Protein 1ZW8 (pdb70)

Secondary structure (DSSP, 8-state):
------TT-----SSHHHHHHHHHHHS-------SS--EE---SS---EESSHHHHHHHHHHH-

Foldseek 3Di:
DAQAPAPPDPDGADDLVRNLVCCLVPVDPPPDDDQPDWAFDPHPPDGGTGNHSVRVSVCSSVVD

Nearest PDB structures (foldseek):
  1zw8-assembly1_A  TM=9.720E-01  e=3.841E-12  Saccharomyces cerevisiae
  7cq2-assembly2_B  TM=3.086E-01  e=8.866E-01  Saccharomyces cerevisiae YJM789
  3aei-assembly2_B  TM=3.724E-01  e=7.170E+00  Thermococcus sp. JCM 11816
  1zw8-assembly1_A  TM=9.699E-01  e=3.686E-11  Saccharomyces cerevisiae
  7cq2-assembly2_B  TM=2.846E-01  e=1.016E+00  Saccharomyces cerevisiae YJM789

Solvent-accessible surface area: 4790 Å² total; per-residue (Å²): 146,23,165,13,119,43,172,167,19,134,104,88,11,94,55,74,131,52,4,53,164,26,3,35,141,97,38,27,107,38,118,154,162,70,133,181,105,70,31,44,15,73,19,123,111,27,137,49,112,10,107,54,19,60,37,6,20,98,16,11,47,70,120,39

CATH classification: 6.10.140.370

Structure (mmCIF, N/CA/C/O backbone):
data_1ZW8
#
_entry.id   1ZW8
#
loop_
_entity.id
_entity.type
_entity.pdbx_description
1 polymer 'Zinc-responsive transcriptional regulator ZAP1'
2 non-polymer 'ZINC ION'
#
loop_
_atom_site.group_PDB
_atom_site.id
_atom_site.type_symbol
_atom_site.label_atom_id
_atom_site.label_alt_id
_atom_site.label_comp_id
_atom_site.label_asym_id
_atom_site.label_entity_id
_atom_site.label_seq_id
_atom_site.pdbx_PDB_ins_code
_atom_site.Cartn_x
_atom_site.Cartn_y
_atom_site.Cartn_z
_atom_site.occupancy
_atom_site.B_iso_or_equiv
_atom_site.auth_seq_id
_atom_site.auth_comp_id
_atom_site.auth_asym_id
_atom_site.auth_atom_id
_atom_site.pdbx_PDB_model_num
ATOM 1 N N . ASP A 1 1 ? -10.773 -12.063 -3.458 1.00 0.00 2 ASP A N 1
ATOM 2 C CA . ASP A 1 1 ? -11.542 -11.037 -2.703 1.00 0.00 2 ASP A CA 1
ATOM 3 C C . ASP A 1 1 ? -10.664 -10.339 -1.670 1.00 0.00 2 ASP A C 1
ATOM 4 O O . ASP A 1 1 ? -10.515 -10.813 -0.544 1.00 0.00 2 ASP A O 1
ATOM 15 N N . LEU A 1 2 ? -10.084 -9.207 -2.059 1.00 0.00 3 LEU A N 1
ATOM 16 C CA . LEU A 1 2 ? -9.224 -8.453 -1.157 1.00 0.00 3 LEU A CA 1
ATOM 17 C C . LEU A 1 2 ? -9.975 -7.282 -0.533 1.00 0.00 3 LEU A C 1
ATOM 18 O O . LEU A 1 2 ? -10.682 -6.540 -1.212 1.00 0.00 3 LEU A O 1
ATOM 34 N N . LYS A 1 3 ? -9.821 -7.151 0.774 1.00 0.00 4 LYS A N 1
ATOM 35 C CA . LYS A 1 3 ? -10.482 -6.098 1.545 1.00 0.00 4 LYS A CA 1
ATOM 36 C C . LYS A 1 3 ? -9.494 -5.056 2.064 1.00 0.00 4 LYS A C 1
ATOM 37 O O . LYS A 1 3 ? -8.673 -5.356 2.930 1.00 0.00 4 LYS A O 1
ATOM 56 N N . CYS A 1 4 ? -9.580 -3.827 1.557 1.00 0.00 5 CYS A N 1
ATOM 57 C CA . CYS A 1 4 ? -8.689 -2.765 2.017 1.00 0.00 5 CYS A CA 1
ATOM 58 C C . CYS A 1 4 ? -8.873 -2.561 3.518 1.00 0.00 5 CYS A C 1
ATOM 59 O O . CYS A 1 4 ? -9.991 -2.356 3.991 1.00 0.00 5 CYS A O 1
ATOM 66 N N . LYS A 1 5 ? -7.779 -2.641 4.269 1.00 0.00 6 LYS A N 1
ATOM 67 C CA . LYS A 1 5 ? -7.841 -2.488 5.719 1.00 0.00 6 LYS A CA 1
ATOM 68 C C . LYS A 1 5 ? -7.546 -1.057 6.153 1.00 0.00 6 LYS A C 1
ATOM 69 O O . LYS A 1 5 ? -7.138 -0.820 7.290 1.00 0.00 6 LYS A O 1
ATOM 88 N N . TRP A 1 6 ? -7.761 -0.103 5.255 1.00 0.00 7 TRP A N 1
ATOM 89 C CA . TRP A 1 6 ? -7.522 1.298 5.574 1.00 0.00 7 TRP A CA 1
ATOM 90 C C . TRP A 1 6 ? -8.726 1.888 6.302 1.00 0.00 7 TRP A C 1
ATOM 91 O O . TRP A 1 6 ? -9.868 1.711 5.878 1.00 0.00 7 TRP A O 1
ATOM 112 N N . LYS A 1 7 ? -8.464 2.576 7.407 1.00 0.00 8 LYS A N 1
ATOM 113 C CA . LYS A 1 7 ? -9.526 3.179 8.205 1.00 0.00 8 LYS A CA 1
ATOM 114 C C . LYS A 1 7 ? -10.250 4.279 7.435 1.00 0.00 8 LYS A C 1
ATOM 115 O O . LYS A 1 7 ? -11.472 4.408 7.521 1.00 0.00 8 LYS A O 1
ATOM 134 N N . GLU A 1 8 ? -9.492 5.077 6.694 1.00 0.00 9 GLU A N 1
ATOM 135 C CA . GLU A 1 8 ? -10.066 6.175 5.923 1.00 0.00 9 GLU A CA 1
ATOM 136 C C . GLU A 1 8 ? -10.527 5.721 4.538 1.00 0.00 9 GLU A C 1
ATOM 137 O O . GLU A 1 8 ? -10.952 6.542 3.724 1.00 0.00 9 GLU A O 1
ATOM 149 N N . CYS A 1 9 ? -10.441 4.421 4.262 1.00 0.00 10 CYS A N 1
ATOM 150 C CA . CYS A 1 9 ? -10.853 3.900 2.962 1.00 0.00 10 CYS A CA 1
ATOM 151 C C . CYS A 1 9 ? -12.141 3.081 3.064 1.00 0.00 10 CYS A C 1
ATOM 152 O O . CYS A 1 9 ? -12.202 2.098 3.803 1.00 0.00 10 CYS A O 1
ATOM 159 N N . PRO A 1 10 ? -13.192 3.474 2.319 1.00 0.00 11 PRO A N 1
ATOM 160 C CA . PRO A 1 10 ? -14.475 2.791 2.315 1.00 0.00 11 PRO A CA 1
ATOM 161 C C . PRO A 1 10 ? -14.663 1.906 1.083 1.00 0.00 11 PRO A C 1
ATOM 162 O O . PRO A 1 10 ? -15.790 1.559 0.727 1.00 0.00 11 PRO A O 1
ATOM 173 N N . GLU A 1 11 ? -13.561 1.561 0.420 1.00 0.00 12 GLU A N 1
ATOM 174 C CA . GLU A 1 11 ? -13.623 0.739 -0.786 1.00 0.00 12 GLU A CA 1
ATOM 175 C C . GLU A 1 11 ? -13.013 -0.643 -0.563 1.00 0.00 12 GLU A C 1
ATOM 176 O O . GLU A 1 11 ? -12.019 -0.792 0.147 1.00 0.00 12 GLU A O 1
ATOM 188 N N . SER A 1 12 ? -13.619 -1.649 -1.188 1.00 0.00 13 SER A N 1
ATOM 189 C CA . SER A 1 12 ? -13.147 -3.025 -1.079 1.00 0.00 13 SER A CA 1
ATOM 190 C C . SER A 1 12 ? -12.638 -3.527 -2.427 1.00 0.00 13 SER A C 1
ATOM 191 O O . SER A 1 12 ? -12.925 -2.936 -3.468 1.00 0.00 13 SER A O 1
ATOM 199 N N . ALA A 1 13 ? -11.880 -4.619 -2.403 1.00 0.00 14 ALA A N 1
ATOM 200 C CA . ALA A 1 13 ? -11.330 -5.196 -3.626 1.00 0.00 14 ALA A CA 1
ATOM 201 C C . ALA A 1 13 ? -11.991 -6.534 -3.950 1.00 0.00 14 ALA A C 1
ATOM 202 O O . ALA A 1 13 ? -12.522 -7.205 -3.065 1.00 0.00 14 ALA A O 1
ATOM 209 N N . SER A 1 14 ? -11.960 -6.911 -5.225 1.00 0.00 15 SER A N 1
ATOM 210 C CA . SER A 1 14 ? -12.563 -8.164 -5.669 1.00 0.00 15 SER A CA 1
ATOM 211 C C . SER A 1 14 ? -11.548 -9.306 -5.663 1.00 0.00 15 SER A C 1
ATOM 212 O O . SER A 1 14 ? -11.919 -10.474 -5.551 1.00 0.00 15 SER A O 1
ATOM 220 N N . SER A 1 15 ? -10.269 -8.966 -5.791 1.00 0.00 16 SER A N 1
ATOM 221 C CA . SER A 1 15 ? -9.211 -9.972 -5.802 1.00 0.00 16 SER A CA 1
ATOM 222 C C . SER A 1 15 ? -7.981 -9.482 -5.045 1.00 0.00 16 SER A C 1
ATOM 223 O O . SER A 1 15 ? -7.776 -8.277 -4.891 1.00 0.00 16 SER A O 1
ATOM 231 N N . LEU A 1 16 ? -7.155 -10.422 -4.583 1.00 0.00 17 LEU A N 1
ATOM 232 C CA . LEU A 1 16 ? -5.935 -10.081 -3.851 1.00 0.00 17 LEU A CA 1
ATOM 233 C C . LEU A 1 16 ? -5.131 -9.046 -4.628 1.00 0.00 17 LEU A C 1
ATOM 234 O O . LEU A 1 16 ? -4.516 -8.150 -4.050 1.00 0.00 17 LEU A O 1
ATOM 250 N N . PHE A 1 17 ? -5.162 -9.178 -5.945 1.00 0.00 18 PHE A N 1
ATOM 251 C CA . PHE A 1 17 ? -4.461 -8.264 -6.832 1.00 0.00 18 PHE A CA 1
ATOM 252 C C . PHE A 1 17 ? -5.131 -6.894 -6.834 1.00 0.00 18 PHE A C 1
ATOM 253 O O . PHE A 1 17 ? -4.468 -5.869 -6.996 1.00 0.00 18 PHE A O 1
ATOM 270 N N . ASP A 1 18 ? -6.454 -6.886 -6.688 1.00 0.00 19 ASP A N 1
ATOM 271 C CA . ASP A 1 18 ? -7.217 -5.643 -6.712 1.00 0.00 19 ASP A CA 1
ATOM 272 C C . ASP A 1 18 ? -6.760 -4.664 -5.630 1.00 0.00 19 ASP A C 1
ATOM 273 O O . ASP A 1 18 ? -6.590 -3.478 -5.913 1.00 0.00 19 ASP A O 1
ATOM 282 N N . LEU A 1 19 ? -6.549 -5.136 -4.399 1.00 0.00 20 LEU A N 1
ATOM 283 C CA . LEU A 1 19 ? -6.104 -4.239 -3.340 1.00 0.00 20 LEU A CA 1
ATOM 284 C C . LEU A 1 19 ? -4.679 -3.764 -3.594 1.00 0.00 20 LEU A C 1
ATOM 285 O O . LEU A 1 19 ? -4.356 -2.604 -3.358 1.00 0.00 20 LEU A O 1
ATOM 301 N N . GLN A 1 20 ? -3.827 -4.662 -4.078 1.00 0.00 21 GLN A N 1
ATOM 302 C CA . GLN A 1 20 ? -2.439 -4.309 -4.359 1.00 0.00 21 GLN A CA 1
ATOM 303 C C . GLN A 1 20 ? -2.370 -3.150 -5.347 1.00 0.00 21 GLN A C 1
ATOM 304 O O . GLN A 1 20 ? -1.655 -2.174 -5.124 1.00 0.00 21 GLN A O 1
ATOM 318 N N . ARG A 1 21 ? -3.126 -3.260 -6.433 1.00 0.00 22 ARG A N 1
ATOM 319 C CA . ARG A 1 21 ? -3.159 -2.216 -7.449 1.00 0.00 22 ARG A CA 1
ATOM 320 C C . ARG A 1 21 ? -3.915 -0.994 -6.937 1.00 0.00 22 ARG A C 1
ATOM 321 O O . ARG A 1 21 ? -3.570 0.143 -7.256 1.00 0.00 22 ARG A O 1
ATOM 342 N N . HIS A 1 22 ? -4.951 -1.242 -6.143 1.00 0.00 23 HIS A N 1
ATOM 343 C CA . HIS A 1 22 ? -5.764 -0.168 -5.585 1.00 0.00 23 HIS A CA 1
ATOM 344 C C . HIS A 1 22 ? -4.975 0.631 -4.550 1.00 0.00 23 HIS A C 1
ATOM 345 O O . HIS A 1 22 ? -4.969 1.858 -4.577 1.00 0.00 23 HIS A O 1
ATOM 359 N N . LEU A 1 23 ? -4.314 -0.070 -3.640 1.00 0.00 24 LEU A N 1
ATOM 360 C CA . LEU A 1 23 ? -3.532 0.581 -2.596 1.00 0.00 24 LEU A CA 1
ATOM 361 C C . LEU A 1 23 ? -2.294 1.262 -3.165 1.00 0.00 24 LEU A C 1
ATOM 362 O O . LEU A 1 23 ? -1.946 2.373 -2.768 1.00 0.00 24 LEU A O 1
ATOM 378 N N . LEU A 1 24 ? -1.624 0.585 -4.081 1.00 0.00 25 LEU A N 1
ATOM 379 C CA . LEU A 1 24 ? -0.414 1.119 -4.686 1.00 0.00 25 LEU A CA 1
ATOM 380 C C . LEU A 1 24 ? -0.706 2.355 -5.536 1.00 0.00 25 LEU A C 1
ATOM 381 O O . LEU A 1 24 ? -0.004 3.358 -5.445 1.00 0.00 25 LEU A O 1
ATOM 397 N N . LYS A 1 25 ? -1.732 2.274 -6.370 1.00 0.00 26 LYS A N 1
ATOM 398 C CA . LYS A 1 25 ? -2.093 3.388 -7.241 1.00 0.00 26 LYS A CA 1
ATOM 399 C C . LYS A 1 25 ? -2.896 4.471 -6.524 1.00 0.00 26 LYS A C 1
ATOM 400 O O . LYS A 1 25 ? -2.705 5.663 -6.763 1.00 0.00 26 LYS A O 1
ATOM 419 N N . ASP A 1 26 ? -3.835 4.040 -5.694 1.00 0.00 27 ASP A N 1
ATOM 420 C CA . ASP A 1 26 ? -4.727 4.966 -4.992 1.00 0.00 27 ASP A CA 1
ATOM 421 C C . ASP A 1 26 ? -4.144 5.550 -3.705 1.00 0.00 27 ASP A C 1
ATOM 422 O O . ASP A 1 26 ? -4.290 6.745 -3.446 1.00 0.00 27 ASP A O 1
ATOM 431 N N . HIS A 1 27 ? -3.533 4.713 -2.876 1.00 0.00 28 HIS A N 1
ATOM 432 C CA . HIS A 1 27 ? -2.998 5.185 -1.599 1.00 0.00 28 HIS A CA 1
ATOM 433 C C . HIS A 1 27 ? -1.550 5.658 -1.701 1.00 0.00 28 HIS A C 1
ATOM 434 O O . HIS A 1 27 ? -0.974 6.103 -0.709 1.00 0.00 28 HIS A O 1
ATOM 448 N N . VAL A 1 28 ? -0.963 5.575 -2.891 1.00 0.00 29 VAL A N 1
ATOM 449 C CA . VAL A 1 28 ? 0.416 6.014 -3.080 1.00 0.00 29 VAL A CA 1
ATOM 450 C C . VAL A 1 28 ? 0.728 6.266 -4.546 1.00 0.00 29 VAL A C 1
ATOM 451 O O . VAL A 1 28 ? 1.238 5.394 -5.247 1.00 0.00 29 VAL A O 1
ATOM 464 N N . SER A 1 29 ? 0.425 7.471 -4.999 1.00 0.00 30 SER A N 1
ATOM 465 C CA . SER A 1 29 ? 0.673 7.858 -6.379 1.00 0.00 30 SER A CA 1
ATOM 466 C C . SER A 1 29 ? 2.145 7.683 -6.743 1.00 0.00 30 SER A C 1
ATOM 467 O O . SER A 1 29 ? 2.477 7.327 -7.874 1.00 0.00 30 SER A O 1
ATOM 475 N N . GLN A 1 30 ? 3.023 7.936 -5.777 1.00 0.00 31 GLN A N 1
ATOM 476 C CA . GLN A 1 30 ? 4.461 7.809 -5.994 1.00 0.00 31 GLN A CA 1
ATOM 477 C C . GLN A 1 30 ? 4.955 8.861 -6.983 1.00 0.00 31 GLN A C 1
ATOM 478 O O . GLN A 1 30 ? 4.655 8.796 -8.175 1.00 0.00 31 GLN A O 1
ATOM 492 N N . ASP A 1 31 ? 5.713 9.831 -6.480 1.00 0.00 32 ASP A N 1
ATOM 493 C CA . ASP A 1 31 ? 6.248 10.898 -7.319 1.00 0.00 32 ASP A CA 1
ATOM 494 C C . ASP A 1 31 ? 7.393 10.388 -8.187 1.00 0.00 32 ASP A C 1
ATOM 495 O O . ASP A 1 31 ? 7.598 10.864 -9.303 1.00 0.00 32 ASP A O 1
ATOM 504 N N . PHE A 1 32 ? 8.137 9.416 -7.668 1.00 0.00 33 PHE A N 1
ATOM 505 C CA . PHE A 1 32 ? 9.262 8.840 -8.396 1.00 0.00 33 PHE A CA 1
ATOM 506 C C . PHE A 1 32 ? 10.351 9.881 -8.645 1.00 0.00 33 PHE A C 1
ATOM 507 O O . PHE A 1 32 ? 11.192 9.711 -9.527 1.00 0.00 33 PHE A O 1
ATOM 524 N N . LYS A 1 33 ? 10.332 10.959 -7.867 1.00 0.00 34 LYS A N 1
ATOM 525 C CA . LYS A 1 33 ? 11.320 12.021 -8.013 1.00 0.00 34 LYS A CA 1
ATOM 526 C C . LYS A 1 33 ? 12.106 12.224 -6.720 1.00 0.00 34 LYS A C 1
ATOM 527 O O . LYS A 1 33 ? 12.641 13.305 -6.472 1.00 0.00 34 LYS A O 1
ATOM 546 N N . HIS A 1 34 ? 12.174 11.180 -5.900 1.00 0.00 35 HIS A N 1
ATOM 547 C CA . HIS A 1 34 ? 12.898 11.248 -4.637 1.00 0.00 35 HIS A CA 1
ATOM 548 C C . HIS A 1 34 ? 14.313 10.692 -4.791 1.00 0.00 35 HIS A C 1
ATOM 549 O O . HIS A 1 34 ? 14.498 9.583 -5.294 1.00 0.00 35 HIS A O 1
ATOM 564 N N . PRO A 1 35 ? 15.337 11.453 -4.361 1.00 0.00 36 PRO A N 1
ATOM 565 C CA . PRO A 1 35 ? 16.734 11.020 -4.459 1.00 0.00 36 PRO A CA 1
ATOM 566 C C . PRO A 1 35 ? 17.060 9.898 -3.480 1.00 0.00 36 PRO A C 1
ATOM 567 O O . PRO A 1 35 ? 17.681 8.900 -3.847 1.00 0.00 36 PRO A O 1
ATOM 578 N N . MET A 1 36 ? 16.637 10.067 -2.232 1.00 0.00 37 MET A N 1
ATOM 579 C CA . MET A 1 36 ? 16.882 9.069 -1.198 1.00 0.00 37 MET A CA 1
ATOM 580 C C . MET A 1 36 ? 15.839 9.168 -0.090 1.00 0.00 37 MET A C 1
ATOM 581 O O . MET A 1 36 ? 16.140 9.595 1.025 1.00 0.00 37 MET A O 1
ATOM 595 N N . GLU A 1 37 ? 14.611 8.772 -0.405 1.00 0.00 38 GLU A N 1
ATOM 596 C CA . GLU A 1 37 ? 13.522 8.816 0.562 1.00 0.00 38 GLU A CA 1
ATOM 597 C C . GLU A 1 37 ? 12.701 7.529 0.515 1.00 0.00 38 GLU A C 1
ATOM 598 O O . GLU A 1 37 ? 11.715 7.439 -0.216 1.00 0.00 38 GLU A O 1
ATOM 610 N N . PRO A 1 38 ? 13.100 6.511 1.298 1.00 0.00 39 PRO A N 1
ATOM 611 C CA . PRO A 1 38 ? 12.396 5.226 1.339 1.00 0.00 39 PRO A CA 1
ATOM 612 C C . PRO A 1 38 ? 10.921 5.391 1.687 1.00 0.00 39 PRO A C 1
ATOM 613 O O . PRO A 1 38 ? 10.538 6.339 2.372 1.00 0.00 39 PRO A O 1
ATOM 624 N N . LEU A 1 39 ? 10.098 4.465 1.208 1.00 0.00 40 LEU A N 1
ATOM 625 C CA . LEU A 1 39 ? 8.665 4.514 1.467 1.00 0.00 40 LEU A CA 1
ATOM 626 C C . LEU A 1 39 ? 8.304 3.712 2.717 1.00 0.00 40 LEU A C 1
ATOM 627 O O . LEU A 1 39 ? 8.966 2.729 3.052 1.00 0.00 40 LEU A O 1
ATOM 643 N N . ALA A 1 40 ? 7.259 4.153 3.410 1.00 0.00 41 ALA A N 1
ATOM 644 C CA . ALA A 1 40 ? 6.807 3.501 4.635 1.00 0.00 41 ALA A CA 1
ATOM 645 C C . ALA A 1 40 ? 5.320 3.162 4.576 1.00 0.00 41 ALA A C 1
ATOM 646 O O . ALA A 1 40 ? 4.552 3.830 3.884 1.00 0.00 41 ALA A O 1
ATOM 653 N N . CYS A 1 41 ? 4.915 2.126 5.311 1.00 0.00 42 CYS A N 1
ATOM 654 C CA . CYS A 1 41 ? 3.514 1.717 5.337 1.00 0.00 42 CYS A CA 1
ATOM 655 C C . CYS A 1 41 ? 2.665 2.869 5.854 1.00 0.00 42 CYS A C 1
ATOM 656 O O . CYS A 1 41 ? 3.092 3.625 6.727 1.00 0.00 42 CYS A O 1
ATOM 663 N N . ASN A 1 42 ? 1.483 3.024 5.281 1.00 0.00 43 ASN A N 1
ATOM 664 C CA . ASN A 1 42 ? 0.598 4.116 5.654 1.00 0.00 43 ASN A CA 1
ATOM 665 C C . ASN A 1 42 ? -0.600 3.637 6.464 1.00 0.00 43 ASN A C 1
ATOM 666 O O . ASN A 1 42 ? -1.697 4.184 6.348 1.00 0.00 43 ASN A O 1
ATOM 677 N N . TRP A 1 43 ? -0.384 2.626 7.299 1.00 0.00 44 TRP A N 1
ATOM 678 C CA . TRP A 1 43 ? -1.451 2.100 8.139 1.00 0.00 44 TRP A CA 1
ATOM 679 C C . TRP A 1 43 ? -1.418 2.757 9.517 1.00 0.00 44 TRP A C 1
ATOM 680 O O . TRP A 1 43 ? -0.357 3.138 10.011 1.00 0.00 44 TRP A O 1
ATOM 701 N N . GLU A 1 44 ? -2.591 2.905 10.118 1.00 0.00 45 GLU A N 1
ATOM 702 C CA . GLU A 1 44 ? -2.715 3.539 11.427 1.00 0.00 45 GLU A CA 1
ATOM 703 C C . GLU A 1 44 ? -1.879 2.841 12.500 1.00 0.00 45 GLU A C 1
ATOM 704 O O . GLU A 1 44 ? -1.197 3.500 13.285 1.00 0.00 45 GLU A O 1
ATOM 716 N N . ASP A 1 45 ? -1.956 1.516 12.556 1.00 0.00 46 ASP A N 1
ATOM 717 C CA . ASP A 1 45 ? -1.223 0.758 13.569 1.00 0.00 46 ASP A CA 1
ATOM 718 C C . ASP A 1 45 ? 0.055 0.122 13.022 1.00 0.00 46 ASP A C 1
ATOM 719 O O . ASP A 1 45 ? 0.949 -0.234 13.789 1.00 0.00 46 ASP A O 1
ATOM 728 N N . CYS A 1 46 ? 0.140 -0.039 11.706 1.00 0.00 47 CYS A N 1
ATOM 729 C CA . CYS A 1 46 ? 1.317 -0.655 11.101 1.00 0.00 47 CYS A CA 1
ATOM 730 C C . CYS A 1 46 ? 2.489 0.315 11.015 1.00 0.00 47 CYS A C 1
ATOM 731 O O . CYS A 1 46 ? 2.325 1.483 10.662 1.00 0.00 47 CYS A O 1
ATOM 738 N N . ASP A 1 47 ? 3.679 -0.194 11.321 1.00 0.00 48 ASP A N 1
ATOM 739 C CA . ASP A 1 47 ? 4.900 0.601 11.264 1.00 0.00 48 ASP A CA 1
ATOM 740 C C . ASP A 1 47 ? 5.859 0.017 10.227 1.00 0.00 48 ASP A C 1
ATOM 741 O O . ASP A 1 47 ? 7.068 0.238 10.285 1.00 0.00 48 ASP A O 1
ATOM 750 N N . PHE A 1 48 ? 5.299 -0.733 9.281 1.00 0.00 49 PHE A N 1
ATOM 751 C CA . PHE A 1 48 ? 6.076 -1.362 8.221 1.00 0.00 49 PHE A CA 1
ATOM 752 C C . PHE A 1 48 ? 6.736 -0.315 7.331 1.00 0.00 49 PHE A C 1
ATOM 753 O O . PHE A 1 48 ? 6.154 0.730 7.046 1.00 0.00 49 PHE A O 1
ATOM 770 N N . LEU A 1 49 ? 7.956 -0.607 6.900 1.00 0.00 50 LEU A N 1
ATOM 771 C CA . LEU A 1 49 ? 8.705 0.304 6.042 1.00 0.00 50 LEU A CA 1
ATOM 772 C C . LEU A 1 49 ? 9.449 -0.462 4.953 1.00 0.00 50 LEU A C 1
ATOM 773 O O . LEU A 1 49 ? 9.953 -1.561 5.186 1.00 0.00 50 LEU A O 1
ATOM 789 N N . GLY A 1 50 ? 9.513 0.126 3.763 1.00 0.00 51 GLY A N 1
ATOM 790 C CA . GLY A 1 50 ? 10.198 -0.513 2.655 1.00 0.00 51 GLY A CA 1
ATOM 791 C C . GLY A 1 50 ? 11.057 0.457 1.866 1.00 0.00 51 GLY A C 1
ATOM 792 O O . GLY A 1 50 ? 10.970 1.670 2.056 1.00 0.00 51 GLY A O 1
ATOM 796 N N . ASP A 1 51 ? 11.891 -0.078 0.980 1.00 0.00 52 ASP A N 1
ATOM 797 C CA . ASP A 1 51 ? 12.770 0.749 0.162 1.00 0.00 52 ASP A CA 1
ATOM 798 C C . ASP A 1 51 ? 12.025 1.308 -1.047 1.00 0.00 52 ASP A C 1
ATOM 799 O O . ASP A 1 51 ? 12.316 2.409 -1.513 1.00 0.00 52 ASP A O 1
ATOM 808 N N . ASP A 1 52 ? 11.062 0.541 -1.548 1.00 0.00 53 ASP A N 1
ATOM 809 C CA . ASP A 1 52 ? 10.275 0.959 -2.703 1.00 0.00 53 ASP A CA 1
ATOM 810 C C . ASP A 1 52 ? 8.805 0.597 -2.516 1.00 0.00 53 ASP A C 1
ATOM 811 O O . ASP A 1 52 ? 8.456 -0.180 -1.627 1.00 0.00 53 ASP A O 1
ATOM 820 N N . THR A 1 53 ? 7.948 1.163 -3.359 1.00 0.00 54 THR A N 1
ATOM 821 C CA . THR A 1 53 ? 6.516 0.896 -3.283 1.00 0.00 54 THR A CA 1
ATOM 822 C C . THR A 1 53 ? 6.228 -0.588 -3.482 1.00 0.00 54 THR A C 1
ATOM 823 O O . THR A 1 53 ? 5.298 -1.134 -2.890 1.00 0.00 54 THR A O 1
ATOM 834 N N . ALA A 1 54 ? 7.033 -1.235 -4.319 1.00 0.00 55 ALA A N 1
ATOM 835 C CA . ALA A 1 54 ? 6.862 -2.656 -4.592 1.00 0.00 55 ALA A CA 1
ATOM 836 C C . ALA A 1 54 ? 7.099 -3.484 -3.336 1.00 0.00 55 ALA A C 1
ATOM 837 O O . ALA A 1 54 ? 6.421 -4.483 -3.098 1.00 0.00 55 ALA A O 1
ATOM 844 N N . SER A 1 55 ? 8.057 -3.061 -2.526 1.00 0.00 56 SER A N 1
ATOM 845 C CA . SER A 1 55 ? 8.361 -3.765 -1.289 1.00 0.00 56 SER A CA 1
ATOM 846 C C . SER A 1 55 ? 7.163 -3.705 -0.352 1.00 0.00 56 SER A C 1
ATOM 847 O O . SER A 1 55 ? 6.900 -4.646 0.397 1.00 0.00 56 SER A O 1
ATOM 855 N N . ILE A 1 56 ? 6.432 -2.594 -0.408 1.00 0.00 57 ILE A N 1
ATOM 856 C CA . ILE A 1 56 ? 5.256 -2.418 0.427 1.00 0.00 57 ILE A CA 1
ATOM 857 C C . ILE A 1 56 ? 4.114 -3.292 -0.058 1.00 0.00 57 ILE A C 1
ATOM 858 O O . ILE A 1 56 ? 3.475 -3.980 0.732 1.00 0.00 57 ILE A O 1
ATOM 874 N N . VAL A 1 57 ? 3.859 -3.259 -1.363 1.00 0.00 58 VAL A N 1
ATOM 875 C CA . VAL A 1 57 ? 2.779 -4.043 -1.942 1.00 0.00 58 VAL A CA 1
ATOM 876 C C . VAL A 1 57 ? 2.935 -5.515 -1.587 1.00 0.00 58 VAL A C 1
ATOM 877 O O . VAL A 1 57 ? 1.951 -6.218 -1.358 1.00 0.00 58 VAL A O 1
ATOM 890 N N . ASN A 1 58 ? 4.180 -5.965 -1.508 1.00 0.00 59 ASN A N 1
ATOM 891 C CA . ASN A 1 58 ? 4.460 -7.341 -1.141 1.00 0.00 59 ASN A CA 1
ATOM 892 C C . ASN A 1 58 ? 4.094 -7.549 0.323 1.00 0.00 59 ASN A C 1
ATOM 893 O O . ASN A 1 58 ? 3.518 -8.566 0.697 1.00 0.00 59 ASN A O 1
ATOM 904 N N . HIS A 1 59 ? 4.429 -6.562 1.145 1.00 0.00 60 HIS A N 1
ATOM 905 C CA . HIS A 1 59 ? 4.126 -6.616 2.568 1.00 0.00 60 HIS A CA 1
ATOM 906 C C . HIS A 1 59 ? 2.624 -6.470 2.812 1.00 0.00 60 HIS A C 1
ATOM 907 O O . HIS A 1 59 ? 2.049 -7.180 3.634 1.00 0.00 60 HIS A O 1
ATOM 921 N N . ILE A 1 60 ? 2.003 -5.527 2.109 1.00 0.00 61 ILE A N 1
ATOM 922 C CA . ILE A 1 60 ? 0.576 -5.271 2.268 1.00 0.00 61 ILE A CA 1
ATOM 923 C C . ILE A 1 60 ? -0.262 -6.506 1.992 1.00 0.00 61 ILE A C 1
ATOM 924 O O . ILE A 1 60 ? -1.197 -6.804 2.725 1.00 0.00 61 ILE A O 1
ATOM 940 N N . ASN A 1 61 ? 0.058 -7.217 0.929 1.00 0.00 62 ASN A N 1
ATOM 941 C CA . ASN A 1 61 ? -0.701 -8.409 0.582 1.00 0.00 62 ASN A CA 1
ATOM 942 C C . ASN A 1 61 ? -0.529 -9.501 1.644 1.00 0.00 62 ASN A C 1
ATOM 943 O O . ASN A 1 61 ? -1.466 -10.243 1.940 1.00 0.00 62 ASN A O 1
ATOM 954 N N . ALA A 1 62 ? 0.680 -9.607 2.195 1.00 0.00 63 ALA A N 1
ATOM 955 C CA . ALA A 1 62 ? 0.979 -10.621 3.201 1.00 0.00 63 ALA A CA 1
ATOM 956 C C . ALA A 1 62 ? 0.501 -10.216 4.588 1.00 0.00 63 ALA A C 1
ATOM 957 O O . ALA A 1 62 ? -0.061 -11.024 5.327 1.00 0.00 63 ALA A O 1
ATOM 964 N N . GLN A 1 63 ? 0.758 -8.965 4.942 1.00 0.00 64 GLN A N 1
ATOM 965 C CA . GLN A 1 63 ? 0.390 -8.445 6.250 1.00 0.00 64 GLN A CA 1
ATOM 966 C C . GLN A 1 63 ? -0.969 -7.754 6.234 1.00 0.00 64 GLN A C 1
ATOM 967 O O . GLN A 1 63 ? -1.585 -7.565 7.283 1.00 0.00 64 GLN A O 1
ATOM 981 N N . HIS A 1 64 ? -1.438 -7.375 5.051 1.00 0.00 65 HIS A N 1
ATOM 982 C CA . HIS A 1 64 ? -2.734 -6.704 4.939 1.00 0.00 65 HIS A CA 1
ATOM 983 C C . HIS A 1 64 ? -3.593 -7.359 3.860 1.00 0.00 65 HIS A C 1
ATOM 984 O O . HIS A 1 64 ? -4.170 -8.432 4.136 1.00 0.00 65 HIS A O 1
ATOM 1001 N N . ASP A 1 1 ? -12.951 -11.950 -2.743 1.00 0.00 2 ASP A N 2
ATOM 1002 C CA . ASP A 1 1 ? -13.206 -10.514 -2.456 1.00 0.00 2 ASP A CA 2
ATOM 1003 C C . ASP A 1 1 ? -12.194 -9.963 -1.457 1.00 0.00 2 ASP A C 2
ATOM 1004 O O . ASP A 1 1 ? -12.204 -10.332 -0.282 1.00 0.00 2 ASP A O 2
ATOM 1015 N N . LEU A 1 2 ? -11.322 -9.076 -1.928 1.00 0.00 3 LEU A N 2
ATOM 1016 C CA . LEU A 1 2 ? -10.310 -8.476 -1.069 1.00 0.00 3 LEU A CA 2
ATOM 1017 C C . LEU A 1 2 ? -10.867 -7.256 -0.345 1.00 0.00 3 LEU A C 2
ATOM 1018 O O . LEU A 1 2 ? -11.588 -6.447 -0.921 1.00 0.00 3 LEU A O 2
ATOM 1034 N N . LYS A 1 3 ? -10.541 -7.158 0.932 1.00 0.00 4 LYS A N 2
ATOM 1035 C CA . LYS A 1 3 ? -11.015 -6.062 1.777 1.00 0.00 4 LYS A CA 2
ATOM 1036 C C . LYS A 1 3 ? -9.892 -5.111 2.187 1.00 0.00 4 LYS A C 2
ATOM 1037 O O . LYS A 1 3 ? -9.016 -5.484 2.967 1.00 0.00 4 LYS A O 2
ATOM 1056 N N . CYS A 1 4 ? -9.930 -3.876 1.692 1.00 0.00 5 CYS A N 2
ATOM 1057 C CA . CYS A 1 4 ? -8.915 -2.893 2.061 1.00 0.00 5 CYS A CA 2
ATOM 1058 C C . CYS A 1 4 ? -8.937 -2.678 3.572 1.00 0.00 5 CYS A C 2
ATOM 1059 O O . CYS A 1 4 ? -9.987 -2.396 4.151 1.00 0.00 5 CYS A O 2
ATOM 1066 N N . LYS A 1 5 ? -7.783 -2.839 4.212 1.00 0.00 6 LYS A N 2
ATOM 1067 C CA . LYS A 1 5 ? -7.689 -2.690 5.662 1.00 0.00 6 LYS A CA 2
ATOM 1068 C C . LYS A 1 5 ? -7.541 -1.230 6.091 1.00 0.00 6 LYS A C 2
ATOM 1069 O O . LYS A 1 5 ? -7.266 -0.951 7.258 1.00 0.00 6 LYS A O 2
ATOM 1088 N N . TRP A 1 6 ? -7.731 -0.299 5.161 1.00 0.00 7 TRP A N 2
ATOM 1089 C CA . TRP A 1 6 ? -7.622 1.117 5.487 1.00 0.00 7 TRP A CA 2
ATOM 1090 C C . TRP A 1 6 ? -8.915 1.615 6.126 1.00 0.00 7 TRP A C 2
ATOM 1091 O O . TRP A 1 6 ? -10.009 1.350 5.627 1.00 0.00 7 TRP A O 2
ATOM 1112 N N . LYS A 1 7 ? -8.783 2.323 7.243 1.00 0.00 8 LYS A N 2
ATOM 1113 C CA . LYS A 1 7 ? -9.941 2.842 7.965 1.00 0.00 8 LYS A CA 2
ATOM 1114 C C . LYS A 1 7 ? -10.616 3.979 7.204 1.00 0.00 8 LYS A C 2
ATOM 1115 O O . LYS A 1 7 ? -11.843 4.075 7.177 1.00 0.00 8 LYS A O 2
ATOM 1134 N N . GLU A 1 8 ? -9.813 4.846 6.598 1.00 0.00 9 GLU A N 2
ATOM 1135 C CA . GLU A 1 8 ? -10.342 5.981 5.850 1.00 0.00 9 GLU A CA 2
ATOM 1136 C C . GLU A 1 8 ? -10.650 5.614 4.398 1.00 0.00 9 GLU A C 2
ATOM 1137 O O . GLU A 1 8 ? -10.886 6.493 3.570 1.00 0.00 9 GLU A O 2
ATOM 1149 N N . CYS A 1 9 ? -10.646 4.319 4.086 1.00 0.00 10 CYS A N 2
ATOM 1150 C CA . CYS A 1 9 ? -10.925 3.872 2.726 1.00 0.00 10 CYS A CA 2
ATOM 1151 C C . CYS A 1 9 ? -12.285 3.176 2.633 1.00 0.00 10 CYS A C 2
ATOM 1152 O O . CYS A 1 9 ? -12.536 2.196 3.333 1.00 0.00 10 CYS A O 2
ATOM 1159 N N . PRO A 1 10 ? -13.187 3.677 1.765 1.00 0.00 11 PRO A N 2
ATOM 1160 C CA . PRO A 1 10 ? -14.516 3.116 1.579 1.00 0.00 11 PRO A CA 2
ATOM 1161 C C . PRO A 1 10 ? -14.612 2.218 0.345 1.00 0.00 11 PRO A C 2
ATOM 1162 O O . PRO A 1 10 ? -15.705 1.956 -0.155 1.00 0.00 11 PRO A O 2
ATOM 1173 N N . GLU A 1 11 ? -13.465 1.762 -0.151 1.00 0.00 12 GLU A N 2
ATOM 1174 C CA . GLU A 1 11 ? -13.432 0.910 -1.337 1.00 0.00 12 GLU A CA 2
ATOM 1175 C C . GLU A 1 11 ? -12.935 -0.493 -1.006 1.00 0.00 12 GLU A C 2
ATOM 1176 O O . GLU A 1 11 ? -12.044 -0.670 -0.175 1.00 0.00 12 GLU A O 2
ATOM 1188 N N . SER A 1 12 ? -13.518 -1.488 -1.669 1.00 0.00 13 SER A N 2
ATOM 1189 C CA . SER A 1 12 ? -13.141 -2.879 -1.458 1.00 0.00 13 SER A CA 2
ATOM 1190 C C . SER A 1 12 ? -12.522 -3.473 -2.721 1.00 0.00 13 SER A C 2
ATOM 1191 O O . SER A 1 12 ? -12.668 -2.927 -3.815 1.00 0.00 13 SER A O 2
ATOM 1199 N N . ALA A 1 13 ? -11.831 -4.594 -2.556 1.00 0.00 14 ALA A N 2
ATOM 1200 C CA . ALA A 1 13 ? -11.182 -5.278 -3.668 1.00 0.00 14 ALA A CA 2
ATOM 1201 C C . ALA A 1 13 ? -11.847 -6.626 -3.941 1.00 0.00 14 ALA A C 2
ATOM 1202 O O . ALA A 1 13 ? -12.507 -7.188 -3.069 1.00 0.00 14 ALA A O 2
ATOM 1209 N N . SER A 1 14 ? -11.688 -7.131 -5.162 1.00 0.00 15 SER A N 2
ATOM 1210 C CA . SER A 1 14 ? -12.290 -8.405 -5.546 1.00 0.00 15 SER A CA 2
ATOM 1211 C C . SER A 1 14 ? -11.348 -9.584 -5.292 1.00 0.00 15 SER A C 2
ATOM 1212 O O . SER A 1 14 ? -11.795 -10.682 -4.961 1.00 0.00 15 SER A O 2
ATOM 1220 N N . SER A 1 15 ? -10.047 -9.362 -5.460 1.00 0.00 16 SER A N 2
ATOM 1221 C CA . SER A 1 15 ? -9.061 -10.423 -5.257 1.00 0.00 16 SER A CA 2
ATOM 1222 C C . SER A 1 15 ? -7.799 -9.893 -4.579 1.00 0.00 16 SER A C 2
ATOM 1223 O O . SER A 1 15 ? -7.620 -8.684 -4.435 1.00 0.00 16 SER A O 2
ATOM 1231 N N . LEU A 1 16 ? -6.923 -10.813 -4.170 1.00 0.00 17 LEU A N 2
ATOM 1232 C CA . LEU A 1 16 ? -5.669 -10.450 -3.510 1.00 0.00 17 LEU A CA 2
ATOM 1233 C C . LEU A 1 16 ? -4.924 -9.393 -4.315 1.00 0.00 17 LEU A C 2
ATOM 1234 O O . LEU A 1 16 ? -4.357 -8.454 -3.756 1.00 0.00 17 LEU A O 2
ATOM 1250 N N . PHE A 1 17 ? -4.938 -9.553 -5.630 1.00 0.00 18 PHE A N 2
ATOM 1251 C CA . PHE A 1 17 ? -4.275 -8.616 -6.520 1.00 0.00 18 PHE A CA 2
ATOM 1252 C C . PHE A 1 17 ? -5.011 -7.279 -6.552 1.00 0.00 18 PHE A C 2
ATOM 1253 O O . PHE A 1 17 ? -4.390 -6.224 -6.677 1.00 0.00 18 PHE A O 2
ATOM 1270 N N . ASP A 1 18 ? -6.339 -7.329 -6.459 1.00 0.00 19 ASP A N 2
ATOM 1271 C CA . ASP A 1 18 ? -7.143 -6.114 -6.502 1.00 0.00 19 ASP A CA 2
ATOM 1272 C C . ASP A 1 18 ? -6.833 -5.184 -5.331 1.00 0.00 19 ASP A C 2
ATOM 1273 O O . ASP A 1 18 ? -6.666 -3.981 -5.530 1.00 0.00 19 ASP A O 2
ATOM 1282 N N . LEU A 1 19 ? -6.738 -5.723 -4.111 1.00 0.00 20 LEU A N 2
ATOM 1283 C CA . LEU A 1 19 ? -6.431 -4.885 -2.961 1.00 0.00 20 LEU A CA 2
ATOM 1284 C C . LEU A 1 19 ? -5.045 -4.265 -3.108 1.00 0.00 20 LEU A C 2
ATOM 1285 O O . LEU A 1 19 ? -4.841 -3.095 -2.786 1.00 0.00 20 LEU A O 2
ATOM 1301 N N . GLN A 1 20 ? -4.091 -5.059 -3.589 1.00 0.00 21 GLN A N 2
ATOM 1302 C CA . GLN A 1 20 ? -2.727 -4.579 -3.765 1.00 0.00 21 GLN A CA 2
ATOM 1303 C C . GLN A 1 20 ? -2.653 -3.500 -4.836 1.00 0.00 21 GLN A C 2
ATOM 1304 O O . GLN A 1 20 ? -2.092 -2.431 -4.606 1.00 0.00 21 GLN A O 2
ATOM 1318 N N . ARG A 1 21 ? -3.230 -3.779 -6.003 1.00 0.00 22 ARG A N 2
ATOM 1319 C CA . ARG A 1 21 ? -3.221 -2.822 -7.104 1.00 0.00 22 ARG A CA 2
ATOM 1320 C C . ARG A 1 21 ? -3.915 -1.533 -6.695 1.00 0.00 22 ARG A C 2
ATOM 1321 O O . ARG A 1 21 ? -3.401 -0.438 -6.918 1.00 0.00 22 ARG A O 2
ATOM 1342 N N . HIS A 1 22 ? -5.076 -1.675 -6.076 1.00 0.00 23 HIS A N 2
ATOM 1343 C CA . HIS A 1 22 ? -5.837 -0.529 -5.611 1.00 0.00 23 HIS A CA 2
ATOM 1344 C C . HIS A 1 22 ? -5.033 0.236 -4.564 1.00 0.00 23 HIS A C 2
ATOM 1345 O O . HIS A 1 22 ? -5.114 1.458 -4.471 1.00 0.00 23 HIS A O 2
ATOM 1359 N N . LEU A 1 23 ? -4.261 -0.500 -3.776 1.00 0.00 24 LEU A N 2
ATOM 1360 C CA . LEU A 1 23 ? -3.444 0.094 -2.728 1.00 0.00 24 LEU A CA 2
ATOM 1361 C C . LEU A 1 23 ? -2.290 0.907 -3.301 1.00 0.00 24 LEU A C 2
ATOM 1362 O O . LEU A 1 23 ? -2.048 2.039 -2.882 1.00 0.00 24 LEU A O 2
ATOM 1378 N N . LEU A 1 24 ? -1.563 0.316 -4.240 1.00 0.00 25 LEU A N 2
ATOM 1379 C CA . LEU A 1 24 ? -0.415 0.990 -4.838 1.00 0.00 25 LEU A CA 2
ATOM 1380 C C . LEU A 1 24 ? -0.825 2.216 -5.654 1.00 0.00 25 LEU A C 2
ATOM 1381 O O . LEU A 1 24 ? -0.193 3.265 -5.561 1.00 0.00 25 LEU A O 2
ATOM 1397 N N . LYS A 1 25 ? -1.864 2.081 -6.467 1.00 0.00 26 LYS A N 2
ATOM 1398 C CA . LYS A 1 25 ? -2.320 3.190 -7.305 1.00 0.00 26 LYS A CA 2
ATOM 1399 C C . LYS A 1 25 ? -3.151 4.224 -6.545 1.00 0.00 26 LYS A C 2
ATOM 1400 O O . LYS A 1 25 ? -3.026 5.426 -6.779 1.00 0.00 26 LYS A O 2
ATOM 1419 N N . ASP A 1 26 ? -4.037 3.747 -5.681 1.00 0.00 27 ASP A N 2
ATOM 1420 C CA . ASP A 1 26 ? -4.939 4.626 -4.939 1.00 0.00 27 ASP A CA 2
ATOM 1421 C C . ASP A 1 26 ? -4.325 5.233 -3.678 1.00 0.00 27 ASP A C 2
ATOM 1422 O O . ASP A 1 26 ? -4.540 6.411 -3.388 1.00 0.00 27 ASP A O 2
ATOM 1431 N N . HIS A 1 27 ? -3.611 4.429 -2.900 1.00 0.00 28 HIS A N 2
ATOM 1432 C CA . HIS A 1 27 ? -3.041 4.916 -1.643 1.00 0.00 28 HIS A CA 2
ATOM 1433 C C . HIS A 1 27 ? -1.598 5.403 -1.780 1.00 0.00 28 HIS A C 2
ATOM 1434 O O . HIS A 1 27 ? -0.995 5.825 -0.793 1.00 0.00 28 HIS A O 2
ATOM 1448 N N . VAL A 1 28 ? -1.047 5.366 -2.989 1.00 0.00 29 VAL A N 2
ATOM 1449 C CA . VAL A 1 28 ? 0.322 5.830 -3.207 1.00 0.00 29 VAL A CA 2
ATOM 1450 C C . VAL A 1 28 ? 0.588 6.115 -4.673 1.00 0.00 29 VAL A C 2
ATOM 1451 O O . VAL A 1 28 ? 1.116 5.276 -5.402 1.00 0.00 29 VAL A O 2
ATOM 1464 N N . SER A 1 29 ? 0.221 7.310 -5.091 1.00 0.00 30 SER A N 2
ATOM 1465 C CA . SER A 1 29 ? 0.409 7.735 -6.464 1.00 0.00 30 SER A CA 2
ATOM 1466 C C . SER A 1 29 ? 1.879 8.020 -6.760 1.00 0.00 30 SER A C 2
ATOM 1467 O O . SER A 1 29 ? 2.332 7.880 -7.896 1.00 0.00 30 SER A O 2
ATOM 1475 N N . GLN A 1 30 ? 2.619 8.424 -5.731 1.00 0.00 31 GLN A N 2
ATOM 1476 C CA . GLN A 1 30 ? 4.038 8.732 -5.882 1.00 0.00 31 GLN A CA 2
ATOM 1477 C C . GLN A 1 30 ? 4.238 9.907 -6.834 1.00 0.00 31 GLN A C 2
ATOM 1478 O O . GLN A 1 30 ? 3.967 9.802 -8.030 1.00 0.00 31 GLN A O 2
ATOM 1492 N N . ASP A 1 31 ? 4.711 11.026 -6.295 1.00 0.00 32 ASP A N 2
ATOM 1493 C CA . ASP A 1 31 ? 4.943 12.221 -7.099 1.00 0.00 32 ASP A CA 2
ATOM 1494 C C . ASP A 1 31 ? 6.249 12.112 -7.876 1.00 0.00 32 ASP A C 2
ATOM 1495 O O . ASP A 1 31 ? 6.337 12.541 -9.026 1.00 0.00 32 ASP A O 2
ATOM 1504 N N . PHE A 1 32 ? 7.262 11.541 -7.236 1.00 0.00 33 PHE A N 2
ATOM 1505 C CA . PHE A 1 32 ? 8.568 11.380 -7.862 1.00 0.00 33 PHE A CA 2
ATOM 1506 C C . PHE A 1 32 ? 9.353 10.256 -7.188 1.00 0.00 33 PHE A C 2
ATOM 1507 O O . PHE A 1 32 ? 8.778 9.406 -6.508 1.00 0.00 33 PHE A O 2
ATOM 1524 N N . LYS A 1 33 ? 10.668 10.259 -7.379 1.00 0.00 34 LYS A N 2
ATOM 1525 C CA . LYS A 1 33 ? 11.531 9.242 -6.788 1.00 0.00 34 LYS A CA 2
ATOM 1526 C C . LYS A 1 33 ? 12.506 9.869 -5.798 1.00 0.00 34 LYS A C 2
ATOM 1527 O O . LYS A 1 33 ? 13.239 10.798 -6.137 1.00 0.00 34 LYS A O 2
ATOM 1546 N N . HIS A 1 34 ? 12.508 9.357 -4.572 1.00 0.00 35 HIS A N 2
ATOM 1547 C CA . HIS A 1 34 ? 13.391 9.870 -3.531 1.00 0.00 35 HIS A CA 2
ATOM 1548 C C . HIS A 1 34 ? 14.794 9.275 -3.659 1.00 0.00 35 HIS A C 2
ATOM 1549 O O . HIS A 1 34 ? 14.955 8.055 -3.692 1.00 0.00 35 HIS A O 2
ATOM 1564 N N . PRO A 1 35 ? 15.833 10.128 -3.735 1.00 0.00 36 PRO A N 2
ATOM 1565 C CA . PRO A 1 35 ? 17.222 9.670 -3.861 1.00 0.00 36 PRO A CA 2
ATOM 1566 C C . PRO A 1 35 ? 17.647 8.771 -2.705 1.00 0.00 36 PRO A C 2
ATOM 1567 O O . PRO A 1 35 ? 18.207 7.695 -2.916 1.00 0.00 36 PRO A O 2
ATOM 1578 N N . MET A 1 36 ? 17.382 9.219 -1.481 1.00 0.00 37 MET A N 2
ATOM 1579 C CA . MET A 1 36 ? 17.745 8.452 -0.294 1.00 0.00 37 MET A CA 2
ATOM 1580 C C . MET A 1 36 ? 16.653 8.529 0.770 1.00 0.00 37 MET A C 2
ATOM 1581 O O . MET A 1 36 ? 16.931 8.423 1.964 1.00 0.00 37 MET A O 2
ATOM 1595 N N . GLU A 1 37 ? 15.411 8.711 0.332 1.00 0.00 38 GLU A N 2
ATOM 1596 C CA . GLU A 1 37 ? 14.282 8.796 1.253 1.00 0.00 38 GLU A CA 2
ATOM 1597 C C . GLU A 1 37 ? 13.314 7.639 1.025 1.00 0.00 38 GLU A C 2
ATOM 1598 O O . GLU A 1 37 ? 12.334 7.774 0.292 1.00 0.00 38 GLU A O 2
ATOM 1610 N N . PRO A 1 38 ? 13.581 6.478 1.648 1.00 0.00 39 PRO A N 2
ATOM 1611 C CA . PRO A 1 38 ? 12.734 5.290 1.506 1.00 0.00 39 PRO A CA 2
ATOM 1612 C C . PRO A 1 38 ? 11.282 5.556 1.869 1.00 0.00 39 PRO A C 2
ATOM 1613 O O . PRO A 1 38 ? 10.976 6.465 2.641 1.00 0.00 39 PRO A O 2
ATOM 1624 N N . LEU A 1 39 ? 10.393 4.752 1.303 1.00 0.00 40 LEU A N 2
ATOM 1625 C CA . LEU A 1 39 ? 8.966 4.889 1.559 1.00 0.00 40 LEU A CA 2
ATOM 1626 C C . LEU A 1 39 ? 8.529 3.982 2.706 1.00 0.00 40 LEU A C 2
ATOM 1627 O O . LEU A 1 39 ? 9.050 2.880 2.878 1.00 0.00 40 LEU A O 2
ATOM 1643 N N . ALA A 1 40 ? 7.583 4.470 3.501 1.00 0.00 41 ALA A N 2
ATOM 1644 C CA . ALA A 1 40 ? 7.081 3.733 4.655 1.00 0.00 41 ALA A CA 2
ATOM 1645 C C . ALA A 1 40 ? 5.592 3.427 4.531 1.00 0.00 41 ALA A C 2
ATOM 1646 O O . ALA A 1 40 ? 4.850 4.154 3.870 1.00 0.00 41 ALA A O 2
ATOM 1653 N N . CYS A 1 41 ? 5.160 2.346 5.180 1.00 0.00 42 CYS A N 2
ATOM 1654 C CA . CYS A 1 41 ? 3.759 1.944 5.152 1.00 0.00 42 CYS A CA 2
ATOM 1655 C C . CYS A 1 41 ? 2.902 3.067 5.721 1.00 0.00 42 CYS A C 2
ATOM 1656 O O . CYS A 1 41 ? 3.317 3.772 6.641 1.00 0.00 42 CYS A O 2
ATOM 1663 N N . ASN A 1 42 ? 1.731 3.262 5.135 1.00 0.00 43 ASN A N 2
ATOM 1664 C CA . ASN A 1 42 ? 0.846 4.340 5.549 1.00 0.00 43 ASN A CA 2
ATOM 1665 C C . ASN A 1 42 ? -0.367 3.838 6.323 1.00 0.00 43 ASN A C 2
ATOM 1666 O O . ASN A 1 42 ? -1.470 4.364 6.170 1.00 0.00 43 ASN A O 2
ATOM 1677 N N . TRP A 1 43 ? -0.159 2.838 7.171 1.00 0.00 44 TRP A N 2
ATOM 1678 C CA . TRP A 1 43 ? -1.244 2.300 7.982 1.00 0.00 44 TRP A CA 2
ATOM 1679 C C . TRP A 1 43 ? -1.260 2.968 9.353 1.00 0.00 44 TRP A C 2
ATOM 1680 O O . TRP A 1 43 ? -0.219 3.366 9.875 1.00 0.00 44 TRP A O 2
ATOM 1701 N N . GLU A 1 44 ? -2.452 3.103 9.921 1.00 0.00 45 GLU A N 2
ATOM 1702 C CA . GLU A 1 44 ? -2.620 3.742 11.222 1.00 0.00 45 GLU A CA 2
ATOM 1703 C C . GLU A 1 44 ? -1.681 3.165 12.282 1.00 0.00 45 GLU A C 2
ATOM 1704 O O . GLU A 1 44 ? -0.981 3.910 12.968 1.00 0.00 45 GLU A O 2
ATOM 1716 N N . ASP A 1 45 ? -1.688 1.845 12.435 1.00 0.00 46 ASP A N 2
ATOM 1717 C CA . ASP A 1 45 ? -0.853 1.194 13.443 1.00 0.00 46 ASP A CA 2
ATOM 1718 C C . ASP A 1 45 ? 0.412 0.572 12.850 1.00 0.00 46 ASP A C 2
ATOM 1719 O O . ASP A 1 45 ? 1.409 0.406 13.552 1.00 0.00 46 ASP A O 2
ATOM 1728 N N . CYS A 1 46 ? 0.370 0.209 11.573 1.00 0.00 47 CYS A N 2
ATOM 1729 C CA . CYS A 1 46 ? 1.525 -0.415 10.932 1.00 0.00 47 CYS A CA 2
ATOM 1730 C C . CYS A 1 46 ? 2.716 0.533 10.851 1.00 0.00 47 CYS A C 2
ATOM 1731 O O . CYS A 1 46 ? 2.574 1.708 10.513 1.00 0.00 47 CYS A O 2
ATOM 1738 N N . ASP A 1 47 ? 3.896 -0.006 11.144 1.00 0.00 48 ASP A N 2
ATOM 1739 C CA . ASP A 1 47 ? 5.134 0.761 11.088 1.00 0.00 48 ASP A CA 2
ATOM 1740 C C . ASP A 1 47 ? 6.065 0.175 10.029 1.00 0.00 48 ASP A C 2
ATOM 1741 O O . ASP A 1 47 ? 7.285 0.325 10.101 1.00 0.00 48 ASP A O 2
ATOM 1750 N N . PHE A 1 48 ? 5.469 -0.498 9.048 1.00 0.00 49 PHE A N 2
ATOM 1751 C CA . PHE A 1 48 ? 6.217 -1.120 7.963 1.00 0.00 49 PHE A CA 2
ATOM 1752 C C . PHE A 1 48 ? 6.943 -0.077 7.124 1.00 0.00 49 PHE A C 2
ATOM 1753 O O . PHE A 1 48 ? 6.431 1.015 6.890 1.00 0.00 49 PHE A O 2
ATOM 1770 N N . LEU A 1 49 ? 8.143 -0.427 6.680 1.00 0.00 50 LEU A N 2
ATOM 1771 C CA . LEU A 1 49 ? 8.953 0.471 5.867 1.00 0.00 50 LEU A CA 2
ATOM 1772 C C . LEU A 1 49 ? 9.550 -0.269 4.673 1.00 0.00 50 LEU A C 2
ATOM 1773 O O . LEU A 1 49 ? 9.931 -1.435 4.780 1.00 0.00 50 LEU A O 2
ATOM 1789 N N . GLY A 1 50 ? 9.627 0.416 3.537 1.00 0.00 51 GLY A N 2
ATOM 1790 C CA . GLY A 1 50 ? 10.176 -0.191 2.339 1.00 0.00 51 GLY A CA 2
ATOM 1791 C C . GLY A 1 50 ? 11.100 0.744 1.583 1.00 0.00 51 GLY A C 2
ATOM 1792 O O . GLY A 1 50 ? 11.094 1.954 1.814 1.00 0.00 51 GLY A O 2
ATOM 1796 N N . ASP A 1 51 ? 11.899 0.184 0.681 1.00 0.00 52 ASP A N 2
ATOM 1797 C CA . ASP A 1 51 ? 12.836 0.976 -0.108 1.00 0.00 52 ASP A CA 2
ATOM 1798 C C . ASP A 1 51 ? 12.204 1.428 -1.422 1.00 0.00 52 ASP A C 2
ATOM 1799 O O . ASP A 1 51 ? 12.547 2.484 -1.954 1.00 0.00 52 ASP A O 2
ATOM 1808 N N . ASP A 1 52 ? 11.283 0.622 -1.944 1.00 0.00 53 ASP A N 2
ATOM 1809 C CA . ASP A 1 52 ? 10.609 0.943 -3.198 1.00 0.00 53 ASP A CA 2
ATOM 1810 C C . ASP A 1 52 ? 9.102 0.730 -3.084 1.00 0.00 53 ASP A C 2
ATOM 1811 O O . ASP A 1 52 ? 8.622 0.110 -2.135 1.00 0.00 53 ASP A O 2
ATOM 1820 N N . THR A 1 53 ? 8.361 1.249 -4.060 1.00 0.00 54 THR A N 2
ATOM 1821 C CA . THR A 1 53 ? 6.906 1.119 -4.072 1.00 0.00 54 THR A CA 2
ATOM 1822 C C . THR A 1 53 ? 6.486 -0.346 -4.035 1.00 0.00 54 THR A C 2
ATOM 1823 O O . THR A 1 53 ? 5.637 -0.739 -3.235 1.00 0.00 54 THR A O 2
ATOM 1834 N N . ALA A 1 54 ? 7.085 -1.148 -4.906 1.00 0.00 55 ALA A N 2
ATOM 1835 C CA . ALA A 1 54 ? 6.773 -2.569 -4.977 1.00 0.00 55 ALA A CA 2
ATOM 1836 C C . ALA A 1 54 ? 7.015 -3.258 -3.640 1.00 0.00 55 ALA A C 2
ATOM 1837 O O . ALA A 1 54 ? 6.282 -4.168 -3.256 1.00 0.00 55 ALA A O 2
ATOM 1844 N N . SER A 1 55 ? 8.048 -2.826 -2.932 1.00 0.00 56 SER A N 2
ATOM 1845 C CA . SER A 1 55 ? 8.373 -3.414 -1.640 1.00 0.00 56 SER A CA 2
ATOM 1846 C C . SER A 1 55 ? 7.188 -3.307 -0.685 1.00 0.00 56 SER A C 2
ATOM 1847 O O . SER A 1 55 ? 6.935 -4.217 0.104 1.00 0.00 56 SER A O 2
ATOM 1855 N N . ILE A 1 56 ? 6.454 -2.198 -0.767 1.00 0.00 57 ILE A N 2
ATOM 1856 C CA . ILE A 1 56 ? 5.294 -2.001 0.089 1.00 0.00 57 ILE A CA 2
ATOM 1857 C C . ILE A 1 56 ? 4.148 -2.898 -0.347 1.00 0.00 57 ILE A C 2
ATOM 1858 O O . ILE A 1 56 ? 3.533 -3.571 0.477 1.00 0.00 57 ILE A O 2
ATOM 1874 N N . VAL A 1 57 ? 3.868 -2.905 -1.647 1.00 0.00 58 VAL A N 2
ATOM 1875 C CA . VAL A 1 57 ? 2.783 -3.715 -2.184 1.00 0.00 58 VAL A CA 2
ATOM 1876 C C . VAL A 1 57 ? 2.966 -5.178 -1.802 1.00 0.00 58 VAL A C 2
ATOM 1877 O O . VAL A 1 57 ? 1.999 -5.875 -1.495 1.00 0.00 58 VAL A O 2
ATOM 1890 N N . ASN A 1 58 ? 4.214 -5.628 -1.793 1.00 0.00 59 ASN A N 2
ATOM 1891 C CA . ASN A 1 58 ? 4.517 -6.997 -1.414 1.00 0.00 59 ASN A CA 2
ATOM 1892 C C . ASN A 1 58 ? 4.162 -7.205 0.052 1.00 0.00 59 ASN A C 2
ATOM 1893 O O . ASN A 1 58 ? 3.584 -8.221 0.429 1.00 0.00 59 ASN A O 2
ATOM 1904 N N . HIS A 1 59 ? 4.508 -6.222 0.874 1.00 0.00 60 HIS A N 2
ATOM 1905 C CA . HIS A 1 59 ? 4.219 -6.279 2.298 1.00 0.00 60 HIS A CA 2
ATOM 1906 C C . HIS A 1 59 ? 2.718 -6.136 2.554 1.00 0.00 60 HIS A C 2
ATOM 1907 O O . HIS A 1 59 ? 2.153 -6.841 3.388 1.00 0.00 60 HIS A O 2
ATOM 1921 N N . ILE A 1 60 ? 2.083 -5.204 1.847 1.00 0.00 61 ILE A N 2
ATOM 1922 C CA . ILE A 1 60 ? 0.655 -4.959 2.018 1.00 0.00 61 ILE A CA 2
ATOM 1923 C C . ILE A 1 60 ? -0.175 -6.204 1.760 1.00 0.00 61 ILE A C 2
ATOM 1924 O O . ILE A 1 60 ? -1.102 -6.502 2.503 1.00 0.00 61 ILE A O 2
ATOM 1940 N N . ASN A 1 61 ? 0.143 -6.924 0.702 1.00 0.00 62 ASN A N 2
ATOM 1941 C CA . ASN A 1 61 ? -0.608 -8.127 0.373 1.00 0.00 62 ASN A CA 2
ATOM 1942 C C . ASN A 1 61 ? -0.420 -9.203 1.447 1.00 0.00 62 ASN A C 2
ATOM 1943 O O . ASN A 1 61 ? -1.350 -9.943 1.765 1.00 0.00 62 ASN A O 2
ATOM 1954 N N . ALA A 1 62 ? 0.796 -9.296 1.983 1.00 0.00 63 ALA A N 2
ATOM 1955 C CA . ALA A 1 62 ? 1.111 -10.297 2.998 1.00 0.00 63 ALA A CA 2
ATOM 1956 C C . ALA A 1 62 ? 0.651 -9.880 4.388 1.00 0.00 63 ALA A C 2
ATOM 1957 O O . ALA A 1 62 ? 0.097 -10.683 5.139 1.00 0.00 63 ALA A O 2
ATOM 1964 N N . GLN A 1 63 ? 0.909 -8.626 4.732 1.00 0.00 64 GLN A N 2
ATOM 1965 C CA . GLN A 1 63 ? 0.552 -8.101 6.042 1.00 0.00 64 GLN A CA 2
ATOM 1966 C C . GLN A 1 63 ? -0.807 -7.410 6.035 1.00 0.00 64 GLN A C 2
ATOM 1967 O O . GLN A 1 63 ? -1.388 -7.166 7.092 1.00 0.00 64 GLN A O 2
ATOM 1981 N N . HIS A 1 64 ? -1.316 -7.095 4.850 1.00 0.00 65 HIS A N 2
ATOM 1982 C CA . HIS A 1 64 ? -2.615 -6.431 4.746 1.00 0.00 65 HIS A CA 2
ATOM 1983 C C . HIS A 1 64 ? -3.476 -7.085 3.669 1.00 0.00 65 HIS A C 2
ATOM 1984 O O . HIS A 1 64 ? -4.445 -6.442 3.216 1.00 0.00 65 HIS A O 2
ATOM 2001 N N . ASP A 1 1 ? -12.557 -11.928 -2.950 1.00 0.00 2 ASP A N 3
ATOM 2002 C CA . ASP A 1 1 ? -12.890 -10.521 -2.606 1.00 0.00 2 ASP A CA 3
ATOM 2003 C C . ASP A 1 1 ? -11.951 -9.979 -1.535 1.00 0.00 2 ASP A C 3
ATOM 2004 O O . ASP A 1 1 ? -12.051 -10.349 -0.366 1.00 0.00 2 ASP A O 3
ATOM 2015 N N . LEU A 1 2 ? -11.039 -9.099 -1.939 1.00 0.00 3 LEU A N 3
ATOM 2016 C CA . LEU A 1 2 ? -10.090 -8.512 -1.003 1.00 0.00 3 LEU A CA 3
ATOM 2017 C C . LEU A 1 2 ? -10.688 -7.290 -0.318 1.00 0.00 3 LEU A C 3
ATOM 2018 O O . LEU A 1 2 ? -11.419 -6.513 -0.926 1.00 0.00 3 LEU A O 3
ATOM 2034 N N . LYS A 1 3 ? -10.383 -7.151 0.961 1.00 0.00 4 LYS A N 3
ATOM 2035 C CA . LYS A 1 3 ? -10.892 -6.045 1.768 1.00 0.00 4 LYS A CA 3
ATOM 2036 C C . LYS A 1 3 ? -9.791 -5.061 2.154 1.00 0.00 4 LYS A C 3
ATOM 2037 O O . LYS A 1 3 ? -8.909 -5.395 2.944 1.00 0.00 4 LYS A O 3
ATOM 2056 N N . CYS A 1 4 ? -9.852 -3.841 1.624 1.00 0.00 5 CYS A N 3
ATOM 2057 C CA . CYS A 1 4 ? -8.854 -2.830 1.964 1.00 0.00 5 CYS A CA 3
ATOM 2058 C C . CYS A 1 4 ? -8.878 -2.587 3.473 1.00 0.00 5 CYS A C 3
ATOM 2059 O O . CYS A 1 4 ? -9.931 -2.308 4.046 1.00 0.00 5 CYS A O 3
ATOM 2066 N N . LYS A 1 5 ? -7.723 -2.724 4.118 1.00 0.00 6 LYS A N 3
ATOM 2067 C CA . LYS A 1 5 ? -7.634 -2.548 5.565 1.00 0.00 6 LYS A CA 3
ATOM 2068 C C . LYS A 1 5 ? -7.589 -1.076 5.970 1.00 0.00 6 LYS A C 3
ATOM 2069 O O . LYS A 1 5 ? -7.505 -0.760 7.157 1.00 0.00 6 LYS A O 3
ATOM 2088 N N . TRP A 1 6 ? -7.652 -0.174 4.995 1.00 0.00 7 TRP A N 3
ATOM 2089 C CA . TRP A 1 6 ? -7.624 1.252 5.295 1.00 0.00 7 TRP A CA 3
ATOM 2090 C C . TRP A 1 6 ? -8.952 1.689 5.909 1.00 0.00 7 TRP A C 3
ATOM 2091 O O . TRP A 1 6 ? -10.022 1.354 5.401 1.00 0.00 7 TRP A O 3
ATOM 2112 N N . LYS A 1 7 ? -8.874 2.422 7.014 1.00 0.00 8 LYS A N 3
ATOM 2113 C CA . LYS A 1 7 ? -10.067 2.889 7.714 1.00 0.00 8 LYS A CA 3
ATOM 2114 C C . LYS A 1 7 ? -10.783 3.991 6.938 1.00 0.00 8 LYS A C 3
ATOM 2115 O O . LYS A 1 7 ? -12.012 4.045 6.914 1.00 0.00 8 LYS A O 3
ATOM 2134 N N . GLU A 1 8 ? -10.011 4.874 6.315 1.00 0.00 9 GLU A N 3
ATOM 2135 C CA . GLU A 1 8 ? -10.582 5.979 5.553 1.00 0.00 9 GLU A CA 3
ATOM 2136 C C . GLU A 1 8 ? -10.900 5.573 4.115 1.00 0.00 9 GLU A C 3
ATOM 2137 O O . GLU A 1 8 ? -11.213 6.423 3.281 1.00 0.00 9 GLU A O 3
ATOM 2149 N N . CYS A 1 9 ? -10.819 4.277 3.820 1.00 0.00 10 CYS A N 3
ATOM 2150 C CA . CYS A 1 9 ? -11.100 3.791 2.475 1.00 0.00 10 CYS A CA 3
ATOM 2151 C C . CYS A 1 9 ? -12.412 3.004 2.427 1.00 0.00 10 CYS A C 3
ATOM 2152 O O . CYS A 1 9 ? -12.579 2.020 3.148 1.00 0.00 10 CYS A O 3
ATOM 2159 N N . PRO A 1 10 ? -13.367 3.428 1.575 1.00 0.00 11 PRO A N 3
ATOM 2160 C CA . PRO A 1 10 ? -14.659 2.775 1.431 1.00 0.00 11 PRO A CA 3
ATOM 2161 C C . PRO A 1 10 ? -14.722 1.848 0.217 1.00 0.00 11 PRO A C 3
ATOM 2162 O O . PRO A 1 10 ? -15.804 1.429 -0.196 1.00 0.00 11 PRO A O 3
ATOM 2173 N N . GLU A 1 11 ? -13.564 1.543 -0.363 1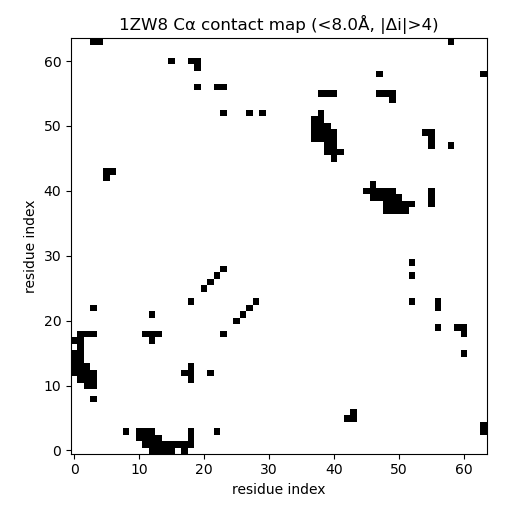.00 0.00 12 GLU A N 3
ATOM 2174 C CA . GLU A 1 11 ? -13.503 0.682 -1.541 1.00 0.00 12 GLU A CA 3
ATOM 2175 C C . GLU A 1 11 ? -12.983 -0.710 -1.195 1.00 0.00 12 GLU A C 3
ATOM 2176 O O . GLU A 1 11 ? -12.098 -0.864 -0.354 1.00 0.00 12 GLU A O 3
ATOM 2188 N N . SER A 1 12 ? -13.541 -1.719 -1.857 1.00 0.00 13 SER A N 3
ATOM 2189 C CA . SER A 1 12 ? -13.140 -3.102 -1.632 1.00 0.00 13 SER A CA 3
ATOM 2190 C C . SER A 1 12 ? -12.505 -3.697 -2.888 1.00 0.00 13 SER A C 3
ATOM 2191 O O . SER A 1 12 ? -12.652 -3.161 -3.986 1.00 0.00 13 SER A O 3
ATOM 2199 N N . ALA A 1 13 ? -11.797 -4.807 -2.711 1.00 0.00 14 ALA A N 3
ATOM 2200 C CA . ALA A 1 13 ? -11.130 -5.486 -3.817 1.00 0.00 14 ALA A CA 3
ATOM 2201 C C . ALA A 1 13 ? -11.786 -6.836 -4.109 1.00 0.00 14 ALA A C 3
ATOM 2202 O O . ALA A 1 13 ? -12.442 -7.416 -3.245 1.00 0.00 14 ALA A O 3
ATOM 2209 N N . SER A 1 14 ? -11.613 -7.325 -5.335 1.00 0.00 15 SER A N 3
ATOM 2210 C CA . SER A 1 14 ? -12.198 -8.602 -5.741 1.00 0.00 15 SER A CA 3
ATOM 2211 C C . SER A 1 14 ? -11.256 -9.771 -5.448 1.00 0.00 15 SER A C 3
ATOM 2212 O O . SER A 1 14 ? -11.703 -10.871 -5.125 1.00 0.00 15 SER A O 3
ATOM 2220 N N . SER A 1 15 ? -9.955 -9.532 -5.571 1.00 0.00 16 SER A N 3
ATOM 2221 C CA . SER A 1 15 ? -8.959 -10.572 -5.322 1.00 0.00 16 SER A CA 3
ATOM 2222 C C . SER A 1 15 ? -7.736 -10.002 -4.609 1.00 0.00 16 SER A C 3
ATOM 2223 O O . SER A 1 15 ? -7.590 -8.787 -4.482 1.00 0.00 16 SER A O 3
ATOM 2231 N N . LEU A 1 16 ? -6.855 -10.889 -4.149 1.00 0.00 17 LEU A N 3
ATOM 2232 C CA . LEU A 1 16 ? -5.640 -10.473 -3.451 1.00 0.00 17 LEU A CA 3
ATOM 2233 C C . LEU A 1 16 ? -4.891 -9.416 -4.253 1.00 0.00 17 LEU A C 3
ATOM 2234 O O . LEU A 1 16 ? -4.298 -8.495 -3.690 1.00 0.00 17 LEU A O 3
ATOM 2250 N N . PHE A 1 17 ? -4.932 -9.554 -5.570 1.00 0.00 18 PHE A N 3
ATOM 2251 C CA . PHE A 1 17 ? -4.270 -8.614 -6.460 1.00 0.00 18 PHE A CA 3
ATOM 2252 C C . PHE A 1 17 ? -4.982 -7.266 -6.458 1.00 0.00 18 PHE A C 3
ATOM 2253 O O . PHE A 1 17 ? -4.344 -6.220 -6.580 1.00 0.00 18 PHE A O 3
ATOM 2270 N N . ASP A 1 18 ? -6.308 -7.292 -6.340 1.00 0.00 19 ASP A N 3
ATOM 2271 C CA . ASP A 1 18 ? -7.087 -6.060 -6.348 1.00 0.00 19 ASP A CA 3
ATOM 2272 C C . ASP A 1 18 ? -6.679 -5.133 -5.207 1.00 0.00 19 ASP A C 3
ATOM 2273 O O . ASP A 1 18 ? -6.481 -3.940 -5.426 1.00 0.00 19 ASP A O 3
ATOM 2282 N N . LEU A 1 19 ? -6.527 -5.670 -3.994 1.00 0.00 20 LEU A N 3
ATOM 2283 C CA . LEU A 1 19 ? -6.116 -4.842 -2.867 1.00 0.00 20 LEU A CA 3
ATOM 2284 C C . LEU A 1 19 ? -4.724 -4.277 -3.116 1.00 0.00 20 LEU A C 3
ATOM 2285 O O . LEU A 1 19 ? -4.479 -3.090 -2.916 1.00 0.00 20 LEU A O 3
ATOM 2301 N N . GLN A 1 20 ? -3.819 -5.141 -3.560 1.00 0.00 21 GLN A N 3
ATOM 2302 C CA . GLN A 1 20 ? -2.447 -4.741 -3.843 1.00 0.00 21 GLN A CA 3
ATOM 2303 C C . GLN A 1 20 ? -2.392 -3.716 -4.972 1.00 0.00 21 GLN A C 3
ATOM 2304 O O . GLN A 1 20 ? -1.656 -2.732 -4.896 1.00 0.00 21 GLN A O 3
ATOM 2318 N N . ARG A 1 21 ? -3.171 -3.956 -6.022 1.00 0.00 22 ARG A N 3
ATOM 2319 C CA . ARG A 1 21 ? -3.207 -3.057 -7.170 1.00 0.00 22 ARG A CA 3
ATOM 2320 C C . ARG A 1 21 ? -3.898 -1.743 -6.820 1.00 0.00 22 ARG A C 3
ATOM 2321 O O . ARG A 1 21 ? -3.407 -0.665 -7.156 1.00 0.00 22 ARG A O 3
ATOM 2342 N N . HIS A 1 22 ? -5.040 -1.839 -6.148 1.00 0.00 23 HIS A N 3
ATOM 2343 C CA . HIS A 1 22 ? -5.800 -0.656 -5.759 1.00 0.00 23 HIS A CA 3
ATOM 2344 C C . HIS A 1 22 ? -5.024 0.187 -4.749 1.00 0.00 23 HIS A C 3
ATOM 2345 O O . HIS A 1 22 ? -4.936 1.404 -4.887 1.00 0.00 23 HIS A O 3
ATOM 2359 N N . LEU A 1 23 ? -4.476 -0.463 -3.731 1.00 0.00 24 LEU A N 3
ATOM 2360 C CA . LEU A 1 23 ? -3.727 0.242 -2.698 1.00 0.00 24 LEU A CA 3
ATOM 2361 C C . LEU A 1 23 ? -2.474 0.902 -3.257 1.00 0.00 24 LEU A C 3
ATOM 2362 O O . LEU A 1 23 ? -2.140 2.029 -2.892 1.00 0.00 24 LEU A O 3
ATOM 2378 N N . LEU A 1 24 ? -1.775 0.194 -4.129 1.00 0.00 25 LEU A N 3
ATOM 2379 C CA . LEU A 1 24 ? -0.549 0.715 -4.717 1.00 0.00 25 LEU A CA 3
ATOM 2380 C C . LEU A 1 24 ? -0.824 1.916 -5.617 1.00 0.00 25 LEU A C 3
ATOM 2381 O O . LEU A 1 24 ? -0.133 2.928 -5.546 1.00 0.00 25 LEU A O 3
ATOM 2397 N N . LYS A 1 25 ? -1.826 1.792 -6.473 1.00 0.00 26 LYS A N 3
ATOM 2398 C CA . LYS A 1 25 ? -2.177 2.864 -7.397 1.00 0.00 26 LYS A CA 3
ATOM 2399 C C . LYS A 1 25 ? -2.989 3.967 -6.731 1.00 0.00 26 LYS A C 3
ATOM 2400 O O . LYS A 1 25 ? -2.818 5.149 -7.027 1.00 0.00 26 LYS A O 3
ATOM 2419 N N . ASP A 1 26 ? -3.917 3.560 -5.879 1.00 0.00 27 ASP A N 3
ATOM 2420 C CA . ASP A 1 26 ? -4.822 4.503 -5.216 1.00 0.00 27 ASP A CA 3
ATOM 2421 C C . ASP A 1 26 ? -4.245 5.164 -3.964 1.00 0.00 27 ASP A C 3
ATOM 2422 O O . ASP A 1 26 ? -4.415 6.367 -3.764 1.00 0.00 27 ASP A O 3
ATOM 2431 N N . HIS A 1 27 ? -3.616 4.383 -3.096 1.00 0.00 28 HIS A N 3
ATOM 2432 C CA . HIS A 1 27 ? -3.089 4.927 -1.842 1.00 0.00 28 HIS A CA 3
ATOM 2433 C C . HIS A 1 27 ? -1.640 5.404 -1.946 1.00 0.00 28 HIS A C 3
ATOM 2434 O O . HIS A 1 27 ? -1.048 5.800 -0.942 1.00 0.00 28 HIS A O 3
ATOM 2448 N N . VAL A 1 28 ? -1.066 5.387 -3.145 1.00 0.00 29 VAL A N 3
ATOM 2449 C CA . VAL A 1 28 ? 0.310 5.843 -3.317 1.00 0.00 29 VAL A CA 3
ATOM 2450 C C . VAL A 1 28 ? 0.430 6.806 -4.482 1.00 0.00 29 VAL A C 3
ATOM 2451 O O . VAL A 1 28 ? 0.571 6.405 -5.637 1.00 0.00 29 VAL A O 3
ATOM 2464 N N . SER A 1 29 ? 0.375 8.083 -4.152 1.00 0.00 30 SER A N 3
ATOM 2465 C CA . SER A 1 29 ? 0.475 9.145 -5.133 1.00 0.00 30 SER A CA 3
ATOM 2466 C C . SER A 1 29 ? 1.907 9.291 -5.645 1.00 0.00 30 SER A C 3
ATOM 2467 O O . SER A 1 29 ? 2.136 9.836 -6.724 1.00 0.00 30 SER A O 3
ATOM 2475 N N . GLN A 1 30 ? 2.867 8.804 -4.860 1.00 0.00 31 GLN A N 3
ATOM 2476 C CA . GLN A 1 30 ? 4.275 8.884 -5.232 1.00 0.00 31 GLN A CA 3
ATOM 2477 C C . GLN A 1 30 ? 4.721 10.340 -5.338 1.00 0.00 31 GLN A C 3
ATOM 2478 O O . GLN A 1 30 ? 4.410 11.027 -6.311 1.00 0.00 31 GLN A O 3
ATOM 2492 N N . ASP A 1 31 ? 5.447 10.805 -4.326 1.00 0.00 32 ASP A N 3
ATOM 2493 C CA . ASP A 1 31 ? 5.931 12.180 -4.298 1.00 0.00 32 ASP A CA 3
ATOM 2494 C C . ASP A 1 31 ? 6.960 12.427 -5.397 1.00 0.00 32 ASP A C 3
ATOM 2495 O O . ASP A 1 31 ? 6.980 13.495 -6.009 1.00 0.00 32 ASP A O 3
ATOM 2504 N N . PHE A 1 32 ? 7.815 11.433 -5.641 1.00 0.00 33 PHE A N 3
ATOM 2505 C CA . PHE A 1 32 ? 8.856 11.533 -6.668 1.00 0.00 33 PHE A CA 3
ATOM 2506 C C . PHE A 1 32 ? 10.067 12.323 -6.169 1.00 0.00 33 PHE A C 3
ATOM 2507 O O . PHE A 1 32 ? 11.210 11.957 -6.444 1.00 0.00 33 PHE A O 3
ATOM 2524 N N . LYS A 1 33 ? 9.814 13.409 -5.441 1.00 0.00 34 LYS A N 3
ATOM 2525 C CA . LYS A 1 33 ? 10.883 14.254 -4.910 1.00 0.00 34 LYS A CA 3
ATOM 2526 C C . LYS A 1 33 ? 11.994 13.423 -4.268 1.00 0.00 34 LYS A C 3
ATOM 2527 O O . LYS A 1 33 ? 13.149 13.846 -4.228 1.00 0.00 34 LYS A O 3
ATOM 2546 N N . HIS A 1 34 ? 11.641 12.246 -3.763 1.00 0.00 35 HIS A N 3
ATOM 2547 C CA . HIS A 1 34 ? 12.617 11.372 -3.123 1.00 0.00 35 HIS A CA 3
ATOM 2548 C C . HIS A 1 34 ? 13.592 10.796 -4.152 1.00 0.00 35 HIS A C 3
ATOM 2549 O O . HIS A 1 34 ? 13.178 10.115 -5.091 1.00 0.00 35 HIS A O 3
ATOM 2564 N N . PRO A 1 35 ? 14.904 11.061 -3.994 1.00 0.00 36 PRO A N 3
ATOM 2565 C CA . PRO A 1 35 ? 15.925 10.560 -4.921 1.00 0.00 36 PRO A CA 3
ATOM 2566 C C . PRO A 1 35 ? 16.043 9.041 -4.884 1.00 0.00 36 PRO A C 3
ATOM 2567 O O . PRO A 1 35 ? 16.040 8.381 -5.924 1.00 0.00 36 PRO A O 3
ATOM 2578 N N . MET A 1 36 ? 16.149 8.491 -3.679 1.00 0.00 37 MET A N 3
ATOM 2579 C CA . MET A 1 36 ? 16.269 7.049 -3.503 1.00 0.00 37 MET A CA 3
ATOM 2580 C C . MET A 1 36 ? 15.962 6.648 -2.063 1.00 0.00 37 MET A C 3
ATOM 2581 O O . MET A 1 36 ? 16.497 5.663 -1.555 1.00 0.00 37 MET A O 3
ATOM 2595 N N . GLU A 1 37 ? 15.096 7.417 -1.411 1.00 0.00 38 GLU A N 3
ATOM 2596 C CA . GLU A 1 37 ? 14.718 7.139 -0.031 1.00 0.00 38 GLU A CA 3
ATOM 2597 C C . GLU A 1 37 ? 13.713 5.990 0.035 1.00 0.00 38 GLU A C 3
ATOM 2598 O O . GLU A 1 37 ? 12.765 5.942 -0.749 1.00 0.00 38 GLU A O 3
ATOM 2610 N N . PRO A 1 38 ? 13.904 5.045 0.973 1.00 0.00 39 PRO A N 3
ATOM 2611 C CA . PRO A 1 38 ? 13.001 3.899 1.127 1.00 0.00 39 PRO A CA 3
ATOM 2612 C C . PRO A 1 38 ? 11.554 4.329 1.335 1.00 0.00 39 PRO A C 3
ATOM 2613 O O . PRO A 1 38 ? 11.286 5.369 1.936 1.00 0.00 39 PRO A O 3
ATOM 2624 N N . LEU A 1 39 ? 10.624 3.521 0.837 1.00 0.00 40 LEU A N 3
ATOM 2625 C CA . LEU A 1 39 ? 9.203 3.818 0.973 1.00 0.00 40 LEU A CA 3
ATOM 2626 C C . LEU A 1 39 ? 8.638 3.167 2.232 1.00 0.00 40 LEU A C 3
ATOM 2627 O O . LEU A 1 39 ? 8.847 1.980 2.476 1.00 0.00 40 LEU A O 3
ATOM 2643 N N . ALA A 1 40 ? 7.940 3.960 3.038 1.00 0.00 41 ALA A N 3
ATOM 2644 C CA . ALA A 1 40 ? 7.363 3.474 4.287 1.00 0.00 41 ALA A CA 3
ATOM 2645 C C . ALA A 1 40 ? 5.862 3.230 4.174 1.00 0.00 41 ALA A C 3
ATOM 2646 O O . ALA A 1 40 ? 5.170 3.884 3.394 1.00 0.00 41 ALA A O 3
ATOM 2653 N N . CYS A 1 41 ? 5.369 2.286 4.973 1.00 0.00 42 CYS A N 3
ATOM 2654 C CA . CYS A 1 41 ? 3.951 1.950 4.987 1.00 0.00 42 CYS A CA 3
ATOM 2655 C C . CYS A 1 41 ? 3.136 3.165 5.407 1.00 0.00 42 CYS A C 3
ATOM 2656 O O . CYS A 1 41 ? 3.572 3.957 6.242 1.00 0.00 42 CYS A O 3
ATOM 2663 N N . ASN A 1 42 ? 1.972 3.329 4.797 1.00 0.00 43 ASN A N 3
ATOM 2664 C CA . ASN A 1 42 ? 1.121 4.475 5.082 1.00 0.00 43 ASN A CA 3
ATOM 2665 C C . ASN A 1 42 ? -0.122 4.086 5.875 1.00 0.00 43 ASN A C 3
ATOM 2666 O O . ASN A 1 42 ? -1.201 4.639 5.663 1.00 0.00 43 ASN A O 3
ATOM 2677 N N . TRP A 1 43 ? 0.038 3.150 6.804 1.00 0.00 44 TRP A N 3
ATOM 2678 C CA . TRP A 1 43 ? -1.074 2.714 7.640 1.00 0.00 44 TRP A CA 3
ATOM 2679 C C . TRP A 1 43 ? -1.086 3.489 8.953 1.00 0.00 44 TRP A C 3
ATOM 2680 O O . TRP A 1 43 ? -0.038 3.897 9.456 1.00 0.00 44 TRP A O 3
ATOM 2701 N N . GLU A 1 44 ? -2.278 3.707 9.492 1.00 0.00 45 GLU A N 3
ATOM 2702 C CA . GLU A 1 44 ? -2.440 4.454 10.735 1.00 0.00 45 GLU A CA 3
ATOM 2703 C C . GLU A 1 44 ? -1.535 3.935 11.854 1.00 0.00 45 GLU A C 3
ATOM 2704 O O . GLU A 1 44 ? -0.803 4.707 12.472 1.00 0.00 45 GLU A O 3
ATOM 2716 N N . ASP A 1 45 ? -1.606 2.636 12.135 1.00 0.00 46 ASP A N 3
ATOM 2717 C CA . ASP A 1 45 ? -0.806 2.050 13.209 1.00 0.00 46 ASP A CA 3
ATOM 2718 C C . ASP A 1 45 ? 0.430 1.312 12.693 1.00 0.00 46 ASP A C 3
ATOM 2719 O O . ASP A 1 45 ? 1.416 1.172 13.416 1.00 0.00 46 ASP A O 3
ATOM 2728 N N . CYS A 1 46 ? 0.376 0.823 11.459 1.00 0.00 47 CYS A N 3
ATOM 2729 C CA . CYS A 1 46 ? 1.504 0.086 10.894 1.00 0.00 47 CYS A CA 3
ATOM 2730 C C . CYS A 1 46 ? 2.731 0.973 10.722 1.00 0.00 47 CYS A C 3
ATOM 2731 O O . CYS A 1 46 ? 2.633 2.113 10.267 1.00 0.00 47 CYS A O 3
ATOM 2738 N N . ASP A 1 47 ? 3.889 0.425 11.074 1.00 0.00 48 ASP A N 3
ATOM 2739 C CA . ASP A 1 47 ? 5.153 1.139 10.949 1.00 0.00 48 ASP A CA 3
ATOM 2740 C C . ASP A 1 47 ? 6.068 0.416 9.965 1.00 0.00 48 ASP A C 3
ATOM 2741 O O . ASP A 1 47 ? 7.293 0.489 10.065 1.00 0.00 48 ASP A O 3
ATOM 2750 N N . PHE A 1 48 ? 5.455 -0.287 9.016 1.00 0.00 49 PHE A N 3
ATOM 2751 C CA . PHE A 1 48 ? 6.191 -1.036 8.006 1.00 0.00 49 PHE A CA 3
ATOM 2752 C C . PHE A 1 48 ? 7.012 -0.109 7.117 1.00 0.00 49 PHE A C 3
ATOM 2753 O O . PHE A 1 48 ? 6.583 0.993 6.784 1.00 0.00 49 PHE A O 3
ATOM 2770 N N . LEU A 1 49 ? 8.196 -0.572 6.743 1.00 0.00 50 LEU A N 3
ATOM 2771 C CA . LEU A 1 49 ? 9.091 0.202 5.891 1.00 0.00 50 LEU A CA 3
ATOM 2772 C C . LEU A 1 49 ? 9.704 -0.679 4.807 1.00 0.00 50 LEU A C 3
ATOM 2773 O O . LEU A 1 49 ? 10.101 -1.815 5.066 1.00 0.00 50 LEU A O 3
ATOM 2789 N N . GLY A 1 50 ? 9.775 -0.146 3.591 1.00 0.00 51 GLY A N 3
ATOM 2790 C CA . GLY A 1 50 ? 10.339 -0.894 2.483 1.00 0.00 51 GLY A CA 3
ATOM 2791 C C . GLY A 1 50 ? 11.335 -0.080 1.681 1.00 0.00 51 GLY A C 3
ATOM 2792 O O . GLY A 1 50 ? 11.446 1.132 1.864 1.00 0.00 51 GLY A O 3
ATOM 2796 N N . ASP A 1 51 ? 12.063 -0.748 0.792 1.00 0.00 52 ASP A N 3
ATOM 2797 C CA . ASP A 1 51 ? 13.057 -0.080 -0.040 1.00 0.00 52 ASP A CA 3
ATOM 2798 C C . ASP A 1 51 ? 12.396 0.660 -1.199 1.00 0.00 52 ASP A C 3
ATOM 2799 O O . ASP A 1 51 ? 12.902 1.680 -1.665 1.00 0.00 52 ASP A O 3
ATOM 2808 N N . ASP A 1 52 ? 11.263 0.139 -1.662 1.00 0.00 53 ASP A N 3
ATOM 2809 C CA . ASP A 1 52 ? 10.538 0.753 -2.768 1.00 0.00 53 ASP A CA 3
ATOM 2810 C C . ASP A 1 52 ? 9.045 0.450 -2.680 1.00 0.00 53 ASP A C 3
ATOM 2811 O O . ASP A 1 52 ? 8.579 -0.150 -1.711 1.00 0.00 53 ASP A O 3
ATOM 2820 N N . THR A 1 53 ? 8.301 0.869 -3.698 1.00 0.00 54 THR A N 3
ATOM 2821 C CA . THR A 1 53 ? 6.861 0.644 -3.738 1.00 0.00 54 THR A CA 3
ATOM 2822 C C . THR A 1 53 ? 6.544 -0.843 -3.850 1.00 0.00 54 THR A C 3
ATOM 2823 O O . THR A 1 53 ? 5.615 -1.340 -3.212 1.00 0.00 54 THR A O 3
ATOM 2834 N N . ALA A 1 54 ? 7.319 -1.551 -4.666 1.00 0.00 55 ALA A N 3
ATOM 2835 C CA . ALA A 1 54 ? 7.116 -2.981 -4.859 1.00 0.00 55 ALA A CA 3
ATOM 2836 C C . ALA A 1 54 ? 7.261 -3.735 -3.542 1.00 0.00 55 ALA A C 3
ATOM 2837 O O . ALA A 1 54 ? 6.546 -4.702 -3.282 1.00 0.00 55 ALA A O 3
ATOM 2844 N N . SER A 1 55 ? 8.187 -3.283 -2.710 1.00 0.00 56 SER A N 3
ATOM 2845 C CA . SER A 1 55 ? 8.417 -3.907 -1.416 1.00 0.00 56 SER A CA 3
ATOM 2846 C C . SER A 1 55 ? 7.192 -3.745 -0.524 1.00 0.00 56 SER A C 3
ATOM 2847 O O . SER A 1 55 ? 6.890 -4.611 0.297 1.00 0.00 56 SER A O 3
ATOM 2855 N N . ILE A 1 56 ? 6.489 -2.627 -0.690 1.00 0.00 57 ILE A N 3
ATOM 2856 C CA . ILE A 1 56 ? 5.300 -2.355 0.101 1.00 0.00 57 ILE A CA 3
ATOM 2857 C C . ILE A 1 56 ? 4.151 -3.255 -0.317 1.00 0.00 57 ILE A C 3
ATOM 2858 O O . ILE A 1 56 ? 3.487 -3.854 0.525 1.00 0.00 57 ILE A O 3
ATOM 2874 N N . VAL A 1 57 ? 3.918 -3.347 -1.621 1.00 0.00 58 VAL A N 3
ATOM 2875 C CA . VAL A 1 57 ? 2.834 -4.169 -2.137 1.00 0.00 58 VAL A CA 3
ATOM 2876 C C . VAL A 1 57 ? 2.953 -5.602 -1.638 1.00 0.00 58 VAL A C 3
ATOM 2877 O O . VAL A 1 57 ? 1.949 -6.262 -1.371 1.00 0.00 58 VAL A O 3
ATOM 2890 N N . ASN A 1 58 ? 4.185 -6.068 -1.486 1.00 0.00 59 ASN A N 3
ATOM 2891 C CA . ASN A 1 58 ? 4.428 -7.410 -0.987 1.00 0.00 59 ASN A CA 3
ATOM 2892 C C . ASN A 1 58 ? 4.032 -7.486 0.483 1.00 0.00 59 ASN A C 3
ATOM 2893 O O . ASN A 1 58 ? 3.401 -8.443 0.923 1.00 0.00 59 ASN A O 3
ATOM 2904 N N . HIS A 1 59 ? 4.403 -6.460 1.237 1.00 0.00 60 HIS A N 3
ATOM 2905 C CA . HIS A 1 59 ? 4.078 -6.397 2.655 1.00 0.00 60 HIS A CA 3
ATOM 2906 C C . HIS A 1 59 ? 2.582 -6.164 2.861 1.00 0.00 60 HIS A C 3
ATOM 2907 O O . HIS A 1 59 ? 1.967 -6.763 3.740 1.00 0.00 60 HIS A O 3
ATOM 2921 N N . ILE A 1 60 ? 2.009 -5.274 2.057 1.00 0.00 61 ILE A N 3
ATOM 2922 C CA . ILE A 1 60 ? 0.593 -4.945 2.164 1.00 0.00 61 ILE A CA 3
ATOM 2923 C C . ILE A 1 60 ? -0.290 -6.159 1.940 1.00 0.00 61 ILE A C 3
ATOM 2924 O O . ILE A 1 60 ? -1.240 -6.388 2.678 1.00 0.00 61 ILE A O 3
ATOM 2940 N N . ASN A 1 61 ? 0.011 -6.930 0.913 1.00 0.00 62 ASN A N 3
ATOM 2941 C CA . ASN A 1 61 ? -0.787 -8.108 0.613 1.00 0.00 62 ASN A CA 3
ATOM 2942 C C . ASN A 1 61 ? -0.656 -9.158 1.720 1.00 0.00 62 ASN A C 3
ATOM 2943 O O . ASN A 1 61 ? -1.620 -9.852 2.047 1.00 0.00 62 ASN A O 3
ATOM 2954 N N . ALA A 1 62 ? 0.548 -9.284 2.277 1.00 0.00 63 ALA A N 3
ATOM 2955 C CA . ALA A 1 62 ? 0.809 -10.264 3.326 1.00 0.00 63 ALA A CA 3
ATOM 2956 C C . ALA A 1 62 ? 0.350 -9.783 4.695 1.00 0.00 63 ALA A C 3
ATOM 2957 O O . ALA A 1 62 ? -0.244 -10.537 5.466 1.00 0.00 63 ALA A O 3
ATOM 2964 N N . GLN A 1 63 ? 0.658 -8.531 4.997 1.00 0.00 64 GLN A N 3
ATOM 2965 C CA . GLN A 1 63 ? 0.312 -7.941 6.282 1.00 0.00 64 GLN A CA 3
ATOM 2966 C C . GLN A 1 63 ? -1.015 -7.192 6.238 1.00 0.00 64 GLN A C 3
ATOM 2967 O O . GLN A 1 63 ? -1.618 -6.931 7.279 1.00 0.00 64 GLN A O 3
ATOM 2981 N N . HIS A 1 64 ? -1.469 -6.841 5.041 1.00 0.00 65 HIS A N 3
ATOM 2982 C CA . HIS A 1 64 ? -2.732 -6.114 4.902 1.00 0.00 65 HIS A CA 3
ATOM 2983 C C . HIS A 1 64 ? -3.624 -6.764 3.850 1.00 0.00 65 HIS A C 3
ATOM 2984 O O . HIS A 1 64 ? -4.579 -6.101 3.393 1.00 0.00 65 HIS A O 3
ATOM 3001 N N . ASP A 1 1 ? -8.952 -12.593 -3.264 1.00 0.00 2 ASP A N 4
ATOM 3002 C CA . ASP A 1 1 ? -9.711 -11.354 -2.948 1.00 0.00 2 ASP A CA 4
ATOM 3003 C C . ASP A 1 1 ? -8.974 -10.503 -1.923 1.00 0.00 2 ASP A C 4
ATOM 3004 O O . ASP A 1 1 ? -8.644 -10.974 -0.835 1.00 0.00 2 ASP A O 4
ATOM 3015 N N . LEU A 1 2 ? -8.714 -9.246 -2.275 1.00 0.00 3 LEU A N 4
ATOM 3016 C CA . LEU A 1 2 ? -8.011 -8.339 -1.378 1.00 0.00 3 LEU A CA 4
ATOM 3017 C C . LEU A 1 2 ? -8.926 -7.220 -0.884 1.00 0.00 3 LEU A C 4
ATOM 3018 O O . LEU A 1 2 ? -9.585 -6.538 -1.662 1.00 0.00 3 LEU A O 4
ATOM 3034 N N . LYS A 1 3 ? -8.962 -7.070 0.429 1.00 0.00 4 LYS A N 4
ATOM 3035 C CA . LYS A 1 3 ? -9.793 -6.068 1.097 1.00 0.00 4 LYS A CA 4
ATOM 3036 C C . LYS A 1 3 ? -8.957 -4.952 1.724 1.00 0.00 4 LYS A C 4
ATOM 3037 O O . LYS A 1 3 ? -8.203 -5.200 2.665 1.00 0.00 4 LYS A O 4
ATOM 3056 N N . CYS A 1 4 ? -9.089 -3.723 1.221 1.00 0.00 5 CYS A N 4
ATOM 3057 C CA . CYS A 1 4 ? -8.330 -2.605 1.781 1.00 0.00 5 CYS A CA 4
ATOM 3058 C C . CYS A 1 4 ? -8.649 -2.470 3.268 1.00 0.00 5 CYS A C 4
ATOM 3059 O O . CYS A 1 4 ? -9.814 -2.385 3.656 1.00 0.00 5 CYS A O 4
ATOM 3066 N N . LYS A 1 5 ? -7.610 -2.484 4.097 1.00 0.00 6 LYS A N 4
ATOM 3067 C CA . LYS A 1 5 ? -7.788 -2.399 5.543 1.00 0.00 6 LYS A CA 4
ATOM 3068 C C . LYS A 1 5 ? -7.528 -0.993 6.073 1.00 0.00 6 LYS A C 4
ATOM 3069 O O . LYS A 1 5 ? -7.175 -0.820 7.240 1.00 0.00 6 LYS A O 4
ATOM 3088 N N . TRP A 1 6 ? -7.711 0.010 5.225 1.00 0.00 7 TRP A N 4
ATOM 3089 C CA . TRP A 1 6 ? -7.501 1.390 5.637 1.00 0.00 7 TRP A CA 4
ATOM 3090 C C . TRP A 1 6 ? -8.740 1.935 6.340 1.00 0.00 7 TRP A C 4
ATOM 3091 O O . TRP A 1 6 ? -9.859 1.785 5.851 1.00 0.00 7 TRP A O 4
ATOM 3112 N N . LYS A 1 7 ? -8.532 2.559 7.493 1.00 0.00 8 LYS A N 4
ATOM 3113 C CA . LYS A 1 7 ? -9.632 3.118 8.270 1.00 0.00 8 LYS A CA 4
ATOM 3114 C C . LYS A 1 7 ? -10.286 4.285 7.539 1.00 0.00 8 LYS A C 4
ATOM 3115 O O . LYS A 1 7 ? -11.502 4.465 7.599 1.00 0.00 8 LYS A O 4
ATOM 3134 N N . GLU A 1 8 ? -9.472 5.080 6.854 1.00 0.00 9 GLU A N 4
ATOM 3135 C CA . GLU A 1 8 ? -9.972 6.235 6.117 1.00 0.00 9 GLU A CA 4
ATOM 3136 C C . GLU A 1 8 ? -10.410 5.857 4.702 1.00 0.00 9 GLU A C 4
ATOM 3137 O O . GLU A 1 8 ? -10.800 6.723 3.919 1.00 0.00 9 GLU A O 4
ATOM 3149 N N . CYS A 1 9 ? -10.341 4.569 4.370 1.00 0.00 10 CYS A N 4
ATOM 3150 C CA . CYS A 1 9 ? -10.732 4.110 3.041 1.00 0.00 10 CYS A CA 4
ATOM 3151 C C . CYS A 1 9 ? -12.036 3.313 3.088 1.00 0.00 10 CYS A C 4
ATOM 3152 O O . CYS A 1 9 ? -12.132 2.309 3.794 1.00 0.00 10 CYS A O 4
ATOM 3159 N N . PRO A 1 10 ? -13.064 3.751 2.335 1.00 0.00 11 PRO A N 4
ATOM 3160 C CA . PRO A 1 10 ? -14.358 3.091 2.288 1.00 0.00 11 PRO A CA 4
ATOM 3161 C C . PRO A 1 10 ? -14.521 2.210 1.051 1.00 0.00 11 PRO A C 4
ATOM 3162 O O . PRO A 1 10 ? -15.618 2.103 0.501 1.00 0.00 11 PRO A O 4
ATOM 3173 N N . GLU A 1 11 ? -13.430 1.594 0.603 1.00 0.00 12 GLU A N 4
ATOM 3174 C CA . GLU A 1 11 ? -13.476 0.744 -0.581 1.00 0.00 12 GLU A CA 4
ATOM 3175 C C . GLU A 1 11 ? -12.659 -0.530 -0.392 1.00 0.00 12 GLU A C 4
ATOM 3176 O O . GLU A 1 11 ? -11.597 -0.516 0.231 1.00 0.00 12 GLU A O 4
ATOM 3188 N N . SER A 1 12 ? -13.164 -1.628 -0.945 1.00 0.00 13 SER A N 4
ATOM 3189 C CA . SER A 1 12 ? -12.490 -2.917 -0.855 1.00 0.00 13 SER A CA 4
ATOM 3190 C C . SER A 1 12 ? -12.187 -3.460 -2.248 1.00 0.00 13 SER A C 4
ATOM 3191 O O . SER A 1 12 ? -12.754 -2.999 -3.239 1.00 0.00 13 SER A O 4
ATOM 3199 N N . ALA A 1 13 ? -11.290 -4.438 -2.320 1.00 0.00 14 ALA A N 4
ATOM 3200 C CA . ALA A 1 13 ? -10.917 -5.034 -3.598 1.00 0.00 14 ALA A CA 4
ATOM 3201 C C . ALA A 1 13 ? -11.430 -6.468 -3.706 1.00 0.00 14 ALA A C 4
ATOM 3202 O O . ALA A 1 13 ? -11.672 -7.131 -2.697 1.00 0.00 14 ALA A O 4
ATOM 3209 N N . SER A 1 14 ? -11.614 -6.936 -4.936 1.00 0.00 15 SER A N 4
ATOM 3210 C CA . SER A 1 14 ? -12.117 -8.285 -5.175 1.00 0.00 15 SER A CA 4
ATOM 3211 C C . SER A 1 14 ? -10.989 -9.283 -5.443 1.00 0.00 15 SER A C 4
ATOM 3212 O O . SER A 1 14 ? -11.216 -10.493 -5.438 1.00 0.00 15 SER A O 4
ATOM 3220 N N . SER A 1 15 ? -9.780 -8.781 -5.689 1.00 0.00 16 SER A N 4
ATOM 3221 C CA . SER A 1 15 ? -8.638 -9.650 -5.964 1.00 0.00 16 SER A CA 4
ATOM 3222 C C . SER A 1 15 ? -7.361 -9.104 -5.336 1.00 0.00 16 SER A C 4
ATOM 3223 O O . SER A 1 15 ? -7.230 -7.898 -5.125 1.00 0.00 16 SER A O 4
ATOM 3231 N N . LEU A 1 16 ? -6.411 -9.996 -5.056 1.00 0.00 17 LEU A N 4
ATOM 3232 C CA . LEU A 1 16 ? -5.134 -9.598 -4.467 1.00 0.00 17 LEU A CA 4
ATOM 3233 C C . LEU A 1 16 ? -4.498 -8.477 -5.284 1.00 0.00 17 LEU A C 4
ATOM 3234 O O . LEU A 1 16 ? -3.855 -7.579 -4.744 1.00 0.00 17 LEU A O 4
ATOM 3250 N N . PHE A 1 17 ? -4.691 -8.540 -6.592 1.00 0.00 18 PHE A N 4
ATOM 3251 C CA . PHE A 1 17 ? -4.155 -7.538 -7.500 1.00 0.00 18 PHE A CA 4
ATOM 3252 C C . PHE A 1 17 ? -4.892 -6.208 -7.352 1.00 0.00 18 PHE A C 4
ATOM 3253 O O . PHE A 1 17 ? -4.302 -5.140 -7.517 1.00 0.00 18 PHE A O 4
ATOM 3270 N N . ASP A 1 18 ? -6.193 -6.281 -7.076 1.00 0.00 19 ASP A N 4
ATOM 3271 C CA . ASP A 1 18 ? -7.014 -5.080 -6.951 1.00 0.00 19 ASP A CA 4
ATOM 3272 C C . ASP A 1 18 ? -6.514 -4.144 -5.848 1.00 0.00 19 ASP A C 4
ATOM 3273 O O . ASP A 1 18 ? -6.415 -2.937 -6.072 1.00 0.00 19 ASP A O 4
ATOM 3282 N N . LEU A 1 19 ? -6.182 -4.674 -4.667 1.00 0.00 20 LEU A N 4
ATOM 3283 C CA . LEU A 1 19 ? -5.684 -3.817 -3.597 1.00 0.00 20 LEU A CA 4
ATOM 3284 C C . LEU A 1 19 ? -4.275 -3.342 -3.907 1.00 0.00 20 LEU A C 4
ATOM 3285 O O . LEU A 1 19 ? -3.925 -2.200 -3.634 1.00 0.00 20 LEU A O 4
ATOM 3301 N N . GLN A 1 20 ? -3.463 -4.224 -4.479 1.00 0.00 21 GLN A N 4
ATOM 3302 C CA . GLN A 1 20 ? -2.090 -3.873 -4.816 1.00 0.00 21 GLN A CA 4
ATOM 3303 C C . GLN A 1 20 ? -2.074 -2.648 -5.723 1.00 0.00 21 GLN A C 4
ATOM 3304 O O . GLN A 1 20 ? -1.343 -1.688 -5.478 1.00 0.00 21 GLN A O 4
ATOM 3318 N N . ARG A 1 21 ? -2.901 -2.684 -6.760 1.00 0.00 22 ARG A N 4
ATOM 3319 C CA . ARG A 1 21 ? -3.006 -1.574 -7.696 1.00 0.00 22 ARG A CA 4
ATOM 3320 C C . ARG A 1 21 ? -3.745 -0.398 -7.060 1.00 0.00 22 ARG A C 4
ATOM 3321 O O . ARG A 1 21 ? -3.426 0.763 -7.318 1.00 0.00 22 ARG A O 4
ATOM 3342 N N . HIS A 1 22 ? -4.742 -0.711 -6.235 1.00 0.00 23 HIS A N 4
ATOM 3343 C CA . HIS A 1 22 ? -5.541 0.312 -5.568 1.00 0.00 23 HIS A CA 4
ATOM 3344 C C . HIS A 1 22 ? -4.726 1.051 -4.507 1.00 0.00 23 HIS A C 4
ATOM 3345 O O . HIS A 1 22 ? -4.741 2.277 -4.446 1.00 0.00 23 HIS A O 4
ATOM 3359 N N . LEU A 1 23 ? -4.025 0.299 -3.671 1.00 0.00 24 LEU A N 4
ATOM 3360 C CA . LEU A 1 23 ? -3.216 0.885 -2.609 1.00 0.00 24 LEU A CA 4
ATOM 3361 C C . LEU A 1 23 ? -2.007 1.622 -3.167 1.00 0.00 24 LEU A C 4
ATOM 3362 O O . LEU A 1 23 ? -1.726 2.758 -2.786 1.00 0.00 24 LEU A O 4
ATOM 3378 N N . LEU A 1 24 ? -1.283 0.960 -4.052 1.00 0.00 25 LEU A N 4
ATOM 3379 C CA . LEU A 1 24 ? -0.087 1.539 -4.643 1.00 0.00 25 LEU A CA 4
ATOM 3380 C C . LEU A 1 24 ? -0.406 2.781 -5.473 1.00 0.00 25 LEU A C 4
ATOM 3381 O O . LEU A 1 24 ? 0.280 3.797 -5.369 1.00 0.00 25 LEU A O 4
ATOM 3397 N N . LYS A 1 25 ? -1.435 2.697 -6.304 1.00 0.00 26 LYS A N 4
ATOM 3398 C CA . LYS A 1 25 ? -1.813 3.823 -7.149 1.00 0.00 26 LYS A CA 4
ATOM 3399 C C . LYS A 1 25 ? -2.614 4.882 -6.391 1.00 0.00 26 LYS A C 4
ATOM 3400 O O . LYS A 1 25 ? -2.415 6.081 -6.587 1.00 0.00 26 LYS A O 4
ATOM 3419 N N . ASP A 1 26 ? -3.547 4.432 -5.558 1.00 0.00 27 ASP A N 4
ATOM 3420 C CA . ASP A 1 26 ? -4.411 5.350 -4.808 1.00 0.00 27 ASP A CA 4
ATOM 3421 C C . ASP A 1 26 ? -3.798 5.856 -3.501 1.00 0.00 27 ASP A C 4
ATOM 3422 O O . ASP A 1 26 ? -3.881 7.045 -3.196 1.00 0.00 27 ASP A O 4
ATOM 3431 N N . HIS A 1 27 ? -3.223 4.955 -2.709 1.00 0.00 28 HIS A N 4
ATOM 3432 C CA . HIS A 1 27 ? -2.654 5.342 -1.418 1.00 0.00 28 HIS A CA 4
ATOM 3433 C C . HIS A 1 27 ? -1.181 5.739 -1.515 1.00 0.00 28 HIS A C 4
ATOM 3434 O O . HIS A 1 27 ? -0.542 6.006 -0.497 1.00 0.00 28 HIS A O 4
ATOM 3448 N N . VAL A 1 28 ? -0.642 5.791 -2.728 1.00 0.00 29 VAL A N 4
ATOM 3449 C CA . VAL A 1 28 ? 0.753 6.175 -2.912 1.00 0.00 29 VAL A CA 4
ATOM 3450 C C . VAL A 1 28 ? 0.933 6.984 -4.191 1.00 0.00 29 VAL A C 4
ATOM 3451 O O . VAL A 1 28 ? 1.096 6.432 -5.279 1.00 0.00 29 VAL A O 4
ATOM 3464 N N . SER A 1 29 ? 0.901 8.301 -4.038 1.00 0.00 30 SER A N 4
ATOM 3465 C CA . SER A 1 29 ? 1.057 9.216 -5.158 1.00 0.00 30 SER A CA 4
ATOM 3466 C C . SER A 1 29 ? 2.504 9.255 -5.646 1.00 0.00 30 SER A C 4
ATOM 3467 O O . SER A 1 29 ? 2.773 9.674 -6.771 1.00 0.00 30 SER A O 4
ATOM 3475 N N . GLN A 1 30 ? 3.430 8.825 -4.791 1.00 0.00 31 GLN A N 4
ATOM 3476 C CA . GLN A 1 30 ? 4.850 8.816 -5.132 1.00 0.00 31 GLN A CA 4
ATOM 3477 C C . GLN A 1 30 ? 5.107 8.005 -6.401 1.00 0.00 31 GLN A C 4
ATOM 3478 O O . GLN A 1 30 ? 5.472 6.831 -6.336 1.00 0.00 31 GLN A 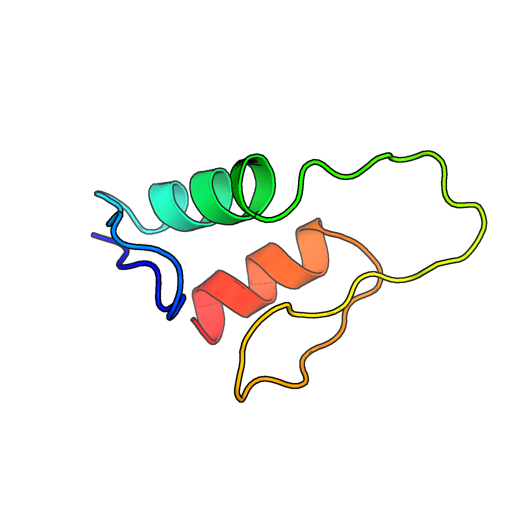O 4
ATOM 3492 N N . ASP A 1 31 ? 4.910 8.639 -7.551 1.00 0.00 32 ASP A N 4
ATOM 3493 C CA . ASP A 1 31 ? 5.116 7.982 -8.837 1.00 0.00 32 ASP A CA 4
ATOM 3494 C C . ASP A 1 31 ? 6.567 8.101 -9.296 1.00 0.00 32 ASP A C 4
ATOM 3495 O O . ASP A 1 31 ? 7.033 7.310 -10.116 1.00 0.00 32 ASP A O 4
ATOM 3504 N N . PHE A 1 32 ? 7.278 9.095 -8.769 1.00 0.00 33 PHE A N 4
ATOM 3505 C CA . PHE A 1 32 ? 8.674 9.311 -9.140 1.00 0.00 33 PHE A CA 4
ATOM 3506 C C . PHE A 1 32 ? 9.292 10.472 -8.361 1.00 0.00 33 PHE A C 4
ATOM 3507 O O . PHE A 1 32 ? 10.506 10.513 -8.159 1.00 0.00 33 PHE A O 4
ATOM 3524 N N . LYS A 1 33 ? 8.454 11.417 -7.934 1.00 0.00 34 LYS A N 4
ATOM 3525 C CA . LYS A 1 33 ? 8.916 12.585 -7.184 1.00 0.00 34 LYS A CA 4
ATOM 3526 C C . LYS A 1 33 ? 9.982 12.215 -6.153 1.00 0.00 34 LYS A C 4
ATOM 3527 O O . LYS A 1 33 ? 10.926 12.972 -5.927 1.00 0.00 34 LYS A O 4
ATOM 3546 N N . HIS A 1 34 ? 9.826 11.052 -5.527 1.00 0.00 35 HIS A N 4
ATOM 3547 C CA . HIS A 1 34 ? 10.781 10.598 -4.521 1.00 0.00 35 HIS A CA 4
ATOM 3548 C C . HIS A 1 34 ? 12.119 10.226 -5.163 1.00 0.00 35 HIS A C 4
ATOM 3549 O O . HIS A 1 34 ? 12.179 9.346 -6.022 1.00 0.00 35 HIS A O 4
ATOM 3564 N N . PRO A 1 35 ? 13.219 10.891 -4.758 1.00 0.00 36 PRO A N 4
ATOM 3565 C CA . PRO A 1 35 ? 14.552 10.616 -5.306 1.00 0.00 36 PRO A CA 4
ATOM 3566 C C . PRO A 1 35 ? 15.011 9.190 -5.019 1.00 0.00 36 PRO A C 4
ATOM 3567 O O . PRO A 1 35 ? 15.465 8.481 -5.917 1.00 0.00 36 PRO A O 4
ATOM 3578 N N . MET A 1 36 ? 14.891 8.779 -3.761 1.00 0.00 37 MET A N 4
ATOM 3579 C CA . MET A 1 36 ? 15.295 7.438 -3.353 1.00 0.00 37 MET A CA 4
ATOM 3580 C C . MET A 1 36 ? 14.956 7.191 -1.887 1.00 0.00 37 MET A C 4
ATOM 3581 O O . MET A 1 36 ? 15.710 6.539 -1.165 1.00 0.00 37 MET A O 4
ATOM 3595 N N . GLU A 1 37 ? 13.815 7.717 -1.452 1.00 0.00 38 GLU A N 4
ATOM 3596 C CA . GLU A 1 37 ? 13.376 7.553 -0.072 1.00 0.00 38 GLU A CA 4
ATOM 3597 C C . GLU A 1 37 ? 12.552 6.275 0.088 1.00 0.00 38 GLU A C 4
ATOM 3598 O O . GLU A 1 37 ? 11.577 6.065 -0.634 1.00 0.00 38 GLU A O 4
ATOM 3610 N N . PRO A 1 38 ? 12.930 5.399 1.039 1.00 0.00 39 PRO A N 4
ATOM 3611 C CA . PRO A 1 38 ? 12.212 4.143 1.279 1.00 0.00 39 PRO A CA 4
ATOM 3612 C C . PRO A 1 38 ? 10.732 4.372 1.566 1.00 0.00 39 PRO A C 4
ATOM 3613 O O . PRO A 1 38 ? 10.353 5.389 2.147 1.00 0.00 39 PRO A O 4
ATOM 3624 N N . LEU A 1 39 ? 9.899 3.422 1.153 1.00 0.00 40 LEU A N 4
ATOM 3625 C CA . LEU A 1 39 ? 8.461 3.524 1.367 1.00 0.00 40 LEU A CA 4
ATOM 3626 C C . LEU A 1 39 ? 8.049 2.833 2.661 1.00 0.00 40 LEU A C 4
ATOM 3627 O O . LEU A 1 39 ? 8.348 1.659 2.873 1.00 0.00 40 LEU A O 4
ATOM 3643 N N . ALA A 1 40 ? 7.358 3.571 3.518 1.00 0.00 41 ALA A N 4
ATOM 3644 C CA . ALA A 1 40 ? 6.895 3.041 4.794 1.00 0.00 41 ALA A CA 4
ATOM 3645 C C . ALA A 1 40 ? 5.399 2.763 4.754 1.00 0.00 41 ALA A C 4
ATOM 3646 O O . ALA A 1 40 ? 4.661 3.416 4.017 1.00 0.00 41 ALA A O 4
ATOM 3653 N N . CYS A 1 41 ? 4.948 1.795 5.549 1.00 0.00 42 CYS A N 4
ATOM 3654 C CA . CYS A 1 41 ? 3.531 1.459 5.584 1.00 0.00 42 CYS A CA 4
ATOM 3655 C C . CYS A 1 41 ? 2.735 2.673 6.032 1.00 0.00 42 CYS A C 4
ATOM 3656 O O . CYS A 1 41 ? 3.190 3.453 6.869 1.00 0.00 42 CYS A O 4
ATOM 3663 N N . ASN A 1 42 ? 1.568 2.852 5.440 1.00 0.00 43 ASN A N 4
ATOM 3664 C CA . ASN A 1 42 ? 0.732 4.000 5.742 1.00 0.00 43 ASN A CA 4
ATOM 3665 C C . ASN A 1 42 ? -0.498 3.614 6.555 1.00 0.00 43 ASN A C 4
ATOM 3666 O O . ASN A 1 42 ? -1.571 4.195 6.389 1.00 0.00 43 ASN A O 4
ATOM 3677 N N . TRP A 1 43 ? -0.335 2.642 7.446 1.00 0.00 44 TRP A N 4
ATOM 3678 C CA . TRP A 1 43 ? -1.433 2.197 8.294 1.00 0.00 44 TRP A CA 4
ATOM 3679 C C . TRP A 1 43 ? -1.404 2.916 9.639 1.00 0.00 44 TRP A C 4
ATOM 3680 O O . TRP A 1 43 ? -0.341 3.280 10.141 1.00 0.00 44 TRP A O 4
ATOM 3701 N N . GLU A 1 44 ? -2.584 3.127 10.206 1.00 0.00 45 GLU A N 4
ATOM 3702 C CA . GLU A 1 44 ? -2.718 3.817 11.484 1.00 0.00 45 GLU A CA 4
ATOM 3703 C C . GLU A 1 44 ? -1.858 3.187 12.580 1.00 0.00 45 GLU A C 4
ATOM 3704 O O . GLU A 1 44 ? -1.134 3.889 13.286 1.00 0.00 45 GLU A O 4
ATOM 3716 N N . ASP A 1 45 ? -1.959 1.870 12.743 1.00 0.00 46 ASP A N 4
ATOM 3717 C CA . ASP A 1 45 ? -1.204 1.176 13.785 1.00 0.00 46 ASP A CA 4
ATOM 3718 C C . ASP A 1 45 ? 0.037 0.468 13.243 1.00 0.00 46 ASP A C 4
ATOM 3719 O O . ASP A 1 45 ? 0.999 0.249 13.980 1.00 0.00 46 ASP A O 4
ATOM 3728 N N . CYS A 1 46 ? 0.017 0.095 11.968 1.00 0.00 47 CYS A N 4
ATOM 3729 C CA . CYS A 1 46 ? 1.153 -0.604 11.373 1.00 0.00 47 CYS A CA 4
ATOM 3730 C C . CYS A 1 46 ? 2.382 0.292 11.283 1.00 0.00 47 CYS A C 4
ATOM 3731 O O . CYS A 1 46 ? 2.302 1.439 10.844 1.00 0.00 47 CYS A O 4
ATOM 3738 N N . ASP A 1 47 ? 3.524 -0.255 11.687 1.00 0.00 48 ASP A N 4
ATOM 3739 C CA . ASP A 1 47 ? 4.787 0.471 11.641 1.00 0.00 48 ASP A CA 4
ATOM 3740 C C . ASP A 1 47 ? 5.731 -0.174 10.627 1.00 0.00 48 ASP A C 4
ATOM 3741 O O . ASP A 1 47 ? 6.946 0.015 10.683 1.00 0.00 48 ASP A O 4
ATOM 3750 N N . PHE A 1 48 ? 5.154 -0.939 9.703 1.00 0.00 49 PHE A N 4
ATOM 3751 C CA . PHE A 1 48 ? 5.923 -1.623 8.671 1.00 0.00 49 PHE A CA 4
ATOM 3752 C C . PHE A 1 48 ? 6.619 -0.627 7.748 1.00 0.00 49 PHE A C 4
ATOM 3753 O O . PHE A 1 48 ? 6.073 0.426 7.423 1.00 0.00 49 PHE A O 4
ATOM 3770 N N . LEU A 1 49 ? 7.833 -0.973 7.334 1.00 0.00 50 LEU A N 4
ATOM 3771 C CA . LEU A 1 49 ? 8.617 -0.120 6.448 1.00 0.00 50 LEU A CA 4
ATOM 3772 C C . LEU A 1 49 ? 9.250 -0.933 5.322 1.00 0.00 50 LEU A C 4
ATOM 3773 O O . LEU A 1 49 ? 9.751 -2.035 5.545 1.00 0.00 50 LEU A O 4
ATOM 3789 N N . GLY A 1 50 ? 9.236 -0.375 4.116 1.00 0.00 51 GLY A N 4
ATOM 3790 C CA . GLY A 1 50 ? 9.824 -1.053 2.980 1.00 0.00 51 GLY A CA 4
ATOM 3791 C C . GLY A 1 50 ? 10.786 -0.168 2.205 1.00 0.00 51 GLY A C 4
ATOM 3792 O O . GLY A 1 50 ? 10.656 1.056 2.208 1.00 0.00 51 GLY A O 4
ATOM 3796 N N . ASP A 1 51 ? 11.759 -0.789 1.544 1.00 0.00 52 ASP A N 4
ATOM 3797 C CA . ASP A 1 51 ? 12.753 -0.049 0.769 1.00 0.00 52 ASP A CA 4
ATOM 3798 C C . ASP A 1 51 ? 12.154 0.514 -0.517 1.00 0.00 52 ASP A C 4
ATOM 3799 O O . ASP A 1 51 ? 12.563 1.575 -0.989 1.00 0.00 52 ASP A O 4
ATOM 3808 N N . ASP A 1 52 ? 11.187 -0.200 -1.082 1.00 0.00 53 ASP A N 4
ATOM 3809 C CA . ASP A 1 52 ? 10.538 0.233 -2.315 1.00 0.00 53 ASP A CA 4
ATOM 3810 C C . ASP A 1 52 ? 9.037 -0.018 -2.252 1.00 0.00 53 ASP A C 4
ATOM 3811 O O . ASP A 1 52 ? 8.577 -0.875 -1.500 1.00 0.00 53 ASP A O 4
ATOM 3820 N N . THR A 1 53 ? 8.278 0.730 -3.049 1.00 0.00 54 THR A N 4
ATOM 3821 C CA . THR A 1 53 ? 6.824 0.587 -3.078 1.00 0.00 54 THR A CA 4
ATOM 3822 C C . THR A 1 53 ? 6.427 -0.865 -3.319 1.00 0.00 54 THR A C 4
ATOM 3823 O O . THR A 1 53 ? 5.460 -1.361 -2.741 1.00 0.00 54 THR A O 4
ATOM 3834 N N . ALA A 1 54 ? 7.181 -1.540 -4.174 1.00 0.00 55 ALA A N 4
ATOM 3835 C CA . ALA A 1 54 ? 6.919 -2.936 -4.488 1.00 0.00 55 ALA A CA 4
ATOM 3836 C C . ALA A 1 54 ? 7.196 -3.840 -3.291 1.00 0.00 55 ALA A C 4
ATOM 3837 O O . ALA A 1 54 ? 6.504 -4.837 -3.080 1.00 0.00 55 ALA A O 4
ATOM 3844 N N . SER A 1 55 ? 8.214 -3.491 -2.514 1.00 0.00 56 SER A N 4
ATOM 3845 C CA . SER A 1 55 ? 8.580 -4.276 -1.343 1.00 0.00 56 SER A CA 4
ATOM 3846 C C . SER A 1 55 ? 7.548 -4.093 -0.245 1.00 0.00 56 SER A C 4
ATOM 3847 O O . SER A 1 55 ? 7.140 -5.053 0.409 1.00 0.00 56 SER A O 4
ATOM 3855 N N . ILE A 1 56 ? 7.121 -2.852 -0.053 1.00 0.00 57 ILE A N 4
ATOM 3856 C CA . ILE A 1 56 ? 6.125 -2.548 0.965 1.00 0.00 57 ILE A CA 4
ATOM 3857 C C . ILE A 1 56 ? 4.768 -3.134 0.573 1.00 0.00 57 ILE A C 4
ATOM 3858 O O . ILE A 1 56 ? 4.116 -3.792 1.383 1.00 0.00 57 ILE A O 4
ATOM 3874 N N . VAL A 1 57 ? 4.349 -2.904 -0.674 1.00 0.00 58 VAL A N 4
ATOM 3875 C CA . VAL A 1 57 ? 3.069 -3.423 -1.143 1.00 0.00 58 VAL A CA 4
ATOM 3876 C C . VAL A 1 57 ? 3.019 -4.926 -0.949 1.00 0.00 58 VAL A C 4
ATOM 3877 O O . VAL A 1 57 ? 1.974 -5.489 -0.621 1.00 0.00 58 VAL A O 4
ATOM 3890 N N . ASN A 1 58 ? 4.169 -5.571 -1.115 1.00 0.00 59 ASN A N 4
ATOM 3891 C CA . ASN A 1 58 ? 4.259 -7.005 -0.915 1.00 0.00 59 ASN A CA 4
ATOM 3892 C C . ASN A 1 58 ? 3.822 -7.326 0.506 1.00 0.00 59 ASN A C 4
ATOM 3893 O O . ASN A 1 58 ? 3.113 -8.300 0.748 1.00 0.00 59 ASN A O 4
ATOM 3904 N N . HIS A 1 59 ? 4.230 -6.475 1.442 1.00 0.00 60 HIS A N 4
ATOM 3905 C CA . HIS A 1 59 ? 3.853 -6.646 2.835 1.00 0.00 60 HIS A CA 4
ATOM 3906 C C . HIS A 1 59 ? 2.372 -6.335 3.005 1.00 0.00 60 HIS A C 4
ATOM 3907 O O . HIS A 1 59 ? 1.665 -6.995 3.763 1.00 0.00 60 HIS A O 4
ATOM 3921 N N . ILE A 1 60 ? 1.922 -5.304 2.299 1.00 0.00 61 ILE A N 4
ATOM 3922 C CA . ILE A 1 60 ? 0.537 -4.868 2.367 1.00 0.00 61 ILE A CA 4
ATOM 3923 C C . ILE A 1 60 ? -0.424 -5.964 1.933 1.00 0.00 61 ILE A C 4
ATOM 3924 O O . ILE A 1 60 ? -1.454 -6.183 2.563 1.00 0.00 61 ILE A O 4
ATOM 3940 N N . ASN A 1 61 ? -0.092 -6.648 0.854 1.00 0.00 62 ASN A N 4
ATOM 3941 C CA . ASN A 1 61 ? -0.946 -7.717 0.353 1.00 0.00 62 ASN A CA 4
ATOM 3942 C C . ASN A 1 61 ? -1.006 -8.889 1.342 1.00 0.00 62 ASN A C 4
ATOM 3943 O O . ASN A 1 61 ? -2.059 -9.495 1.536 1.00 0.00 62 ASN A O 4
ATOM 3954 N N . ALA A 1 62 ? 0.139 -9.214 1.945 1.00 0.00 63 ALA A N 4
ATOM 3955 C CA . ALA A 1 62 ? 0.228 -10.323 2.890 1.00 0.00 63 ALA A CA 4
ATOM 3956 C C . ALA A 1 62 ? -0.276 -9.944 4.276 1.00 0.00 63 ALA A C 4
ATOM 3957 O O . ALA A 1 62 ? -0.980 -10.715 4.927 1.00 0.00 63 ALA A O 4
ATOM 3964 N N . GLN A 1 63 ? 0.116 -8.762 4.730 1.00 0.00 64 GLN A N 4
ATOM 3965 C CA . GLN A 1 63 ? -0.265 -8.284 6.051 1.00 0.00 64 GLN A CA 4
ATOM 3966 C C . GLN A 1 63 ? -1.539 -7.448 6.012 1.00 0.00 64 GLN A C 4
ATOM 3967 O O . GLN A 1 63 ? -2.136 -7.171 7.052 1.00 0.00 64 GLN A O 4
ATOM 3981 N N . HIS A 1 64 ? -1.963 -7.055 4.816 1.00 0.00 65 HIS A N 4
ATOM 3982 C CA . HIS A 1 64 ? -3.181 -6.261 4.678 1.00 0.00 65 HIS A CA 4
ATOM 3983 C C . HIS A 1 64 ? -3.988 -6.717 3.467 1.00 0.00 65 HIS A C 4
ATOM 3984 O O . HIS A 1 64 ? -3.518 -7.625 2.751 1.00 0.00 65 HIS A O 4
ATOM 4001 N N . ASP A 1 1 ? -9.167 -12.370 -3.190 1.00 0.00 2 ASP A N 5
ATOM 4002 C CA . ASP A 1 1 ? -10.073 -11.548 -2.347 1.00 0.00 2 ASP A CA 5
ATOM 4003 C C . ASP A 1 1 ? -9.283 -10.623 -1.428 1.00 0.00 2 ASP A C 5
ATOM 4004 O O . ASP A 1 1 ? -8.957 -10.988 -0.298 1.00 0.00 2 ASP A O 5
ATOM 4015 N N . LEU A 1 2 ? -8.978 -9.424 -1.917 1.00 0.00 3 LEU A N 5
ATOM 4016 C CA . LEU A 1 2 ? -8.226 -8.453 -1.133 1.00 0.00 3 LEU A CA 5
ATOM 4017 C C . LEU A 1 2 ? -9.099 -7.257 -0.758 1.00 0.00 3 LEU A C 5
ATOM 4018 O O . LEU A 1 2 ? -9.659 -6.578 -1.615 1.00 0.00 3 LEU A O 5
ATOM 4034 N N . LYS A 1 3 ? -9.215 -7.034 0.541 1.00 0.00 4 LYS A N 5
ATOM 4035 C CA . LYS A 1 3 ? -10.025 -5.950 1.097 1.00 0.00 4 LYS A CA 5
ATOM 4036 C C . LYS A 1 3 ? -9.159 -4.852 1.712 1.00 0.00 4 LYS A C 5
ATOM 4037 O O . LYS A 1 3 ? -8.482 -5.085 2.713 1.00 0.00 4 LYS A O 5
ATOM 4056 N N . CYS A 1 4 ? -9.182 -3.652 1.128 1.00 0.00 5 CYS A N 5
ATOM 4057 C CA . CYS A 1 4 ? -8.390 -2.547 1.665 1.00 0.00 5 CYS A CA 5
ATOM 4058 C C . CYS A 1 4 ? -8.791 -2.295 3.117 1.00 0.00 5 CYS A C 5
ATOM 4059 O O . CYS A 1 4 ? -9.970 -2.116 3.422 1.00 0.00 5 CYS A O 5
ATOM 4066 N N . LYS A 1 5 ? -7.808 -2.319 4.013 1.00 0.00 6 LYS A N 5
ATOM 4067 C CA . LYS A 1 5 ? -8.071 -2.130 5.437 1.00 0.00 6 LYS A CA 5
ATOM 4068 C C . LYS A 1 5 ? -7.693 -0.734 5.917 1.00 0.00 6 LYS A C 5
ATOM 4069 O O . LYS A 1 5 ? -7.450 -0.529 7.106 1.00 0.00 6 LYS A O 5
ATOM 4088 N N . TRP A 1 6 ? -7.657 0.229 5.004 1.00 0.00 7 TRP A N 5
ATOM 4089 C CA . TRP A 1 6 ? -7.322 1.596 5.376 1.00 0.00 7 TRP A CA 5
ATOM 4090 C C . TRP A 1 6 ? -8.485 2.228 6.136 1.00 0.00 7 TRP A C 5
ATOM 4091 O O . TRP A 1 6 ? -9.637 2.138 5.711 1.00 0.00 7 TRP A O 5
ATOM 4112 N N . LYS A 1 7 ? -8.181 2.850 7.270 1.00 0.00 8 LYS A N 5
ATOM 4113 C CA . LYS A 1 7 ? -9.205 3.477 8.098 1.00 0.00 8 LYS A CA 5
ATOM 4114 C C . LYS A 1 7 ? -9.914 4.604 7.354 1.00 0.00 8 LYS A C 5
ATOM 4115 O O . LYS A 1 7 ? -11.133 4.750 7.447 1.00 0.00 8 LYS A O 5
ATOM 4134 N N . GLU A 1 8 ? -9.145 5.404 6.627 1.00 0.00 9 GLU A N 5
ATOM 4135 C CA . GLU A 1 8 ? -9.703 6.525 5.880 1.00 0.00 9 GLU A CA 5
ATOM 4136 C C . GLU A 1 8 ? -10.176 6.100 4.489 1.00 0.00 9 GLU A C 5
ATOM 4137 O O . GLU A 1 8 ? -10.556 6.943 3.677 1.00 0.00 9 GLU A O 5
ATOM 4149 N N . CYS A 1 9 ? -10.146 4.798 4.210 1.00 0.00 10 CYS A N 5
ATOM 4150 C CA . CYS A 1 9 ? -10.570 4.298 2.907 1.00 0.00 10 CYS A CA 5
ATOM 4151 C C . CYS A 1 9 ? -11.891 3.533 2.993 1.00 0.00 10 CYS A C 5
ATOM 4152 O O . CYS A 1 9 ? -12.002 2.556 3.735 1.00 0.00 10 CYS A O 5
ATOM 4159 N N . PRO A 1 10 ? -12.915 3.966 2.233 1.00 0.00 11 PRO A N 5
ATOM 4160 C CA . PRO A 1 10 ? -14.223 3.335 2.213 1.00 0.00 11 PRO A CA 5
ATOM 4161 C C . PRO A 1 10 ? -14.424 2.442 0.989 1.00 0.00 11 PRO A C 5
ATOM 4162 O O . PRO A 1 10 ? -15.517 2.398 0.423 1.00 0.00 11 PRO A O 5
ATOM 4173 N N . GLU A 1 11 ? -13.370 1.746 0.569 1.00 0.00 12 GLU A N 5
ATOM 4174 C CA . GLU A 1 11 ? -13.455 0.880 -0.603 1.00 0.00 12 GLU A CA 5
ATOM 4175 C C . GLU A 1 11 ? -12.672 -0.414 -0.406 1.00 0.00 12 GLU A C 5
ATOM 4176 O O . GLU A 1 11 ? -11.606 -0.422 0.207 1.00 0.00 12 GLU A O 5
ATOM 4188 N N . SER A 1 12 ? -13.213 -1.505 -0.940 1.00 0.00 13 SER A N 5
ATOM 4189 C CA . SER A 1 12 ? -12.572 -2.811 -0.836 1.00 0.00 13 SER A CA 5
ATOM 4190 C C . SER A 1 12 ? -12.270 -3.375 -2.223 1.00 0.00 13 SER A C 5
ATOM 4191 O O . SER A 1 12 ? -12.817 -2.911 -3.223 1.00 0.00 13 SER A O 5
ATOM 4199 N N . ALA A 1 13 ? -11.395 -4.374 -2.275 1.00 0.00 14 ALA A N 5
ATOM 4200 C CA . ALA A 1 13 ? -11.020 -4.997 -3.540 1.00 0.00 14 ALA A CA 5
ATOM 4201 C C . ALA A 1 13 ? -11.567 -6.421 -3.631 1.00 0.00 14 ALA A C 5
ATOM 4202 O O . ALA A 1 13 ? -11.856 -7.051 -2.614 1.00 0.00 14 ALA A O 5
ATOM 4209 N N . SER A 1 14 ? -11.727 -6.914 -4.856 1.00 0.00 15 SER A N 5
ATOM 4210 C CA . SER A 1 14 ? -12.262 -8.255 -5.079 1.00 0.00 15 SER A CA 5
ATOM 4211 C C . SER A 1 14 ? -11.158 -9.309 -5.169 1.00 0.00 15 SER A C 5
ATOM 4212 O O . SER A 1 14 ? -11.412 -10.496 -4.967 1.00 0.00 15 SER A O 5
ATOM 4220 N N . SER A 1 15 ? -9.939 -8.881 -5.484 1.00 0.00 16 SER A N 5
ATOM 4221 C CA . SER A 1 15 ? -8.818 -9.809 -5.604 1.00 0.00 16 SER A CA 5
ATOM 4222 C C . SER A 1 15 ? -7.530 -9.211 -5.041 1.00 0.00 16 SER A C 5
ATOM 4223 O O . SER A 1 15 ? -7.467 -8.020 -4.735 1.00 0.00 16 SER A O 5
ATOM 4231 N N . LEU A 1 16 ? -6.502 -10.051 -4.917 1.00 0.00 17 LEU A N 5
ATOM 4232 C CA . LEU A 1 16 ? -5.205 -9.617 -4.401 1.00 0.00 17 LEU A CA 5
ATOM 4233 C C . LEU A 1 16 ? -4.679 -8.427 -5.196 1.00 0.00 17 LEU A C 5
ATOM 4234 O O . LEU A 1 16 ? -4.142 -7.473 -4.636 1.00 0.00 17 LEU A O 5
ATOM 4250 N N . PHE A 1 17 ? -4.843 -8.498 -6.508 1.00 0.00 18 PHE A N 5
ATOM 4251 C CA . PHE A 1 17 ? -4.399 -7.440 -7.401 1.00 0.00 18 PHE A CA 5
ATOM 4252 C C . PHE A 1 17 ? -5.261 -6.190 -7.250 1.00 0.00 18 PHE A C 5
ATOM 4253 O O . PHE A 1 17 ? -4.770 -5.071 -7.400 1.00 0.00 18 PHE A O 5
ATOM 4270 N N . ASP A 1 18 ? -6.554 -6.379 -6.987 1.00 0.00 19 ASP A N 5
ATOM 4271 C CA . ASP A 1 18 ? -7.466 -5.247 -6.861 1.00 0.00 19 ASP A CA 5
ATOM 4272 C C . ASP A 1 18 ? -7.040 -4.297 -5.743 1.00 0.00 19 ASP A C 5
ATOM 4273 O O . ASP A 1 18 ? -6.984 -3.087 -5.957 1.00 0.00 19 ASP A O 5
ATOM 4282 N N . LEU A 1 19 ? -6.705 -4.827 -4.563 1.00 0.00 20 LEU A N 5
ATOM 4283 C CA . LEU A 1 19 ? -6.255 -3.970 -3.473 1.00 0.00 20 LEU A CA 5
ATOM 4284 C C . LEU A 1 19 ? -4.835 -3.495 -3.748 1.00 0.00 20 LEU A C 5
ATOM 4285 O O . LEU A 1 19 ? -4.502 -2.335 -3.526 1.00 0.00 20 LEU A O 5
ATOM 4301 N N . GLN A 1 20 ? -4.005 -4.408 -4.244 1.00 0.00 21 GLN A N 5
ATOM 4302 C CA . GLN A 1 20 ? -2.617 -4.095 -4.563 1.00 0.00 21 GLN A CA 5
ATOM 4303 C C . GLN A 1 20 ? -2.542 -2.955 -5.572 1.00 0.00 21 GLN A C 5
ATOM 4304 O O . GLN A 1 20 ? -1.779 -2.005 -5.397 1.00 0.00 21 GLN A O 5
ATOM 4318 N N . ARG A 1 21 ? -3.344 -3.057 -6.625 1.00 0.00 22 ARG A N 5
ATOM 4319 C CA . ARG A 1 21 ? -3.378 -2.037 -7.664 1.00 0.00 22 ARG A CA 5
ATOM 4320 C C . ARG A 1 21 ? -4.006 -0.752 -7.134 1.00 0.00 22 ARG A C 5
ATOM 4321 O O . ARG A 1 21 ? -3.564 0.350 -7.453 1.00 0.00 22 ARG A O 5
ATOM 4342 N N . HIS A 1 22 ? -5.048 -0.909 -6.333 1.00 0.00 23 HIS A N 5
ATOM 4343 C CA . HIS A 1 22 ? -5.758 0.225 -5.756 1.00 0.00 23 HIS A CA 5
ATOM 4344 C C . HIS A 1 22 ? -4.921 0.949 -4.699 1.00 0.00 23 HIS A C 5
ATOM 4345 O O . HIS A 1 22 ? -4.895 2.175 -4.654 1.00 0.00 23 HIS A O 5
ATOM 4359 N N . LEU A 1 23 ? -4.269 0.186 -3.831 1.00 0.00 24 LEU A N 5
ATOM 4360 C CA . LEU A 1 23 ? -3.474 0.763 -2.753 1.00 0.00 24 LEU A CA 5
ATOM 4361 C C . LEU A 1 23 ? -2.211 1.452 -3.249 1.00 0.00 24 LEU A C 5
ATOM 4362 O O . LEU A 1 23 ? -1.905 2.572 -2.841 1.00 0.00 24 LEU A O 5
ATOM 4378 N N . LEU A 1 24 ? -1.460 0.771 -4.093 1.00 0.00 25 LEU A N 5
ATOM 4379 C CA . LEU A 1 24 ? -0.209 1.318 -4.591 1.00 0.00 25 LEU A CA 5
ATOM 4380 C C . LEU A 1 24 ? -0.421 2.571 -5.449 1.00 0.00 25 LEU A C 5
ATOM 4381 O O . LEU A 1 24 ? 0.303 3.555 -5.299 1.00 0.00 25 LEU A O 5
ATOM 4397 N N . LYS A 1 25 ? -1.403 2.541 -6.343 1.00 0.00 26 LYS A N 5
ATOM 4398 C CA . LYS A 1 25 ? -1.675 3.694 -7.203 1.00 0.00 26 LYS A CA 5
ATOM 4399 C C . LYS A 1 25 ? -2.451 4.792 -6.480 1.00 0.00 26 LYS A C 5
ATOM 4400 O O . LYS A 1 25 ? -2.191 5.980 -6.671 1.00 0.00 26 LYS A O 5
ATOM 4419 N N . ASP A 1 26 ? -3.437 4.386 -5.690 1.00 0.00 27 ASP A N 5
ATOM 4420 C CA . ASP A 1 26 ? -4.295 5.334 -4.981 1.00 0.00 27 ASP A CA 5
ATOM 4421 C C . ASP A 1 26 ? -3.696 5.838 -3.669 1.00 0.00 27 ASP A C 5
ATOM 4422 O O . ASP A 1 26 ? -3.744 7.034 -3.383 1.00 0.00 27 ASP A O 5
ATOM 4431 N N . HIS A 1 27 ? -3.158 4.932 -2.861 1.00 0.00 28 HIS A N 5
ATOM 4432 C CA . HIS A 1 27 ? -2.589 5.321 -1.572 1.00 0.00 28 HIS A CA 5
ATOM 4433 C C . HIS A 1 27 ? -1.103 5.662 -1.678 1.00 0.00 28 HIS A C 5
ATOM 4434 O O . HIS A 1 27 ? -0.452 5.926 -0.668 1.00 0.00 28 HIS A O 5
ATOM 4448 N N . VAL A 1 28 ? -0.572 5.663 -2.896 1.00 0.00 29 VAL A N 5
ATOM 4449 C CA . VAL A 1 28 ? 0.837 5.982 -3.112 1.00 0.00 29 VAL A CA 5
ATOM 4450 C C . VAL A 1 28 ? 1.150 6.087 -4.593 1.00 0.00 29 VAL A C 5
ATOM 4451 O O . VAL A 1 28 ? 1.984 5.356 -5.129 1.00 0.00 29 VAL A O 5
ATOM 4464 N N . SER A 1 29 ? 0.469 7.007 -5.242 1.00 0.00 30 SER A N 5
ATOM 4465 C CA . SER A 1 29 ? 0.643 7.242 -6.661 1.00 0.00 30 SER A CA 5
ATOM 4466 C C . SER A 1 29 ? 2.073 7.669 -6.980 1.00 0.00 30 SER A C 5
ATOM 4467 O O . SER A 1 29 ? 2.576 7.413 -8.074 1.00 0.00 30 SER A O 5
ATOM 4475 N N . GLN A 1 30 ? 2.720 8.324 -6.016 1.00 0.00 31 GLN A N 5
ATOM 4476 C CA . GLN A 1 30 ? 4.096 8.796 -6.183 1.00 0.00 31 GLN A CA 5
ATOM 4477 C C . GLN A 1 30 ? 4.304 9.435 -7.555 1.00 0.00 31 GLN A C 5
ATOM 4478 O O . GLN A 1 30 ? 4.628 8.752 -8.526 1.00 0.00 31 GLN A O 5
ATOM 4492 N N . ASP A 1 31 ? 4.115 10.748 -7.625 1.00 0.00 32 ASP A N 5
ATOM 4493 C CA . ASP A 1 31 ? 4.280 11.478 -8.877 1.00 0.00 32 ASP A CA 5
ATOM 4494 C C . ASP A 1 31 ? 5.736 11.464 -9.330 1.00 0.00 32 ASP A C 5
ATOM 4495 O O . ASP A 1 31 ? 6.024 11.359 -10.523 1.00 0.00 32 ASP A O 5
ATOM 4504 N N . PHE A 1 32 ? 6.651 11.575 -8.373 1.00 0.00 33 PHE A N 5
ATOM 4505 C CA . PHE A 1 32 ? 8.079 11.579 -8.677 1.00 0.00 33 PHE A CA 5
ATOM 4506 C C . PHE A 1 32 ? 8.808 10.437 -7.967 1.00 0.00 33 PHE A C 5
ATOM 4507 O O . PHE A 1 32 ? 9.959 10.139 -8.284 1.00 0.00 33 PHE A O 5
ATOM 4524 N N . LYS A 1 33 ? 8.136 9.802 -7.004 1.00 0.00 34 LYS A N 5
ATOM 4525 C CA . LYS A 1 33 ? 8.722 8.695 -6.248 1.00 0.00 34 LYS A CA 5
ATOM 4526 C C . LYS A 1 33 ? 10.165 8.996 -5.845 1.00 0.00 34 LYS A C 5
ATOM 4527 O O . LYS A 1 33 ? 11.102 8.703 -6.588 1.00 0.00 34 LYS A O 5
ATOM 4546 N N . HIS A 1 34 ? 10.335 9.583 -4.665 1.00 0.00 35 HIS A N 5
ATOM 4547 C CA . HIS A 1 34 ? 11.662 9.924 -4.165 1.00 0.00 35 HIS A CA 5
ATOM 4548 C C . HIS A 1 34 ? 12.446 8.664 -3.800 1.00 0.00 35 HIS A C 5
ATOM 4549 O O . HIS A 1 34 ? 12.014 7.881 -2.954 1.00 0.00 35 HIS A O 5
ATOM 4564 N N . PRO A 1 35 ? 13.615 8.448 -4.432 1.00 0.00 36 PRO A N 5
ATOM 4565 C CA . PRO A 1 35 ? 14.449 7.274 -4.162 1.00 0.00 36 PRO A CA 5
ATOM 4566 C C . PRO A 1 35 ? 15.182 7.379 -2.829 1.00 0.00 36 PRO A C 5
ATOM 4567 O O . PRO A 1 35 ? 15.390 6.379 -2.142 1.00 0.00 36 PRO A O 5
ATOM 4578 N N . MET A 1 36 ? 15.573 8.598 -2.469 1.00 0.00 37 MET A N 5
ATOM 4579 C CA . MET A 1 36 ? 16.285 8.835 -1.219 1.00 0.00 37 MET A CA 5
ATOM 4580 C C . MET A 1 36 ? 15.444 8.401 -0.023 1.00 0.00 37 MET A C 5
ATOM 4581 O O . MET A 1 36 ? 15.793 7.454 0.682 1.00 0.00 37 MET A O 5
ATOM 4595 N N . GLU A 1 37 ? 14.335 9.099 0.199 1.00 0.00 38 GLU A N 5
ATOM 4596 C CA . GLU A 1 37 ? 13.444 8.787 1.310 1.00 0.00 38 GLU A CA 5
ATOM 4597 C C . GLU A 1 37 ? 12.777 7.425 1.109 1.00 0.00 38 GLU A C 5
ATOM 4598 O O . GLU A 1 37 ? 11.954 7.258 0.209 1.00 0.00 38 GLU A O 5
ATOM 4610 N N . PRO A 1 38 ? 13.123 6.429 1.946 1.00 0.00 39 PRO A N 5
ATOM 4611 C CA . PRO A 1 38 ? 12.549 5.082 1.849 1.00 0.00 39 PRO A CA 5
ATOM 4612 C C . PRO A 1 38 ? 11.026 5.095 1.922 1.00 0.00 39 PRO A C 5
ATOM 4613 O O . PRO A 1 38 ? 10.429 6.008 2.492 1.00 0.00 39 PRO A O 5
ATOM 4624 N N . LEU A 1 39 ? 10.404 4.074 1.343 1.00 0.00 40 LEU A N 5
ATOM 4625 C CA . LEU A 1 39 ? 8.951 3.966 1.343 1.00 0.00 40 LEU A CA 5
ATOM 4626 C C . LEU A 1 39 ? 8.473 3.162 2.551 1.00 0.00 40 LEU A C 5
ATOM 4627 O O . LEU A 1 39 ? 8.838 2.000 2.724 1.00 0.00 40 LEU A O 5
ATOM 4643 N N . ALA A 1 40 ? 7.671 3.804 3.393 1.00 0.00 41 ALA A N 5
ATOM 4644 C CA . ALA A 1 40 ? 7.153 3.178 4.605 1.00 0.00 41 ALA A CA 5
ATOM 4645 C C . ALA A 1 40 ? 5.645 2.956 4.534 1.00 0.00 41 ALA A C 5
ATOM 4646 O O . ALA A 1 40 ? 4.932 3.684 3.844 1.00 0.00 41 ALA A O 5
ATOM 4653 N N . CYS A 1 41 ? 5.165 1.946 5.261 1.00 0.00 42 CYS A N 5
ATOM 4654 C CA . CYS A 1 41 ? 3.740 1.632 5.287 1.00 0.00 42 CYS A CA 5
ATOM 4655 C C . CYS A 1 41 ? 2.962 2.831 5.810 1.00 0.00 42 CYS A C 5
ATOM 4656 O O . CYS A 1 41 ? 3.433 3.554 6.688 1.00 0.00 42 CYS A O 5
ATOM 4663 N N . ASN A 1 42 ? 1.791 3.062 5.236 1.00 0.00 43 ASN A N 5
ATOM 4664 C CA . ASN A 1 42 ? 0.972 4.204 5.614 1.00 0.00 43 ASN A CA 5
ATOM 4665 C C . ASN A 1 42 ? -0.290 3.787 6.360 1.00 0.00 43 ASN A C 5
ATOM 4666 O O . ASN A 1 42 ? -1.354 4.379 6.175 1.00 0.00 43 ASN A O 5
ATOM 4677 N N . TRP A 1 43 ? -0.167 2.780 7.218 1.00 0.00 44 TRP A N 5
ATOM 4678 C CA . TRP A 1 43 ? -1.302 2.312 8.002 1.00 0.00 44 TRP A CA 5
ATOM 4679 C C . TRP A 1 43 ? -1.316 2.990 9.370 1.00 0.00 44 TRP A C 5
ATOM 4680 O O . TRP A 1 43 ? -0.267 3.332 9.915 1.00 0.00 44 TRP A O 5
ATOM 4701 N N . GLU A 1 44 ? -2.512 3.202 9.906 1.00 0.00 45 GLU A N 5
ATOM 4702 C CA . GLU A 1 44 ? -2.672 3.864 11.197 1.00 0.00 45 GLU A CA 5
ATOM 4703 C C . GLU A 1 44 ? -1.920 3.150 12.320 1.00 0.00 45 GLU A C 5
ATOM 4704 O O . GLU A 1 44 ? -1.252 3.793 13.129 1.00 0.00 45 GLU A O 5
ATOM 4716 N N . ASP A 1 45 ? -2.047 1.828 12.387 1.00 0.00 46 ASP A N 5
ATOM 4717 C CA . ASP A 1 45 ? -1.391 1.058 13.443 1.00 0.00 46 ASP A CA 5
ATOM 4718 C C . ASP A 1 45 ? -0.116 0.371 12.957 1.00 0.00 46 ASP A C 5
ATOM 4719 O O . ASP A 1 45 ? 0.780 0.088 13.752 1.00 0.00 46 ASP A O 5
ATOM 4728 N N . CYS A 1 46 ? -0.039 0.089 11.662 1.00 0.00 47 CYS A N 5
ATOM 4729 C CA . CYS A 1 46 ? 1.131 -0.583 11.105 1.00 0.00 47 CYS A CA 5
ATOM 4730 C C . CYS A 1 46 ? 2.344 0.340 11.049 1.00 0.00 47 CYS A C 5
ATOM 4731 O O . CYS A 1 46 ? 2.232 1.517 10.708 1.00 0.00 47 CYS A O 5
ATOM 4738 N N . ASP A 1 47 ? 3.507 -0.220 11.370 1.00 0.00 48 ASP A N 5
ATOM 4739 C CA . ASP A 1 47 ? 4.758 0.527 11.345 1.00 0.00 48 ASP A CA 5
ATOM 4740 C C . ASP A 1 47 ? 5.721 -0.091 10.333 1.00 0.00 48 ASP A C 5
ATOM 4741 O O . ASP A 1 47 ? 6.939 0.044 10.452 1.00 0.00 48 ASP A O 5
ATOM 4750 N N . PHE A 1 48 ? 5.156 -0.772 9.340 1.00 0.00 49 PHE A N 5
ATOM 4751 C CA . PHE A 1 48 ? 5.941 -1.423 8.298 1.00 0.00 49 PHE A CA 5
ATOM 4752 C C . PHE A 1 48 ? 6.713 -0.401 7.473 1.00 0.00 49 PHE A C 5
ATOM 4753 O O . PHE A 1 48 ? 6.220 0.690 7.194 1.00 0.00 49 PHE A O 5
ATOM 4770 N N . LEU A 1 49 ? 7.930 -0.768 7.093 1.00 0.00 50 LEU A N 5
ATOM 4771 C CA . LEU A 1 49 ? 8.783 0.109 6.301 1.00 0.00 50 LEU A CA 5
ATOM 4772 C C . LEU A 1 49 ? 9.513 -0.675 5.214 1.00 0.00 50 LEU A C 5
ATOM 4773 O O . LEU A 1 49 ? 9.971 -1.795 5.443 1.00 0.00 50 LEU A O 5
ATOM 4789 N N . GLY A 1 50 ? 9.617 -0.078 4.031 1.00 0.00 51 GLY A N 5
ATOM 4790 C CA . GLY A 1 50 ? 10.291 -0.731 2.924 1.00 0.00 51 GLY A CA 5
ATOM 4791 C C . GLY A 1 50 ? 11.235 0.200 2.189 1.00 0.00 51 GLY A C 5
ATOM 4792 O O . GLY A 1 50 ? 11.224 1.410 2.414 1.00 0.00 51 GLY A O 5
ATOM 4796 N N . ASP A 1 51 ? 12.055 -0.364 1.308 1.00 0.00 52 ASP A N 5
ATOM 4797 C CA . ASP A 1 51 ? 13.011 0.425 0.540 1.00 0.00 52 ASP A CA 5
ATOM 4798 C C . ASP A 1 51 ? 12.403 0.894 -0.778 1.00 0.00 52 ASP A C 5
ATOM 4799 O O . ASP A 1 51 ? 12.736 1.968 -1.279 1.00 0.00 52 ASP A O 5
ATOM 4808 N N . ASP A 1 52 ? 11.510 0.082 -1.337 1.00 0.00 53 ASP A N 5
ATOM 4809 C CA . ASP A 1 52 ? 10.859 0.418 -2.599 1.00 0.00 53 ASP A CA 5
ATOM 4810 C C . ASP A 1 52 ? 9.347 0.252 -2.496 1.00 0.00 53 ASP A C 5
ATOM 4811 O O . ASP A 1 52 ? 8.842 -0.360 -1.555 1.00 0.00 53 ASP A O 5
ATOM 4820 N N . THR A 1 53 ? 8.629 0.803 -3.470 1.00 0.00 54 THR A N 5
ATOM 4821 C CA . THR A 1 53 ? 7.173 0.716 -3.489 1.00 0.00 54 THR A CA 5
ATOM 4822 C C . THR A 1 53 ? 6.719 -0.737 -3.567 1.00 0.00 54 THR A C 5
ATOM 4823 O O . THR A 1 53 ? 5.804 -1.152 -2.854 1.00 0.00 54 THR A O 5
ATOM 4834 N N . ALA A 1 54 ? 7.365 -1.506 -4.436 1.00 0.00 55 ALA A N 5
ATOM 4835 C CA . ALA A 1 54 ? 7.030 -2.915 -4.606 1.00 0.00 55 ALA A CA 5
ATOM 4836 C C . ALA A 1 54 ? 7.175 -3.673 -3.292 1.00 0.00 55 ALA A C 5
ATOM 4837 O O . ALA A 1 54 ? 6.395 -4.576 -2.993 1.00 0.00 55 ALA A O 5
ATOM 4844 N N . SER A 1 55 ? 8.177 -3.300 -2.508 1.00 0.00 56 SER A N 5
ATOM 4845 C CA . SER A 1 55 ? 8.416 -3.947 -1.226 1.00 0.00 56 SER A CA 5
ATOM 4846 C C . SER A 1 55 ? 7.204 -3.797 -0.312 1.00 0.00 56 SER A C 5
ATOM 4847 O O . SER A 1 55 ? 6.897 -4.693 0.475 1.00 0.00 56 SER A O 5
ATOM 4855 N N . ILE A 1 56 ? 6.511 -2.665 -0.424 1.00 0.00 57 ILE A N 5
ATOM 4856 C CA . ILE A 1 56 ? 5.332 -2.421 0.394 1.00 0.00 57 ILE A CA 5
ATOM 4857 C C . ILE A 1 56 ? 4.169 -3.282 -0.069 1.00 0.00 57 ILE A C 5
ATOM 4858 O O . ILE A 1 56 ? 3.506 -3.927 0.740 1.00 0.00 57 ILE A O 5
ATOM 4874 N N . VAL A 1 57 ? 3.927 -3.291 -1.377 1.00 0.00 58 VAL A N 5
ATOM 4875 C CA . VAL A 1 57 ? 2.835 -4.068 -1.941 1.00 0.00 58 VAL A CA 5
ATOM 4876 C C . VAL A 1 57 ? 2.955 -5.534 -1.545 1.00 0.00 58 VAL A C 5
ATOM 4877 O O . VAL A 1 57 ? 1.952 -6.209 -1.310 1.00 0.00 58 VAL A O 5
ATOM 4890 N N . ASN A 1 58 ? 4.188 -6.012 -1.445 1.00 0.00 59 ASN A N 5
ATOM 4891 C CA . ASN A 1 58 ? 4.433 -7.387 -1.044 1.00 0.00 59 ASN A CA 5
ATOM 4892 C C . ASN A 1 58 ? 4.031 -7.563 0.414 1.00 0.00 59 ASN A C 5
ATOM 4893 O O . ASN A 1 58 ? 3.422 -8.561 0.790 1.00 0.00 59 ASN A O 5
ATOM 4904 N N . HIS A 1 59 ? 4.369 -6.573 1.230 1.00 0.00 60 HIS A N 5
ATOM 4905 C CA . HIS A 1 59 ? 4.033 -6.601 2.645 1.00 0.00 60 HIS A CA 5
ATOM 4906 C C . HIS A 1 59 ? 2.529 -6.421 2.850 1.00 0.00 60 HIS A C 5
ATOM 4907 O O . HIS A 1 59 ? 1.917 -7.110 3.663 1.00 0.00 60 HIS A O 5
ATOM 4921 N N . ILE A 1 60 ? 1.946 -5.472 2.122 1.00 0.00 61 ILE A N 5
ATOM 4922 C CA . ILE A 1 60 ? 0.522 -5.184 2.243 1.00 0.00 61 ILE A CA 5
ATOM 4923 C C . ILE A 1 60 ? -0.334 -6.407 1.961 1.00 0.00 61 ILE A C 5
ATOM 4924 O O . ILE A 1 60 ? -1.292 -6.678 2.676 1.00 0.00 61 ILE A O 5
ATOM 4940 N N . ASN A 1 61 ? -0.003 -7.139 0.916 1.00 0.00 62 ASN A N 5
ATOM 4941 C CA . ASN A 1 61 ? -0.777 -8.321 0.569 1.00 0.00 62 ASN A CA 5
ATOM 4942 C C . ASN A 1 61 ? -0.652 -9.397 1.654 1.00 0.00 62 ASN A C 5
ATOM 4943 O O . ASN A 1 61 ? -1.613 -10.109 1.946 1.00 0.00 62 ASN A O 5
ATOM 4954 N N . ALA A 1 62 ? 0.544 -9.524 2.230 1.00 0.00 63 ALA A N 5
ATOM 4955 C CA . ALA A 1 62 ? 0.795 -10.530 3.258 1.00 0.00 63 ALA A CA 5
ATOM 4956 C C . ALA A 1 62 ? 0.296 -10.101 4.633 1.00 0.00 63 ALA A C 5
ATOM 4957 O O . ALA A 1 62 ? -0.319 -10.887 5.353 1.00 0.00 63 ALA A O 5
ATOM 4964 N N . GLN A 1 63 ? 0.582 -8.857 5.003 1.00 0.00 64 GLN A N 5
ATOM 4965 C CA . GLN A 1 63 ? 0.178 -8.339 6.304 1.00 0.00 64 GLN A CA 5
ATOM 4966 C C . GLN A 1 63 ? -1.152 -7.596 6.239 1.00 0.00 64 GLN A C 5
ATOM 4967 O O . GLN A 1 63 ? -1.785 -7.361 7.268 1.00 0.00 64 GLN A O 5
ATOM 4981 N N . HIS A 1 64 ? -1.580 -7.230 5.036 1.00 0.00 65 HIS A N 5
ATOM 4982 C CA . HIS A 1 64 ? -2.849 -6.518 4.877 1.00 0.00 65 HIS A CA 5
ATOM 4983 C C . HIS A 1 64 ? -3.712 -7.184 3.811 1.00 0.00 65 HIS A C 5
ATOM 4984 O O . HIS A 1 64 ? -3.309 -8.253 3.307 1.00 0.00 65 HIS A O 5
ATOM 5001 N N . ASP A 1 1 ? -10.513 -12.333 -3.074 1.00 0.00 2 ASP A N 6
ATOM 5002 C CA . ASP A 1 1 ? -11.321 -11.404 -2.239 1.00 0.00 2 ASP A CA 6
ATOM 5003 C C . ASP A 1 1 ? -10.434 -10.594 -1.299 1.00 0.00 2 ASP A C 6
ATOM 5004 O O . ASP A 1 1 ? -10.299 -10.925 -0.121 1.00 0.00 2 ASP A O 6
ATOM 5015 N N . LEU A 1 2 ? -9.831 -9.531 -1.825 1.00 0.00 3 LEU A N 6
ATOM 5016 C CA . LEU A 1 2 ? -8.961 -8.681 -1.022 1.00 0.00 3 LEU A CA 6
ATOM 5017 C C . LEU A 1 2 ? -9.737 -7.513 -0.425 1.00 0.00 3 LEU A C 6
ATOM 5018 O O . LEU A 1 2 ? -10.482 -6.820 -1.115 1.00 0.00 3 LEU A O 6
ATOM 5034 N N . LYS A 1 3 ? -9.562 -7.330 0.872 1.00 0.00 4 LYS A N 6
ATOM 5035 C CA . LYS A 1 3 ? -10.240 -6.274 1.623 1.00 0.00 4 LYS A CA 6
ATOM 5036 C C . LYS A 1 3 ? -9.275 -5.185 2.090 1.00 0.00 4 LYS A C 6
ATOM 5037 O O . LYS A 1 3 ? -8.425 -5.435 2.944 1.00 0.00 4 LYS A O 6
ATOM 5056 N N . CYS A 1 4 ? -9.415 -3.972 1.555 1.00 0.00 5 CYS A N 6
ATOM 5057 C CA . CYS A 1 4 ? -8.549 -2.870 1.969 1.00 0.00 5 CYS A CA 6
ATOM 5058 C C . CYS A 1 4 ? -8.701 -2.643 3.472 1.00 0.00 5 CYS A C 6
ATOM 5059 O O . CYS A 1 4 ? -9.813 -2.470 3.969 1.00 0.00 5 CYS A O 6
ATOM 5066 N N . LYS A 1 5 ? -7.585 -2.669 4.195 1.00 0.00 6 LYS A N 6
ATOM 5067 C CA . LYS A 1 5 ? -7.616 -2.492 5.644 1.00 0.00 6 LYS A CA 6
ATOM 5068 C C . LYS A 1 5 ? -7.379 -1.041 6.048 1.00 0.00 6 LYS A C 6
ATOM 5069 O O . LYS A 1 5 ? -6.977 -0.764 7.178 1.00 0.00 6 LYS A O 6
ATOM 5088 N N . TRP A 1 6 ? -7.639 -0.114 5.134 1.00 0.00 7 TRP A N 6
ATOM 5089 C CA . TRP A 1 6 ? -7.459 1.301 5.426 1.00 0.00 7 TRP A CA 6
ATOM 5090 C C . TRP A 1 6 ? -8.684 1.853 6.149 1.00 0.00 7 TRP A C 6
ATOM 5091 O O . TRP A 1 6 ? -9.819 1.621 5.733 1.00 0.00 7 TRP A O 6
ATOM 5112 N N . LYS A 1 7 ? -8.447 2.574 7.239 1.00 0.00 8 LYS A N 6
ATOM 5113 C CA . LYS A 1 7 ? -9.531 3.147 8.030 1.00 0.00 8 LYS A CA 6
ATOM 5114 C C . LYS A 1 7 ? -10.276 4.228 7.251 1.00 0.00 8 LYS A C 6
ATOM 5115 O O . LYS A 1 7 ? -11.500 4.330 7.331 1.00 0.00 8 LYS A O 6
ATOM 5134 N N . GLU A 1 8 ? -9.531 5.040 6.509 1.00 0.00 9 GLU A N 6
ATOM 5135 C CA . GLU A 1 8 ? -10.126 6.120 5.729 1.00 0.00 9 GLU A CA 6
ATOM 5136 C C . GLU A 1 8 ? -10.567 5.645 4.345 1.00 0.00 9 GLU A C 6
ATOM 5137 O O . GLU A 1 8 ? -10.956 6.456 3.504 1.00 0.00 9 GLU A O 6
ATOM 5149 N N . CYS A 1 9 ? -10.506 4.337 4.103 1.00 0.00 10 CYS A N 6
ATOM 5150 C CA . CYS A 1 9 ? -10.903 3.792 2.809 1.00 0.00 10 CYS A CA 6
ATOM 5151 C C . CYS A 1 9 ? -12.211 3.005 2.910 1.00 0.00 10 CYS A C 6
ATOM 5152 O O . CYS A 1 9 ? -12.310 2.049 3.680 1.00 0.00 10 CYS A O 6
ATOM 5159 N N . PRO A 1 10 ? -13.238 3.397 2.131 1.00 0.00 11 PRO A N 6
ATOM 5160 C CA . PRO A 1 10 ? -14.536 2.744 2.126 1.00 0.00 11 PRO A CA 6
ATOM 5161 C C . PRO A 1 10 ? -14.718 1.803 0.936 1.00 0.00 11 PRO A C 6
ATOM 5162 O O . PRO A 1 10 ? -15.845 1.518 0.529 1.00 0.00 11 PRO A O 6
ATOM 5173 N N . GLU A 1 11 ? -13.609 1.336 0.367 1.00 0.00 12 GLU A N 6
ATOM 5174 C CA . GLU A 1 11 ? -13.666 0.446 -0.790 1.00 0.00 12 GLU A CA 6
ATOM 5175 C C . GLU A 1 11 ? -12.969 -0.883 -0.517 1.00 0.00 12 GLU A C 6
ATOM 5176 O O . GLU A 1 11 ? -11.943 -0.933 0.161 1.00 0.00 12 GLU A O 6
ATOM 5188 N N . SER A 1 12 ? -13.536 -1.956 -1.061 1.00 0.00 13 SER A N 6
ATOM 5189 C CA . SER A 1 12 ? -12.977 -3.293 -0.894 1.00 0.00 13 SER A CA 6
ATOM 5190 C C . SER A 1 12 ? -12.615 -3.896 -2.250 1.00 0.00 13 SER A C 6
ATOM 5191 O O . SER A 1 12 ? -13.070 -3.422 -3.291 1.00 0.00 13 SER A O 6
ATOM 5199 N N . ALA A 1 13 ? -11.793 -4.940 -2.231 1.00 0.00 14 ALA A N 6
ATOM 5200 C CA . ALA A 1 13 ? -11.370 -5.602 -3.462 1.00 0.00 14 ALA A CA 6
ATOM 5201 C C . ALA A 1 13 ? -11.974 -6.999 -3.577 1.00 0.00 14 ALA A C 6
ATOM 5202 O O . ALA A 1 13 ? -12.335 -7.615 -2.575 1.00 0.00 14 ALA A O 6
ATOM 5209 N N . SER A 1 14 ? -12.082 -7.490 -4.809 1.00 0.00 15 SER A N 6
ATOM 5210 C CA . SER A 1 14 ? -12.645 -8.813 -5.061 1.00 0.00 15 SER A CA 6
ATOM 5211 C C . SER A 1 14 ? -11.549 -9.870 -5.192 1.00 0.00 15 SER A C 6
ATOM 5212 O O . SER A 1 14 ? -11.812 -11.066 -5.065 1.00 0.00 15 SER A O 6
ATOM 5220 N N . SER A 1 15 ? -10.321 -9.426 -5.448 1.00 0.00 16 SER A N 6
ATOM 5221 C CA . SER A 1 15 ? -9.194 -10.341 -5.595 1.00 0.00 16 SER A CA 6
ATOM 5222 C C . SER A 1 15 ? -7.937 -9.760 -4.953 1.00 0.00 16 SER A C 6
ATOM 5223 O O . SER A 1 15 ? -7.795 -8.543 -4.839 1.00 0.00 16 SER A O 6
ATOM 5231 N N . LEU A 1 16 ? -7.023 -10.636 -4.539 1.00 0.00 17 LEU A N 6
ATOM 5232 C CA . LEU A 1 16 ? -5.775 -10.205 -3.911 1.00 0.00 17 LEU A CA 6
ATOM 5233 C C . LEU A 1 16 ? -5.087 -9.145 -4.762 1.00 0.00 17 LEU A C 6
ATOM 5234 O O . LEU A 1 16 ? -4.464 -8.218 -4.244 1.00 0.00 17 LEU A O 6
ATOM 5250 N N . PHE A 1 17 ? -5.214 -9.292 -6.072 1.00 0.00 18 PHE A N 6
ATOM 5251 C CA . PHE A 1 17 ? -4.620 -8.358 -7.015 1.00 0.00 18 PHE A CA 6
ATOM 5252 C C . PHE A 1 17 ? -5.337 -7.010 -6.984 1.00 0.00 18 PHE A C 6
ATOM 5253 O O . PHE A 1 17 ? -4.721 -5.966 -7.199 1.00 0.00 18 PHE A O 6
ATOM 5270 N N . ASP A 1 18 ? -6.647 -7.042 -6.752 1.00 0.00 19 ASP A N 6
ATOM 5271 C CA . ASP A 1 18 ? -7.446 -5.821 -6.739 1.00 0.00 19 ASP A CA 6
ATOM 5272 C C . ASP A 1 18 ? -6.963 -4.817 -5.693 1.00 0.00 19 ASP A C 6
ATOM 5273 O O . ASP A 1 18 ? -6.853 -3.629 -5.995 1.00 0.00 19 ASP A O 6
ATOM 5282 N N . LEU A 1 19 ? -6.670 -5.267 -4.470 1.00 0.00 20 LEU A N 6
ATOM 5283 C CA . LEU A 1 19 ? -6.204 -4.342 -3.444 1.00 0.00 20 LEU A CA 6
ATOM 5284 C C . LEU A 1 19 ? -4.797 -3.840 -3.751 1.00 0.00 20 LEU A C 6
ATOM 5285 O O . LEU A 1 19 ? -4.499 -2.668 -3.553 1.00 0.00 20 LEU A O 6
ATOM 5301 N N . GLN A 1 20 ? -3.934 -4.724 -4.238 1.00 0.00 21 GLN A N 6
ATOM 5302 C CA . GLN A 1 20 ? -2.565 -4.335 -4.566 1.00 0.00 21 GLN A CA 6
ATOM 5303 C C . GLN A 1 20 ? -2.559 -3.202 -5.586 1.00 0.00 21 GLN A C 6
ATOM 5304 O O . GLN A 1 20 ? -1.863 -2.202 -5.414 1.00 0.00 21 GLN A O 6
ATOM 5318 N N . ARG A 1 21 ? -3.344 -3.365 -6.645 1.00 0.00 22 ARG A N 6
ATOM 5319 C CA . ARG A 1 21 ? -3.434 -2.356 -7.692 1.00 0.00 22 ARG A CA 6
ATOM 5320 C C . ARG A 1 21 ? -4.158 -1.113 -7.183 1.00 0.00 22 ARG A C 6
ATOM 5321 O O . ARG A 1 21 ? -3.779 0.013 -7.500 1.00 0.00 22 ARG A O 6
ATOM 5342 N N . HIS A 1 22 ? -5.202 -1.328 -6.391 1.00 0.00 23 HIS A N 6
ATOM 5343 C CA . HIS A 1 22 ? -5.982 -0.227 -5.838 1.00 0.00 23 HIS A CA 6
ATOM 5344 C C . HIS A 1 22 ? -5.171 0.551 -4.803 1.00 0.00 23 HIS A C 6
ATOM 5345 O O . HIS A 1 22 ? -5.132 1.777 -4.829 1.00 0.00 23 HIS A O 6
ATOM 5359 N N . LEU A 1 23 ? -4.533 -0.169 -3.891 1.00 0.00 24 LEU A N 6
ATOM 5360 C CA . LEU A 1 23 ? -3.737 0.459 -2.844 1.00 0.00 24 LEU A CA 6
ATOM 5361 C C . LEU A 1 23 ? -2.517 1.170 -3.413 1.00 0.00 24 LEU A C 6
ATOM 5362 O O . LEU A 1 23 ? -2.199 2.291 -3.022 1.00 0.00 24 LEU A O 6
ATOM 5378 N N . LEU A 1 24 ? -1.829 0.507 -4.325 1.00 0.00 25 LEU A N 6
ATOM 5379 C CA . LEU A 1 24 ? -0.631 1.069 -4.931 1.00 0.00 25 LEU A CA 6
ATOM 5380 C C . LEU A 1 24 ? -0.952 2.293 -5.790 1.00 0.00 25 LEU A C 6
ATOM 5381 O O . LEU A 1 24 ? -0.268 3.312 -5.713 1.00 0.00 25 LEU A O 6
ATOM 5397 N N . LYS A 1 25 ? -1.983 2.184 -6.617 1.00 0.00 26 LYS A N 6
ATOM 5398 C CA . LYS A 1 25 ? -2.374 3.283 -7.496 1.00 0.00 26 LYS A CA 6
ATOM 5399 C C . LYS A 1 25 ? -3.183 4.360 -6.778 1.00 0.00 26 LYS A C 6
ATOM 5400 O O . LYS A 1 25 ? -3.016 5.552 -7.035 1.00 0.00 26 LYS A O 6
ATOM 5419 N N . ASP A 1 26 ? -4.098 3.926 -5.922 1.00 0.00 27 ASP A N 6
ATOM 5420 C CA . ASP A 1 26 ? -4.987 4.849 -5.214 1.00 0.00 27 ASP A CA 6
ATOM 5421 C C . ASP A 1 26 ? -4.374 5.459 -3.955 1.00 0.00 27 ASP A C 6
ATOM 5422 O O . ASP A 1 26 ? -4.513 6.659 -3.716 1.00 0.00 27 ASP A O 6
ATOM 5431 N N . HIS A 1 27 ? -3.734 4.639 -3.131 1.00 0.00 28 HIS A N 6
ATOM 5432 C CA . HIS A 1 27 ? -3.155 5.136 -1.882 1.00 0.00 28 HIS A CA 6
ATOM 5433 C C . HIS A 1 27 ? -1.714 5.613 -2.056 1.00 0.00 28 HIS A C 6
ATOM 5434 O O . HIS A 1 27 ? -1.060 5.981 -1.080 1.00 0.00 28 HIS A O 6
ATOM 5448 N N . VAL A 1 28 ? -1.221 5.622 -3.290 1.00 0.00 29 VAL A N 6
ATOM 5449 C CA . VAL A 1 28 ? 0.140 6.076 -3.553 1.00 0.00 29 VAL A CA 6
ATOM 5450 C C . VAL A 1 28 ? 0.235 6.765 -4.908 1.00 0.00 29 VAL A C 6
ATOM 5451 O O . VAL A 1 28 ? 0.385 6.117 -5.944 1.00 0.00 29 VAL A O 6
ATOM 5464 N N . SER A 1 29 ? 0.145 8.087 -4.881 1.00 0.00 30 SER A N 6
ATOM 5465 C CA . SER A 1 29 ? 0.217 8.892 -6.089 1.00 0.00 30 SER A CA 6
ATOM 5466 C C . SER A 1 29 ? 1.642 8.947 -6.629 1.00 0.00 30 SER A C 6
ATOM 5467 O O . SER A 1 29 ? 1.859 8.926 -7.841 1.00 0.00 30 SER A O 6
ATOM 5475 N N . GLN A 1 30 ? 2.611 9.023 -5.721 1.00 0.00 31 GLN A N 6
ATOM 5476 C CA . GLN A 1 30 ? 4.017 9.087 -6.106 1.00 0.00 31 GLN A CA 6
ATOM 5477 C C . GLN A 1 30 ? 4.293 10.343 -6.928 1.00 0.00 31 GLN A C 6
ATOM 5478 O O . GLN A 1 30 ? 4.180 10.333 -8.154 1.00 0.00 31 GLN A O 6
ATOM 5492 N N . ASP A 1 31 ? 4.651 11.425 -6.242 1.00 0.00 32 ASP A N 6
ATOM 5493 C CA . ASP A 1 31 ? 4.938 12.693 -6.905 1.00 0.00 32 ASP A CA 6
ATOM 5494 C C . ASP A 1 31 ? 6.251 12.629 -7.674 1.00 0.00 32 ASP A C 6
ATOM 5495 O O . ASP A 1 31 ? 6.371 13.183 -8.767 1.00 0.00 32 ASP A O 6
ATOM 5504 N N . PHE A 1 32 ? 7.235 11.955 -7.091 1.00 0.00 33 PHE A N 6
ATOM 5505 C CA . PHE A 1 32 ? 8.544 11.823 -7.714 1.00 0.00 33 PHE A CA 6
ATOM 5506 C C . PHE A 1 32 ? 9.283 10.606 -7.164 1.00 0.00 33 PHE A C 6
ATOM 5507 O O . PHE A 1 32 ? 8.675 9.715 -6.572 1.00 0.00 33 PHE A O 6
ATOM 5524 N N . LYS A 1 33 ? 10.596 10.574 -7.364 1.00 0.00 34 LYS A N 6
ATOM 5525 C CA . LYS A 1 33 ? 11.416 9.465 -6.888 1.00 0.00 34 LYS A CA 6
ATOM 5526 C C . LYS A 1 33 ? 12.571 9.973 -6.030 1.00 0.00 34 LYS A C 6
ATOM 5527 O O . LYS A 1 33 ? 13.466 10.662 -6.522 1.00 0.00 34 LYS A O 6
ATOM 5546 N N . HIS A 1 34 ? 12.546 9.629 -4.747 1.00 0.00 35 HIS A N 6
ATOM 5547 C CA . HIS A 1 34 ? 13.593 10.051 -3.823 1.00 0.00 35 HIS A CA 6
ATOM 5548 C C . HIS A 1 34 ? 14.708 9.007 -3.753 1.00 0.00 35 HIS A C 6
ATOM 5549 O O . HIS A 1 34 ? 14.440 7.813 -3.617 1.00 0.00 35 HIS A O 6
ATOM 5564 N N . PRO A 1 35 ? 15.978 9.441 -3.848 1.00 0.00 36 PRO A N 6
ATOM 5565 C CA . PRO A 1 35 ? 17.126 8.533 -3.797 1.00 0.00 36 PRO A CA 6
ATOM 5566 C C . PRO A 1 35 ? 17.429 8.057 -2.380 1.00 0.00 36 PRO A C 6
ATOM 5567 O O . PRO A 1 35 ? 17.664 6.870 -2.150 1.00 0.00 36 PRO A O 6
ATOM 5578 N N . MET A 1 36 ? 17.424 8.990 -1.434 1.00 0.00 37 MET A N 6
ATOM 5579 C CA . MET A 1 36 ? 17.700 8.665 -0.039 1.00 0.00 37 MET A CA 6
ATOM 5580 C C . MET A 1 36 ? 16.458 8.869 0.824 1.00 0.00 37 MET A C 6
ATOM 5581 O O . MET A 1 36 ? 16.506 9.547 1.851 1.00 0.00 37 MET A O 6
ATOM 5595 N N . GLU A 1 37 ? 15.346 8.277 0.401 1.00 0.00 38 GLU A N 6
ATOM 5596 C CA . GLU A 1 37 ? 14.093 8.393 1.136 1.00 0.00 38 GLU A CA 6
ATOM 5597 C C . GLU A 1 37 ? 13.237 7.140 0.955 1.00 0.00 38 GLU A C 6
ATOM 5598 O O . GLU A 1 37 ? 12.366 7.091 0.087 1.00 0.00 38 GLU A O 6
ATOM 5610 N N . PRO A 1 38 ? 13.477 6.107 1.781 1.00 0.00 39 PRO A N 6
ATOM 5611 C CA . PRO A 1 38 ? 12.728 4.848 1.715 1.00 0.00 39 PRO A CA 6
ATOM 5612 C C . PRO A 1 38 ? 11.224 5.059 1.848 1.00 0.00 39 PRO A C 6
ATOM 5613 O O . PRO A 1 38 ? 10.775 6.044 2.434 1.00 0.00 39 PRO A O 6
ATOM 5624 N N . LEU A 1 39 ? 10.452 4.127 1.302 1.00 0.00 40 LEU A N 6
ATOM 5625 C CA . LEU A 1 39 ? 8.999 4.209 1.362 1.00 0.00 40 LEU A CA 6
ATOM 5626 C C . LEU A 1 39 ? 8.474 3.482 2.597 1.00 0.00 40 LEU A C 6
ATOM 5627 O O . LEU A 1 39 ? 8.866 2.350 2.877 1.00 0.00 40 LEU A O 6
ATOM 5643 N N . ALA A 1 40 ? 7.600 4.150 3.341 1.00 0.00 41 ALA A N 6
ATOM 5644 C CA . ALA A 1 40 ? 7.034 3.583 4.559 1.00 0.00 41 ALA A CA 6
ATOM 5645 C C . ALA A 1 40 ? 5.543 3.306 4.418 1.00 0.00 41 ALA A C 6
ATOM 5646 O O . ALA A 1 40 ? 4.843 3.978 3.660 1.00 0.00 41 ALA A O 6
ATOM 5653 N N . CYS A 1 41 ? 5.061 2.315 5.165 1.00 0.00 42 CYS A N 6
ATOM 5654 C CA . CYS A 1 41 ? 3.650 1.950 5.137 1.00 0.00 42 CYS A CA 6
ATOM 5655 C C . CYS A 1 41 ? 2.809 3.134 5.591 1.00 0.00 42 CYS A C 6
ATOM 5656 O O . CYS A 1 41 ? 3.216 3.897 6.468 1.00 0.00 42 CYS A O 6
ATOM 5663 N N . ASN A 1 42 ? 1.654 3.304 4.968 1.00 0.00 43 ASN A N 6
ATOM 5664 C CA . ASN A 1 42 ? 0.778 4.421 5.286 1.00 0.00 43 ASN A CA 6
ATOM 5665 C C . ASN A 1 42 ? -0.438 3.979 6.092 1.00 0.00 43 ASN A C 6
ATOM 5666 O O . ASN A 1 42 ? -1.533 4.517 5.924 1.00 0.00 43 ASN A O 6
ATOM 5677 N N . TRP A 1 43 ? -0.236 3.012 6.980 1.00 0.00 44 TRP A N 6
ATOM 5678 C CA . TRP A 1 43 ? -1.317 2.522 7.824 1.00 0.00 44 TRP A CA 6
ATOM 5679 C C . TRP A 1 43 ? -1.313 3.250 9.164 1.00 0.00 44 TRP A C 6
ATOM 5680 O O . TRP A 1 43 ? -0.263 3.661 9.657 1.00 0.00 44 TRP A O 6
ATOM 5701 N N . GLU A 1 44 ? -2.498 3.425 9.736 1.00 0.00 45 GLU A N 6
ATOM 5702 C CA . GLU A 1 44 ? -2.646 4.126 11.007 1.00 0.00 45 GLU A CA 6
ATOM 5703 C C . GLU A 1 44 ? -1.717 3.578 12.091 1.00 0.00 45 GLU A C 6
ATOM 5704 O O . GLU A 1 44 ? -0.995 4.339 12.736 1.00 0.00 45 GLU A O 6
ATOM 5716 N N . ASP A 1 45 ? -1.756 2.267 12.314 1.00 0.00 46 ASP A N 6
ATOM 5717 C CA . ASP A 1 45 ? -0.932 1.652 13.352 1.00 0.00 46 ASP A CA 6
ATOM 5718 C C . ASP A 1 45 ? 0.314 0.967 12.793 1.00 0.00 46 ASP A C 6
ATOM 5719 O O . ASP A 1 45 ? 1.310 0.815 13.501 1.00 0.00 46 ASP A O 6
ATOM 5728 N N . CYS A 1 46 ? 0.261 0.534 11.539 1.00 0.00 47 CYS A N 6
ATOM 5729 C CA . CYS A 1 46 ? 1.400 -0.153 10.934 1.00 0.00 47 CYS A CA 6
ATOM 5730 C C . CYS A 1 46 ? 2.618 0.755 10.819 1.00 0.00 47 CYS A C 6
ATOM 5731 O O . CYS A 1 46 ? 2.506 1.931 10.472 1.00 0.00 47 CYS A O 6
ATOM 5738 N N . ASP A 1 47 ? 3.786 0.184 11.099 1.00 0.00 48 ASP A N 6
ATOM 5739 C CA . ASP A 1 47 ? 5.045 0.914 11.016 1.00 0.00 48 ASP A CA 6
ATOM 5740 C C . ASP A 1 47 ? 5.977 0.245 10.007 1.00 0.00 48 ASP A C 6
ATOM 5741 O O . ASP A 1 47 ? 7.198 0.384 10.083 1.00 0.00 48 ASP A O 6
ATOM 5750 N N . PHE A 1 48 ? 5.384 -0.484 9.064 1.00 0.00 49 PHE A N 6
ATOM 5751 C CA . PHE A 1 48 ? 6.140 -1.184 8.033 1.00 0.00 49 PHE A CA 6
ATOM 5752 C C . PHE A 1 48 ? 6.890 -0.203 7.139 1.00 0.00 49 PHE A C 6
ATOM 5753 O O . PHE A 1 48 ? 6.391 0.876 6.824 1.00 0.00 49 PHE A O 6
ATOM 5770 N N . LEU A 1 49 ? 8.094 -0.591 6.742 1.00 0.00 50 LEU A N 6
ATOM 5771 C CA . LEU A 1 49 ? 8.928 0.244 5.886 1.00 0.00 50 LEU A CA 6
ATOM 5772 C C . LEU A 1 49 ? 9.578 -0.583 4.782 1.00 0.00 50 LEU A C 6
ATOM 5773 O O . LEU A 1 49 ? 9.937 -1.743 4.989 1.00 0.00 50 LEU A O 6
ATOM 5789 N N . GLY A 1 50 ? 9.729 0.023 3.609 1.00 0.00 51 GLY A N 6
ATOM 5790 C CA . GLY A 1 50 ? 10.337 -0.668 2.486 1.00 0.00 51 GLY A CA 6
ATOM 5791 C C . GLY A 1 50 ? 11.258 0.232 1.686 1.00 0.00 51 GLY A C 6
ATOM 5792 O O . GLY A 1 50 ? 11.276 1.447 1.885 1.00 0.00 51 GLY A O 6
ATOM 5796 N N . ASP A 1 51 ? 12.027 -0.363 0.781 1.00 0.00 52 ASP A N 6
ATOM 5797 C CA . ASP A 1 51 ? 12.957 0.396 -0.048 1.00 0.00 52 ASP A CA 6
ATOM 5798 C C . ASP A 1 51 ? 12.242 1.027 -1.238 1.00 0.00 52 ASP A C 6
ATOM 5799 O O . ASP A 1 51 ? 12.622 2.102 -1.703 1.00 0.00 52 ASP A O 6
ATOM 5808 N N . ASP A 1 52 ? 11.206 0.354 -1.728 1.00 0.00 53 ASP A N 6
ATOM 5809 C CA . ASP A 1 52 ? 10.441 0.853 -2.866 1.00 0.00 53 ASP A CA 6
ATOM 5810 C C . ASP A 1 52 ? 8.951 0.581 -2.687 1.00 0.00 53 ASP A C 6
ATOM 5811 O O . ASP A 1 52 ? 8.546 -0.137 -1.773 1.00 0.00 53 ASP A O 6
ATOM 5820 N N . THR A 1 53 ? 8.140 1.159 -3.568 1.00 0.00 54 THR A N 6
ATOM 5821 C CA . THR A 1 53 ? 6.694 0.979 -3.509 1.00 0.00 54 THR A CA 6
ATOM 5822 C C . THR A 1 53 ? 6.322 -0.490 -3.675 1.00 0.00 54 THR A C 6
ATOM 5823 O O . THR A 1 53 ? 5.432 -0.995 -2.991 1.00 0.00 54 THR A O 6
ATOM 5834 N N . ALA A 1 54 ? 7.009 -1.172 -4.586 1.00 0.00 55 ALA A N 6
ATOM 5835 C CA . ALA A 1 54 ? 6.747 -2.584 -4.835 1.00 0.00 55 ALA A CA 6
ATOM 5836 C C . ALA A 1 54 ? 6.935 -3.402 -3.562 1.00 0.00 55 ALA A C 6
ATOM 5837 O O . ALA A 1 54 ? 6.163 -4.317 -3.278 1.00 0.00 55 ALA A O 6
ATOM 5844 N N . SER A 1 55 ? 7.961 -3.057 -2.795 1.00 0.00 56 SER A N 6
ATOM 5845 C CA . SER A 1 55 ? 8.249 -3.748 -1.544 1.00 0.00 56 SER A CA 6
ATOM 5846 C C . SER A 1 55 ? 7.067 -3.636 -0.590 1.00 0.00 56 SER A C 6
ATOM 5847 O O . SER A 1 55 ? 6.797 -4.551 0.188 1.00 0.00 56 SER A O 6
ATOM 5855 N N . ILE A 1 56 ? 6.361 -2.511 -0.657 1.00 0.00 57 ILE A N 6
ATOM 5856 C CA . ILE A 1 56 ? 5.207 -2.292 0.200 1.00 0.00 57 ILE A CA 6
ATOM 5857 C C . ILE A 1 56 ? 4.053 -3.178 -0.232 1.00 0.00 57 ILE A C 6
ATOM 5858 O O . ILE A 1 56 ? 3.416 -3.823 0.596 1.00 0.00 57 ILE A O 6
ATOM 5874 N N . VAL A 1 57 ? 3.791 -3.209 -1.535 1.00 0.00 58 VAL A N 6
ATOM 5875 C CA . VAL A 1 57 ? 2.703 -4.013 -2.071 1.00 0.00 58 VAL A CA 6
ATOM 5876 C C . VAL A 1 57 ? 2.845 -5.469 -1.645 1.00 0.00 58 VAL A C 6
ATOM 5877 O O . VAL A 1 57 ? 1.852 -6.152 -1.392 1.00 0.00 58 VAL A O 6
ATOM 5890 N N . ASN A 1 58 ? 4.084 -5.930 -1.541 1.00 0.00 59 ASN A N 6
ATOM 5891 C CA . ASN A 1 58 ? 4.350 -7.291 -1.115 1.00 0.00 59 ASN A CA 6
ATOM 5892 C C . ASN A 1 58 ? 3.982 -7.435 0.356 1.00 0.00 59 ASN A C 6
ATOM 5893 O O . ASN A 1 58 ? 3.389 -8.426 0.769 1.00 0.00 59 ASN A O 6
ATOM 5904 N N . HIS A 1 59 ? 4.331 -6.423 1.138 1.00 0.00 60 HIS A N 6
ATOM 5905 C CA . HIS A 1 59 ? 4.024 -6.419 2.559 1.00 0.00 60 HIS A CA 6
ATOM 5906 C C . HIS A 1 59 ? 2.524 -6.237 2.788 1.00 0.00 60 HIS A C 6
ATOM 5907 O O . HIS A 1 59 ? 1.933 -6.896 3.641 1.00 0.00 60 HIS A O 6
ATOM 5921 N N . ILE A 1 60 ? 1.919 -5.322 2.034 1.00 0.00 61 ILE A N 6
ATOM 5922 C CA . ILE A 1 60 ? 0.495 -5.039 2.172 1.00 0.00 61 ILE A CA 6
ATOM 5923 C C . ILE A 1 60 ? -0.354 -6.278 1.951 1.00 0.00 61 ILE A C 6
ATOM 5924 O O . ILE A 1 60 ? -1.286 -6.540 2.701 1.00 0.00 61 ILE A O 6
ATOM 5940 N N . ASN A 1 61 ? -0.048 -7.030 0.913 1.00 0.00 62 ASN A N 6
ATOM 5941 C CA . ASN A 1 61 ? -0.817 -8.228 0.614 1.00 0.00 62 ASN A CA 6
ATOM 5942 C C . ASN A 1 61 ? -0.645 -9.283 1.712 1.00 0.00 62 ASN A C 6
ATOM 5943 O O . ASN A 1 61 ? -1.584 -10.010 2.038 1.00 0.00 62 ASN A O 6
ATOM 5954 N N . ALA A 1 62 ? 0.566 -9.375 2.263 1.00 0.00 63 ALA A N 6
ATOM 5955 C CA . ALA A 1 62 ? 0.862 -10.355 3.302 1.00 0.00 63 ALA A CA 6
ATOM 5956 C C . ALA A 1 62 ? 0.387 -9.902 4.677 1.00 0.00 63 ALA A C 6
ATOM 5957 O O . ALA A 1 62 ? -0.186 -10.683 5.438 1.00 0.00 63 ALA A O 6
ATOM 5964 N N . GLN A 1 63 ? 0.653 -8.643 4.996 1.00 0.00 64 GLN A N 6
ATOM 5965 C CA . GLN A 1 63 ? 0.281 -8.083 6.288 1.00 0.00 64 GLN A CA 6
ATOM 5966 C C . GLN A 1 63 ? -1.068 -7.375 6.245 1.00 0.00 64 GLN A C 6
ATOM 5967 O O . GLN A 1 63 ? -1.688 -7.150 7.284 1.00 0.00 64 GLN A O 6
ATOM 5981 N N . HIS A 1 64 ? -1.523 -7.021 5.048 1.00 0.00 65 HIS A N 6
ATOM 5982 C CA . HIS A 1 64 ? -2.809 -6.334 4.908 1.00 0.00 65 HIS A CA 6
ATOM 5983 C C . HIS A 1 64 ? -3.673 -7.005 3.845 1.00 0.00 65 HIS A C 6
ATOM 5984 O O . HIS A 1 64 ? -4.749 -6.458 3.527 1.00 0.00 65 HIS A O 6
ATOM 6001 N N . ASP A 1 1 ? -11.583 -12.585 -2.223 1.00 0.00 2 ASP A N 7
ATOM 6002 C CA . ASP A 1 1 ? -11.391 -11.155 -2.578 1.00 0.00 2 ASP A CA 7
ATOM 6003 C C . ASP A 1 1 ? -10.552 -10.437 -1.528 1.00 0.00 2 ASP A C 7
ATOM 6004 O O . ASP A 1 1 ? -10.378 -10.935 -0.416 1.00 0.00 2 ASP A O 7
ATOM 6015 N N . LEU A 1 2 ? -10.030 -9.267 -1.885 1.00 0.00 3 LEU A N 7
ATOM 6016 C CA . LEU A 1 2 ? -9.208 -8.496 -0.962 1.00 0.00 3 LEU A CA 7
ATOM 6017 C C . LEU A 1 2 ? -9.971 -7.299 -0.405 1.00 0.00 3 LEU A C 7
ATOM 6018 O O . LEU A 1 2 ? -10.673 -6.591 -1.124 1.00 0.00 3 LEU A O 7
ATOM 6034 N N . LYS A 1 3 ? -9.832 -7.109 0.896 1.00 0.00 4 LYS A N 7
ATOM 6035 C CA . LYS A 1 3 ? -10.501 -6.027 1.617 1.00 0.00 4 LYS A CA 7
ATOM 6036 C C . LYS A 1 3 ? -9.517 -4.968 2.111 1.00 0.00 4 LYS A C 7
ATOM 6037 O O . LYS A 1 3 ? -8.708 -5.240 2.998 1.00 0.00 4 LYS A O 7
ATOM 6056 N N . CYS A 1 4 ? -9.592 -3.755 1.563 1.00 0.00 5 CYS A N 7
ATOM 6057 C CA . CYS A 1 4 ? -8.701 -2.683 2.004 1.00 0.00 5 CYS A CA 7
ATOM 6058 C C . CYS A 1 4 ? -8.903 -2.440 3.498 1.00 0.00 5 CYS A C 7
ATOM 6059 O O . CYS A 1 4 ? -10.026 -2.219 3.952 1.00 0.00 5 CYS A O 7
ATOM 6066 N N . LYS A 1 5 ? -7.817 -2.506 4.264 1.00 0.00 6 LYS A N 7
ATOM 6067 C CA . LYS A 1 5 ? -7.895 -2.316 5.709 1.00 0.00 6 LYS A CA 7
ATOM 6068 C C . LYS A 1 5 ? -7.577 -0.880 6.112 1.00 0.00 6 LYS A C 7
ATOM 6069 O O . LYS A 1 5 ? -7.187 -0.623 7.250 1.00 0.00 6 LYS A O 7
ATOM 6088 N N . TRP A 1 6 ? -7.753 0.054 5.185 1.00 0.00 7 TRP A N 7
ATOM 6089 C CA . TRP A 1 6 ? -7.489 1.458 5.474 1.00 0.00 7 TRP A CA 7
ATOM 6090 C C . TRP A 1 6 ? -8.686 2.085 6.184 1.00 0.00 7 TRP A C 7
ATOM 6091 O O . TRP A 1 6 ? -9.830 1.917 5.760 1.00 0.00 7 TRP A O 7
ATOM 6112 N N . LYS A 1 7 ? -8.418 2.794 7.275 1.00 0.00 8 LYS A N 7
ATOM 6113 C CA . LYS A 1 7 ? -9.475 3.431 8.056 1.00 0.00 8 LYS A CA 7
ATOM 6114 C C . LYS A 1 7 ? -10.167 4.536 7.265 1.00 0.00 8 LYS A C 7
ATOM 6115 O O . LYS A 1 7 ? -11.384 4.701 7.349 1.00 0.00 8 LYS A O 7
ATOM 6134 N N . GLU A 1 8 ? -9.387 5.299 6.509 1.00 0.00 9 GLU A N 7
ATOM 6135 C CA . GLU A 1 8 ? -9.932 6.397 5.718 1.00 0.00 9 GLU A CA 7
ATOM 6136 C C . GLU A 1 8 ? -10.406 5.928 4.342 1.00 0.00 9 GLU A C 7
ATOM 6137 O O . GLU A 1 8 ? -10.826 6.742 3.519 1.00 0.00 9 GLU A O 7
ATOM 6149 N N . CYS A 1 9 ? -10.336 4.623 4.086 1.00 0.00 10 CYS A N 7
ATOM 6150 C CA . CYS A 1 9 ? -10.760 4.086 2.796 1.00 0.00 10 CYS A CA 7
ATOM 6151 C C . CYS A 1 9 ? -12.054 3.279 2.916 1.00 0.00 10 CYS A C 7
ATOM 6152 O O . CYS A 1 9 ? -12.122 2.311 3.674 1.00 0.00 10 CYS A O 7
ATOM 6159 N N . PRO A 1 10 ? -13.105 3.666 2.166 1.00 0.00 11 PRO A N 7
ATOM 6160 C CA . PRO A 1 10 ? -14.392 2.992 2.178 1.00 0.00 11 PRO A CA 7
ATOM 6161 C C . PRO A 1 10 ? -14.583 2.073 0.971 1.00 0.00 11 PRO A C 7
ATOM 6162 O O . PRO A 1 10 ? -15.713 1.756 0.598 1.00 0.00 11 PRO A O 7
ATOM 6173 N N . GLU A 1 11 ? -13.479 1.664 0.350 1.00 0.00 12 GLU A N 7
ATOM 6174 C CA . GLU A 1 11 ? -13.541 0.804 -0.829 1.00 0.00 12 GLU A CA 7
ATOM 6175 C C . GLU A 1 11 ? -12.943 -0.575 -0.560 1.00 0.00 12 GLU A C 7
ATOM 6176 O O . GLU A 1 11 ? -11.953 -0.709 0.159 1.00 0.00 12 GLU A O 7
ATOM 6188 N N . SER A 1 12 ? -13.554 -1.595 -1.157 1.00 0.00 13 SER A N 7
ATOM 6189 C CA . SER A 1 12 ? -13.092 -2.971 -1.005 1.00 0.00 13 SER A CA 7
ATOM 6190 C C . SER A 1 12 ? -12.600 -3.521 -2.342 1.00 0.00 13 SER A C 7
ATOM 6191 O O . SER A 1 12 ? -12.889 -2.957 -3.398 1.00 0.00 13 SER A O 7
ATOM 6199 N N . ALA A 1 13 ? -11.852 -4.620 -2.294 1.00 0.00 14 ALA A N 7
ATOM 6200 C CA . ALA A 1 13 ? -11.319 -5.234 -3.506 1.00 0.00 14 ALA A CA 7
ATOM 6201 C C . ALA A 1 13 ? -11.997 -6.572 -3.792 1.00 0.00 14 ALA A C 7
ATOM 6202 O O . ALA A 1 13 ? -12.534 -7.213 -2.889 1.00 0.00 14 ALA A O 7
ATOM 6209 N N . SER A 1 14 ? -11.974 -6.981 -5.058 1.00 0.00 15 SER A N 7
ATOM 6210 C CA . SER A 1 14 ? -12.593 -8.237 -5.471 1.00 0.00 15 SER A CA 7
ATOM 6211 C C . SER A 1 14 ? -11.591 -9.390 -5.443 1.00 0.00 15 SER A C 7
ATOM 6212 O O . SER A 1 14 ? -11.975 -10.550 -5.298 1.00 0.00 15 SER A O 7
ATOM 6220 N N . SER A 1 15 ? -10.309 -9.068 -5.589 1.00 0.00 16 SER A N 7
ATOM 6221 C CA . SER A 1 15 ? -9.261 -10.085 -5.581 1.00 0.00 16 SER A CA 7
ATOM 6222 C C . SER A 1 15 ? -8.019 -9.585 -4.848 1.00 0.00 16 SER A C 7
ATOM 6223 O O . SER A 1 15 ? -7.810 -8.380 -4.714 1.00 0.00 16 SER A O 7
ATOM 6231 N N . LEU A 1 16 ? -7.189 -10.521 -4.385 1.00 0.00 17 LEU A N 7
ATOM 6232 C CA . LEU A 1 16 ? -5.958 -10.174 -3.675 1.00 0.00 17 LEU A CA 7
ATOM 6233 C C . LEU A 1 16 ? -5.156 -9.155 -4.475 1.00 0.00 17 LEU A C 7
ATOM 6234 O O . LEU A 1 16 ? -4.634 -8.184 -3.927 1.00 0.00 17 LEU A O 7
ATOM 6250 N N . PHE A 1 17 ? -5.080 -9.385 -5.776 1.00 0.00 18 PHE A N 7
ATOM 6251 C CA . PHE A 1 17 ? -4.363 -8.496 -6.675 1.00 0.00 18 PHE A CA 7
ATOM 6252 C C . PHE A 1 17 ? -4.998 -7.109 -6.679 1.00 0.00 18 PHE A C 7
ATOM 6253 O O . PHE A 1 17 ? -4.312 -6.101 -6.847 1.00 0.00 18 PHE A O 7
ATOM 6270 N N . ASP A 1 18 ? -6.319 -7.069 -6.521 1.00 0.00 19 ASP A N 7
ATOM 6271 C CA . ASP A 1 18 ? -7.049 -5.807 -6.537 1.00 0.00 19 ASP A CA 7
ATOM 6272 C C . ASP A 1 18 ? -6.556 -4.847 -5.455 1.00 0.00 19 ASP A C 7
ATOM 6273 O O . ASP A 1 18 ? -6.351 -3.666 -5.733 1.00 0.00 19 ASP A O 7
ATOM 6282 N N . LEU A 1 19 ? -6.351 -5.334 -4.228 1.00 0.00 20 LEU A N 7
ATOM 6283 C CA . LEU A 1 19 ? -5.870 -4.460 -3.165 1.00 0.00 20 LEU A CA 7
ATOM 6284 C C . LEU A 1 19 ? -4.486 -3.913 -3.497 1.00 0.00 20 LEU A C 7
ATOM 6285 O O . LEU A 1 19 ? -4.216 -2.732 -3.299 1.00 0.00 20 LEU A O 7
ATOM 6301 N N . GLN A 1 20 ? -3.611 -4.777 -3.999 1.00 0.00 21 GLN A N 7
ATOM 6302 C CA . GLN A 1 20 ? -2.255 -4.369 -4.350 1.00 0.00 21 GLN A CA 7
ATOM 6303 C C . GLN A 1 20 ? -2.270 -3.235 -5.370 1.00 0.00 21 GLN A C 7
ATOM 6304 O O . GLN A 1 20 ? -1.580 -2.229 -5.204 1.00 0.00 21 GLN A O 7
ATOM 6318 N N . ARG A 1 21 ? -3.062 -3.402 -6.423 1.00 0.00 22 ARG A N 7
ATOM 6319 C CA . ARG A 1 21 ? -3.165 -2.389 -7.466 1.00 0.00 22 ARG A CA 7
ATOM 6320 C C . ARG A 1 21 ? -3.933 -1.173 -6.961 1.00 0.00 22 ARG A C 7
ATOM 6321 O O . ARG A 1 21 ? -3.613 -0.035 -7.304 1.00 0.00 22 ARG A O 7
ATOM 6342 N N . HIS A 1 22 ? -4.950 -1.424 -6.143 1.00 0.00 23 HIS A N 7
ATOM 6343 C CA . HIS A 1 22 ? -5.767 -0.353 -5.588 1.00 0.00 23 HIS A CA 7
ATOM 6344 C C . HIS A 1 22 ? -4.971 0.474 -4.580 1.00 0.00 23 HIS A C 7
ATOM 6345 O O . HIS A 1 22 ? -4.984 1.701 -4.627 1.00 0.00 23 HIS A O 7
ATOM 6359 N N . LEU A 1 23 ? -4.282 -0.202 -3.669 1.00 0.00 24 LEU A N 7
ATOM 6360 C CA . LEU A 1 23 ? -3.492 0.483 -2.654 1.00 0.00 24 LEU A CA 7
ATOM 6361 C C . LEU A 1 23 ? -2.278 1.170 -3.261 1.00 0.00 24 LEU A C 7
ATOM 6362 O O . LEU A 1 23 ? -2.008 2.338 -2.982 1.00 0.00 24 LEU A O 7
ATOM 6378 N N . LEU A 1 24 ? -1.543 0.440 -4.082 1.00 0.00 25 LEU A N 7
ATOM 6379 C CA . LEU A 1 24 ? -0.351 0.981 -4.713 1.00 0.00 25 LEU A CA 7
ATOM 6380 C C . LEU A 1 24 ? -0.692 2.148 -5.638 1.00 0.00 25 LEU A C 7
ATOM 6381 O O . LEU A 1 24 ? -0.022 3.178 -5.620 1.00 0.00 25 LEU A O 7
ATOM 6397 N N . LYS A 1 25 ? -1.727 1.983 -6.453 1.00 0.00 26 LYS A N 7
ATOM 6398 C CA . LYS A 1 25 ? -2.130 3.032 -7.385 1.00 0.00 26 LYS A CA 7
ATOM 6399 C C . LYS A 1 25 ? -2.936 4.143 -6.711 1.00 0.00 26 LYS A C 7
ATOM 6400 O O . LYS A 1 25 ? -2.750 5.323 -7.011 1.00 0.00 26 LYS A O 7
ATOM 6419 N N . ASP A 1 26 ? -3.857 3.762 -5.830 1.00 0.00 27 ASP A N 7
ATOM 6420 C CA . ASP A 1 26 ? -4.719 4.738 -5.153 1.00 0.00 27 ASP A CA 7
ATOM 6421 C C . ASP A 1 26 ? -4.081 5.360 -3.911 1.00 0.00 27 ASP A C 7
ATOM 6422 O O . ASP A 1 26 ? -4.156 6.573 -3.714 1.00 0.00 27 ASP A O 7
ATOM 6431 N N . HIS A 1 27 ? -3.485 4.534 -3.058 1.00 0.00 28 HIS A N 7
ATOM 6432 C CA . HIS A 1 27 ? -2.879 5.030 -1.823 1.00 0.00 28 HIS A CA 7
ATOM 6433 C C . HIS A 1 27 ? -1.405 5.393 -2.003 1.00 0.00 28 HIS A C 7
ATOM 6434 O O . HIS A 1 27 ? -0.727 5.737 -1.036 1.00 0.00 28 HIS A O 7
ATOM 6448 N N . VAL A 1 28 ? -0.909 5.325 -3.235 1.00 0.00 29 VAL A N 7
ATOM 6449 C CA . VAL A 1 28 ? 0.484 5.661 -3.507 1.00 0.00 29 VAL A CA 7
ATOM 6450 C C . VAL A 1 28 ? 0.652 6.199 -4.923 1.00 0.00 29 VAL A C 7
ATOM 6451 O O . VAL A 1 28 ? 0.816 5.441 -5.878 1.00 0.00 29 VAL A O 7
ATOM 6464 N N . SER A 1 29 ? 0.611 7.519 -5.043 1.00 0.00 30 SER A N 7
ATOM 6465 C CA . SER A 1 29 ? 0.758 8.179 -6.330 1.00 0.00 30 SER A CA 7
ATOM 6466 C C . SER A 1 29 ? 2.152 7.952 -6.906 1.00 0.00 30 SER A C 7
ATOM 6467 O O . SER A 1 29 ? 2.322 7.829 -8.119 1.00 0.00 30 SER A O 7
ATOM 6475 N N . GLN A 1 30 ? 3.149 7.898 -6.028 1.00 0.00 31 GLN A N 7
ATOM 6476 C CA . GLN A 1 30 ? 4.529 7.686 -6.450 1.00 0.00 31 GLN A CA 7
ATOM 6477 C C . GLN A 1 30 ? 4.997 8.818 -7.360 1.00 0.00 31 GLN A C 7
ATOM 6478 O O . GLN A 1 30 ? 5.201 8.623 -8.559 1.00 0.00 31 GLN A O 7
ATOM 6492 N N . ASP A 1 31 ? 5.164 10.003 -6.781 1.00 0.00 32 ASP A N 7
ATOM 6493 C CA . ASP A 1 31 ? 5.607 11.169 -7.538 1.00 0.00 32 ASP A CA 7
ATOM 6494 C C . ASP A 1 31 ? 7.079 11.046 -7.920 1.00 0.00 32 ASP A C 7
ATOM 6495 O O . ASP A 1 31 ? 7.520 11.618 -8.917 1.00 0.00 32 ASP A O 7
ATOM 6504 N N . PHE A 1 32 ? 7.836 10.299 -7.121 1.00 0.00 33 PHE A N 7
ATOM 6505 C CA . PHE A 1 32 ? 9.260 10.104 -7.376 1.00 0.00 33 PHE A CA 7
ATOM 6506 C C . PHE A 1 32 ? 10.020 11.419 -7.239 1.00 0.00 33 PHE A C 7
ATOM 6507 O O . PHE A 1 32 ? 11.002 11.657 -7.943 1.00 0.00 33 PHE A O 7
ATOM 6524 N N . LYS A 1 33 ? 9.561 12.271 -6.328 1.00 0.00 34 LYS A N 7
ATOM 6525 C CA . LYS A 1 33 ? 10.197 13.562 -6.098 1.00 0.00 34 LYS A CA 7
ATOM 6526 C C . LYS A 1 33 ? 11.512 13.395 -5.342 1.00 0.00 34 LYS A C 7
ATOM 6527 O O . LYS A 1 33 ? 12.466 14.141 -5.564 1.00 0.00 34 LYS A O 7
ATOM 6546 N N . HIS A 1 34 ? 11.554 12.413 -4.448 1.00 0.00 35 HIS A N 7
ATOM 6547 C CA . HIS A 1 34 ? 12.753 12.148 -3.659 1.00 0.00 35 HIS A CA 7
ATOM 6548 C C . HIS A 1 34 ? 13.735 11.273 -4.436 1.00 0.00 35 HIS A C 7
ATOM 6549 O O . HIS A 1 34 ? 13.332 10.326 -5.111 1.00 0.00 35 HIS A O 7
ATOM 6564 N N . PRO A 1 35 ? 15.043 11.579 -4.352 1.00 0.00 36 PRO A N 7
ATOM 6565 C CA . PRO A 1 35 ? 16.077 10.811 -5.054 1.00 0.00 36 PRO A CA 7
ATOM 6566 C C . PRO A 1 35 ? 16.292 9.432 -4.439 1.00 0.00 36 PRO A C 7
ATOM 6567 O O . PRO A 1 35 ? 16.363 8.429 -5.150 1.00 0.00 36 PRO A O 7
ATOM 6578 N N . MET A 1 36 ? 16.395 9.389 -3.115 1.00 0.00 37 MET A N 7
ATOM 6579 C CA . MET A 1 36 ? 16.602 8.133 -2.404 1.00 0.00 37 MET A CA 7
ATOM 6580 C C . MET A 1 36 ? 15.946 8.173 -1.028 1.00 0.00 37 MET A C 7
ATOM 6581 O O . MET A 1 36 ? 16.593 8.484 -0.029 1.00 0.00 37 MET A O 7
ATOM 6595 N N . GLU A 1 37 ? 14.657 7.854 -0.985 1.00 0.00 38 GLU A N 7
ATOM 6596 C CA . GLU A 1 37 ? 13.911 7.852 0.267 1.00 0.00 38 GLU A CA 7
ATOM 6597 C C . GLU A 1 37 ? 13.008 6.623 0.357 1.00 0.00 38 GLU A C 7
ATOM 6598 O O . GLU A 1 37 ? 12.016 6.522 -0.365 1.00 0.00 38 GLU A O 7
ATOM 6610 N N . PRO A 1 38 ? 13.336 5.666 1.245 1.00 0.00 39 PRO A N 7
ATOM 6611 C CA . PRO A 1 38 ? 12.540 4.446 1.413 1.00 0.00 39 PRO A CA 7
ATOM 6612 C C . PRO A 1 38 ? 11.081 4.751 1.729 1.00 0.00 39 PRO A C 7
ATOM 6613 O O . PRO A 1 38 ? 10.775 5.728 2.414 1.00 0.00 39 PRO A O 7
ATOM 6624 N N . LEU A 1 39 ? 10.184 3.911 1.226 1.00 0.00 40 LEU A N 7
ATOM 6625 C CA . LEU A 1 39 ? 8.757 4.094 1.455 1.00 0.00 40 LEU A CA 7
ATOM 6626 C C . LEU A 1 39 ? 8.302 3.323 2.693 1.00 0.00 40 LEU A C 7
ATOM 6627 O O . LEU A 1 39 ? 8.750 2.205 2.942 1.00 0.00 40 LEU A O 7
ATOM 6643 N N . ALA A 1 40 ? 7.421 3.942 3.470 1.00 0.00 41 ALA A N 7
ATOM 6644 C CA . ALA A 1 40 ? 6.907 3.338 4.695 1.00 0.00 41 ALA A CA 7
ATOM 6645 C C . ALA A 1 40 ? 5.413 3.046 4.594 1.00 0.00 41 ALA A C 7
ATOM 6646 O O . ALA A 1 40 ? 4.689 3.722 3.862 1.00 0.00 41 ALA A O 7
ATOM 6653 N N . CYS A 1 41 ? 4.954 2.039 5.337 1.00 0.00 42 CYS A N 7
ATOM 6654 C CA . CYS A 1 41 ? 3.542 1.671 5.328 1.00 0.00 42 CYS A CA 7
ATOM 6655 C C . CYS A 1 41 ? 2.705 2.851 5.801 1.00 0.00 42 CYS A C 7
ATOM 6656 O O . CYS A 1 41 ? 3.122 3.609 6.676 1.00 0.00 42 CYS A O 7
ATOM 6663 N N . ASN A 1 42 ? 1.543 3.022 5.191 1.00 0.00 43 ASN A N 7
ATOM 6664 C CA . ASN A 1 42 ? 0.669 4.137 5.522 1.00 0.00 43 ASN A CA 7
ATOM 6665 C C . ASN A 1 42 ? -0.552 3.691 6.318 1.00 0.00 43 ASN A C 7
ATOM 6666 O O . ASN A 1 42 ? -1.639 4.248 6.166 1.00 0.00 43 ASN A O 7
ATOM 6677 N N . TRP A 1 43 ? -0.365 2.698 7.180 1.00 0.00 44 TRP A N 7
ATOM 6678 C CA . TRP A 1 43 ? -1.454 2.201 8.010 1.00 0.00 44 TRP A CA 7
ATOM 6679 C C . TRP A 1 43 ? -1.444 2.889 9.372 1.00 0.00 44 TRP A C 7
ATOM 6680 O O . TRP A 1 43 ? -0.389 3.269 9.881 1.00 0.00 44 TRP A O 7
ATOM 6701 N N . GLU A 1 44 ? -2.627 3.063 9.943 1.00 0.00 45 GLU A N 7
ATOM 6702 C CA . GLU A 1 44 ? -2.772 3.726 11.235 1.00 0.00 45 GLU A CA 7
ATOM 6703 C C . GLU A 1 44 ? -1.940 3.060 12.330 1.00 0.00 45 GLU A C 7
ATOM 6704 O O . GLU A 1 44 ? -1.253 3.740 13.092 1.00 0.00 45 GLU A O 7
ATOM 6716 N N . ASP A 1 45 ? -2.023 1.736 12.431 1.00 0.00 46 ASP A N 7
ATOM 6717 C CA . ASP A 1 45 ? -1.291 1.010 13.467 1.00 0.00 46 ASP A CA 7
ATOM 6718 C C . ASP A 1 45 ? -0.021 0.346 12.936 1.00 0.00 46 ASP A C 7
ATOM 6719 O O . ASP A 1 45 ? 0.919 0.107 13.695 1.00 0.00 46 ASP A O 7
ATOM 6728 N N . CYS A 1 46 ? 0.006 0.031 11.647 1.00 0.00 47 CYS A N 7
ATOM 6729 C CA . CYS A 1 46 ? 1.171 -0.624 11.058 1.00 0.00 47 CYS A CA 7
ATOM 6730 C C . CYS A 1 46 ? 2.379 0.303 11.003 1.00 0.00 47 CYS A C 7
ATOM 6731 O O . CYS A 1 46 ? 2.269 1.470 10.627 1.00 0.00 47 CYS A O 7
ATOM 6738 N N . ASP A 1 47 ? 3.537 -0.242 11.362 1.00 0.00 48 ASP A N 7
ATOM 6739 C CA . ASP A 1 47 ? 4.786 0.511 11.340 1.00 0.00 48 ASP A CA 7
ATOM 6740 C C . ASP A 1 47 ? 5.748 -0.094 10.319 1.00 0.00 48 ASP A C 7
ATOM 6741 O O . ASP A 1 47 ? 6.962 0.089 10.405 1.00 0.00 48 ASP A O 7
ATOM 6750 N N . PHE A 1 48 ? 5.186 -0.818 9.353 1.00 0.00 49 PHE A N 7
ATOM 6751 C CA . PHE A 1 48 ? 5.970 -1.460 8.306 1.00 0.00 49 PHE A CA 7
ATOM 6752 C C . PHE A 1 48 ? 6.682 -0.429 7.438 1.00 0.00 49 PHE A C 7
ATOM 6753 O O . PHE A 1 48 ? 6.138 0.634 7.142 1.00 0.00 49 PHE A O 7
ATOM 6770 N N . LEU A 1 49 ? 7.903 -0.756 7.036 1.00 0.00 50 LEU A N 7
ATOM 6771 C CA . LEU A 1 49 ? 8.698 0.134 6.199 1.00 0.00 50 LEU A CA 7
ATOM 6772 C C . LEU A 1 49 ? 9.425 -0.650 5.109 1.00 0.00 50 LEU A C 7
ATOM 6773 O O . LEU A 1 49 ? 9.913 -1.755 5.344 1.00 0.00 50 LEU A O 7
ATOM 6789 N N . GLY A 1 50 ? 9.492 -0.069 3.915 1.00 0.00 51 GLY A N 7
ATOM 6790 C CA . GLY A 1 50 ? 10.159 -0.725 2.805 1.00 0.00 51 GLY A CA 7
ATOM 6791 C C . GLY A 1 50 ? 11.157 0.181 2.110 1.00 0.00 51 GLY A C 7
ATOM 6792 O O . GLY A 1 50 ? 11.192 1.385 2.362 1.00 0.00 51 GLY A O 7
ATOM 6796 N N . ASP A 1 51 ? 11.970 -0.400 1.233 1.00 0.00 52 ASP A N 7
ATOM 6797 C CA . ASP A 1 51 ? 12.974 0.363 0.500 1.00 0.00 52 ASP A CA 7
ATOM 6798 C C . ASP A 1 51 ? 12.378 0.983 -0.759 1.00 0.00 52 ASP A C 7
ATOM 6799 O O . ASP A 1 51 ? 12.792 2.060 -1.188 1.00 0.00 52 ASP A O 7
ATOM 6808 N N . ASP A 1 52 ? 11.402 0.298 -1.347 1.00 0.00 53 ASP A N 7
ATOM 6809 C CA . ASP A 1 52 ? 10.750 0.784 -2.557 1.00 0.00 53 ASP A CA 7
ATOM 6810 C C . ASP A 1 52 ? 9.240 0.582 -2.482 1.00 0.00 53 ASP A C 7
ATOM 6811 O O . ASP A 1 52 ? 8.737 -0.096 -1.586 1.00 0.00 53 ASP A O 7
ATOM 6820 N N . THR A 1 53 ? 8.522 1.177 -3.429 1.00 0.00 54 THR A N 7
ATOM 6821 C CA . THR A 1 53 ? 7.068 1.065 -3.472 1.00 0.00 54 THR A CA 7
ATOM 6822 C C . THR A 1 53 ? 6.638 -0.390 -3.628 1.00 0.00 54 THR A C 7
ATOM 6823 O O . THR A 1 53 ? 5.614 -0.806 -3.084 1.00 0.00 54 THR A O 7
ATOM 6834 N N . ALA A 1 54 ? 7.423 -1.159 -4.374 1.00 0.00 55 ALA A N 7
ATOM 6835 C CA . ALA A 1 54 ? 7.119 -2.567 -4.599 1.00 0.00 55 ALA A CA 7
ATOM 6836 C C . ALA A 1 54 ? 7.244 -3.367 -3.307 1.00 0.00 55 ALA A C 7
ATOM 6837 O O . ALA A 1 54 ? 6.461 -4.280 -3.053 1.00 0.00 55 ALA A O 7
ATOM 6844 N N . SER A 1 55 ? 8.229 -3.015 -2.489 1.00 0.00 56 SER A N 7
ATOM 6845 C CA . SER A 1 55 ? 8.446 -3.699 -1.219 1.00 0.00 56 SER A CA 7
ATOM 6846 C C . SER A 1 55 ? 7.199 -3.616 -0.348 1.00 0.00 56 SER A C 7
ATOM 6847 O O . SER A 1 55 ? 6.890 -4.543 0.401 1.00 0.00 56 SER A O 7
ATOM 6855 N N . ILE A 1 56 ? 6.478 -2.504 -0.458 1.00 0.00 57 ILE A N 7
ATOM 6856 C CA . ILE A 1 56 ? 5.260 -2.313 0.313 1.00 0.00 57 ILE A CA 7
ATOM 6857 C C . ILE A 1 56 ? 4.155 -3.211 -0.218 1.00 0.00 57 ILE A C 7
ATOM 6858 O O . ILE A 1 56 ? 3.465 -3.879 0.548 1.00 0.00 57 ILE A O 7
ATOM 6874 N N . VAL A 1 57 ? 3.994 -3.225 -1.536 1.00 0.00 58 VAL A N 7
ATOM 6875 C CA . VAL A 1 57 ? 2.962 -4.035 -2.165 1.00 0.00 58 VAL A CA 7
ATOM 6876 C C . VAL A 1 57 ? 3.090 -5.498 -1.751 1.00 0.00 58 VAL A C 7
ATOM 6877 O O . VAL A 1 57 ? 2.091 -6.198 -1.589 1.00 0.00 58 VAL A O 7
ATOM 6890 N N . ASN A 1 58 ? 4.325 -5.944 -1.558 1.00 0.00 59 ASN A N 7
ATOM 6891 C CA . ASN A 1 58 ? 4.582 -7.311 -1.138 1.00 0.00 59 ASN A CA 7
ATOM 6892 C C . ASN A 1 58 ? 4.121 -7.506 0.303 1.00 0.00 59 ASN A C 7
ATOM 6893 O O . ASN A 1 58 ? 3.474 -8.496 0.633 1.00 0.00 59 ASN A O 7
ATOM 6904 N N . HIS A 1 59 ? 4.462 -6.549 1.156 1.00 0.00 60 HIS A N 7
ATOM 6905 C CA . HIS A 1 59 ? 4.083 -6.609 2.561 1.00 0.00 60 HIS A CA 7
ATOM 6906 C C . HIS A 1 59 ? 2.580 -6.402 2.735 1.00 0.00 60 HIS A C 7
ATOM 6907 O O . HIS A 1 59 ? 1.936 -7.108 3.507 1.00 0.00 60 HIS A O 7
ATOM 6921 N N . ILE A 1 60 ? 2.034 -5.416 2.033 1.00 0.00 61 ILE A N 7
ATOM 6922 C CA . ILE A 1 60 ? 0.614 -5.106 2.135 1.00 0.00 61 ILE A CA 7
ATOM 6923 C C . ILE A 1 60 ? -0.255 -6.302 1.785 1.00 0.00 61 ILE A C 7
ATOM 6924 O O . ILE A 1 60 ? -1.228 -6.590 2.471 1.00 0.00 61 ILE A O 7
ATOM 6940 N N . ASN A 1 61 ? 0.084 -6.991 0.713 1.00 0.00 62 ASN A N 7
ATOM 6941 C CA . ASN A 1 61 ? -0.696 -8.145 0.300 1.00 0.00 62 ASN A CA 7
ATOM 6942 C C . ASN A 1 61 ? -0.595 -9.269 1.337 1.00 0.00 62 ASN A C 7
ATOM 6943 O O . ASN A 1 61 ? -1.558 -9.999 1.570 1.00 0.00 62 ASN A O 7
ATOM 6954 N N . ALA A 1 62 ? 0.587 -9.413 1.938 1.00 0.00 63 ALA A N 7
ATOM 6955 C CA . ALA A 1 62 ? 0.822 -10.460 2.927 1.00 0.00 63 ALA A CA 7
ATOM 6956 C C . ALA A 1 62 ? 0.290 -10.087 4.305 1.00 0.00 63 ALA A C 7
ATOM 6957 O O . ALA A 1 62 ? -0.329 -10.903 4.988 1.00 0.00 63 ALA A O 7
ATOM 6964 N N . GLN A 1 63 ? 0.560 -8.856 4.714 1.00 0.00 64 GLN A N 7
ATOM 6965 C CA . GLN A 1 63 ? 0.139 -8.369 6.021 1.00 0.00 64 GLN A CA 7
ATOM 6966 C C . GLN A 1 63 ? -1.196 -7.634 5.959 1.00 0.00 64 GLN A C 7
ATOM 6967 O O . GLN A 1 63 ? -1.845 -7.433 6.986 1.00 0.00 64 GLN A O 7
ATOM 6981 N N . HIS A 1 64 ? -1.608 -7.233 4.762 1.00 0.00 65 HIS A N 7
ATOM 6982 C CA . HIS A 1 64 ? -2.877 -6.521 4.606 1.00 0.00 65 HIS A CA 7
ATOM 6983 C C . HIS A 1 64 ? -3.697 -7.115 3.465 1.00 0.00 65 HIS A C 7
ATOM 6984 O O . HIS A 1 64 ? -4.808 -6.606 3.208 1.00 0.00 65 HIS A O 7
ATOM 7001 N N . ASP A 1 1 ? -10.526 -12.087 -3.412 1.00 0.00 2 ASP A N 8
ATOM 7002 C CA . ASP A 1 1 ? -11.396 -11.191 -2.603 1.00 0.00 2 ASP A CA 8
ATOM 7003 C C . ASP A 1 1 ? -10.5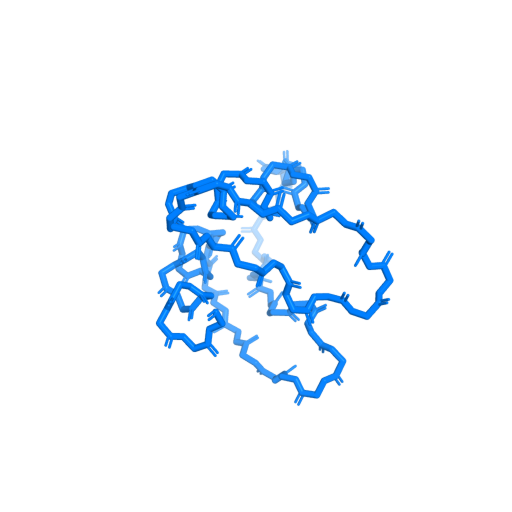83 -10.416 -1.572 1.00 0.00 2 ASP A C 8
ATOM 7004 O O . ASP A 1 1 ? -10.603 -10.738 -0.383 1.00 0.00 2 ASP A O 8
ATOM 7015 N N . LEU A 1 2 ? -9.869 -9.391 -2.030 1.00 0.00 3 LEU A N 8
ATOM 7016 C CA . LEU A 1 2 ? -9.055 -8.579 -1.136 1.00 0.00 3 LEU A CA 8
ATOM 7017 C C . LEU A 1 2 ? -9.871 -7.438 -0.541 1.00 0.00 3 LEU A C 8
ATOM 7018 O O . LEU A 1 2 ? -10.573 -6.716 -1.246 1.00 0.00 3 LEU A O 8
ATOM 7034 N N . LYS A 1 3 ? -9.772 -7.305 0.771 1.00 0.00 4 LYS A N 8
ATOM 7035 C CA . LYS A 1 3 ? -10.495 -6.276 1.519 1.00 0.00 4 LYS A CA 8
ATOM 7036 C C . LYS A 1 3 ? -9.554 -5.208 2.069 1.00 0.00 4 LYS A C 8
ATOM 7037 O O . LYS A 1 3 ? -8.744 -5.487 2.954 1.00 0.00 4 LYS A O 8
ATOM 7056 N N . CYS A 1 4 ? -9.663 -3.982 1.561 1.00 0.00 5 CYS A N 8
ATOM 7057 C CA . CYS A 1 4 ? -8.814 -2.895 2.039 1.00 0.00 5 CYS A CA 8
ATOM 7058 C C . CYS A 1 4 ? -9.028 -2.700 3.537 1.00 0.00 5 CYS A C 8
ATOM 7059 O O . CYS A 1 4 ? -10.159 -2.526 3.992 1.00 0.00 5 CYS A O 8
ATOM 7066 N N . LYS A 1 5 ? -7.943 -2.750 4.303 1.00 0.00 6 LYS A N 8
ATOM 7067 C CA . LYS A 1 5 ? -8.030 -2.599 5.752 1.00 0.00 6 LYS A CA 8
ATOM 7068 C C . LYS A 1 5 ? -7.786 -1.158 6.184 1.00 0.00 6 LYS A C 8
ATOM 7069 O O . LYS A 1 5 ? -7.407 -0.902 7.328 1.00 0.00 6 LYS A O 8
ATOM 7088 N N . TRP A 1 6 ? -8.015 -0.217 5.276 1.00 0.00 7 TRP A N 8
ATOM 7089 C CA . TRP A 1 6 ? -7.828 1.192 5.588 1.00 0.00 7 TRP A CA 8
ATOM 7090 C C . TRP A 1 6 ? -9.064 1.744 6.292 1.00 0.00 7 TRP A C 8
ATOM 7091 O O . TRP A 1 6 ? -10.191 1.523 5.849 1.00 0.00 7 TRP A O 8
ATOM 7112 N N . LYS A 1 7 ? -8.848 2.449 7.395 1.00 0.00 8 LYS A N 8
ATOM 7113 C CA . LYS A 1 7 ? -9.947 3.017 8.168 1.00 0.00 8 LYS A CA 8
ATOM 7114 C C . LYS A 1 7 ? -10.696 4.088 7.380 1.00 0.00 8 LYS A C 8
ATOM 7115 O O . LYS A 1 7 ? -11.926 4.133 7.394 1.00 0.00 8 LYS A O 8
ATOM 7134 N N . GLU A 1 8 ? -9.951 4.957 6.707 1.00 0.00 9 GLU A N 8
ATOM 7135 C CA . GLU A 1 8 ? -10.552 6.037 5.931 1.00 0.00 9 GLU A CA 8
ATOM 7136 C C . GLU A 1 8 ? -10.895 5.602 4.506 1.00 0.00 9 GLU A C 8
ATOM 7137 O O . GLU A 1 8 ? -11.191 6.442 3.656 1.00 0.00 9 GLU A O 8
ATOM 7149 N N . CYS A 1 9 ? -10.856 4.298 4.239 1.00 0.00 10 CYS A N 8
ATOM 7150 C CA . CYS A 1 9 ? -11.168 3.798 2.903 1.00 0.00 10 CYS A CA 8
ATOM 7151 C C . CYS A 1 9 ? -12.505 3.055 2.877 1.00 0.00 10 CYS A C 8
ATOM 7152 O O . CYS A 1 9 ? -12.697 2.085 3.609 1.00 0.00 10 CYS A O 8
ATOM 7159 N N . PRO A 1 10 ? -13.451 3.502 2.028 1.00 0.00 11 PRO A N 8
ATOM 7160 C CA . PRO A 1 10 ? -14.764 2.893 1.899 1.00 0.00 11 PRO A CA 8
ATOM 7161 C C . PRO A 1 10 ? -14.874 1.990 0.672 1.00 0.00 11 PRO A C 8
ATOM 7162 O O . PRO A 1 10 ? -15.963 1.797 0.133 1.00 0.00 11 PRO A O 8
ATOM 7173 N N . GLU A 1 11 ? -13.743 1.452 0.220 1.00 0.00 12 GLU A N 8
ATOM 7174 C CA . GLU A 1 11 ? -13.732 0.590 -0.959 1.00 0.00 12 GLU A CA 8
ATOM 7175 C C . GLU A 1 11 ? -13.062 -0.751 -0.673 1.00 0.00 12 GLU A C 8
ATOM 7176 O O . GLU A 1 11 ? -12.083 -0.826 0.068 1.00 0.00 12 GLU A O 8
ATOM 7188 N N . SER A 1 12 ? -13.601 -1.806 -1.278 1.00 0.00 13 SER A N 8
ATOM 7189 C CA . SER A 1 12 ? -13.066 -3.152 -1.109 1.00 0.00 13 SER A CA 8
ATOM 7190 C C . SER A 1 12 ? -12.589 -3.713 -2.447 1.00 0.00 13 SER A C 8
ATOM 7191 O O . SER A 1 12 ? -12.944 -3.198 -3.507 1.00 0.00 13 SER A O 8
ATOM 7199 N N . ALA A 1 13 ? -11.780 -4.767 -2.392 1.00 0.00 14 ALA A N 8
ATOM 7200 C CA . ALA A 1 13 ? -11.254 -5.390 -3.603 1.00 0.00 14 ALA A CA 8
ATOM 7201 C C . ALA A 1 13 ? -11.861 -6.774 -3.822 1.00 0.00 14 ALA A C 8
ATOM 7202 O O . ALA A 1 13 ? -12.317 -7.420 -2.878 1.00 0.00 14 ALA A O 8
ATOM 7209 N N . SER A 1 14 ? -11.866 -7.219 -5.075 1.00 0.00 15 SER A N 8
ATOM 7210 C CA . SER A 1 14 ? -12.421 -8.524 -5.424 1.00 0.00 15 SER A CA 8
ATOM 7211 C C . SER A 1 14 ? -11.332 -9.594 -5.497 1.00 0.00 15 SER A C 8
ATOM 7212 O O . SER A 1 14 ? -11.619 -10.788 -5.416 1.00 0.00 15 SER A O 8
ATOM 7220 N N . SER A 1 15 ? -10.083 -9.163 -5.652 1.00 0.00 16 SER A N 8
ATOM 7221 C CA . SER A 1 15 ? -8.960 -10.091 -5.736 1.00 0.00 16 SER A CA 8
ATOM 7222 C C . SER A 1 15 ? -7.745 -9.542 -4.994 1.00 0.00 16 SER A C 8
ATOM 7223 O O . SER A 1 15 ? -7.604 -8.330 -4.833 1.00 0.00 16 SER A O 8
ATOM 7231 N N . LEU A 1 16 ? -6.862 -10.438 -4.552 1.00 0.00 17 LEU A N 8
ATOM 7232 C CA . LEU A 1 16 ? -5.654 -10.035 -3.833 1.00 0.00 17 LEU A CA 8
ATOM 7233 C C . LEU A 1 16 ? -4.917 -8.949 -4.608 1.00 0.00 17 LEU A C 8
ATOM 7234 O O . LEU A 1 16 ? -4.336 -8.033 -4.025 1.00 0.00 17 LEU A O 8
ATOM 7250 N N . PHE A 1 17 ? -4.962 -9.061 -5.926 1.00 0.00 18 PHE A N 8
ATOM 7251 C CA . PHE A 1 17 ? -4.320 -8.099 -6.808 1.00 0.00 18 PHE A CA 8
ATOM 7252 C C . PHE A 1 17 ? -5.053 -6.761 -6.782 1.00 0.00 18 PHE A C 8
ATOM 7253 O O . PHE A 1 17 ? -4.440 -5.704 -6.940 1.00 0.00 18 PHE A O 8
ATOM 7270 N N . ASP A 1 18 ? -6.373 -6.815 -6.620 1.00 0.00 19 ASP A N 8
ATOM 7271 C CA . ASP A 1 18 ? -7.191 -5.607 -6.620 1.00 0.00 19 ASP A CA 8
ATOM 7272 C C . ASP A 1 18 ? -6.772 -4.620 -5.531 1.00 0.00 19 ASP A C 8
ATOM 7273 O O . ASP A 1 18 ? -6.663 -3.424 -5.803 1.00 0.00 19 ASP A O 8
ATOM 7282 N N . LEU A 1 19 ? -6.530 -5.092 -4.307 1.00 0.00 20 LEU A N 8
ATOM 7283 C CA . LEU A 1 19 ? -6.122 -4.183 -3.242 1.00 0.00 20 LEU A CA 8
ATOM 7284 C C . LEU A 1 19 ? -4.712 -3.658 -3.481 1.00 0.00 20 LEU A C 8
ATOM 7285 O O . LEU A 1 19 ? -4.443 -2.478 -3.273 1.00 0.00 20 LEU A O 8
ATOM 7301 N N . GLN A 1 20 ? -3.813 -4.530 -3.924 1.00 0.00 21 GLN A N 8
ATOM 7302 C CA . GLN A 1 20 ? -2.436 -4.124 -4.188 1.00 0.00 21 GLN A CA 8
ATOM 7303 C C . GLN A 1 20 ? -2.398 -2.994 -5.210 1.00 0.00 21 GLN A C 8
ATOM 7304 O O . GLN A 1 20 ? -1.664 -2.020 -5.048 1.00 0.00 21 GLN A O 8
ATOM 7318 N N . ARG A 1 21 ? -3.195 -3.133 -6.263 1.00 0.00 22 ARG A N 8
ATOM 7319 C CA . ARG A 1 21 ? -3.258 -2.128 -7.317 1.00 0.00 22 ARG A CA 8
ATOM 7320 C C . ARG A 1 21 ? -3.981 -0.871 -6.835 1.00 0.00 22 ARG A C 8
ATOM 7321 O O . ARG A 1 21 ? -3.557 0.248 -7.114 1.00 0.00 22 ARG A O 8
ATOM 7342 N N . HIS A 1 22 ? -5.082 -1.069 -6.121 1.00 0.00 23 HIS A N 8
ATOM 7343 C CA . HIS A 1 22 ? -5.878 0.041 -5.608 1.00 0.00 23 HIS A CA 8
ATOM 7344 C C . HIS A 1 22 ? -5.148 0.796 -4.496 1.00 0.00 23 HIS A C 8
ATOM 7345 O O . HIS A 1 22 ? -5.207 2.022 -4.429 1.00 0.00 23 HIS A O 8
ATOM 7359 N N . LEU A 1 23 ? -4.482 0.060 -3.616 1.00 0.00 24 LEU A N 8
ATOM 7360 C CA . LEU A 1 23 ? -3.772 0.669 -2.498 1.00 0.00 24 LEU A CA 8
ATOM 7361 C C . LEU A 1 23 ? -2.540 1.444 -2.946 1.00 0.00 24 LEU A C 8
ATOM 7362 O O . LEU A 1 23 ? -2.327 2.582 -2.531 1.00 0.00 24 LEU A O 8
ATOM 7378 N N . LEU A 1 24 ? -1.716 0.816 -3.767 1.00 0.00 25 LEU A N 8
ATOM 7379 C CA . LEU A 1 24 ? -0.491 1.447 -4.230 1.00 0.00 25 LEU A CA 8
ATOM 7380 C C . LEU A 1 24 ? -0.763 2.692 -5.081 1.00 0.00 25 LEU A C 8
ATOM 7381 O O . LEU A 1 24 ? -0.103 3.716 -4.911 1.00 0.00 25 LEU A O 8
ATOM 7397 N N . LYS A 1 25 ? -1.724 2.611 -5.995 1.00 0.00 26 LYS A N 8
ATOM 7398 C CA . LYS A 1 25 ? -2.042 3.752 -6.850 1.00 0.00 26 LYS A CA 8
ATOM 7399 C C . LYS A 1 25 ? -2.899 4.795 -6.131 1.00 0.00 26 LYS A C 8
ATOM 7400 O O . LYS A 1 25 ? -2.697 5.998 -6.295 1.00 0.00 26 LYS A O 8
ATOM 7419 N N . ASP A 1 26 ? -3.882 4.325 -5.367 1.00 0.00 27 ASP A N 8
ATOM 7420 C CA . ASP A 1 26 ? -4.800 5.222 -4.662 1.00 0.00 27 ASP A CA 8
ATOM 7421 C C . ASP A 1 26 ? -4.261 5.721 -3.321 1.00 0.00 27 ASP A C 8
ATOM 7422 O O . ASP A 1 26 ? -4.375 6.907 -3.008 1.00 0.00 27 ASP A O 8
ATOM 7431 N N . HIS A 1 27 ? -3.711 4.820 -2.514 1.00 0.00 28 HIS A N 8
ATOM 7432 C CA . HIS A 1 27 ? -3.206 5.200 -1.195 1.00 0.00 28 HIS A CA 8
ATOM 7433 C C . HIS A 1 27 ? -1.730 5.594 -1.218 1.00 0.00 28 HIS A C 8
ATOM 7434 O O . HIS A 1 27 ? -1.142 5.849 -0.167 1.00 0.00 28 HIS A O 8
ATOM 7448 N N . VAL A 1 28 ? -1.127 5.652 -2.402 1.00 0.00 29 VAL A N 8
ATOM 7449 C CA . VAL A 1 28 ? 0.278 6.026 -2.503 1.00 0.00 29 VAL A CA 8
ATOM 7450 C C . VAL A 1 28 ? 0.580 6.718 -3.821 1.00 0.00 29 VAL A C 8
ATOM 7451 O O . VAL A 1 28 ? 0.713 6.079 -4.865 1.00 0.00 29 VAL A O 8
ATOM 7464 N N . SER A 1 29 ? 0.699 8.032 -3.749 1.00 0.00 30 SER A N 8
ATOM 7465 C CA . SER A 1 29 ? 1.001 8.845 -4.911 1.00 0.00 30 SER A CA 8
ATOM 7466 C C . SER A 1 29 ? 2.461 8.672 -5.322 1.00 0.00 30 SER A C 8
ATOM 7467 O O . SER A 1 29 ? 2.814 8.841 -6.489 1.00 0.00 30 SER A O 8
ATOM 7475 N N . GLN A 1 30 ? 3.304 8.331 -4.349 1.00 0.00 31 GLN A N 8
ATOM 7476 C CA . GLN A 1 30 ? 4.726 8.131 -4.599 1.00 0.00 31 GLN A CA 8
ATOM 7477 C C . GLN A 1 30 ? 5.386 9.429 -5.060 1.00 0.00 31 GLN A C 8
ATOM 7478 O O . GLN A 1 30 ? 4.788 10.213 -5.797 1.00 0.00 31 GLN A O 8
ATOM 7492 N N . ASP A 1 31 ? 6.618 9.651 -4.612 1.00 0.00 32 ASP A N 8
ATOM 7493 C CA . ASP A 1 31 ? 7.359 10.858 -4.968 1.00 0.00 32 ASP A CA 8
ATOM 7494 C C . ASP A 1 31 ? 7.613 10.935 -6.471 1.00 0.00 32 ASP A C 8
ATOM 7495 O O . ASP A 1 31 ? 7.800 12.021 -7.019 1.00 0.00 32 ASP A O 8
ATOM 7504 N N . PHE A 1 32 ? 7.622 9.778 -7.130 1.00 0.00 33 PHE A N 8
ATOM 7505 C CA . PHE A 1 32 ? 7.856 9.711 -8.571 1.00 0.00 33 PHE A CA 8
ATOM 7506 C C . PHE A 1 32 ? 9.287 10.115 -8.915 1.00 0.00 33 PHE A C 8
ATOM 7507 O O . PHE A 1 32 ? 10.075 9.297 -9.391 1.00 0.00 33 PHE A O 8
ATOM 7524 N N . LYS A 1 33 ? 9.617 11.380 -8.675 1.00 0.00 34 LYS A N 8
ATOM 7525 C CA . LYS A 1 33 ? 10.952 11.890 -8.964 1.00 0.00 34 LYS A CA 8
ATOM 7526 C C . LYS A 1 33 ? 11.862 11.774 -7.741 1.00 0.00 34 LYS A C 8
ATOM 7527 O O . LYS A 1 33 ? 12.576 12.715 -7.394 1.00 0.00 34 LYS A O 8
ATOM 7546 N N . HIS A 1 34 ? 11.833 10.613 -7.094 1.00 0.00 35 HIS A N 8
ATOM 7547 C CA . HIS A 1 34 ? 12.658 10.377 -5.914 1.00 0.00 35 HIS A CA 8
ATOM 7548 C C . HIS A 1 34 ? 13.955 9.664 -6.292 1.00 0.00 35 HIS A C 8
ATOM 7549 O O . HIS A 1 34 ? 13.942 8.717 -7.078 1.00 0.00 35 HIS A O 8
ATOM 7564 N N . PRO A 1 35 ? 15.098 10.109 -5.739 1.00 0.00 36 PRO A N 8
ATOM 7565 C CA . PRO A 1 35 ? 16.400 9.504 -6.030 1.00 0.00 36 PR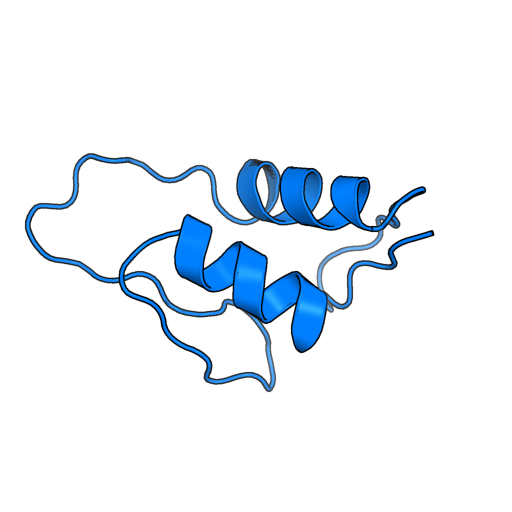O A CA 8
ATOM 7566 C C . PRO A 1 35 ? 16.594 8.168 -5.320 1.00 0.00 36 PRO A C 8
ATOM 7567 O O . PRO A 1 35 ? 17.029 7.190 -5.927 1.00 0.00 36 PRO A O 8
ATOM 7578 N N . MET A 1 36 ? 16.270 8.134 -4.031 1.00 0.00 37 MET A N 8
ATOM 7579 C CA . MET A 1 36 ? 16.410 6.916 -3.240 1.00 0.00 37 MET A CA 8
ATOM 7580 C C . MET A 1 36 ? 15.912 7.132 -1.813 1.00 0.00 37 MET A C 8
ATOM 7581 O O . MET A 1 36 ? 16.695 7.128 -0.863 1.00 0.00 37 MET A O 8
ATOM 7595 N N . GLU A 1 37 ? 14.604 7.321 -1.671 1.00 0.00 38 GLU A N 8
ATOM 7596 C CA . GLU A 1 37 ? 14.001 7.538 -0.361 1.00 0.00 38 GLU A CA 8
ATOM 7597 C C . GLU A 1 37 ? 13.090 6.370 0.018 1.00 0.00 38 GLU A C 8
ATOM 7598 O O . GLU A 1 37 ? 12.124 6.077 -0.688 1.00 0.00 38 GLU A O 8
ATOM 7610 N N . PRO A 1 38 ? 13.382 5.682 1.138 1.00 0.00 39 PRO A N 8
ATOM 7611 C CA . PRO A 1 38 ? 12.578 4.543 1.593 1.00 0.00 39 PRO A CA 8
ATOM 7612 C C . PRO A 1 38 ? 11.109 4.900 1.767 1.00 0.00 39 PRO A C 8
ATOM 7613 O O . PRO A 1 38 ? 10.762 6.059 1.997 1.00 0.00 39 PRO A O 8
ATOM 7624 N N . LEU A 1 39 ? 10.250 3.895 1.652 1.00 0.00 40 LEU A N 8
ATOM 7625 C CA . LEU A 1 39 ? 8.815 4.097 1.792 1.00 0.00 40 LEU A CA 8
ATOM 7626 C C . LEU A 1 39 ? 8.263 3.295 2.970 1.00 0.00 40 LEU A C 8
ATOM 7627 O O . LEU A 1 39 ? 8.485 2.089 3.077 1.00 0.00 40 LEU A O 8
ATOM 7643 N N . ALA A 1 40 ? 7.550 3.983 3.855 1.00 0.00 41 ALA A N 8
ATOM 7644 C CA . ALA A 1 40 ? 6.964 3.364 5.040 1.00 0.00 41 ALA A CA 8
ATOM 7645 C C . ALA A 1 40 ? 5.493 3.030 4.831 1.00 0.00 41 ALA A C 8
ATOM 7646 O O . ALA A 1 40 ? 4.811 3.674 4.033 1.00 0.00 41 ALA A O 8
ATOM 7653 N N . CYS A 1 41 ? 5.001 2.019 5.551 1.00 0.00 42 CYS A N 8
ATOM 7654 C CA . CYS A 1 41 ? 3.605 1.620 5.425 1.00 0.00 42 CYS A CA 8
ATOM 7655 C C . CYS A 1 41 ? 2.713 2.793 5.791 1.00 0.00 42 CYS A C 8
ATOM 7656 O O . CYS A 1 41 ? 3.018 3.562 6.703 1.00 0.00 42 CYS A O 8
ATOM 7663 N N . ASN A 1 42 ? 1.632 2.949 5.045 1.00 0.00 43 ASN A N 8
ATOM 7664 C CA . ASN A 1 42 ? 0.717 4.060 5.259 1.00 0.00 43 ASN A CA 8
ATOM 7665 C C . ASN A 1 42 ? -0.488 3.646 6.097 1.00 0.00 43 ASN A C 8
ATOM 7666 O O . ASN A 1 42 ? -1.576 4.204 5.952 1.00 0.00 43 ASN A O 8
ATOM 7677 N N . TRP A 1 43 ? -0.290 2.674 6.985 1.00 0.00 44 TRP A N 8
ATOM 7678 C CA . TRP A 1 43 ? -1.368 2.209 7.850 1.00 0.00 44 TRP A CA 8
ATOM 7679 C C . TRP A 1 43 ? -1.337 2.924 9.196 1.00 0.00 44 TRP A C 8
ATOM 7680 O O . TRP A 1 43 ? -0.277 3.315 9.684 1.00 0.00 44 TRP A O 8
ATOM 7701 N N . GLU A 1 44 ? -2.516 3.105 9.777 1.00 0.00 45 GLU A N 8
ATOM 7702 C CA . GLU A 1 44 ? -2.656 3.788 11.057 1.00 0.00 45 GLU A CA 8
ATOM 7703 C C . GLU A 1 44 ? -1.846 3.122 12.171 1.00 0.00 45 GLU A C 8
ATOM 7704 O O . GLU A 1 44 ? -1.129 3.798 12.909 1.00 0.00 45 GLU A O 8
ATOM 7716 N N . ASP A 1 45 ? -1.986 1.807 12.316 1.00 0.00 46 ASP A N 8
ATOM 7717 C CA . ASP A 1 45 ? -1.285 1.083 13.376 1.00 0.00 46 ASP A CA 8
ATOM 7718 C C . ASP A 1 45 ? -0.042 0.350 12.872 1.00 0.00 46 ASP A C 8
ATOM 7719 O O . ASP A 1 45 ? 0.886 0.101 13.642 1.00 0.00 46 ASP A O 8
ATOM 7728 N N . CYS A 1 46 ? -0.023 -0.012 11.594 1.00 0.00 47 CYS A N 8
ATOM 7729 C CA . CYS A 1 46 ? 1.119 -0.731 11.037 1.00 0.00 47 CYS A CA 8
ATOM 7730 C C . CYS A 1 46 ? 2.375 0.132 11.030 1.00 0.00 47 CYS A C 8
ATOM 7731 O O . CYS A 1 46 ? 2.341 1.297 10.633 1.00 0.00 47 CYS A O 8
ATOM 7738 N N . ASP A 1 47 ? 3.486 -0.457 11.461 1.00 0.00 48 ASP A N 8
ATOM 7739 C CA . ASP A 1 47 ? 4.764 0.243 11.498 1.00 0.00 48 ASP A CA 8
ATOM 7740 C C . ASP A 1 47 ? 5.722 -0.332 10.457 1.00 0.00 48 ASP A C 8
ATOM 7741 O O . ASP A 1 47 ? 6.938 -0.178 10.565 1.00 0.00 48 ASP A O 8
ATOM 7750 N N . PHE A 1 48 ? 5.161 -0.994 9.448 1.00 0.00 49 PHE A N 8
ATOM 7751 C CA . PHE A 1 48 ? 5.955 -1.593 8.383 1.00 0.00 49 PHE A CA 8
ATOM 7752 C C . PHE A 1 48 ? 6.697 -0.525 7.587 1.00 0.00 49 PHE A C 8
ATOM 7753 O O . PHE A 1 48 ? 6.174 0.562 7.343 1.00 0.00 49 PHE A O 8
ATOM 7770 N N . LEU A 1 49 ? 7.922 -0.847 7.190 1.00 0.00 50 LEU A N 8
ATOM 7771 C CA . LEU A 1 49 ? 8.748 0.078 6.424 1.00 0.00 50 LEU A CA 8
ATOM 7772 C C . LEU A 1 49 ? 9.430 -0.633 5.258 1.00 0.00 50 LEU A C 8
ATOM 7773 O O . LEU A 1 49 ? 9.697 -1.833 5.319 1.00 0.00 50 LEU A O 8
ATOM 7789 N N . GLY A 1 50 ? 9.706 0.118 4.196 1.00 0.00 51 GLY A N 8
ATOM 7790 C CA . GLY A 1 50 ? 10.353 -0.452 3.027 1.00 0.00 51 GLY A CA 8
ATOM 7791 C C . GLY A 1 50 ? 11.297 0.526 2.353 1.00 0.00 51 GLY A C 8
ATOM 7792 O O . GLY A 1 50 ? 11.305 1.714 2.678 1.00 0.00 51 GLY A O 8
ATOM 7796 N N . ASP A 1 51 ? 12.096 0.026 1.415 1.00 0.00 52 ASP A N 8
ATOM 7797 C CA . ASP A 1 51 ? 13.050 0.864 0.696 1.00 0.00 52 ASP A CA 8
ATOM 7798 C C . ASP A 1 51 ? 12.398 1.535 -0.511 1.00 0.00 52 ASP A C 8
ATOM 7799 O O . ASP A 1 51 ? 12.860 2.576 -0.977 1.00 0.00 52 ASP A O 8
ATOM 7808 N N . ASP A 1 52 ? 11.324 0.934 -1.015 1.00 0.00 53 ASP A N 8
ATOM 7809 C CA . ASP A 1 52 ? 10.617 1.479 -2.168 1.00 0.00 53 ASP A CA 8
ATOM 7810 C C . ASP A 1 52 ? 9.137 1.114 -2.121 1.00 0.00 53 ASP A C 8
ATOM 7811 O O . ASP A 1 52 ? 8.716 0.293 -1.307 1.00 0.00 53 ASP A O 8
ATOM 7820 N N . THR A 1 53 ? 8.351 1.729 -3.001 1.00 0.00 54 THR A N 8
ATOM 7821 C CA . THR A 1 53 ? 6.917 1.465 -3.059 1.00 0.00 54 THR A CA 8
ATOM 7822 C C . THR A 1 53 ? 6.649 -0.012 -3.319 1.00 0.00 54 THR A C 8
ATOM 7823 O O . THR A 1 53 ? 5.717 -0.592 -2.761 1.00 0.00 54 THR A O 8
ATOM 7834 N N . ALA A 1 54 ? 7.474 -0.616 -4.167 1.00 0.00 55 ALA A N 8
ATOM 7835 C CA . ALA A 1 54 ? 7.327 -2.027 -4.498 1.00 0.00 55 ALA A CA 8
ATOM 7836 C C . ALA A 1 54 ? 7.448 -2.892 -3.251 1.00 0.00 55 ALA A C 8
ATOM 7837 O O . ALA A 1 54 ? 6.759 -3.901 -3.109 1.00 0.00 55 ALA A O 8
ATOM 7844 N N . SER A 1 55 ? 8.325 -2.489 -2.344 1.00 0.00 56 SER A N 8
ATOM 7845 C CA . SER A 1 55 ? 8.525 -3.224 -1.106 1.00 0.00 56 SER A CA 8
ATOM 7846 C C . SER A 1 55 ? 7.257 -3.191 -0.262 1.00 0.00 56 SER A C 8
ATOM 7847 O O . SER A 1 55 ? 6.945 -4.149 0.445 1.00 0.00 56 SER A O 8
ATOM 7855 N N . ILE A 1 56 ? 6.523 -2.082 -0.342 1.00 0.00 57 ILE A N 8
ATOM 7856 C CA . ILE A 1 56 ? 5.290 -1.937 0.413 1.00 0.00 57 ILE A CA 8
ATOM 7857 C C . ILE A 1 56 ? 4.191 -2.809 -0.172 1.00 0.00 57 ILE A C 8
ATOM 7858 O O . ILE A 1 56 ? 3.513 -3.532 0.552 1.00 0.00 57 ILE A O 8
ATOM 7874 N N . VAL A 1 57 ? 4.022 -2.740 -1.488 1.00 0.00 58 VAL A N 8
ATOM 7875 C CA . VAL A 1 57 ? 2.992 -3.521 -2.157 1.00 0.00 58 VAL A CA 8
ATOM 7876 C C . VAL A 1 57 ? 3.142 -5.006 -1.846 1.00 0.00 58 VAL A C 8
ATOM 7877 O O . VAL A 1 57 ? 2.153 -5.726 -1.716 1.00 0.00 58 VAL A O 8
ATOM 7890 N N . ASN A 1 58 ? 4.384 -5.452 -1.708 1.00 0.00 59 ASN A N 8
ATOM 7891 C CA . ASN A 1 58 ? 4.655 -6.844 -1.388 1.00 0.00 59 ASN A CA 8
ATOM 7892 C C . ASN A 1 58 ? 4.212 -7.144 0.040 1.00 0.00 59 ASN A C 8
ATOM 7893 O O . ASN A 1 58 ? 3.590 -8.167 0.308 1.00 0.00 59 ASN A O 8
ATOM 7904 N N . HIS A 1 59 ? 4.538 -6.239 0.953 1.00 0.00 60 HIS A N 8
ATOM 7905 C CA . HIS A 1 59 ? 4.167 -6.402 2.352 1.00 0.00 60 HIS A CA 8
ATOM 7906 C C . HIS A 1 59 ? 2.661 -6.236 2.543 1.00 0.00 60 HIS A C 8
ATOM 7907 O O . HIS A 1 59 ? 2.032 -6.996 3.276 1.00 0.00 60 HIS A O 8
ATOM 7921 N N . ILE A 1 60 ? 2.095 -5.220 1.899 1.00 0.00 61 ILE A N 8
ATOM 7922 C CA . ILE A 1 60 ? 0.671 -4.939 2.023 1.00 0.00 61 ILE A CA 8
ATOM 7923 C C . ILE A 1 60 ? -0.185 -6.124 1.608 1.00 0.00 61 ILE A C 8
ATOM 7924 O O . ILE A 1 60 ? -1.157 -6.457 2.275 1.00 0.00 61 ILE A O 8
ATOM 7940 N N . ASN A 1 61 ? 0.166 -6.755 0.504 1.00 0.00 62 ASN A N 8
ATOM 7941 C CA . ASN A 1 61 ? -0.601 -7.896 0.031 1.00 0.00 62 ASN A CA 8
ATOM 7942 C C . ASN A 1 61 ? -0.490 -9.069 1.010 1.00 0.00 62 ASN A C 8
ATOM 7943 O O . ASN A 1 61 ? -1.446 -9.821 1.203 1.00 0.00 62 ASN A O 8
ATOM 7954 N N . ALA A 1 62 ? 0.691 -9.229 1.608 1.00 0.00 63 ALA A N 8
ATOM 7955 C CA . ALA A 1 62 ? 0.938 -10.320 2.546 1.00 0.00 63 ALA A CA 8
ATOM 7956 C C . ALA A 1 62 ? 0.396 -10.021 3.939 1.00 0.00 63 ALA A C 8
ATOM 7957 O O . ALA A 1 62 ? -0.208 -10.881 4.581 1.00 0.00 63 ALA A O 8
ATOM 7964 N N . GLN A 1 63 ? 0.640 -8.805 4.408 1.00 0.00 64 GLN A N 8
ATOM 7965 C CA . GLN A 1 63 ? 0.206 -8.391 5.735 1.00 0.00 64 GLN A CA 8
ATOM 7966 C C . GLN A 1 63 ? -1.147 -7.690 5.704 1.00 0.00 64 GLN A C 8
ATOM 7967 O O . GLN A 1 63 ? -1.815 -7.577 6.732 1.00 0.00 64 GLN A O 8
ATOM 7981 N N . HIS A 1 64 ? -1.552 -7.222 4.530 1.00 0.00 65 HIS A N 8
ATOM 7982 C CA . HIS A 1 64 ? -2.838 -6.535 4.401 1.00 0.00 65 HIS A CA 8
ATOM 7983 C C . HIS A 1 64 ? -3.634 -7.094 3.227 1.00 0.00 65 HIS A C 8
ATOM 7984 O O . HIS A 1 64 ? -3.132 -8.025 2.562 1.00 0.00 65 HIS A O 8
ATOM 8001 N N . ASP A 1 1 ? -9.667 -12.314 -3.256 1.00 0.00 2 ASP A N 9
ATOM 8002 C CA . ASP A 1 1 ? -10.497 -11.201 -2.727 1.00 0.00 2 ASP A CA 9
ATOM 8003 C C . ASP A 1 1 ? -9.778 -10.461 -1.606 1.00 0.00 2 ASP A C 9
ATOM 8004 O O . ASP A 1 1 ? -9.622 -10.987 -0.504 1.00 0.00 2 ASP A O 9
ATOM 8015 N N . LEU A 1 2 ? -9.339 -9.237 -1.891 1.00 0.00 3 LEU A N 9
ATOM 8016 C CA . LEU A 1 2 ? -8.639 -8.438 -0.895 1.00 0.00 3 LEU A CA 9
ATOM 8017 C C . LEU A 1 2 ? -9.468 -7.232 -0.464 1.00 0.00 3 LEU A C 9
ATOM 8018 O O . LEU A 1 2 ? -10.090 -6.553 -1.278 1.00 0.00 3 LEU A O 9
ATOM 8034 N N . LYS A 1 3 ? -9.476 -7.005 0.838 1.00 0.00 4 LYS A N 9
ATOM 8035 C CA . LYS A 1 3 ? -10.228 -5.914 1.455 1.00 0.00 4 LYS A CA 9
ATOM 8036 C C . LYS A 1 3 ? -9.309 -4.826 2.007 1.00 0.00 4 LYS A C 9
ATOM 8037 O O . LYS A 1 3 ? -8.568 -5.066 2.961 1.00 0.00 4 LYS A O 9
ATOM 8056 N N . CYS A 1 4 ? -9.361 -3.627 1.429 1.00 0.00 5 CYS A N 9
ATOM 8057 C CA . CYS A 1 4 ? -8.527 -2.529 1.913 1.00 0.00 5 CYS A CA 9
ATOM 8058 C C . CYS A 1 4 ? -8.833 -2.281 3.389 1.00 0.00 5 CYS A C 9
ATOM 8059 O O . CYS A 1 4 ? -9.990 -2.100 3.770 1.00 0.00 5 CYS A O 9
ATOM 8066 N N . LYS A 1 5 ? -7.796 -2.315 4.222 1.00 0.00 6 LYS A N 9
ATOM 8067 C CA . LYS A 1 5 ? -7.968 -2.136 5.661 1.00 0.00 6 LYS A CA 9
ATOM 8068 C C . LYS A 1 5 ? -7.640 -0.719 6.117 1.00 0.00 6 LYS A C 9
ATOM 8069 O O . LYS A 1 5 ? -7.277 -0.506 7.274 1.00 0.00 6 LYS A O 9
ATOM 8088 N N . TRP A 1 6 ? -7.783 0.251 5.224 1.00 0.00 7 TRP A N 9
ATOM 8089 C CA . TRP A 1 6 ? -7.512 1.638 5.580 1.00 0.00 7 TRP A CA 9
ATOM 8090 C C . TRP A 1 6 ? -8.733 2.245 6.266 1.00 0.00 7 TRP A C 9
ATOM 8091 O O . TRP A 1 6 ? -9.858 2.106 5.786 1.00 0.00 7 TRP A O 9
ATOM 8112 N N . LYS A 1 7 ? -8.508 2.903 7.398 1.00 0.00 8 LYS A N 9
ATOM 8113 C CA . LYS A 1 7 ? -9.595 3.513 8.158 1.00 0.00 8 LYS A CA 9
ATOM 8114 C C . LYS A 1 7 ? -10.285 4.615 7.362 1.00 0.00 8 LYS A C 9
ATOM 8115 O O . LYS A 1 7 ? -11.495 4.807 7.471 1.00 0.00 8 LYS A O 9
ATOM 8134 N N . GLU A 1 8 ? -9.508 5.343 6.570 1.00 0.00 9 GLU A N 9
ATOM 8135 C CA . GLU A 1 8 ? -10.047 6.433 5.765 1.00 0.00 9 GLU A CA 9
ATOM 8136 C C . GLU A 1 8 ? -10.561 5.938 4.413 1.00 0.00 9 GLU A C 9
ATOM 8137 O O . GLU A 1 8 ? -11.170 6.700 3.661 1.00 0.00 9 GLU A O 9
ATOM 8149 N N . CYS A 1 9 ? -10.308 4.671 4.097 1.00 0.00 10 CYS A N 9
ATOM 8150 C CA . CYS A 1 9 ? -10.744 4.106 2.824 1.00 0.00 10 CYS A CA 9
ATOM 8151 C C . CYS A 1 9 ? -11.882 3.100 3.010 1.00 0.00 10 CYS A C 9
ATOM 8152 O O . CYS A 1 9 ? -11.734 2.114 3.732 1.00 0.00 10 CYS A O 9
ATOM 8159 N N . PRO A 1 10 ? -13.036 3.334 2.356 1.00 0.00 11 PRO A N 9
ATOM 8160 C CA . PRO A 1 10 ? -14.195 2.460 2.439 1.00 0.00 11 PRO A CA 9
ATOM 8161 C C . PRO A 1 10 ? -14.322 1.540 1.224 1.00 0.00 11 PRO A C 9
ATOM 8162 O O . PRO A 1 10 ? -15.365 0.921 1.012 1.00 0.00 11 PRO A O 9
ATOM 8173 N N . GLU A 1 11 ? -13.264 1.470 0.418 1.00 0.00 12 GLU A N 9
ATOM 8174 C CA . GLU A 1 11 ? -13.273 0.645 -0.787 1.00 0.00 12 GLU A CA 9
ATOM 8175 C C . GLU A 1 11 ? -12.634 -0.720 -0.547 1.00 0.00 12 GLU A C 9
ATOM 8176 O O . GLU A 1 11 ? -11.653 -0.843 0.187 1.00 0.00 12 GLU A O 9
ATOM 8188 N N . SER A 1 12 ? -13.198 -1.741 -1.186 1.00 0.00 13 SER A N 9
ATOM 8189 C CA . SER A 1 12 ? -12.694 -3.105 -1.067 1.00 0.00 13 SER A CA 9
ATOM 8190 C C . SER A 1 12 ? -12.240 -3.624 -2.429 1.00 0.00 13 SER A C 9
ATOM 8191 O O . SER A 1 12 ? -12.591 -3.058 -3.464 1.00 0.00 13 SER A O 9
ATOM 8199 N N . ALA A 1 13 ? -11.457 -4.699 -2.427 1.00 0.00 14 ALA A N 9
ATOM 8200 C CA . ALA A 1 13 ? -10.959 -5.278 -3.670 1.00 0.00 14 ALA A CA 9
ATOM 8201 C C . ALA A 1 13 ? -11.604 -6.634 -3.946 1.00 0.00 14 ALA A C 9
ATOM 8202 O O . ALA A 1 13 ? -11.971 -7.359 -3.022 1.00 0.00 14 ALA A O 9
ATOM 8209 N N . SER A 1 14 ? -11.742 -6.965 -5.228 1.00 0.00 15 SER A N 9
ATOM 8210 C CA . SER A 1 14 ? -12.348 -8.230 -5.635 1.00 0.00 15 SER A CA 9
ATOM 8211 C C . SER A 1 14 ? -11.341 -9.376 -5.569 1.00 0.00 15 SER A C 9
ATOM 8212 O O . SER A 1 14 ? -11.720 -10.536 -5.415 1.00 0.00 15 SER A O 9
ATOM 8220 N N . SER A 1 15 ? -10.059 -9.044 -5.690 1.00 0.00 16 SER A N 9
ATOM 8221 C CA . SER A 1 15 ? -8.998 -10.045 -5.643 1.00 0.00 16 SER A CA 9
ATOM 8222 C C . SER A 1 15 ? -7.780 -9.513 -4.892 1.00 0.00 16 SER A C 9
ATOM 8223 O O . SER A 1 15 ? -7.684 -8.317 -4.619 1.00 0.00 16 SER A O 9
ATOM 8231 N N . LEU A 1 16 ? -6.847 -10.406 -4.568 1.00 0.00 17 LEU A N 9
ATOM 8232 C CA . LEU A 1 16 ? -5.629 -10.020 -3.857 1.00 0.00 17 LEU A CA 9
ATOM 8233 C C . LEU A 1 16 ? -4.912 -8.897 -4.599 1.00 0.00 17 LEU A C 9
ATOM 8234 O O . LEU A 1 16 ? -4.456 -7.925 -3.997 1.00 0.00 17 LEU A O 9
ATOM 8250 N N . PHE A 1 17 ? -4.825 -9.045 -5.912 1.00 0.00 18 PHE A N 9
ATOM 8251 C CA . PHE A 1 17 ? -4.177 -8.062 -6.766 1.00 0.00 18 PHE A CA 9
ATOM 8252 C C . PHE A 1 17 ? -4.933 -6.736 -6.755 1.00 0.00 18 PHE A C 9
ATOM 8253 O O . PHE A 1 17 ? -4.332 -5.671 -6.889 1.00 0.00 18 PHE A O 9
ATOM 8270 N N . ASP A 1 18 ? -6.256 -6.808 -6.632 1.00 0.00 19 ASP A N 9
ATOM 8271 C CA . ASP A 1 18 ? -7.082 -5.605 -6.649 1.00 0.00 19 ASP A CA 9
ATOM 8272 C C . ASP A 1 18 ? -6.687 -4.626 -5.545 1.00 0.00 19 ASP A C 9
ATOM 8273 O O . ASP A 1 18 ? -6.555 -3.431 -5.810 1.00 0.00 19 ASP A O 9
ATOM 8282 N N . LEU A 1 19 ? -6.473 -5.109 -4.318 1.00 0.00 20 LEU A N 9
ATOM 8283 C CA . LEU A 1 19 ? -6.071 -4.212 -3.242 1.00 0.00 20 LEU A CA 9
ATOM 8284 C C . LEU A 1 19 ? -4.624 -3.782 -3.425 1.00 0.00 20 LEU A C 9
ATOM 8285 O O . LEU A 1 19 ? -4.277 -2.626 -3.193 1.00 0.00 20 LEU A O 9
ATOM 8301 N N . GLN A 1 20 ? -3.780 -4.720 -3.846 1.00 0.00 21 GLN A N 9
ATOM 8302 C CA . GLN A 1 20 ? -2.370 -4.426 -4.063 1.00 0.00 21 GLN A CA 9
ATOM 8303 C C . GLN A 1 20 ? -2.223 -3.293 -5.070 1.00 0.00 21 GLN A C 9
ATOM 8304 O O . GLN A 1 20 ? -1.500 -2.327 -4.834 1.00 0.00 21 GLN A O 9
ATOM 8318 N N . ARG A 1 21 ? -2.931 -3.415 -6.186 1.00 0.00 22 ARG A N 9
ATOM 8319 C CA . ARG A 1 21 ? -2.901 -2.397 -7.225 1.00 0.00 22 ARG A CA 9
ATOM 8320 C C . ARG A 1 21 ? -3.671 -1.156 -6.783 1.00 0.00 22 ARG A C 9
ATOM 8321 O O . ARG A 1 21 ? -3.324 -0.035 -7.150 1.00 0.00 22 ARG A O 9
ATOM 8342 N N . HIS A 1 22 ? -4.722 -1.367 -5.993 1.00 0.00 23 HIS A N 9
ATOM 8343 C CA . HIS A 1 22 ? -5.542 -0.265 -5.505 1.00 0.00 23 HIS A CA 9
ATOM 8344 C C . HIS A 1 22 ? -4.769 0.578 -4.496 1.00 0.00 23 HIS A C 9
ATOM 8345 O O . HIS A 1 22 ? -4.751 1.803 -4.581 1.00 0.00 23 HIS A O 9
ATOM 8359 N N . LEU A 1 23 ? -4.133 -0.087 -3.542 1.00 0.00 24 LEU A N 9
ATOM 8360 C CA . LEU A 1 23 ? -3.365 0.603 -2.516 1.00 0.00 24 LEU A CA 9
ATOM 8361 C C . LEU A 1 23 ? -2.110 1.238 -3.096 1.00 0.00 24 LEU A C 9
ATOM 8362 O O . LEU A 1 23 ? -1.740 2.354 -2.734 1.00 0.00 24 LEU A O 9
ATOM 8378 N N . LEU A 1 24 ? -1.451 0.516 -3.986 1.00 0.00 25 LEU A N 9
ATOM 8379 C CA . LEU A 1 24 ? -0.227 1.004 -4.604 1.00 0.00 25 LEU A CA 9
ATOM 8380 C C . LEU A 1 24 ? -0.491 2.212 -5.502 1.00 0.00 25 LEU A C 9
ATOM 8381 O O . LEU A 1 24 ? 0.230 3.207 -5.446 1.00 0.00 25 LEU A O 9
ATOM 8397 N N . LYS A 1 25 ? -1.518 2.116 -6.336 1.00 0.00 26 LYS A N 9
ATOM 8398 C CA . LYS A 1 25 ? -1.861 3.201 -7.251 1.00 0.00 26 LYS A CA 9
ATOM 8399 C C . LYS A 1 25 ? -2.644 4.323 -6.575 1.00 0.00 26 LYS A C 9
ATOM 8400 O O . LYS A 1 25 ? -2.427 5.502 -6.853 1.00 0.00 26 LYS A O 9
ATOM 8419 N N . ASP A 1 26 ? -3.593 3.941 -5.730 1.00 0.00 27 ASP A N 9
ATOM 8420 C CA . ASP A 1 26 ? -4.461 4.911 -5.059 1.00 0.00 27 ASP A CA 9
ATOM 8421 C C . ASP A 1 26 ? -3.853 5.516 -3.794 1.00 0.00 27 ASP A C 9
ATOM 8422 O O . ASP A 1 26 ? -3.943 6.724 -3.578 1.00 0.00 27 ASP A O 9
ATOM 8431 N N . HIS A 1 27 ? -3.273 4.681 -2.943 1.00 0.00 28 HIS A N 9
ATOM 8432 C CA . HIS A 1 27 ? -2.705 5.165 -1.685 1.00 0.00 28 HIS A CA 9
ATOM 8433 C C . HIS A 1 27 ? -1.223 5.514 -1.807 1.00 0.00 28 HIS A C 9
ATOM 8434 O O . HIS A 1 27 ? -0.580 5.851 -0.813 1.00 0.00 28 HIS A O 9
ATOM 8448 N N . VAL A 1 28 ? -0.682 5.445 -3.018 1.00 0.00 29 VAL A N 9
ATOM 8449 C CA . VAL A 1 28 ? 0.724 5.770 -3.238 1.00 0.00 29 VAL A CA 9
ATOM 8450 C C . VAL A 1 28 ? 1.035 5.892 -4.717 1.00 0.00 29 VAL A C 9
ATOM 8451 O O . VAL A 1 28 ? 1.784 5.095 -5.285 1.00 0.00 29 VAL A O 9
ATOM 8464 N N . SER A 1 29 ? 0.452 6.902 -5.329 1.00 0.00 30 SER A N 9
ATOM 8465 C CA . SER A 1 29 ? 0.642 7.164 -6.741 1.00 0.00 30 SER A CA 9
ATOM 8466 C C . SER A 1 29 ? 2.033 7.728 -7.015 1.00 0.00 30 SER A C 9
ATOM 8467 O O . SER A 1 29 ? 2.564 7.588 -8.116 1.00 0.00 30 SER A O 9
ATOM 8475 N N . GLN A 1 30 ? 2.619 8.365 -6.004 1.00 0.00 31 GLN A N 9
ATOM 8476 C CA . GLN A 1 30 ? 3.950 8.950 -6.132 1.00 0.00 31 GLN A CA 9
ATOM 8477 C C . GLN A 1 30 ? 3.951 10.090 -7.146 1.00 0.00 31 GLN A C 9
ATOM 8478 O O . GLN A 1 30 ? 3.962 9.861 -8.355 1.00 0.00 31 GLN A O 9
ATOM 8492 N N . ASP A 1 31 ? 3.943 11.320 -6.642 1.00 0.00 32 ASP A N 9
ATOM 8493 C CA . ASP A 1 31 ? 3.946 12.501 -7.499 1.00 0.00 32 ASP A CA 9
ATOM 8494 C C . ASP A 1 31 ? 5.295 12.673 -8.179 1.00 0.00 32 ASP A C 9
ATOM 8495 O O . ASP A 1 31 ? 5.376 13.066 -9.342 1.00 0.00 32 ASP A O 9
ATOM 8504 N N . PHE A 1 32 ? 6.353 12.386 -7.434 1.00 0.00 33 PHE A N 9
ATOM 8505 C CA . PHE A 1 32 ? 7.706 12.517 -7.945 1.00 0.00 33 PHE A CA 9
ATOM 8506 C C . PHE A 1 32 ? 8.577 11.364 -7.456 1.00 0.00 33 PHE A C 9
ATOM 8507 O O . PHE A 1 32 ? 8.069 10.343 -6.992 1.00 0.00 33 PHE A O 9
ATOM 8524 N N . LYS A 1 33 ? 9.886 11.533 -7.565 1.00 0.00 34 LYS A N 9
ATOM 8525 C CA . LYS A 1 33 ? 10.830 10.507 -7.137 1.00 0.00 34 LYS A CA 9
ATOM 8526 C C . LYS A 1 33 ? 11.786 11.052 -6.081 1.00 0.00 34 LYS A C 9
ATOM 8527 O O . LYS A 1 33 ? 12.400 12.103 -6.268 1.00 0.00 34 LYS A O 9
ATOM 8546 N N . HIS A 1 34 ? 11.908 10.330 -4.972 1.00 0.00 35 HIS A N 9
ATOM 8547 C CA . HIS A 1 34 ? 12.791 10.740 -3.886 1.00 0.00 35 HIS A CA 9
ATOM 8548 C C . HIS A 1 34 ? 14.170 10.099 -4.038 1.00 0.00 35 HIS A C 9
ATOM 8549 O O . HIS A 1 34 ? 14.292 8.874 -4.063 1.00 0.00 35 HIS A O 9
ATOM 8564 N N . PRO A 1 35 ? 15.234 10.917 -4.143 1.00 0.00 36 PRO A N 9
ATOM 8565 C CA . PRO A 1 35 ? 16.604 10.413 -4.294 1.00 0.00 36 PRO A CA 9
ATOM 8566 C C . PRO A 1 35 ? 16.978 9.417 -3.202 1.00 0.00 36 PRO A C 9
ATOM 8567 O O . PRO A 1 35 ? 17.491 8.334 -3.486 1.00 0.00 36 PRO A O 9
ATOM 8578 N N . MET A 1 36 ? 16.718 9.790 -1.954 1.00 0.00 37 MET A N 9
ATOM 8579 C CA . MET A 1 36 ? 17.028 8.929 -0.819 1.00 0.00 37 MET A CA 9
ATOM 8580 C C . MET A 1 36 ? 15.916 8.984 0.224 1.00 0.00 37 MET A C 9
ATOM 8581 O O . MET A 1 36 ? 15.960 9.794 1.150 1.00 0.00 37 MET A O 9
ATOM 8595 N N . GLU A 1 37 ? 14.919 8.119 0.067 1.00 0.00 38 GLU A N 9
ATOM 8596 C CA . GLU A 1 37 ? 13.797 8.073 0.996 1.00 0.00 38 GLU A CA 9
ATOM 8597 C C . GLU A 1 37 ? 12.983 6.793 0.809 1.00 0.00 38 GLU A C 9
ATOM 8598 O O . GLU A 1 37 ? 12.124 6.718 -0.069 1.00 0.00 38 GLU A O 9
ATOM 8610 N N . PRO A 1 38 ? 13.242 5.764 1.637 1.00 0.00 39 PRO A N 9
ATOM 8611 C CA . PRO A 1 38 ? 12.526 4.487 1.556 1.00 0.00 39 PRO A CA 9
ATOM 8612 C C . PRO A 1 38 ? 11.016 4.664 1.666 1.00 0.00 39 PRO A C 9
ATOM 8613 O O . PRO A 1 38 ? 10.535 5.636 2.249 1.00 0.00 39 PRO A O 9
ATOM 8624 N N . LEU A 1 39 ? 10.272 3.719 1.101 1.00 0.00 40 LEU A N 9
ATOM 8625 C CA . LEU A 1 39 ? 8.816 3.772 1.135 1.00 0.00 40 LEU A CA 9
ATOM 8626 C C . LEU A 1 39 ? 8.278 3.023 2.352 1.00 0.00 40 LEU A C 9
ATOM 8627 O O . LEU A 1 39 ? 8.436 1.808 2.469 1.00 0.00 40 LEU A O 9
ATOM 8643 N N . ALA A 1 40 ? 7.657 3.766 3.262 1.00 0.00 41 ALA A N 9
ATOM 8644 C CA . ALA A 1 40 ? 7.106 3.196 4.487 1.00 0.00 41 ALA A CA 9
ATOM 8645 C C . ALA A 1 40 ? 5.602 2.965 4.385 1.00 0.00 41 ALA A C 9
ATOM 8646 O O . ALA A 1 40 ? 4.903 3.664 3.651 1.00 0.00 41 ALA A O 9
ATOM 8653 N N . CYS A 1 41 ? 5.110 1.981 5.136 1.00 0.00 42 CYS A N 9
ATOM 8654 C CA . CYS A 1 41 ? 3.687 1.658 5.142 1.00 0.00 42 CYS A CA 9
ATOM 8655 C C . CYS A 1 41 ? 2.891 2.865 5.616 1.00 0.00 42 CYS A C 9
ATOM 8656 O O . CYS A 1 41 ? 3.339 3.615 6.483 1.00 0.00 42 CYS A O 9
ATOM 8663 N N . ASN A 1 42 ? 1.730 3.069 5.015 1.00 0.00 43 ASN A N 9
ATOM 8664 C CA . ASN A 1 42 ? 0.895 4.212 5.346 1.00 0.00 43 ASN A CA 9
ATOM 8665 C C . ASN A 1 42 ? -0.358 3.804 6.113 1.00 0.00 43 ASN A C 9
ATOM 8666 O O . ASN A 1 42 ? -1.436 4.359 5.900 1.00 0.00 43 ASN A O 9
ATOM 8677 N N . TRP A 1 43 ? -0.207 2.844 7.020 1.00 0.00 44 TRP A N 9
ATOM 8678 C CA . TRP A 1 43 ? -1.326 2.383 7.832 1.00 0.00 44 TRP A CA 9
ATOM 8679 C C . TRP A 1 43 ? -1.356 3.126 9.164 1.00 0.00 44 TRP A C 9
ATOM 8680 O O . TRP A 1 43 ? -0.316 3.522 9.690 1.00 0.00 44 TRP A O 9
ATOM 8701 N N . GLU A 1 44 ? -2.556 3.326 9.694 1.00 0.00 45 GLU A N 9
ATOM 8702 C CA . GLU A 1 44 ? -2.734 4.040 10.956 1.00 0.00 45 GLU A CA 9
ATOM 8703 C C . GLU A 1 44 ? -1.840 3.491 12.070 1.00 0.00 45 GLU A C 9
ATOM 8704 O O . GLU A 1 44 ? -1.109 4.245 12.712 1.00 0.00 45 GLU A O 9
ATOM 8716 N N . ASP A 1 45 ? -1.918 2.186 12.318 1.00 0.00 46 ASP A N 9
ATOM 8717 C CA . ASP A 1 45 ? -1.129 1.569 13.382 1.00 0.00 46 ASP A CA 9
ATOM 8718 C C . ASP A 1 45 ? 0.108 0.840 12.856 1.00 0.00 46 ASP A C 9
ATOM 8719 O O . ASP A 1 45 ? 1.087 0.675 13.584 1.00 0.00 46 ASP A O 9
ATOM 8728 N N . CYS A 1 46 ? 0.063 0.388 11.608 1.00 0.00 47 CYS A N 9
ATOM 8729 C CA . CYS A 1 46 ? 1.192 -0.339 11.031 1.00 0.00 47 CYS A CA 9
ATOM 8730 C C . CYS A 1 46 ? 2.436 0.534 10.925 1.00 0.00 47 CYS A C 9
ATOM 8731 O O . CYS A 1 46 ? 2.360 1.711 10.571 1.00 0.00 47 CYS A O 9
ATOM 8738 N N . ASP A 1 47 ? 3.585 -0.065 11.222 1.00 0.00 48 ASP A N 9
ATOM 8739 C CA . ASP A 1 47 ? 4.862 0.634 11.150 1.00 0.00 48 ASP A CA 9
ATOM 8740 C C . ASP A 1 47 ? 5.780 -0.041 10.132 1.00 0.00 48 ASP A C 9
ATOM 8741 O O . ASP A 1 47 ? 7.004 0.047 10.228 1.00 0.00 48 ASP A O 9
ATOM 8750 N N . PHE A 1 48 ? 5.173 -0.715 9.158 1.00 0.00 49 PHE A N 9
ATOM 8751 C CA . PHE A 1 48 ? 5.919 -1.411 8.116 1.00 0.00 49 PHE A CA 9
ATOM 8752 C C . PHE A 1 48 ? 6.718 -0.432 7.265 1.00 0.00 49 PHE A C 9
ATOM 8753 O O . PHE A 1 48 ? 6.264 0.673 6.977 1.00 0.00 49 PHE A O 9
ATOM 8770 N N . LEU A 1 49 ? 7.913 -0.852 6.872 1.00 0.00 50 LEU A N 9
ATOM 8771 C CA . LEU A 1 49 ? 8.787 -0.021 6.053 1.00 0.00 50 LEU A CA 9
ATOM 8772 C C . LEU A 1 49 ? 9.374 -0.824 4.895 1.00 0.00 50 LEU A C 9
ATOM 8773 O O . LEU A 1 49 ? 9.731 -1.991 5.052 1.00 0.00 50 LEU A O 9
ATOM 8789 N N . GLY A 1 50 ? 9.470 -0.187 3.732 1.00 0.00 51 GLY A N 9
ATOM 8790 C CA . GLY A 1 50 ? 10.012 -0.851 2.561 1.00 0.00 51 GLY A CA 9
ATOM 8791 C C . GLY A 1 50 ? 10.980 0.029 1.793 1.00 0.00 51 GLY A C 9
ATOM 8792 O O . GLY A 1 50 ? 11.083 1.227 2.059 1.00 0.00 51 GLY A O 9
ATOM 8796 N N . ASP A 1 51 ? 11.694 -0.564 0.842 1.00 0.00 52 ASP A N 9
ATOM 8797 C CA . ASP A 1 51 ? 12.659 0.176 0.038 1.00 0.00 52 ASP A CA 9
ATOM 8798 C C . ASP A 1 51 ? 12.012 0.727 -1.230 1.00 0.00 52 ASP A C 9
ATOM 8799 O O . ASP A 1 51 ? 12.395 1.788 -1.723 1.00 0.00 52 ASP A O 9
ATOM 8808 N N . ASP A 1 52 ? 11.031 0.000 -1.756 1.00 0.00 53 ASP A N 9
ATOM 8809 C CA . ASP A 1 52 ? 10.336 0.419 -2.968 1.00 0.00 53 ASP A CA 9
ATOM 8810 C C . ASP A 1 52 ? 8.837 0.161 -2.855 1.00 0.00 53 ASP A C 9
ATOM 8811 O O . ASP A 1 52 ? 8.383 -0.527 -1.940 1.00 0.00 53 ASP A O 9
ATOM 8820 N N . THR A 1 53 ? 8.075 0.716 -3.791 1.00 0.00 54 THR A N 9
ATOM 8821 C CA . THR A 1 53 ? 6.626 0.547 -3.799 1.00 0.00 54 THR A CA 9
ATOM 8822 C C . THR A 1 53 ? 6.252 -0.929 -3.897 1.00 0.00 54 THR A C 9
ATOM 8823 O O . THR A 1 53 ? 5.245 -1.363 -3.336 1.00 0.00 54 THR A O 9
ATOM 8834 N N . ALA A 1 54 ? 7.068 -1.695 -4.613 1.00 0.00 55 ALA A N 9
ATOM 8835 C CA . ALA A 1 54 ? 6.821 -3.120 -4.783 1.00 0.00 55 ALA A CA 9
ATOM 8836 C C . ALA A 1 54 ? 6.971 -3.864 -3.462 1.00 0.00 55 ALA A C 9
ATOM 8837 O O . ALA A 1 54 ? 6.230 -4.804 -3.180 1.00 0.00 55 ALA A O 9
ATOM 8844 N N . SER A 1 55 ? 7.930 -3.435 -2.654 1.00 0.00 56 SER A N 9
ATOM 8845 C CA . SER A 1 55 ? 8.169 -4.059 -1.359 1.00 0.00 56 SER A CA 9
ATOM 8846 C C . SER A 1 55 ? 6.950 -3.904 -0.459 1.00 0.00 56 SER A C 9
ATOM 8847 O O . SER A 1 55 ? 6.648 -4.782 0.349 1.00 0.00 56 SER A O 9
ATOM 8855 N N . ILE A 1 56 ? 6.247 -2.783 -0.606 1.00 0.00 57 ILE A N 9
ATOM 8856 C CA . ILE A 1 56 ? 5.059 -2.525 0.192 1.00 0.00 57 ILE A CA 9
ATOM 8857 C C . ILE A 1 56 ? 3.916 -3.424 -0.246 1.00 0.00 57 ILE A C 9
ATOM 8858 O O . ILE A 1 56 ? 3.246 -4.036 0.581 1.00 0.00 57 ILE A O 9
ATOM 8874 N N . VAL A 1 57 ? 3.700 -3.497 -1.555 1.00 0.00 58 VAL A N 9
ATOM 8875 C CA . VAL A 1 57 ? 2.628 -4.313 -2.103 1.00 0.00 58 VAL A CA 9
ATOM 8876 C C . VAL A 1 57 ? 2.743 -5.756 -1.626 1.00 0.00 58 VAL A C 9
ATOM 8877 O O . VAL A 1 57 ? 1.737 -6.424 -1.388 1.00 0.00 58 VAL A O 9
ATOM 8890 N N . ASN A 1 58 ? 3.975 -6.222 -1.461 1.00 0.00 59 ASN A N 9
ATOM 8891 C CA . ASN A 1 58 ? 4.216 -7.571 -0.982 1.00 0.00 59 ASN A CA 9
ATOM 8892 C C . ASN A 1 58 ? 3.806 -7.672 0.482 1.00 0.00 59 ASN A C 9
ATOM 8893 O O . ASN A 1 58 ? 3.187 -8.645 0.903 1.00 0.00 59 ASN A O 9
ATOM 8904 N N . HIS A 1 59 ? 4.156 -6.651 1.253 1.00 0.00 60 HIS A N 9
ATOM 8905 C CA . HIS A 1 59 ? 3.820 -6.613 2.667 1.00 0.00 60 HIS A CA 9
ATOM 8906 C C . HIS A 1 59 ? 2.319 -6.408 2.868 1.00 0.00 60 HIS A C 9
ATOM 8907 O O . HIS A 1 59 ? 1.705 -7.053 3.714 1.00 0.00 60 HIS A O 9
ATOM 8921 N N . ILE A 1 60 ? 1.739 -5.488 2.102 1.00 0.00 61 ILE A N 9
ATOM 8922 C CA . ILE A 1 60 ? 0.316 -5.188 2.219 1.00 0.00 61 ILE A CA 9
ATOM 8923 C C . ILE A 1 60 ? -0.546 -6.417 1.989 1.00 0.00 61 ILE A C 9
ATOM 8924 O O . ILE A 1 60 ? -1.498 -6.658 2.721 1.00 0.00 61 ILE A O 9
ATOM 8940 N N . ASN A 1 61 ? -0.226 -7.186 0.967 1.00 0.00 62 ASN A N 9
ATOM 8941 C CA . ASN A 1 61 ? -1.005 -8.377 0.665 1.00 0.00 62 ASN A CA 9
ATOM 8942 C C . ASN A 1 61 ? -0.870 -9.420 1.780 1.00 0.00 62 ASN A C 9
ATOM 8943 O O . ASN A 1 61 ? -1.828 -10.122 2.103 1.00 0.00 62 ASN A O 9
ATOM 8954 N N . ALA A 1 62 ? 0.331 -9.529 2.347 1.00 0.00 63 ALA A N 9
ATOM 8955 C CA . ALA A 1 62 ? 0.596 -10.501 3.402 1.00 0.00 63 ALA A CA 9
ATOM 8956 C C . ALA A 1 62 ? 0.117 -10.022 4.767 1.00 0.00 63 ALA A C 9
ATOM 8957 O O . ALA A 1 62 ? -0.476 -10.782 5.533 1.00 0.00 63 ALA A O 9
ATOM 8964 N N . GLN A 1 63 ? 0.405 -8.765 5.073 1.00 0.00 64 GLN A N 9
ATOM 8965 C CA . GLN A 1 63 ? 0.035 -8.181 6.355 1.00 0.00 64 GLN A CA 9
ATOM 8966 C C . GLN A 1 63 ? -1.300 -7.450 6.292 1.00 0.00 64 GLN A C 9
ATOM 8967 O O . GLN A 1 63 ? -1.915 -7.184 7.325 1.00 0.00 64 GLN A O 9
ATOM 8981 N N . HIS A 1 64 ? -1.751 -7.121 5.087 1.00 0.00 65 HIS A N 9
ATOM 8982 C CA . HIS A 1 64 ? -3.023 -6.414 4.931 1.00 0.00 65 HIS A CA 9
ATOM 8983 C C . HIS A 1 64 ? -3.889 -7.076 3.863 1.00 0.00 65 HIS A C 9
ATOM 8984 O O . HIS A 1 64 ? -4.986 -6.549 3.583 1.00 0.00 65 HIS A O 9
ATOM 9001 N N . ASP A 1 1 ? -11.393 -12.099 -2.724 1.00 0.00 2 ASP A N 10
ATOM 9002 C CA . ASP A 1 1 ? -12.090 -10.928 -2.130 1.00 0.00 2 ASP A CA 10
ATOM 9003 C C . ASP A 1 1 ? -11.211 -10.230 -1.100 1.00 0.00 2 ASP A C 10
ATOM 9004 O O . ASP A 1 1 ? -11.315 -10.495 0.097 1.00 0.00 2 ASP A O 10
ATOM 9015 N N . LEU A 1 2 ? -10.343 -9.336 -1.568 1.00 0.00 3 LEU A N 10
ATOM 9016 C CA . LEU A 1 2 ? -9.456 -8.610 -0.670 1.00 0.00 3 LEU A CA 10
ATOM 9017 C C . LEU A 1 2 ? -10.142 -7.368 -0.116 1.00 0.00 3 LEU A C 10
ATOM 9018 O O . LEU A 1 2 ? -10.837 -6.647 -0.830 1.00 0.00 3 LEU A O 10
ATOM 9034 N N . LYS A 1 3 ? -9.953 -7.155 1.174 1.00 0.00 4 LYS A N 10
ATOM 9035 C CA . LYS A 1 3 ? -10.557 -6.028 1.886 1.00 0.00 4 LYS A CA 10
ATOM 9036 C C . LYS A 1 3 ? -9.526 -4.987 2.316 1.00 0.00 4 LYS A C 10
ATOM 9037 O O . LYS A 1 3 ? -8.700 -5.253 3.190 1.00 0.00 4 LYS A O 10
ATOM 9056 N N . CYS A 1 4 ? -9.586 -3.795 1.726 1.00 0.00 5 CYS A N 10
ATOM 9057 C CA . CYS A 1 4 ? -8.661 -2.726 2.094 1.00 0.00 5 CYS A CA 10
ATOM 9058 C C . CYS A 1 4 ? -8.811 -2.407 3.580 1.00 0.00 5 CYS A C 10
ATOM 9059 O O . CYS A 1 4 ? -9.915 -2.146 4.058 1.00 0.00 5 CYS A O 10
ATOM 9066 N N . LYS A 1 5 ? -7.702 -2.454 4.313 1.00 0.00 6 LYS A N 10
ATOM 9067 C CA . LYS A 1 5 ? -7.727 -2.195 5.750 1.00 0.00 6 LYS A CA 10
ATOM 9068 C C . LYS A 1 5 ? -7.521 -0.719 6.077 1.00 0.00 6 LYS A C 10
ATOM 9069 O O . LYS A 1 5 ? -7.193 -0.373 7.212 1.00 0.00 6 LYS A O 10
ATOM 9088 N N . TRP A 1 6 ? -7.722 0.153 5.095 1.00 0.00 7 TRP A N 10
ATOM 9089 C CA . TRP A 1 6 ? -7.560 1.583 5.323 1.00 0.00 7 TRP A CA 10
ATOM 9090 C C . TRP A 1 6 ? -8.831 2.167 5.934 1.00 0.00 7 TRP A C 10
ATOM 9091 O O . TRP A 1 6 ? -9.937 1.907 5.458 1.00 0.00 7 TRP A O 10
ATOM 9112 N N . LYS A 1 7 ? -8.667 2.940 7.002 1.00 0.00 8 LYS A N 10
ATOM 9113 C CA . LYS A 1 7 ? -9.800 3.544 7.695 1.00 0.00 8 LYS A CA 10
ATOM 9114 C C . LYS A 1 7 ? -10.487 4.605 6.840 1.00 0.00 8 LYS A C 10
ATOM 9115 O O . LYS A 1 7 ? -11.714 4.692 6.813 1.00 0.00 8 LYS A O 10
ATOM 9134 N N . GLU A 1 8 ? -9.692 5.418 6.153 1.00 0.00 9 GLU A N 10
ATOM 9135 C CA . GLU A 1 8 ? -10.235 6.479 5.312 1.00 0.00 9 GLU A CA 10
ATOM 9136 C C . GLU A 1 8 ? -10.596 5.971 3.916 1.00 0.00 9 GLU A C 10
ATOM 9137 O O . GLU A 1 8 ? -10.934 6.761 3.035 1.00 0.00 9 GLU A O 10
ATOM 9149 N N . CYS A 1 9 ? -10.523 4.657 3.710 1.00 0.00 10 CYS A N 10
ATOM 9150 C CA . CYS A 1 9 ? -10.843 4.081 2.408 1.00 0.00 10 CYS A CA 10
ATOM 9151 C C . CYS A 1 9 ? -12.156 3.296 2.445 1.00 0.00 10 CYS A C 10
ATOM 9152 O O . CYS A 1 9 ? -12.304 2.359 3.230 1.00 0.00 10 CYS A O 10
ATOM 9159 N N . PRO A 1 10 ? -13.131 3.668 1.593 1.00 0.00 11 PRO A N 10
ATOM 9160 C CA . PRO A 1 10 ? -14.427 3.013 1.520 1.00 0.00 11 PRO A CA 10
ATOM 9161 C C . PRO A 1 10 ? -14.531 2.044 0.341 1.00 0.00 11 PRO A C 10
ATOM 9162 O O . PRO A 1 10 ? -15.630 1.728 -0.114 1.00 0.00 11 PRO A O 10
ATOM 9173 N N . GLU A 1 11 ? -13.386 1.592 -0.165 1.00 0.00 12 GLU A N 10
ATOM 9174 C CA . GLU A 1 11 ? -13.366 0.680 -1.307 1.00 0.00 12 GLU A CA 10
ATOM 9175 C C . GLU A 1 11 ? -12.861 -0.707 -0.920 1.00 0.00 12 GLU A C 10
ATOM 9176 O O . GLU A 1 11 ? -11.956 -0.847 -0.096 1.00 0.00 12 GLU A O 10
ATOM 9188 N N . SER A 1 12 ? -13.453 -1.729 -1.533 1.00 0.00 13 SER A N 10
ATOM 9189 C CA . SER A 1 12 ? -13.072 -3.114 -1.274 1.00 0.00 13 SER A CA 10
ATOM 9190 C C . SER A 1 12 ? -12.520 -3.764 -2.541 1.00 0.00 13 SER A C 10
ATOM 9191 O O . SER A 1 12 ? -12.712 -3.254 -3.645 1.00 0.00 13 SER A O 10
ATOM 9199 N N . ALA A 1 13 ? -11.830 -4.889 -2.376 1.00 0.00 14 ALA A N 10
ATOM 9200 C CA . ALA A 1 13 ? -11.246 -5.603 -3.508 1.00 0.00 14 ALA A CA 10
ATOM 9201 C C . ALA A 1 13 ? -11.963 -6.928 -3.757 1.00 0.00 14 ALA A C 10
ATOM 9202 O O . ALA A 1 13 ? -12.581 -7.491 -2.853 1.00 0.00 14 ALA A O 10
ATOM 9209 N N . SER A 1 14 ? -11.879 -7.418 -4.992 1.00 0.00 15 SER A N 10
ATOM 9210 C CA . SER A 1 14 ? -12.523 -8.674 -5.365 1.00 0.00 15 SER A CA 10
ATOM 9211 C C . SER A 1 14 ? -11.567 -9.855 -5.215 1.00 0.00 15 SER A C 10
ATOM 9212 O O . SER A 1 14 ? -11.994 -10.981 -4.961 1.00 0.00 15 SER A O 10
ATOM 9220 N N . SER A 1 15 ? -10.274 -9.594 -5.375 1.00 0.00 16 SER A N 10
ATOM 9221 C CA . SER A 1 15 ? -9.261 -10.638 -5.255 1.00 0.00 16 SER A CA 10
ATOM 9222 C C . SER A 1 15 ? -8.014 -10.105 -4.556 1.00 0.00 16 SER A C 10
ATOM 9223 O O . SER A 1 15 ? -7.797 -8.895 -4.495 1.00 0.00 16 SER A O 10
ATOM 9231 N N . LEU A 1 16 ? -7.189 -11.013 -4.037 1.00 0.00 17 LEU A N 10
ATOM 9232 C CA . LEU A 1 16 ? -5.959 -10.621 -3.351 1.00 0.00 17 LEU A CA 10
ATOM 9233 C C . LEU A 1 16 ? -5.156 -9.656 -4.214 1.00 0.00 17 LEU A C 10
ATOM 9234 O O . LEU A 1 16 ? -4.478 -8.763 -3.707 1.00 0.00 17 LEU A O 10
ATOM 9250 N N . PHE A 1 17 ? -5.255 -9.841 -5.521 1.00 0.00 18 PHE A N 10
ATOM 9251 C CA . PHE A 1 17 ? -4.560 -8.993 -6.475 1.00 0.00 18 PHE A CA 10
ATOM 9252 C C . PHE A 1 17 ? -5.169 -7.595 -6.502 1.00 0.00 18 PHE A C 10
ATOM 9253 O O . PHE A 1 17 ? -4.467 -6.608 -6.724 1.00 0.00 18 PHE A O 10
ATOM 9270 N N . ASP A 1 18 ? -6.484 -7.517 -6.306 1.00 0.00 19 ASP A N 10
ATOM 9271 C CA . ASP A 1 18 ? -7.180 -6.236 -6.343 1.00 0.00 19 ASP A CA 10
ATOM 9272 C C . ASP A 1 18 ? -6.634 -5.258 -5.303 1.00 0.00 19 ASP A C 10
ATOM 9273 O O . ASP A 1 18 ? -6.397 -4.095 -5.625 1.00 0.00 19 ASP A O 10
ATOM 9282 N N . LEU A 1 19 ? -6.418 -5.712 -4.065 1.00 0.00 20 LEU A N 10
ATOM 9283 C CA . LEU A 1 19 ? -5.886 -4.821 -3.042 1.00 0.00 20 LEU A CA 10
ATOM 9284 C C . LEU A 1 19 ? -4.509 -4.300 -3.440 1.00 0.00 20 LEU A C 10
ATOM 9285 O O . LEU A 1 19 ? -4.224 -3.114 -3.303 1.00 0.00 20 LEU A O 10
ATOM 9301 N N . GLN A 1 20 ? -3.659 -5.196 -3.930 1.00 0.00 21 GLN A N 10
ATOM 9302 C CA . GLN A 1 20 ? -2.308 -4.825 -4.342 1.00 0.00 21 GLN A CA 10
ATOM 9303 C C . GLN A 1 20 ? -2.339 -3.737 -5.411 1.00 0.00 21 GLN A C 10
ATOM 9304 O O . GLN A 1 20 ? -1.631 -2.736 -5.311 1.00 0.00 21 GLN A O 10
ATOM 9318 N N . ARG A 1 21 ? -3.163 -3.941 -6.430 1.00 0.00 22 ARG A N 10
ATOM 9319 C CA . ARG A 1 21 ? -3.286 -2.978 -7.516 1.00 0.00 22 ARG A CA 10
ATOM 9320 C C . ARG A 1 21 ? -4.027 -1.730 -7.051 1.00 0.00 22 ARG A C 10
ATOM 9321 O O . ARG A 1 21 ? -3.709 -0.615 -7.464 1.00 0.00 22 ARG A O 10
ATOM 9342 N N . HIS A 1 22 ? -5.021 -1.929 -6.194 1.00 0.00 23 HIS A N 10
ATOM 9343 C CA . HIS A 1 22 ? -5.817 -0.825 -5.673 1.00 0.00 23 HIS A CA 10
ATOM 9344 C C . HIS A 1 22 ? -4.994 0.052 -4.730 1.00 0.00 23 HIS A C 10
ATOM 9345 O O . HIS A 1 22 ? -5.014 1.276 -4.833 1.00 0.00 23 HIS A O 10
ATOM 9359 N N . LEU A 1 23 ? -4.283 -0.579 -3.805 1.00 0.00 24 LEU A N 10
ATOM 9360 C CA . LEU A 1 23 ? -3.472 0.150 -2.836 1.00 0.00 24 LEU A CA 10
ATOM 9361 C C . LEU A 1 23 ? -2.270 0.821 -3.487 1.00 0.00 24 LEU A C 10
ATOM 9362 O O . LEU A 1 23 ? -1.946 1.968 -3.182 1.00 0.00 24 LEU A O 10
ATOM 9378 N N . LEU A 1 24 ? -1.597 0.095 -4.362 1.00 0.00 25 LEU A N 10
ATOM 9379 C CA . LEU A 1 24 ? -0.413 0.615 -5.029 1.00 0.00 25 LEU A CA 10
ATOM 9380 C C . LEU A 1 24 ? -0.748 1.778 -5.962 1.00 0.00 25 LEU A C 10
ATOM 9381 O O . LEU A 1 24 ? -0.061 2.797 -5.965 1.00 0.00 25 LEU A O 10
ATOM 9397 N N . LYS A 1 25 ? -1.791 1.619 -6.761 1.00 0.00 26 LYS A N 10
ATOM 9398 C CA . LYS A 1 25 ? -2.188 2.661 -7.702 1.00 0.00 26 LYS A CA 10
ATOM 9399 C C . LYS A 1 25 ? -2.978 3.788 -7.042 1.00 0.00 26 LYS A C 10
ATOM 9400 O O . LYS A 1 25 ? -2.805 4.961 -7.375 1.00 0.00 26 LYS A O 10
ATOM 9419 N N . ASP A 1 26 ? -3.886 3.414 -6.153 1.00 0.00 27 ASP A N 10
ATOM 9420 C CA . ASP A 1 26 ? -4.762 4.382 -5.492 1.00 0.00 27 ASP A CA 10
ATOM 9421 C C . ASP A 1 26 ? -4.148 5.061 -4.266 1.00 0.00 27 ASP A C 10
ATOM 9422 O O . ASP A 1 26 ? -4.298 6.270 -4.088 1.00 0.00 27 ASP A O 10
ATOM 9431 N N . HIS A 1 27 ? -3.511 4.288 -3.396 1.00 0.00 28 HIS A N 10
ATOM 9432 C CA . HIS A 1 27 ? -2.949 4.849 -2.165 1.00 0.00 28 HIS A CA 10
ATOM 9433 C C . HIS A 1 27 ? -1.508 5.333 -2.321 1.00 0.00 28 HIS A C 10
ATOM 9434 O O . HIS A 1 27 ? -0.886 5.745 -1.342 1.00 0.00 28 HIS A O 10
ATOM 9448 N N . VAL A 1 28 ? -0.976 5.306 -3.538 1.00 0.00 29 VAL A N 10
ATOM 9449 C CA . VAL A 1 28 ? 0.388 5.771 -3.765 1.00 0.00 29 VAL A CA 10
ATOM 9450 C C . VAL A 1 28 ? 0.473 6.643 -5.006 1.00 0.00 29 VAL A C 10
ATOM 9451 O O . VAL A 1 28 ? 0.619 6.153 -6.126 1.00 0.00 29 VAL A O 10
ATOM 9464 N N . SER A 1 29 ? 0.380 7.943 -4.783 1.00 0.00 30 SER A N 10
ATOM 9465 C CA . SER A 1 29 ? 0.445 8.921 -5.852 1.00 0.00 30 SER A CA 10
ATOM 9466 C C . SER A 1 29 ? 1.870 9.056 -6.382 1.00 0.00 30 SER A C 10
ATOM 9467 O O . SER A 1 29 ? 2.081 9.399 -7.545 1.00 0.00 30 SER A O 10
ATOM 9475 N N . GLN A 1 30 ? 2.845 8.784 -5.517 1.00 0.00 31 GLN A N 10
ATOM 9476 C CA . GLN A 1 30 ? 4.250 8.874 -5.895 1.00 0.00 31 GLN A CA 10
ATOM 9477 C C . GLN A 1 30 ? 4.616 10.302 -6.290 1.00 0.00 31 GLN A C 10
ATOM 9478 O O . GLN A 1 30 ? 4.488 10.689 -7.452 1.00 0.00 31 GLN A O 10
ATOM 9492 N N . ASP A 1 31 ? 5.073 11.080 -5.314 1.00 0.00 32 ASP A N 10
ATOM 9493 C CA . ASP A 1 31 ? 5.459 12.467 -5.554 1.00 0.00 32 ASP A CA 10
ATOM 9494 C C . ASP A 1 31 ? 6.790 12.542 -6.296 1.00 0.00 32 ASP A C 10
ATOM 9495 O O . ASP A 1 31 ? 6.984 13.402 -7.156 1.00 0.00 32 ASP A O 10
ATOM 9504 N N . PHE A 1 32 ? 7.703 11.636 -5.959 1.00 0.00 33 PHE A N 10
ATOM 9505 C CA . PHE A 1 32 ? 9.016 11.600 -6.593 1.00 0.00 33 PHE A CA 10
ATOM 9506 C C . PHE A 1 32 ? 9.814 12.859 -6.268 1.00 0.00 33 PHE A C 10
ATOM 9507 O O . PHE A 1 32 ? 10.553 13.371 -7.109 1.00 0.00 33 PHE A O 10
ATOM 9524 N N . LYS A 1 33 ? 9.658 13.354 -5.045 1.00 0.00 34 LYS A N 10
ATOM 9525 C CA . LYS A 1 33 ? 10.363 14.554 -4.610 1.00 0.00 34 LYS A CA 10
ATOM 9526 C C . LYS A 1 33 ? 11.724 14.206 -4.015 1.00 0.00 34 LYS A C 10
ATOM 9527 O O . LYS A 1 33 ? 12.664 14.997 -4.086 1.00 0.00 34 LYS A O 10
ATOM 9546 N N . HIS A 1 34 ? 11.823 13.018 -3.427 1.00 0.00 35 HIS A N 10
ATOM 9547 C CA . HIS A 1 34 ? 13.069 12.568 -2.819 1.00 0.00 35 HIS A CA 10
ATOM 9548 C C . HIS A 1 34 ? 13.956 11.864 -3.845 1.00 0.00 35 HIS A C 10
ATOM 9549 O O . HIS A 1 34 ? 13.469 11.090 -4.669 1.00 0.00 35 HIS A O 10
ATOM 9564 N N . PRO A 1 35 ? 15.277 12.122 -3.808 1.00 0.00 36 PRO A N 10
ATOM 9565 C CA . PRO A 1 35 ? 16.226 11.506 -4.740 1.00 0.00 36 PRO A CA 10
ATOM 9566 C C . PRO A 1 35 ? 16.483 10.037 -4.421 1.00 0.00 36 PRO A C 10
ATOM 9567 O O . PRO A 1 35 ? 16.501 9.191 -5.315 1.00 0.00 36 PRO A O 10
ATOM 9578 N N . MET A 1 36 ? 16.681 9.741 -3.140 1.00 0.00 37 MET A N 10
ATOM 9579 C CA . MET A 1 36 ? 16.937 8.374 -2.702 1.00 0.00 37 MET A CA 10
ATOM 9580 C C . MET A 1 36 ? 16.454 8.163 -1.271 1.00 0.00 37 MET A C 10
ATOM 9581 O O . MET A 1 36 ? 17.224 8.293 -0.319 1.00 0.00 37 MET A O 10
ATOM 9595 N N . GLU A 1 37 ? 15.174 7.836 -1.126 1.00 0.00 38 GLU A N 10
ATOM 9596 C CA . GLU A 1 37 ? 14.588 7.607 0.189 1.00 0.00 38 GLU A CA 10
ATOM 9597 C C . GLU A 1 37 ? 13.629 6.415 0.158 1.00 0.00 38 GLU A C 10
ATOM 9598 O O . GLU A 1 37 ? 12.662 6.411 -0.604 1.00 0.00 38 GLU A O 10
ATOM 9610 N N . PRO A 1 38 ? 13.882 5.384 0.987 1.00 0.00 39 PRO A N 10
ATOM 9611 C CA . PRO A 1 38 ? 13.031 4.190 1.042 1.00 0.00 39 PRO A CA 10
ATOM 9612 C C . PRO A 1 38 ? 11.573 4.529 1.331 1.00 0.00 39 PRO A C 10
ATOM 9613 O O . PRO A 1 38 ? 11.272 5.557 1.937 1.00 0.00 39 PRO A O 10
ATOM 9624 N N . LEU A 1 39 ? 10.671 3.657 0.892 1.00 0.00 40 LEU A N 10
ATOM 9625 C CA . LEU A 1 39 ? 9.243 3.862 1.104 1.00 0.00 40 LEU A CA 10
ATOM 9626 C C . LEU A 1 39 ? 8.786 3.191 2.398 1.00 0.00 40 LEU A C 10
ATOM 9627 O O . LEU A 1 39 ? 9.349 2.181 2.819 1.00 0.00 40 LEU A O 10
ATOM 9643 N N . ALA A 1 40 ? 7.772 3.772 3.032 1.00 0.00 41 ALA A N 10
ATOM 9644 C CA . ALA A 1 40 ? 7.249 3.246 4.288 1.00 0.00 41 ALA A CA 10
ATOM 9645 C C . ALA A 1 40 ? 5.742 3.017 4.227 1.00 0.00 41 ALA A C 10
ATOM 9646 O O . ALA A 1 40 ? 5.029 3.696 3.487 1.00 0.00 41 ALA A O 10
ATOM 9653 N N . CYS A 1 41 ? 5.264 2.058 5.018 1.00 0.00 42 CYS A N 10
ATOM 9654 C CA . CYS A 1 41 ? 3.841 1.739 5.066 1.00 0.00 42 CYS A CA 10
ATOM 9655 C C . CYS A 1 41 ? 3.057 2.964 5.519 1.00 0.00 42 CYS A C 10
ATOM 9656 O O . CYS A 1 41 ? 3.529 3.744 6.345 1.00 0.00 42 CYS A O 10
ATOM 9663 N N . ASN A 1 42 ? 1.880 3.152 4.939 1.00 0.00 43 ASN A N 10
ATOM 9664 C CA . ASN A 1 42 ? 1.057 4.312 5.249 1.00 0.00 43 ASN A CA 10
ATOM 9665 C C . ASN A 1 42 ? -0.174 3.952 6.075 1.00 0.00 43 ASN A C 10
ATOM 9666 O O . ASN A 1 42 ? -1.236 4.553 5.912 1.00 0.00 43 ASN A O 10
ATOM 9677 N N . TRP A 1 43 ? -0.025 2.987 6.975 1.00 0.00 44 TRP A N 10
ATOM 9678 C CA . TRP A 1 43 ? -1.128 2.579 7.836 1.00 0.00 44 TRP A CA 10
ATOM 9679 C C . TRP A 1 43 ? -1.063 3.323 9.168 1.00 0.00 44 TRP A C 10
ATOM 9680 O O . TRP A 1 43 ? 0.017 3.670 9.645 1.00 0.00 44 TRP A O 10
ATOM 9701 N N . GLU A 1 44 ? -2.227 3.584 9.750 1.00 0.00 45 GLU A N 10
ATOM 9702 C CA . GLU A 1 44 ? -2.310 4.309 11.014 1.00 0.00 45 GLU A CA 10
ATOM 9703 C C . GLU A 1 44 ? -1.552 3.607 12.142 1.00 0.00 45 GLU A C 10
ATOM 9704 O O . GLU A 1 44 ? -0.845 4.254 12.915 1.00 0.00 45 GLU A O 10
ATOM 9716 N N . ASP A 1 45 ? -1.719 2.293 12.254 1.00 0.00 46 ASP A N 10
ATOM 9717 C CA . ASP A 1 45 ? -1.063 1.535 13.319 1.00 0.00 46 ASP A CA 10
ATOM 9718 C C . ASP A 1 45 ? 0.179 0.791 12.829 1.00 0.00 46 ASP A C 10
ATOM 9719 O O . ASP A 1 45 ? 1.083 0.505 13.614 1.00 0.00 46 ASP A O 10
ATOM 9728 N N . CYS A 1 46 ? 0.218 0.463 11.543 1.00 0.00 47 CYS A N 10
ATOM 9729 C CA . CYS A 1 46 ? 1.354 -0.266 10.986 1.00 0.00 47 CYS A CA 10
ATOM 9730 C C . CYS A 1 46 ? 2.577 0.628 10.823 1.00 0.00 47 CYS A C 10
ATOM 9731 O O . CYS A 1 46 ? 2.475 1.772 10.378 1.00 0.00 47 CYS A O 10
ATOM 9738 N N . ASP A 1 47 ? 3.739 0.084 11.172 1.00 0.00 48 ASP A N 10
ATOM 9739 C CA . ASP A 1 47 ? 4.999 0.807 11.054 1.00 0.00 48 ASP A CA 10
ATOM 9740 C C . ASP A 1 47 ? 5.908 0.117 10.040 1.00 0.00 48 ASP A C 10
ATOM 9741 O O . ASP A 1 47 ? 7.133 0.206 10.119 1.00 0.00 48 ASP A O 10
ATOM 9750 N N . PHE A 1 48 ? 5.287 -0.575 9.088 1.00 0.00 49 PHE A N 10
ATOM 9751 C CA . PHE A 1 48 ? 6.014 -1.293 8.048 1.00 0.00 49 PHE A CA 10
ATOM 9752 C C . PHE A 1 48 ? 6.801 -0.337 7.161 1.00 0.00 49 PHE A C 10
ATOM 9753 O O . PHE A 1 48 ? 6.348 0.764 6.859 1.00 0.00 49 PHE A O 10
ATOM 9770 N N . LEU A 1 49 ? 7.985 -0.773 6.753 1.00 0.00 50 LEU A N 10
ATOM 9771 C CA . LEU A 1 49 ? 8.848 0.032 5.897 1.00 0.00 50 LEU A CA 10
ATOM 9772 C C . LEU A 1 49 ? 9.527 -0.836 4.842 1.00 0.00 50 LEU A C 10
ATOM 9773 O O . LEU A 1 49 ? 9.975 -1.946 5.132 1.00 0.00 50 LEU A O 10
ATOM 9789 N N . GLY A 1 50 ? 9.599 -0.325 3.616 1.00 0.00 51 GLY A N 10
ATOM 9790 C CA . GLY A 1 50 ? 10.224 -1.067 2.536 1.00 0.00 51 GLY A CA 10
ATOM 9791 C C . GLY A 1 50 ? 11.241 -0.241 1.774 1.00 0.00 51 GLY A C 10
ATOM 9792 O O . GLY A 1 50 ? 11.326 0.973 1.954 1.00 0.00 51 GLY A O 10
ATOM 9796 N N . ASP A 1 51 ? 12.017 -0.903 0.921 1.00 0.00 52 ASP A N 10
ATOM 9797 C CA . ASP A 1 51 ? 13.037 -0.223 0.130 1.00 0.00 52 ASP A CA 10
ATOM 9798 C C . ASP A 1 51 ? 12.441 0.353 -1.152 1.00 0.00 52 ASP A C 10
ATOM 9799 O O . ASP A 1 51 ? 12.891 1.388 -1.644 1.00 0.00 52 ASP A O 10
ATOM 9808 N N . ASP A 1 52 ? 11.430 -0.322 -1.688 1.00 0.00 53 ASP A N 10
ATOM 9809 C CA . ASP A 1 52 ? 10.776 0.126 -2.913 1.00 0.00 53 ASP A CA 10
ATOM 9810 C C . ASP A 1 52 ? 9.261 -0.013 -2.804 1.00 0.00 53 ASP A C 10
ATOM 9811 O O . ASP A 1 52 ? 8.750 -0.634 -1.873 1.00 0.00 53 ASP A O 10
ATOM 9820 N N . THR A 1 53 ? 8.548 0.571 -3.763 1.00 0.00 54 THR A N 10
ATOM 9821 C CA . THR A 1 53 ? 7.092 0.512 -3.774 1.00 0.00 54 THR A CA 10
ATOM 9822 C C . THR A 1 53 ? 6.607 -0.932 -3.852 1.00 0.00 54 THR A C 10
ATOM 9823 O O . THR A 1 53 ? 5.628 -1.305 -3.205 1.00 0.00 54 THR A O 10
ATOM 9834 N N . ALA A 1 54 ? 7.299 -1.741 -4.647 1.00 0.00 55 ALA A N 10
ATOM 9835 C CA . ALA A 1 54 ? 6.938 -3.144 -4.809 1.00 0.00 55 ALA A CA 10
ATOM 9836 C C . ALA A 1 54 ? 7.042 -3.892 -3.485 1.00 0.00 55 ALA A C 10
ATOM 9837 O O . ALA A 1 54 ? 6.233 -4.770 -3.188 1.00 0.00 55 ALA A O 10
ATOM 9844 N N . SER A 1 55 ? 8.043 -3.536 -2.689 1.00 0.00 56 SER A N 10
ATOM 9845 C CA . SER A 1 55 ? 8.249 -4.172 -1.394 1.00 0.00 56 SER A CA 10
ATOM 9846 C C . SER A 1 55 ? 7.029 -3.983 -0.500 1.00 0.00 56 SER A C 10
ATOM 9847 O O . SER A 1 55 ? 6.692 -4.858 0.297 1.00 0.00 56 SER A O 10
ATOM 9855 N N . ILE A 1 56 ? 6.365 -2.839 -0.641 1.00 0.00 57 ILE A N 10
ATOM 9856 C CA . ILE A 1 56 ? 5.181 -2.551 0.153 1.00 0.00 57 ILE A CA 10
ATOM 9857 C C . ILE A 1 56 ? 4.010 -3.403 -0.305 1.00 0.00 57 ILE A C 10
ATOM 9858 O O . ILE A 1 56 ? 3.311 -3.999 0.510 1.00 0.00 57 ILE A O 10
ATOM 9874 N N . VAL A 1 57 ? 3.800 -3.454 -1.616 1.00 0.00 58 VAL A N 10
ATOM 9875 C CA . VAL A 1 57 ? 2.701 -4.225 -2.174 1.00 0.00 58 VAL A CA 10
ATOM 9876 C C . VAL A 1 57 ? 2.764 -5.674 -1.706 1.00 0.00 58 VAL A C 10
ATOM 9877 O O . VAL A 1 57 ? 1.734 -6.305 -1.468 1.00 0.00 58 VAL A O 10
ATOM 9890 N N . ASN A 1 58 ? 3.978 -6.186 -1.548 1.00 0.00 59 ASN A N 10
ATOM 9891 C CA . ASN A 1 58 ? 4.171 -7.546 -1.075 1.00 0.00 59 ASN A CA 10
ATOM 9892 C C . ASN A 1 58 ? 3.765 -7.639 0.393 1.00 0.00 59 ASN A C 10
ATOM 9893 O O . ASN A 1 58 ? 3.116 -8.592 0.814 1.00 0.00 59 ASN A O 10
ATOM 9904 N N . HIS A 1 59 ? 4.155 -6.632 1.165 1.00 0.00 60 HIS A N 10
ATOM 9905 C CA . HIS A 1 59 ? 3.831 -6.583 2.584 1.00 0.00 60 HIS A CA 10
ATOM 9906 C C . HIS A 1 59 ? 2.340 -6.329 2.803 1.00 0.00 60 HIS A C 10
ATOM 9907 O O . HIS A 1 59 ? 1.710 -6.966 3.645 1.00 0.00 60 HIS A O 10
ATOM 9921 N N . ILE A 1 60 ? 1.788 -5.379 2.054 1.00 0.00 61 ILE A N 10
ATOM 9922 C CA . ILE A 1 60 ? 0.379 -5.024 2.184 1.00 0.00 61 ILE A CA 10
ATOM 9923 C C . ILE A 1 60 ? -0.531 -6.216 1.946 1.00 0.00 61 ILE A C 10
ATOM 9924 O O . ILE A 1 60 ? -1.483 -6.435 2.686 1.00 0.00 61 ILE A O 10
ATOM 9940 N N . ASN A 1 61 ? -0.250 -6.982 0.910 1.00 0.00 62 ASN A N 10
ATOM 9941 C CA . ASN A 1 61 ? -1.073 -8.140 0.601 1.00 0.00 62 ASN A CA 10
ATOM 9942 C C . ASN A 1 61 ? -0.964 -9.201 1.701 1.00 0.00 62 ASN A C 10
ATOM 9943 O O . ASN A 1 61 ? -1.943 -9.873 2.026 1.00 0.00 62 ASN A O 10
ATOM 9954 N N . ALA A 1 62 ? 0.240 -9.363 2.251 1.00 0.00 63 ALA A N 10
ATOM 9955 C CA . ALA A 1 62 ? 0.478 -10.362 3.289 1.00 0.00 63 ALA A CA 10
ATOM 9956 C C . ALA A 1 62 ? 0.028 -9.897 4.670 1.00 0.00 63 ALA A C 10
ATOM 9957 O O . ALA A 1 62 ? -0.598 -10.651 5.415 1.00 0.00 63 ALA A O 10
ATOM 9964 N N . GLN A 1 63 ? 0.368 -8.661 5.014 1.00 0.00 64 GLN A N 10
ATOM 9965 C CA . GLN A 1 63 ? 0.015 -8.110 6.317 1.00 0.00 64 GLN A CA 10
ATOM 9966 C C . GLN A 1 63 ? -1.288 -7.321 6.271 1.00 0.00 64 GLN A C 10
ATOM 9967 O O . GLN A 1 63 ? -1.888 -7.048 7.311 1.00 0.00 64 GLN A O 10
ATOM 9981 N N . HIS A 1 64 ? -1.729 -6.955 5.073 1.00 0.00 65 HIS A N 10
ATOM 9982 C CA . HIS A 1 64 ? -2.972 -6.196 4.935 1.00 0.00 65 HIS A CA 10
ATOM 9983 C C . HIS A 1 64 ? -3.879 -6.822 3.881 1.00 0.00 65 HIS A C 10
ATOM 9984 O O . HIS A 1 64 ? -4.932 -6.223 3.577 1.00 0.00 65 HIS A O 10
ATOM 10001 N N . ASP A 1 1 ? -9.509 -12.602 -2.344 1.00 0.00 2 ASP A N 11
ATOM 10002 C CA . ASP A 1 1 ? -10.346 -11.450 -1.920 1.00 0.00 2 ASP A CA 11
ATOM 10003 C C . ASP A 1 1 ? -9.590 -10.541 -0.958 1.00 0.00 2 ASP A C 11
ATOM 10004 O O . ASP A 1 1 ? -9.390 -10.885 0.207 1.00 0.00 2 ASP A O 11
ATOM 10015 N N . LEU A 1 2 ? -9.171 -9.379 -1.451 1.00 0.00 3 LEU A N 11
ATOM 10016 C CA . LEU A 1 2 ? -8.438 -8.427 -0.627 1.00 0.00 3 LEU A CA 11
ATOM 10017 C C . LEU A 1 2 ? -9.257 -7.165 -0.372 1.00 0.00 3 LEU A C 11
ATOM 10018 O O . LEU A 1 2 ? -9.751 -6.525 -1.296 1.00 0.00 3 LEU A O 11
ATOM 10034 N N . LYS A 1 3 ? -9.397 -6.835 0.900 1.00 0.00 4 LYS A N 11
ATOM 10035 C CA . LYS A 1 3 ? -10.158 -5.666 1.337 1.00 0.00 4 LYS A CA 11
ATOM 10036 C C . LYS A 1 3 ? -9.251 -4.575 1.905 1.00 0.00 4 LYS A C 11
ATOM 10037 O O . LYS A 1 3 ? -8.653 -4.756 2.965 1.00 0.00 4 LYS A O 11
ATOM 10056 N N . CYS A 1 4 ? -9.157 -3.436 1.217 1.00 0.00 5 CYS A N 11
ATOM 10057 C CA . CYS A 1 4 ? -8.326 -2.336 1.704 1.00 0.00 5 CYS A CA 11
ATOM 10058 C C . CYS A 1 4 ? -8.818 -1.905 3.083 1.00 0.00 5 CYS A C 11
ATOM 10059 O O . CYS A 1 4 ? -9.999 -1.610 3.265 1.00 0.00 5 CYS A O 11
ATOM 10066 N N . LYS A 1 5 ? -7.915 -1.903 4.060 1.00 0.00 6 LYS A N 11
ATOM 10067 C CA . LYS A 1 5 ? -8.277 -1.544 5.427 1.00 0.00 6 LYS A CA 11
ATOM 10068 C C . LYS A 1 5 ? -7.749 -0.169 5.819 1.00 0.00 6 LYS A C 11
ATOM 10069 O O . LYS A 1 5 ? -7.378 0.054 6.971 1.00 0.00 6 LYS A O 11
ATOM 10088 N N . TRP A 1 6 ? -7.732 0.756 4.869 1.00 0.00 7 TRP A N 11
ATOM 10089 C CA . TRP A 1 6 ? -7.264 2.105 5.149 1.00 0.00 7 TRP A CA 11
ATOM 10090 C C . TRP A 1 6 ? -8.357 2.899 5.858 1.00 0.00 7 TRP A C 11
ATOM 10091 O O . TRP A 1 6 ? -9.513 2.894 5.434 1.00 0.00 7 TRP A O 11
ATOM 10112 N N . LYS A 1 7 ? -7.991 3.566 6.946 1.00 0.00 8 LYS A N 11
ATOM 10113 C CA . LYS A 1 7 ? -8.947 4.349 7.723 1.00 0.00 8 LYS A CA 11
ATOM 10114 C C . LYS A 1 7 ? -9.659 5.388 6.861 1.00 0.00 8 LYS A C 11
ATOM 10115 O O . LYS A 1 7 ? -10.873 5.565 6.965 1.00 0.00 8 LYS A O 11
ATOM 10134 N N . GLU A 1 8 ? -8.899 6.082 6.022 1.00 0.00 9 GLU A N 11
ATOM 10135 C CA . GLU A 1 8 ? -9.464 7.114 5.158 1.00 0.00 9 GLU A CA 11
ATOM 10136 C C . GLU A 1 8 ? -9.974 6.539 3.835 1.00 0.00 9 GLU A C 11
ATOM 10137 O O . GLU A 1 8 ? -10.394 7.290 2.954 1.00 0.00 9 GLU A O 11
ATOM 10149 N N . CYS A 1 9 ? -9.932 5.217 3.686 1.00 0.00 10 CYS A N 11
ATOM 10150 C CA . CYS A 1 9 ? -10.391 4.587 2.451 1.00 0.00 10 CYS A CA 11
ATOM 10151 C C . CYS A 1 9 ? -11.700 3.822 2.654 1.00 0.00 10 CYS A C 11
ATOM 10152 O O . CYS A 1 9 ? -11.775 2.918 3.486 1.00 0.00 10 CYS A O 11
ATOM 10159 N N . PRO A 1 10 ? -12.752 4.174 1.890 1.00 0.00 11 PRO A N 11
ATOM 10160 C CA . PRO A 1 10 ? -14.053 3.534 1.970 1.00 0.00 11 PRO A CA 11
ATOM 10161 C C . PRO A 1 10 ? -14.286 2.544 0.830 1.00 0.00 11 PRO A C 11
ATOM 10162 O O . PRO A 1 10 ? -15.415 2.374 0.371 1.00 0.00 11 PRO A O 11
ATOM 10173 N N . GLU A 1 11 ? -13.214 1.909 0.360 1.00 0.00 12 GLU A N 11
ATOM 10174 C CA . GLU A 1 11 ? -13.322 0.960 -0.744 1.00 0.00 12 GLU A CA 11
ATOM 10175 C C . GLU A 1 11 ? -12.532 -0.316 -0.470 1.00 0.00 12 GLU A C 11
ATOM 10176 O O . GLU A 1 11 ? -11.455 -0.280 0.123 1.00 0.00 12 GLU A O 11
ATOM 10188 N N . SER A 1 12 ? -13.082 -1.442 -0.914 1.00 0.00 13 SER A N 11
ATOM 10189 C CA . SER A 1 12 ? -12.443 -2.740 -0.733 1.00 0.00 13 SER A CA 11
ATOM 10190 C C . SER A 1 12 ? -12.232 -3.424 -2.082 1.00 0.00 13 SER A C 11
ATOM 10191 O O . SER A 1 12 ? -12.830 -3.032 -3.083 1.00 0.00 13 SER A O 11
ATOM 10199 N N . ALA A 1 13 ? -11.378 -4.443 -2.106 1.00 0.00 14 ALA A N 11
ATOM 10200 C CA . ALA A 1 13 ? -11.095 -5.168 -3.338 1.00 0.00 14 ALA A CA 11
ATOM 10201 C C . ALA A 1 13 ? -11.695 -6.572 -3.291 1.00 0.00 14 ALA A C 11
ATOM 10202 O O . ALA A 1 13 ? -11.946 -7.115 -2.215 1.00 0.00 14 ALA A O 11
ATOM 10209 N N . SER A 1 14 ? -11.946 -7.143 -4.465 1.00 0.00 15 SER A N 11
ATOM 10210 C CA . SER A 1 14 ? -12.543 -8.472 -4.558 1.00 0.00 15 SER A CA 11
ATOM 10211 C C . SER A 1 14 ? -11.490 -9.571 -4.692 1.00 0.00 15 SER A C 11
ATOM 10212 O O . SER A 1 14 ? -11.806 -10.753 -4.557 1.00 0.00 15 SER A O 11
ATOM 10220 N N . SER A 1 15 ? -10.246 -9.189 -4.967 1.00 0.00 16 SER A N 11
ATOM 10221 C CA . SER A 1 15 ? -9.171 -10.167 -5.120 1.00 0.00 16 SER A CA 11
ATOM 10222 C C . SER A 1 15 ? -7.865 -9.664 -4.509 1.00 0.00 16 SER A C 11
ATOM 10223 O O . SER A 1 15 ? -7.704 -8.470 -4.257 1.00 0.00 16 SER A O 11
ATOM 10231 N N . LEU A 1 16 ? -6.932 -10.587 -4.283 1.00 0.00 17 LEU A N 11
ATOM 10232 C CA . LEU A 1 16 ? -5.631 -10.247 -3.713 1.00 0.00 17 LEU A CA 11
ATOM 10233 C C . LEU A 1 16 ? -4.932 -9.196 -4.568 1.00 0.00 17 LEU A C 11
ATOM 10234 O O . LEU A 1 16 ? -4.293 -8.278 -4.055 1.00 0.00 17 LEU A O 11
ATOM 10250 N N . PHE A 1 17 ? -5.060 -9.346 -5.877 1.00 0.00 18 PHE A N 11
ATOM 10251 C CA . PHE A 1 17 ? -4.450 -8.424 -6.824 1.00 0.00 18 PHE A CA 11
ATOM 10252 C C . PHE A 1 17 ? -5.142 -7.063 -6.806 1.00 0.00 18 PHE A C 11
ATOM 10253 O O . PHE A 1 17 ? -4.505 -6.032 -7.023 1.00 0.00 18 PHE A O 11
ATOM 10270 N N . ASP A 1 18 ? -6.455 -7.066 -6.587 1.00 0.00 19 ASP A N 11
ATOM 10271 C CA . ASP A 1 18 ? -7.230 -5.828 -6.592 1.00 0.00 19 ASP A CA 11
ATOM 10272 C C . ASP A 1 18 ? -6.741 -4.826 -5.542 1.00 0.00 19 ASP A C 11
ATOM 10273 O O . ASP A 1 18 ? -6.584 -3.646 -5.854 1.00 0.00 19 ASP A O 11
ATOM 10282 N N . LEU A 1 19 ? -6.482 -5.273 -4.311 1.00 0.00 20 LEU A N 11
ATOM 10283 C CA . LEU A 1 19 ? -5.997 -4.354 -3.286 1.00 0.00 20 LEU A CA 11
ATOM 10284 C C . LEU A 1 19 ? -4.574 -3.912 -3.603 1.00 0.00 20 LEU A C 11
ATOM 10285 O O . LEU A 1 19 ? -4.221 -2.749 -3.421 1.00 0.00 20 LEU A O 11
ATOM 10301 N N . GLN A 1 20 ? -3.759 -4.849 -4.079 1.00 0.00 21 GLN A N 11
ATOM 10302 C CA . GLN A 1 20 ? -2.374 -4.550 -4.420 1.00 0.00 21 GLN A CA 11
ATOM 10303 C C . GLN A 1 20 ? -2.301 -3.441 -5.462 1.00 0.00 21 GLN A C 11
ATOM 10304 O O . GLN A 1 20 ? -1.554 -2.476 -5.306 1.00 0.00 21 GLN A O 11
ATOM 10318 N N . ARG A 1 21 ? -3.089 -3.583 -6.522 1.00 0.00 22 ARG A N 11
ATOM 10319 C CA . ARG A 1 21 ? -3.121 -2.591 -7.587 1.00 0.00 22 ARG A CA 11
ATOM 10320 C C . ARG A 1 21 ? -3.830 -1.327 -7.118 1.00 0.00 22 ARG A C 11
ATOM 10321 O O . ARG A 1 21 ? -3.479 -0.218 -7.518 1.00 0.00 22 ARG A O 11
ATOM 10342 N N . HIS A 1 22 ? -4.832 -1.506 -6.264 1.00 0.00 23 HIS A N 11
ATOM 10343 C CA . HIS A 1 22 ? -5.595 -0.384 -5.735 1.00 0.00 23 HIS A CA 11
ATOM 10344 C C . HIS A 1 22 ? -4.740 0.456 -4.789 1.00 0.00 23 HIS A C 11
ATOM 10345 O O . HIS A 1 22 ? -4.709 1.679 -4.891 1.00 0.00 23 HIS A O 11
ATOM 10359 N N . LEU A 1 23 ? -4.053 -0.208 -3.869 1.00 0.00 24 LEU A N 11
ATOM 10360 C CA . LEU A 1 23 ? -3.208 0.485 -2.906 1.00 0.00 24 LEU A CA 11
ATOM 10361 C C . LEU A 1 23 ? -1.984 1.097 -3.575 1.00 0.00 24 LEU A C 11
ATOM 10362 O O . LEU A 1 23 ? -1.579 2.213 -3.250 1.00 0.00 24 LEU A O 11
ATOM 10378 N N . LEU A 1 24 ? -1.392 0.356 -4.498 1.00 0.00 25 LEU A N 11
ATOM 10379 C CA . LEU A 1 24 ? -0.203 0.819 -5.201 1.00 0.00 25 LEU A CA 11
ATOM 10380 C C . LEU A 1 24 ? -0.508 2.020 -6.095 1.00 0.00 25 LEU A C 11
ATOM 10381 O O . LEU A 1 24 ? 0.229 3.005 -6.098 1.00 0.00 25 LEU A O 11
ATOM 10397 N N . LYS A 1 25 ? -1.589 1.933 -6.857 1.00 0.00 26 LYS A N 11
ATOM 10398 C CA . LYS A 1 25 ? -1.972 3.015 -7.757 1.00 0.00 26 LYS A CA 11
ATOM 10399 C C . LYS A 1 25 ? -2.674 4.154 -7.027 1.00 0.00 26 LYS A C 11
ATOM 10400 O O . LYS A 1 25 ? -2.455 5.327 -7.326 1.00 0.00 26 LYS A O 11
ATOM 10419 N N . ASP A 1 26 ? -3.553 3.794 -6.103 1.00 0.00 27 ASP A N 11
ATOM 10420 C CA . ASP A 1 26 ? -4.335 4.784 -5.362 1.00 0.00 27 ASP A CA 11
ATOM 10421 C C . ASP A 1 26 ? -3.598 5.369 -4.158 1.00 0.00 27 ASP A C 11
ATOM 10422 O O . ASP A 1 26 ? -3.638 6.578 -3.931 1.00 0.00 27 ASP A O 11
ATOM 10431 N N . HIS A 1 27 ? -2.963 4.514 -3.365 1.00 0.00 28 HIS A N 11
ATOM 10432 C CA . HIS A 1 27 ? -2.269 4.977 -2.164 1.00 0.00 28 HIS A CA 11
ATOM 10433 C C . HIS A 1 27 ? -0.761 5.127 -2.373 1.00 0.00 28 HIS A C 11
ATOM 10434 O O . HIS A 1 27 ? -0.083 5.757 -1.562 1.00 0.00 28 HIS A O 11
ATOM 10448 N N . VAL A 1 28 ? -0.235 4.548 -3.445 1.00 0.00 29 VAL A N 11
ATOM 10449 C CA . VAL A 1 28 ? 1.199 4.632 -3.720 1.00 0.00 29 VAL A CA 11
ATOM 10450 C C . VAL A 1 28 ? 1.452 5.223 -5.095 1.00 0.00 29 VAL A C 11
ATOM 10451 O O . VAL A 1 28 ? 2.362 4.810 -5.813 1.00 0.00 29 VAL A O 11
ATOM 10464 N N . SER A 1 29 ? 0.632 6.197 -5.446 1.00 0.00 30 SER A N 11
ATOM 10465 C CA . SER A 1 29 ? 0.736 6.871 -6.726 1.00 0.00 30 SER A CA 11
ATOM 10466 C C . SER A 1 29 ? 2.039 7.662 -6.832 1.00 0.00 30 SER A C 11
ATOM 10467 O O . SER A 1 29 ? 2.485 7.993 -7.930 1.00 0.00 30 SER A O 11
ATOM 10475 N N . GLN A 1 30 ? 2.644 7.961 -5.681 1.00 0.00 31 GLN A N 11
ATOM 10476 C CA . GLN A 1 30 ? 3.900 8.711 -5.629 1.00 0.00 31 GLN A CA 11
ATOM 10477 C C . GLN A 1 30 ? 3.886 9.903 -6.584 1.00 0.00 31 GLN A C 11
ATOM 10478 O O . GLN A 1 30 ? 4.185 9.766 -7.771 1.00 0.00 31 GLN A O 11
ATOM 10492 N N . ASP A 1 31 ? 3.539 11.072 -6.056 1.00 0.00 32 ASP A N 11
ATOM 10493 C CA . ASP A 1 31 ? 3.489 12.288 -6.857 1.00 0.00 32 ASP A CA 11
ATOM 10494 C C . ASP A 1 31 ? 4.885 12.876 -7.040 1.00 0.00 32 ASP A C 11
ATOM 10495 O O . ASP A 1 31 ? 5.188 13.472 -8.073 1.00 0.00 32 ASP A O 11
ATOM 10504 N N . PHE A 1 32 ? 5.730 12.703 -6.029 1.00 0.00 33 PHE A N 11
ATOM 10505 C CA . PHE A 1 32 ? 7.095 13.214 -6.076 1.00 0.00 33 PHE A CA 11
ATOM 10506 C C . PHE A 1 32 ? 8.101 12.071 -6.150 1.00 0.00 33 PHE A C 11
ATOM 10507 O O . PHE A 1 32 ? 9.070 12.132 -6.906 1.00 0.00 33 PHE A O 11
ATOM 10524 N N . LYS A 1 33 ? 7.864 11.030 -5.358 1.00 0.00 34 LYS A N 11
ATOM 10525 C CA . LYS A 1 33 ? 8.748 9.871 -5.332 1.00 0.00 34 LYS A CA 11
ATOM 10526 C C . LYS A 1 33 ? 10.136 10.255 -4.829 1.00 0.00 34 LYS A C 11
ATOM 10527 O O . LYS A 1 33 ? 10.918 10.878 -5.549 1.00 0.00 34 LYS A O 11
ATOM 10546 N N . HIS A 1 34 ? 10.436 9.879 -3.591 1.00 0.00 35 HIS A N 11
ATOM 10547 C CA . HIS A 1 34 ? 11.730 10.183 -2.992 1.00 0.00 35 HIS A CA 11
ATOM 10548 C C . HIS A 1 34 ? 12.689 9.002 -3.139 1.00 0.00 35 HIS A C 11
ATOM 10549 O O . HIS A 1 34 ? 12.404 7.902 -2.666 1.00 0.00 35 HIS A O 11
ATOM 10564 N N . PRO A 1 35 ? 13.842 9.210 -3.802 1.00 0.00 36 PRO A N 11
ATOM 10565 C CA . PRO A 1 35 ? 14.834 8.152 -4.006 1.00 0.00 36 PRO A CA 11
ATOM 10566 C C . PRO A 1 35 ? 15.690 7.908 -2.768 1.00 0.00 36 PRO A C 11
ATOM 10567 O O . PRO A 1 35 ? 16.133 6.787 -2.519 1.00 0.00 36 PRO A O 11
ATOM 10578 N N . MET A 1 36 ? 15.924 8.965 -1.998 1.00 0.00 37 MET A N 11
ATOM 10579 C CA . MET A 1 36 ? 16.732 8.866 -0.788 1.00 0.00 37 MET A CA 11
ATOM 10580 C C . MET A 1 36 ? 15.883 8.441 0.406 1.00 0.00 37 MET A C 11
ATOM 10581 O O . MET A 1 36 ? 16.347 7.707 1.279 1.00 0.00 37 MET A O 11
ATOM 10595 N N . GLU A 1 37 ? 14.640 8.910 0.442 1.00 0.00 38 GLU A N 11
ATOM 10596 C CA . GLU A 1 37 ? 13.732 8.579 1.534 1.00 0.00 38 GLU A CA 11
ATOM 10597 C C . GLU A 1 37 ? 13.027 7.246 1.277 1.00 0.00 38 GLU A C 11
ATOM 10598 O O . GLU A 1 37 ? 12.244 7.122 0.336 1.00 0.00 38 GLU A O 11
ATOM 10610 N N . PRO A 1 38 ? 13.295 6.226 2.115 1.00 0.00 39 PRO A N 11
ATOM 10611 C CA . PRO A 1 38 ? 12.680 4.902 1.971 1.00 0.00 39 PRO A CA 11
ATOM 10612 C C . PRO A 1 38 ? 11.158 4.963 1.963 1.00 0.00 39 PRO A C 11
ATOM 10613 O O . PRO A 1 38 ? 10.559 5.895 2.501 1.00 0.00 39 PRO A O 11
ATOM 10624 N N . LEU A 1 39 ? 10.539 3.961 1.350 1.00 0.00 40 LEU A N 11
ATOM 10625 C CA . LEU A 1 39 ? 9.088 3.895 1.270 1.00 0.00 40 LEU A CA 11
ATOM 10626 C C . LEU A 1 39 ? 8.522 3.119 2.457 1.00 0.00 40 LEU A C 11
ATOM 10627 O O . LEU A 1 39 ? 8.732 1.914 2.586 1.00 0.00 40 LEU A O 11
ATOM 10643 N N . ALA A 1 40 ? 7.820 3.834 3.329 1.00 0.00 41 ALA A N 11
ATOM 10644 C CA . ALA A 1 40 ? 7.232 3.244 4.527 1.00 0.00 41 ALA A CA 11
ATOM 10645 C C . ALA A 1 40 ? 5.729 3.037 4.383 1.00 0.00 41 ALA A C 11
ATOM 10646 O O . ALA A 1 40 ? 5.060 3.756 3.641 1.00 0.00 41 ALA A O 11
ATOM 10653 N N . CYS A 1 41 ? 5.202 2.050 5.107 1.00 0.00 42 CYS A N 11
ATOM 10654 C CA . CYS A 1 41 ? 3.775 1.751 5.069 1.00 0.00 42 CYS A CA 11
ATOM 10655 C C . CYS A 1 41 ? 2.989 2.969 5.531 1.00 0.00 42 CYS A C 11
ATOM 10656 O O . CYS A 1 41 ? 3.423 3.699 6.422 1.00 0.00 42 CYS A O 11
ATOM 10663 N N . ASN A 1 42 ? 1.852 3.202 4.898 1.00 0.00 43 ASN A N 11
ATOM 10664 C CA . ASN A 1 42 ? 1.027 4.354 5.220 1.00 0.00 43 ASN A CA 11
ATOM 10665 C C . ASN A 1 42 ? -0.241 3.951 5.963 1.00 0.00 43 ASN A C 11
ATOM 10666 O O . ASN A 1 42 ? -1.306 4.532 5.754 1.00 0.00 43 ASN A O 11
ATOM 10677 N N . TRP A 1 43 ? -0.116 2.965 6.844 1.00 0.00 44 TRP A N 11
ATOM 10678 C CA . TRP A 1 43 ? -1.250 2.500 7.631 1.00 0.00 44 TRP A CA 11
ATOM 10679 C C . TRP A 1 43 ? -1.285 3.203 8.984 1.00 0.00 44 TRP A C 11
ATOM 10680 O O . TRP A 1 43 ? -0.247 3.569 9.533 1.00 0.00 44 TRP A O 11
ATOM 10701 N N . GLU A 1 44 ? -2.489 3.404 9.504 1.00 0.00 45 GLU A N 11
ATOM 10702 C CA . GLU A 1 44 ? -2.678 4.082 10.782 1.00 0.00 45 GLU A CA 11
ATOM 10703 C C . GLU A 1 44 ? -1.791 3.509 11.889 1.00 0.00 45 GLU A C 11
ATOM 10704 O O . GLU A 1 44 ? -1.051 4.247 12.540 1.00 0.00 45 GLU A O 11
ATOM 10716 N N . ASP A 1 45 ? -1.887 2.204 12.125 1.00 0.00 46 ASP A N 11
ATOM 10717 C CA . ASP A 1 45 ? -1.109 1.566 13.185 1.00 0.00 46 ASP A CA 11
ATOM 10718 C C . ASP A 1 45 ? 0.121 0.826 12.658 1.00 0.00 46 ASP A C 11
ATOM 10719 O O . ASP A 1 45 ? 1.089 0.629 13.392 1.00 0.00 46 ASP A O 11
ATOM 10728 N N . CYS A 1 46 ? 0.082 0.399 11.401 1.00 0.00 47 CYS A N 11
ATOM 10729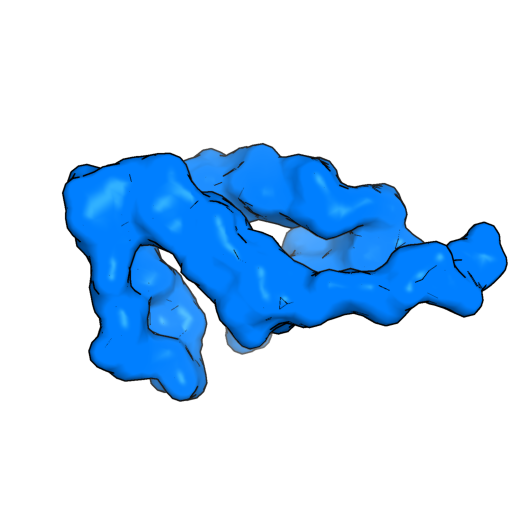 C CA . CYS A 1 46 ? 1.206 -0.336 10.824 1.00 0.00 47 CYS A CA 11
ATOM 10730 C C . CYS A 1 46 ? 2.466 0.519 10.753 1.00 0.00 47 CYS A C 11
ATOM 10731 O O . CYS A 1 46 ? 2.414 1.703 10.419 1.00 0.00 47 CYS A O 11
ATOM 10738 N N . ASP A 1 47 ? 3.602 -0.104 11.057 1.00 0.00 48 ASP A N 11
ATOM 10739 C CA . ASP A 1 47 ? 4.891 0.575 11.018 1.00 0.00 48 ASP A CA 11
ATOM 10740 C C . ASP A 1 47 ? 5.820 -0.105 10.015 1.00 0.00 48 ASP A C 11
ATOM 10741 O O . ASP A 1 47 ? 7.043 -0.016 10.122 1.00 0.00 48 ASP A O 11
ATOM 10750 N N . PHE A 1 48 ? 5.222 -0.784 9.039 1.00 0.00 49 PHE A N 11
ATOM 10751 C CA . PHE A 1 48 ? 5.976 -1.484 8.006 1.00 0.00 49 PHE A CA 11
ATOM 10752 C C . PHE A 1 48 ? 6.782 -0.506 7.161 1.00 0.00 49 PHE A C 11
ATOM 10753 O O . PHE A 1 48 ? 6.332 0.601 6.873 1.00 0.00 49 PHE A O 11
ATOM 10770 N N . LEU A 1 49 ? 7.977 -0.927 6.774 1.00 0.00 50 LEU A N 11
ATOM 10771 C CA . LEU A 1 49 ? 8.857 -0.094 5.962 1.00 0.00 50 LEU A CA 11
ATOM 10772 C C . LEU A 1 49 ? 9.456 -0.892 4.808 1.00 0.00 50 LEU A C 11
ATOM 10773 O O . LEU A 1 49 ? 9.708 -2.091 4.932 1.00 0.00 50 LEU A O 11
ATOM 10789 N N . GLY A 1 50 ? 9.681 -0.216 3.686 1.00 0.00 51 GLY A N 11
ATOM 10790 C CA . GLY A 1 50 ? 10.248 -0.872 2.522 1.00 0.00 51 GLY A CA 11
ATOM 10791 C C . GLY A 1 50 ? 11.236 0.011 1.784 1.00 0.00 51 GLY A C 11
ATOM 10792 O O . GLY A 1 50 ? 11.337 1.206 2.062 1.00 0.00 51 GLY A O 11
ATOM 10796 N N . ASP A 1 51 ? 11.968 -0.579 0.844 1.00 0.00 52 ASP A N 11
ATOM 10797 C CA . ASP A 1 51 ? 12.955 0.163 0.067 1.00 0.00 52 ASP A CA 11
ATOM 10798 C C . ASP A 1 51 ? 12.341 0.715 -1.216 1.00 0.00 52 ASP A C 11
ATOM 10799 O O . ASP A 1 51 ? 12.736 1.777 -1.696 1.00 0.00 52 ASP A O 11
ATOM 10808 N N . ASP A 1 52 ? 11.376 -0.013 -1.767 1.00 0.00 53 ASP A N 11
ATOM 10809 C CA . ASP A 1 52 ? 10.710 0.407 -2.996 1.00 0.00 53 ASP A CA 11
ATOM 10810 C C . ASP A 1 52 ? 9.200 0.224 -2.888 1.00 0.00 53 ASP A C 11
ATOM 10811 O O . ASP A 1 52 ? 8.709 -0.447 -1.979 1.00 0.00 53 ASP A O 11
ATOM 10820 N N . THR A 1 53 ? 8.467 0.824 -3.821 1.00 0.00 54 THR A N 11
ATOM 10821 C CA . THR A 1 53 ? 7.012 0.726 -3.830 1.00 0.00 54 THR A CA 11
ATOM 10822 C C . THR A 1 53 ? 6.566 -0.727 -3.946 1.00 0.00 54 THR A C 11
ATOM 10823 O O . THR A 1 53 ? 5.539 -1.118 -3.393 1.00 0.00 54 THR A O 11
ATOM 10834 N N . ALA A 1 54 ? 7.346 -1.523 -4.670 1.00 0.00 55 ALA A N 11
ATOM 10835 C CA . ALA A 1 54 ? 7.030 -2.933 -4.859 1.00 0.00 55 ALA A CA 11
ATOM 10836 C C . ALA A 1 54 ? 7.147 -3.702 -3.547 1.00 0.00 55 ALA A C 11
ATOM 10837 O O . ALA A 1 54 ? 6.367 -4.613 -3.275 1.00 0.00 55 ALA A O 11
ATOM 10844 N N . SER A 1 55 ? 8.125 -3.327 -2.735 1.00 0.00 56 SER A N 11
ATOM 10845 C CA . SER A 1 55 ? 8.337 -3.980 -1.451 1.00 0.00 56 SER A CA 11
ATOM 10846 C C . SER A 1 55 ? 7.109 -3.829 -0.560 1.00 0.00 56 SER A C 11
ATOM 10847 O O . SER A 1 55 ? 6.791 -4.719 0.228 1.00 0.00 56 SER A O 11
ATOM 10855 N N . ILE A 1 56 ? 6.420 -2.697 -0.689 1.00 0.00 57 ILE A N 11
ATOM 10856 C CA . ILE A 1 56 ? 5.230 -2.443 0.108 1.00 0.00 57 ILE A CA 11
ATOM 10857 C C . ILE A 1 56 ? 4.070 -3.307 -0.358 1.00 0.00 57 ILE A C 11
ATOM 10858 O O . ILE A 1 56 ? 3.393 -3.936 0.452 1.00 0.00 57 ILE A O 11
ATOM 10874 N N . VAL A 1 57 ? 3.846 -3.336 -1.669 1.00 0.00 58 VAL A N 11
ATOM 10875 C CA . VAL A 1 57 ? 2.759 -4.119 -2.234 1.00 0.00 58 VAL A CA 11
ATOM 10876 C C . VAL A 1 57 ? 2.869 -5.578 -1.812 1.00 0.00 58 VAL A C 11
ATOM 10877 O O . VAL A 1 57 ? 1.862 -6.246 -1.579 1.00 0.00 58 VAL A O 11
ATOM 10890 N N . ASN A 1 58 ? 4.100 -6.059 -1.688 1.00 0.00 59 ASN A N 11
ATOM 10891 C CA . ASN A 1 58 ? 4.334 -7.427 -1.260 1.00 0.00 59 ASN A CA 11
ATOM 10892 C C . ASN A 1 58 ? 3.921 -7.569 0.198 1.00 0.00 59 ASN A C 11
ATOM 10893 O O . ASN A 1 58 ? 3.324 -8.564 0.598 1.00 0.00 59 ASN A O 11
ATOM 10904 N N . HIS A 1 59 ? 4.240 -6.552 0.986 1.00 0.00 60 HIS A N 11
ATOM 10905 C CA . HIS A 1 59 ? 3.895 -6.541 2.398 1.00 0.00 60 HIS A CA 11
ATOM 10906 C C . HIS A 1 59 ? 2.387 -6.366 2.589 1.00 0.00 60 HIS A C 11
ATOM 10907 O O . HIS A 1 59 ? 1.775 -7.046 3.411 1.00 0.00 60 HIS A O 11
ATOM 10921 N N . ILE A 1 60 ? 1.799 -5.437 1.837 1.00 0.00 61 ILE A N 11
ATOM 10922 C CA . ILE A 1 60 ? 0.367 -5.163 1.939 1.00 0.00 61 ILE A CA 11
ATOM 10923 C C . ILE A 1 60 ? -0.473 -6.399 1.668 1.00 0.00 61 ILE A C 11
ATOM 10924 O O . ILE A 1 60 ? -1.433 -6.674 2.378 1.00 0.00 61 ILE A O 11
ATOM 10940 N N . ASN A 1 61 ? -0.129 -7.134 0.629 1.00 0.00 62 ASN A N 11
ATOM 10941 C CA . ASN A 1 61 ? -0.889 -8.324 0.283 1.00 0.00 62 ASN A CA 11
ATOM 10942 C C . ASN A 1 61 ? -0.769 -9.395 1.373 1.00 0.00 62 ASN A C 11
ATOM 10943 O O . ASN A 1 61 ? -1.735 -10.097 1.670 1.00 0.00 62 ASN A O 11
ATOM 10954 N N . ALA A 1 62 ? 0.426 -9.531 1.947 1.00 0.00 63 ALA A N 11
ATOM 10955 C CA . ALA A 1 62 ? 0.667 -10.535 2.979 1.00 0.00 63 ALA A CA 11
ATOM 10956 C C . ALA A 1 62 ? 0.181 -10.093 4.355 1.00 0.00 63 ALA A C 11
ATOM 10957 O O . ALA A 1 62 ? -0.441 -10.868 5.082 1.00 0.00 63 ALA A O 11
ATOM 10964 N N . GLN A 1 63 ? 0.488 -8.853 4.718 1.00 0.00 64 GLN A N 11
ATOM 10965 C CA . GLN A 1 63 ? 0.102 -8.324 6.020 1.00 0.00 64 GLN A CA 11
ATOM 10966 C C . GLN A 1 63 ? -1.215 -7.557 5.968 1.00 0.00 64 GLN A C 11
ATOM 10967 O O . GLN A 1 63 ? -1.849 -7.339 7.000 1.00 0.00 64 GLN A O 11
ATOM 10981 N N . HIS A 1 64 ? -1.630 -7.149 4.775 1.00 0.00 65 HIS A N 11
ATOM 10982 C CA . HIS A 1 64 ? -2.884 -6.407 4.635 1.00 0.00 65 HIS A CA 11
ATOM 10983 C C . HIS A 1 64 ? -3.799 -7.075 3.613 1.00 0.00 65 HIS A C 11
ATOM 10984 O O . HIS A 1 64 ? -4.925 -6.574 3.411 1.00 0.00 65 HIS A O 11
ATOM 11001 N N . ASP A 1 1 ? -11.683 -11.578 -3.542 1.00 0.00 2 ASP A N 12
ATOM 11002 C CA . ASP A 1 1 ? -12.341 -10.394 -2.931 1.00 0.00 2 ASP A CA 12
ATOM 11003 C C . ASP A 1 1 ? -11.473 -9.788 -1.835 1.00 0.00 2 ASP A C 12
ATOM 11004 O O . ASP A 1 1 ? -11.625 -10.118 -0.659 1.00 0.00 2 ASP A O 12
ATOM 11015 N N . LEU A 1 2 ? -10.560 -8.900 -2.223 1.00 0.00 3 LEU A N 12
ATOM 11016 C CA . LEU A 1 2 ? -9.678 -8.261 -1.256 1.00 0.00 3 LEU A CA 12
ATOM 11017 C C . LEU A 1 2 ? -10.335 -7.027 -0.649 1.00 0.00 3 LEU A C 12
ATOM 11018 O O . LEU A 1 2 ? -10.993 -6.248 -1.336 1.00 0.00 3 LEU A O 12
ATOM 11034 N N . LYS A 1 3 ? -10.161 -6.885 0.654 1.00 0.00 4 LYS A N 12
ATOM 11035 C CA . LYS A 1 3 ? -10.737 -5.777 1.413 1.00 0.00 4 LYS A CA 12
ATOM 11036 C C . LYS A 1 3 ? -9.671 -4.801 1.907 1.00 0.00 4 LYS A C 12
ATOM 11037 O O . LYS A 1 3 ? -8.858 -5.153 2.762 1.00 0.00 4 LYS A O 12
ATOM 11056 N N . CYS A 1 4 ? -9.682 -3.572 1.395 1.00 0.00 5 CYS A N 12
ATOM 11057 C CA . CYS A 1 4 ? -8.710 -2.573 1.835 1.00 0.00 5 CYS A CA 12
ATOM 11058 C C . CYS A 1 4 ? -8.844 -2.379 3.344 1.00 0.00 5 CYS A C 12
ATOM 11059 O O . CYS A 1 4 ? -9.935 -2.115 3.849 1.00 0.00 5 CYS A O 12
ATOM 11066 N N . LYS A 1 5 ? -7.738 -2.544 4.064 1.00 0.00 6 LYS A N 12
ATOM 11067 C CA . LYS A 1 5 ? -7.752 -2.419 5.519 1.00 0.00 6 LYS A CA 12
ATOM 11068 C C . LYS A 1 5 ? -7.598 -0.972 5.980 1.00 0.00 6 LYS A C 12
ATOM 11069 O O . LYS A 1 5 ? -7.478 -0.710 7.176 1.00 0.00 6 LYS A O 12
ATOM 11088 N N . TRP A 1 6 ? -7.614 -0.032 5.041 1.00 0.00 7 TRP A N 12
ATOM 11089 C CA . TRP A 1 6 ? -7.488 1.375 5.393 1.00 0.00 7 TRP A CA 12
ATOM 11090 C C . TRP A 1 6 ? -8.796 1.880 5.997 1.00 0.00 7 TRP A C 12
ATOM 11091 O O . TRP A 1 6 ? -9.874 1.637 5.453 1.00 0.00 7 TRP A O 12
ATOM 11112 N N . LYS A 1 7 ? -8.699 2.565 7.132 1.00 0.00 8 LYS A N 12
ATOM 11113 C CA . LYS A 1 7 ? -9.881 3.080 7.816 1.00 0.00 8 LYS A CA 12
ATOM 11114 C C . LYS A 1 7 ? -10.470 4.289 7.094 1.00 0.00 8 LYS A C 12
ATOM 11115 O O . LYS A 1 7 ? -11.684 4.489 7.095 1.00 0.00 8 LYS A O 12
ATOM 11134 N N . GLU A 1 8 ? -9.608 5.094 6.484 1.00 0.00 9 GLU A N 12
ATOM 11135 C CA . GLU A 1 8 ? -10.056 6.282 5.767 1.00 0.00 9 GLU A CA 12
ATOM 11136 C C . GLU A 1 8 ? -10.422 5.958 4.319 1.00 0.00 9 GLU A C 12
ATOM 11137 O O . GLU A 1 8 ? -10.762 6.852 3.544 1.00 0.00 9 GLU A O 12
ATOM 11149 N N . CYS A 1 9 ? -10.343 4.681 3.952 1.00 0.00 10 CYS A N 12
ATOM 11150 C CA . CYS A 1 9 ? -10.659 4.261 2.592 1.00 0.00 10 CYS A CA 12
ATOM 11151 C C . CYS A 1 9 ? -11.966 3.467 2.536 1.00 0.00 10 CYS A C 12
ATOM 11152 O O . CYS A 1 9 ? -12.107 2.445 3.207 1.00 0.00 10 CYS A O 12
ATOM 11159 N N . PRO A 1 10 ? -12.945 3.927 1.731 1.00 0.00 11 PRO A N 12
ATOM 11160 C CA . PRO A 1 10 ? -14.235 3.269 1.584 1.00 0.00 11 PRO A CA 12
ATOM 11161 C C . PRO A 1 10 ? -14.312 2.398 0.330 1.00 0.00 11 PRO A C 12
ATOM 11162 O O . PRO A 1 10 ? -15.401 2.091 -0.155 1.00 0.00 11 PRO A O 12
ATOM 11173 N N . GLU A 1 11 ? -13.153 2.019 -0.204 1.00 0.00 12 GLU A N 12
ATOM 11174 C CA . GLU A 1 11 ? -13.100 1.202 -1.414 1.00 0.00 12 GLU A CA 12
ATOM 11175 C C . GLU A 1 11 ? -12.709 -0.241 -1.107 1.00 0.00 12 GLU A C 12
ATOM 11176 O O . GLU A 1 11 ? -11.882 -0.501 -0.233 1.00 0.00 12 GLU A O 12
ATOM 11188 N N . SER A 1 12 ? -13.310 -1.174 -1.842 1.00 0.00 13 SER A N 12
ATOM 11189 C CA . SER A 1 12 ? -13.030 -2.595 -1.665 1.00 0.00 13 SER A CA 12
ATOM 11190 C C . SER A 1 12 ? -12.425 -3.189 -2.936 1.00 0.00 13 SER A C 12
ATOM 11191 O O . SER A 1 12 ? -12.510 -2.595 -4.011 1.00 0.00 13 SER A O 12
ATOM 11199 N N . ALA A 1 13 ? -11.813 -4.362 -2.804 1.00 0.00 14 ALA A N 12
ATOM 11200 C CA . ALA A 1 13 ? -11.189 -5.036 -3.940 1.00 0.00 14 ALA A CA 12
ATOM 11201 C C . ALA A 1 13 ? -11.931 -6.319 -4.302 1.00 0.00 14 ALA A C 12
ATOM 11202 O O . ALA A 1 13 ? -12.619 -6.909 -3.468 1.00 0.00 14 ALA A O 12
ATOM 11209 N N . SER A 1 14 ? -11.786 -6.746 -5.554 1.00 0.00 15 SER A N 12
ATOM 11210 C CA . SER A 1 14 ? -12.439 -7.960 -6.034 1.00 0.00 15 SER A CA 12
ATOM 11211 C C . SER A 1 14 ? -11.517 -9.170 -5.901 1.00 0.00 15 SER A C 12
ATOM 11212 O O . SER A 1 14 ? -11.978 -10.296 -5.722 1.00 0.00 15 SER A O 12
ATOM 11220 N N . SER A 1 15 ? -10.213 -8.929 -5.992 1.00 0.00 16 SER A N 12
ATOM 11221 C CA . SER A 1 15 ? -9.224 -9.997 -5.878 1.00 0.00 16 SER A CA 12
ATOM 11222 C C . SER A 1 15 ? -7.999 -9.515 -5.107 1.00 0.00 16 SER A C 12
ATOM 11223 O O . SER A 1 15 ? -7.776 -8.312 -4.976 1.00 0.00 16 SER A O 12
ATOM 11231 N N . LEU A 1 16 ? -7.199 -10.454 -4.604 1.00 0.00 17 LEU A N 12
ATOM 11232 C CA . LEU A 1 16 ? -5.993 -10.104 -3.856 1.00 0.00 17 LEU A CA 12
ATOM 11233 C C . LEU A 1 16 ? -5.153 -9.106 -4.642 1.00 0.00 17 LEU A C 12
ATOM 11234 O O . LEU A 1 16 ? -4.475 -8.253 -4.067 1.00 0.00 17 LEU A O 12
ATOM 11250 N N . PHE A 1 17 ? -5.217 -9.215 -5.962 1.00 0.00 18 PHE A N 12
ATOM 11251 C CA . PHE A 1 17 ? -4.481 -8.323 -6.843 1.00 0.00 18 PHE A CA 12
ATOM 11252 C C . PHE A 1 17 ? -5.074 -6.919 -6.803 1.00 0.00 18 PHE A C 12
ATOM 11253 O O . PHE A 1 17 ? -4.355 -5.928 -6.929 1.00 0.00 18 PHE A O 12
ATOM 11270 N N . ASP A 1 18 ? -6.395 -6.840 -6.652 1.00 0.00 19 ASP A N 12
ATOM 11271 C CA . ASP A 1 18 ? -7.078 -5.553 -6.625 1.00 0.00 19 ASP A CA 12
ATOM 11272 C C . ASP A 1 18 ? -6.566 -4.666 -5.494 1.00 0.00 19 ASP A C 12
ATOM 11273 O O . ASP A 1 18 ? -6.301 -3.486 -5.714 1.00 0.00 19 ASP A O 12
ATOM 11282 N N . LEU A 1 19 ? -6.409 -5.220 -4.289 1.00 0.00 20 LEU A N 12
ATOM 11283 C CA . LEU A 1 19 ? -5.911 -4.426 -3.172 1.00 0.00 20 LEU A CA 12
ATOM 11284 C C . LEU A 1 19 ? -4.481 -3.968 -3.433 1.00 0.00 20 LEU A C 12
ATOM 11285 O O . LEU A 1 19 ? -4.148 -2.804 -3.226 1.00 0.00 20 LEU A O 12
ATOM 11301 N N . GLN A 1 20 ? -3.639 -4.886 -3.896 1.00 0.00 21 GLN A N 12
ATOM 11302 C CA . GLN A 1 20 ? -2.246 -4.562 -4.186 1.00 0.00 21 GLN A CA 12
ATOM 11303 C C . GLN A 1 20 ? -2.156 -3.435 -5.208 1.00 0.00 21 GLN A C 12
ATOM 11304 O O . GLN A 1 20 ? -1.419 -2.469 -5.017 1.00 0.00 21 GLN A O 12
ATOM 11318 N N . ARG A 1 21 ? -2.914 -3.565 -6.291 1.00 0.00 22 ARG A N 12
ATOM 11319 C CA . ARG A 1 21 ? -2.923 -2.555 -7.342 1.00 0.00 22 ARG A CA 12
ATOM 11320 C C . ARG A 1 21 ? -3.645 -1.297 -6.873 1.00 0.00 22 ARG A C 12
ATOM 11321 O O . ARG A 1 21 ? -3.263 -0.181 -7.225 1.00 0.00 22 ARG A O 12
ATOM 11342 N N . HIS A 1 22 ? -4.692 -1.487 -6.077 1.00 0.00 23 HIS A N 12
ATOM 11343 C CA . HIS A 1 22 ? -5.473 -0.372 -5.556 1.00 0.00 23 HIS A CA 12
ATOM 11344 C C . HIS A 1 22 ? -4.666 0.432 -4.540 1.00 0.00 23 HIS A C 12
ATOM 11345 O O . HIS A 1 22 ? -4.621 1.657 -4.602 1.00 0.00 23 HIS A O 12
ATOM 11359 N N . LEU A 1 23 ? -4.036 -0.265 -3.604 1.00 0.00 24 LEU A N 12
ATOM 11360 C CA . LEU A 1 23 ? -3.243 0.394 -2.574 1.00 0.00 24 LEU A CA 12
ATOM 11361 C C . LEU A 1 23 ? -2.006 1.051 -3.167 1.00 0.00 24 LEU A C 12
ATOM 11362 O O . LEU A 1 23 ? -1.638 2.161 -2.787 1.00 0.00 24 LEU A O 12
ATOM 11378 N N . LEU A 1 24 ? -1.364 0.353 -4.090 1.00 0.00 25 LEU A N 12
ATOM 11379 C CA . LEU A 1 24 ? -0.158 0.862 -4.725 1.00 0.00 25 LEU A CA 12
ATOM 11380 C C . LEU A 1 24 ? -0.453 2.091 -5.581 1.00 0.00 25 LEU A C 12
ATOM 11381 O O . LEU A 1 24 ? 0.261 3.089 -5.519 1.00 0.00 25 LEU A O 12
ATOM 11397 N N . LYS A 1 25 ? -1.502 2.006 -6.386 1.00 0.00 26 LYS A N 12
ATOM 11398 C CA . LYS A 1 25 ? -1.883 3.107 -7.259 1.00 0.00 26 LYS A CA 12
ATOM 11399 C C . LYS A 1 25 ? -2.640 4.194 -6.507 1.00 0.00 26 LYS A C 12
ATOM 11400 O O . LYS A 1 25 ? -2.453 5.385 -6.757 1.00 0.00 26 LYS A O 12
ATOM 11419 N N . ASP A 1 26 ? -3.527 3.771 -5.617 1.00 0.00 27 ASP A N 12
ATOM 11420 C CA . ASP A 1 26 ? -4.358 4.711 -4.857 1.00 0.00 27 ASP A CA 12
ATOM 11421 C C . ASP A 1 26 ? -3.670 5.271 -3.611 1.00 0.00 27 ASP A C 12
ATOM 11422 O O . ASP A 1 26 ? -3.748 6.470 -3.345 1.00 0.00 27 ASP A O 12
ATOM 11431 N N . HIS A 1 27 ? -3.035 4.406 -2.828 1.00 0.00 28 HIS A N 12
ATOM 11432 C CA . HIS A 1 27 ? -2.388 4.844 -1.592 1.00 0.00 28 HIS A CA 12
ATOM 11433 C C . HIS A 1 27 ? -0.877 5.025 -1.747 1.00 0.00 28 HIS A C 12
ATOM 11434 O O . HIS A 1 27 ? -0.235 5.640 -0.895 1.00 0.00 28 HIS A O 12
ATOM 11448 N N . VAL A 1 28 ? -0.305 4.491 -2.821 1.00 0.00 29 VAL A N 12
ATOM 11449 C CA . VAL A 1 28 ? 1.136 4.609 -3.047 1.00 0.00 29 VAL A CA 12
ATOM 11450 C C . VAL A 1 28 ? 1.423 5.252 -4.391 1.00 0.00 29 VAL A C 12
ATOM 11451 O O . VAL A 1 28 ? 2.338 4.850 -5.111 1.00 0.00 29 VAL A O 12
ATOM 11464 N N . SER A 1 29 ? 0.627 6.254 -4.719 1.00 0.00 30 SER A N 12
ATOM 11465 C CA . SER A 1 29 ? 0.767 6.972 -5.972 1.00 0.00 30 SER A CA 12
ATOM 11466 C C . SER A 1 29 ? 2.035 7.824 -5.987 1.00 0.00 30 SER A C 12
ATOM 11467 O O . SER A 1 29 ? 2.521 8.202 -7.053 1.00 0.00 30 SER A O 12
ATOM 11475 N N . GLN A 1 30 ? 2.563 8.119 -4.794 1.00 0.00 31 GLN A N 12
ATOM 11476 C CA . GLN A 1 30 ? 3.780 8.925 -4.642 1.00 0.00 31 GLN A CA 12
ATOM 11477 C C . GLN A 1 30 ? 3.908 9.986 -5.735 1.00 0.00 31 GLN A C 12
ATOM 11478 O O . GLN A 1 30 ? 4.465 9.729 -6.802 1.00 0.00 31 GLN A O 12
ATOM 11492 N N . ASP A 1 31 ? 3.392 11.178 -5.458 1.00 0.00 32 ASP A N 12
ATOM 11493 C CA . ASP A 1 31 ? 3.451 12.277 -6.415 1.00 0.00 32 ASP A CA 12
ATOM 11494 C C . ASP A 1 31 ? 4.849 12.885 -6.459 1.00 0.00 32 ASP A C 12
ATOM 11495 O O . ASP A 1 31 ? 5.297 13.361 -7.502 1.00 0.00 32 ASP A O 12
ATOM 11504 N N . PHE A 1 32 ? 5.532 12.868 -5.319 1.00 0.00 33 PHE A N 12
ATOM 11505 C CA . PHE A 1 32 ? 6.879 13.418 -5.228 1.00 0.00 33 PHE A CA 12
ATOM 11506 C C . PHE A 1 32 ? 7.857 12.615 -6.078 1.00 0.00 33 PHE A C 12
ATOM 11507 O O . PHE A 1 32 ? 7.742 11.394 -6.188 1.00 0.00 33 PHE A O 12
ATOM 11524 N N . LYS A 1 33 ? 8.820 13.308 -6.675 1.00 0.00 34 LYS A N 12
ATOM 11525 C CA . LYS A 1 33 ? 9.820 12.661 -7.514 1.00 0.00 34 LYS A CA 12
ATOM 11526 C C . LYS A 1 33 ? 11.109 12.417 -6.732 1.00 0.00 34 LYS A C 12
ATOM 11527 O O . LYS A 1 33 ? 12.144 13.021 -7.015 1.00 0.00 34 LYS A O 12
ATOM 11546 N N . HIS A 1 34 ? 11.036 11.529 -5.746 1.00 0.00 35 HIS A N 12
ATOM 11547 C CA . HIS A 1 34 ? 12.196 11.206 -4.922 1.00 0.00 35 HIS A CA 12
ATOM 11548 C C . HIS A 1 34 ? 13.113 10.214 -5.637 1.00 0.00 35 HIS A C 12
ATOM 11549 O O . HIS A 1 34 ? 12.692 9.110 -5.984 1.00 0.00 35 HIS A O 12
ATOM 11564 N N . PRO A 1 35 ? 14.385 10.590 -5.871 1.00 0.00 36 PRO A N 12
ATOM 11565 C CA . PRO A 1 35 ? 15.351 9.720 -6.548 1.00 0.00 36 PRO A CA 12
ATOM 11566 C C . PRO A 1 35 ? 15.818 8.572 -5.660 1.00 0.00 36 PRO A C 12
ATOM 11567 O O . PRO A 1 35 ? 15.886 7.424 -6.097 1.00 0.00 36 PRO A O 12
ATOM 11578 N N . MET A 1 36 ? 16.140 8.891 -4.410 1.00 0.00 37 MET A N 12
ATOM 11579 C CA . MET A 1 36 ? 16.602 7.886 -3.460 1.00 0.00 37 MET A CA 12
ATOM 11580 C C . MET A 1 36 ? 16.008 8.132 -2.077 1.00 0.00 37 MET A C 12
ATOM 11581 O O . MET A 1 36 ? 16.484 8.986 -1.329 1.00 0.00 37 MET A O 12
ATOM 11595 N N . GLU A 1 37 ? 14.965 7.379 -1.745 1.00 0.00 38 GLU A N 12
ATOM 11596 C CA . GLU A 1 37 ? 14.303 7.514 -0.452 1.00 0.00 38 GLU A CA 12
ATOM 11597 C C . GLU A 1 37 ? 13.386 6.321 -0.185 1.00 0.00 38 GLU A C 12
ATOM 11598 O O . GLU A 1 37 ? 12.391 6.128 -0.884 1.00 0.00 38 GLU A O 12
ATOM 11610 N N . PRO A 1 38 ? 13.706 5.500 0.833 1.00 0.00 39 PRO A N 12
ATOM 11611 C CA . PRO A 1 38 ? 12.899 4.324 1.179 1.00 0.00 39 PRO A CA 12
ATOM 11612 C C . PRO A 1 38 ? 11.443 4.682 1.452 1.00 0.00 39 PRO A C 12
ATOM 11613 O O . PRO A 1 38 ? 11.131 5.808 1.838 1.00 0.00 39 PRO A O 12
ATOM 11624 N N . LEU A 1 39 ? 10.555 3.715 1.248 1.00 0.00 40 LEU A N 12
ATOM 11625 C CA . LEU A 1 39 ? 9.130 3.926 1.471 1.00 0.00 40 LEU A CA 12
ATOM 11626 C C . LEU A 1 39 ? 8.671 3.226 2.749 1.00 0.00 40 LEU A C 12
ATOM 11627 O O . LEU A 1 39 ? 9.152 2.146 3.084 1.00 0.00 40 LEU A O 12
ATOM 11643 N N . ALA A 1 40 ? 7.745 3.858 3.461 1.00 0.00 41 ALA A N 12
ATOM 11644 C CA . ALA A 1 40 ? 7.225 3.310 4.710 1.00 0.00 41 ALA A CA 12
ATOM 11645 C C . ALA A 1 40 ? 5.729 3.029 4.621 1.00 0.00 41 ALA A C 12
ATOM 11646 O O . ALA A 1 40 ? 5.008 3.685 3.869 1.00 0.00 41 ALA A O 12
ATOM 11653 N N . CYS A 1 41 ? 5.265 2.053 5.400 1.00 0.00 42 CYS A N 12
ATOM 11654 C CA . CYS A 1 41 ? 3.851 1.693 5.411 1.00 0.00 42 CYS A CA 12
ATOM 11655 C C . CYS A 1 41 ? 3.024 2.894 5.848 1.00 0.00 42 CYS A C 12
ATOM 11656 O O . CYS A 1 41 ? 3.453 3.682 6.691 1.00 0.00 42 CYS A O 12
ATOM 11663 N N . ASN A 1 42 ? 1.860 3.055 5.237 1.00 0.00 43 ASN A N 12
ATOM 11664 C CA . ASN A 1 42 ? 0.999 4.191 5.528 1.00 0.00 43 ASN A CA 12
ATOM 11665 C C . ASN A 1 42 ? -0.247 3.790 6.310 1.00 0.00 43 ASN A C 12
ATOM 11666 O O . ASN A 1 42 ? -1.321 4.360 6.116 1.00 0.00 43 ASN A O 12
ATOM 11677 N N . TRP A 1 43 ? -0.097 2.822 7.208 1.00 0.00 44 TRP A N 12
ATOM 11678 C CA . TRP A 1 43 ? -1.214 2.372 8.029 1.00 0.00 44 TRP A CA 12
ATOM 11679 C C . TRP A 1 43 ? -1.219 3.100 9.370 1.00 0.00 44 TRP A C 12
ATOM 11680 O O . TRP A 1 43 ? -0.168 3.477 9.888 1.00 0.00 44 TRP A O 12
ATOM 11701 N N . GLU A 1 44 ? -2.411 3.314 9.915 1.00 0.00 45 GLU A N 12
ATOM 11702 C CA . GLU A 1 44 ? -2.565 4.019 11.184 1.00 0.00 45 GLU A CA 12
ATOM 11703 C C . GLU A 1 44 ? -1.836 3.321 12.332 1.00 0.00 45 GLU A C 12
ATOM 11704 O O . GLU A 1 44 ? -1.168 3.974 13.135 1.00 0.00 45 GLU A O 12
ATOM 11716 N N . ASP A 1 45 ? -1.984 2.003 12.429 1.00 0.00 46 ASP A N 12
ATOM 11717 C CA . ASP A 1 45 ? -1.353 1.248 13.510 1.00 0.00 46 ASP A CA 12
ATOM 11718 C C . ASP A 1 45 ? -0.081 0.533 13.055 1.00 0.00 46 ASP A C 12
ATOM 11719 O O . ASP A 1 45 ? 0.802 0.256 13.867 1.00 0.00 46 ASP A O 12
ATOM 11728 N N . CYS A 1 46 ? 0.006 0.220 11.769 1.00 0.00 47 CYS A N 12
ATOM 11729 C CA . CYS A 1 46 ? 1.174 -0.480 11.239 1.00 0.00 47 CYS A CA 12
ATOM 11730 C C . CYS A 1 46 ? 2.393 0.431 11.160 1.00 0.00 47 CYS A C 12
ATOM 11731 O O . CYS A 1 46 ? 2.290 1.599 10.783 1.00 0.00 47 CYS A O 12
ATOM 11738 N N . ASP A 1 47 ? 3.550 -0.125 11.504 1.00 0.00 48 ASP A N 12
ATOM 11739 C CA . ASP A 1 47 ? 4.806 0.615 11.462 1.00 0.00 48 ASP A CA 12
ATOM 11740 C C . ASP A 1 47 ? 5.757 -0.019 10.449 1.00 0.00 48 ASP A C 12
ATOM 11741 O O . ASP A 1 47 ? 6.976 0.102 10.563 1.00 0.00 48 ASP A O 12
ATOM 11750 N N . PHE A 1 48 ? 5.181 -0.698 9.461 1.00 0.00 49 PHE A N 12
ATOM 11751 C CA . PHE A 1 48 ? 5.958 -1.360 8.421 1.00 0.00 49 PHE A CA 12
ATOM 11752 C C . PHE A 1 48 ? 6.740 -0.353 7.589 1.00 0.00 49 PHE A C 12
ATOM 11753 O O . PHE A 1 48 ? 6.261 0.743 7.307 1.00 0.00 49 PHE A O 12
ATOM 11770 N N . LEU A 1 49 ? 7.947 -0.740 7.205 1.00 0.00 50 LEU A N 12
ATOM 11771 C CA . LEU A 1 49 ? 8.810 0.117 6.402 1.00 0.00 50 LEU A CA 12
ATOM 11772 C C . LEU A 1 49 ? 9.550 -0.700 5.346 1.00 0.00 50 LEU A C 12
ATOM 11773 O O . LEU A 1 49 ? 10.015 -1.807 5.618 1.00 0.00 50 LEU A O 12
ATOM 11789 N N . GLY A 1 50 ? 9.651 -0.148 4.142 1.00 0.00 51 GLY A N 12
ATOM 11790 C CA . GLY A 1 50 ? 10.332 -0.839 3.062 1.00 0.00 51 GLY A CA 12
ATOM 11791 C C . GLY A 1 50 ? 11.339 0.042 2.348 1.00 0.00 51 GLY A C 12
ATOM 11792 O O . GLY A 1 50 ? 11.375 1.254 2.560 1.00 0.00 51 GLY A O 12
ATOM 11796 N N . ASP A 1 51 ? 12.160 -0.568 1.501 1.00 0.00 52 ASP A N 12
ATOM 11797 C CA . ASP A 1 51 ? 13.173 0.168 0.754 1.00 0.00 52 ASP A CA 12
ATOM 11798 C C . ASP A 1 51 ? 12.592 0.748 -0.532 1.00 0.00 52 ASP A C 12
ATOM 11799 O O . ASP A 1 51 ? 13.020 1.805 -0.996 1.00 0.00 52 ASP A O 12
ATOM 11808 N N . ASP A 1 52 ? 11.616 0.050 -1.104 1.00 0.00 53 ASP A N 12
ATOM 11809 C CA . ASP A 1 52 ? 10.980 0.497 -2.338 1.00 0.00 53 ASP A CA 12
ATOM 11810 C C . ASP A 1 52 ? 9.470 0.284 -2.283 1.00 0.00 53 ASP A C 12
ATOM 11811 O O . ASP A 1 52 ? 8.951 -0.308 -1.337 1.00 0.00 53 ASP A O 12
ATOM 11820 N N . THR A 1 53 ? 8.770 0.770 -3.304 1.00 0.00 54 THR A N 12
ATOM 11821 C CA . THR A 1 53 ? 7.320 0.632 -3.372 1.00 0.00 54 THR A CA 12
ATOM 11822 C C . THR A 1 53 ? 6.921 -0.835 -3.487 1.00 0.00 54 THR A C 12
ATOM 11823 O O . THR A 1 53 ? 5.922 -1.264 -2.909 1.00 0.00 54 THR A O 12
ATOM 11834 N N . ALA A 1 54 ? 7.707 -1.600 -4.237 1.00 0.00 55 ALA A N 12
ATOM 11835 C CA . ALA A 1 54 ? 7.435 -3.019 -4.427 1.00 0.00 55 ALA A CA 12
ATOM 11836 C C . ALA A 1 54 ? 7.513 -3.773 -3.105 1.00 0.00 55 ALA A C 12
ATOM 11837 O O . ALA A 1 54 ? 6.740 -4.698 -2.860 1.00 0.00 55 ALA A O 12
ATOM 11844 N N . SER A 1 55 ? 8.448 -3.371 -2.255 1.00 0.00 56 SER A N 12
ATOM 11845 C CA . SER A 1 55 ? 8.622 -4.007 -0.955 1.00 0.00 56 SER A CA 12
ATOM 11846 C C . SER A 1 55 ? 7.357 -3.878 -0.115 1.00 0.00 56 SER A C 12
ATOM 11847 O O . SER A 1 55 ? 7.026 -4.772 0.664 1.00 0.00 56 SER A O 12
ATOM 11855 N N . ILE A 1 56 ? 6.648 -2.764 -0.278 1.00 0.00 57 ILE A N 12
ATOM 11856 C CA . ILE A 1 56 ? 5.419 -2.535 0.468 1.00 0.00 57 ILE A CA 12
ATOM 11857 C C . ILE A 1 56 ? 4.311 -3.442 -0.038 1.00 0.00 57 ILE A C 12
ATOM 11858 O O . ILE A 1 56 ? 3.601 -4.064 0.747 1.00 0.00 57 ILE A O 12
ATOM 11874 N N . VAL A 1 57 ? 4.170 -3.513 -1.357 1.00 0.00 58 VAL A N 12
ATOM 11875 C CA . VAL A 1 57 ? 3.137 -4.336 -1.965 1.00 0.00 58 VAL A CA 12
ATOM 11876 C C . VAL A 1 57 ? 3.241 -5.780 -1.485 1.00 0.00 58 VAL A C 12
ATOM 11877 O O . VAL A 1 57 ? 2.230 -6.457 -1.296 1.00 0.00 58 VAL A O 12
ATOM 11890 N N . ASN A 1 58 ? 4.468 -6.234 -1.260 1.00 0.00 59 ASN A N 12
ATOM 11891 C CA . ASN A 1 58 ? 4.699 -7.582 -0.767 1.00 0.00 59 ASN A CA 12
ATOM 11892 C C . ASN A 1 58 ? 4.230 -7.683 0.680 1.00 0.00 59 ASN A C 12
ATOM 11893 O O . ASN A 1 58 ? 3.616 -8.667 1.084 1.00 0.00 59 ASN A O 12
ATOM 11904 N N . HIS A 1 59 ? 4.530 -6.649 1.455 1.00 0.00 60 HIS A N 12
ATOM 11905 C CA . HIS A 1 59 ? 4.143 -6.600 2.858 1.00 0.00 60 HIS A CA 12
ATOM 11906 C C . HIS A 1 59 ? 2.632 -6.425 3.010 1.00 0.00 60 HIS A C 12
ATOM 11907 O O . HIS A 1 59 ? 2.002 -7.090 3.829 1.00 0.00 60 HIS A O 12
ATOM 11921 N N . ILE A 1 60 ? 2.061 -5.512 2.229 1.00 0.00 61 ILE A N 12
ATOM 11922 C CA . ILE A 1 60 ? 0.629 -5.237 2.295 1.00 0.00 61 ILE A CA 12
ATOM 11923 C C . ILE A 1 60 ? -0.203 -6.478 2.018 1.00 0.00 61 ILE A C 12
ATOM 11924 O O . ILE A 1 60 ? -1.174 -6.750 2.715 1.00 0.00 61 ILE A O 12
ATOM 11940 N N . ASN A 1 61 ? 0.164 -7.226 0.996 1.00 0.00 62 ASN A N 12
ATOM 11941 C CA . ASN A 1 61 ? -0.582 -8.427 0.651 1.00 0.00 62 ASN A CA 12
ATOM 11942 C C . ASN A 1 61 ? -0.470 -9.480 1.759 1.00 0.00 62 ASN A C 12
ATOM 11943 O O . ASN A 1 61 ? -1.432 -10.191 2.050 1.00 0.00 62 ASN A O 12
ATOM 11954 N N . ALA A 1 62 ? 0.719 -9.593 2.352 1.00 0.00 63 ALA A N 12
ATOM 11955 C CA . ALA A 1 62 ? 0.959 -10.580 3.402 1.00 0.00 63 ALA A CA 12
ATOM 11956 C C . ALA A 1 62 ? 0.447 -10.131 4.767 1.00 0.00 63 ALA A C 12
ATOM 11957 O O . ALA A 1 62 ? -0.177 -10.906 5.491 1.00 0.00 63 ALA A O 12
ATOM 11964 N N . GLN A 1 63 ? 0.732 -8.884 5.122 1.00 0.00 64 GLN A N 12
ATOM 11965 C CA . GLN A 1 63 ? 0.319 -8.345 6.412 1.00 0.00 64 GLN A CA 12
ATOM 11966 C C . GLN A 1 63 ? -1.006 -7.596 6.326 1.00 0.00 64 GLN A C 12
ATOM 11967 O O . GLN A 1 63 ? -1.655 -7.359 7.344 1.00 0.00 64 GLN A O 12
ATOM 11981 N N . HIS A 1 64 ? -1.410 -7.221 5.117 1.00 0.00 65 HIS A N 12
ATOM 11982 C CA . HIS A 1 64 ? -2.669 -6.496 4.943 1.00 0.00 65 HIS A CA 12
ATOM 11983 C C . HIS A 1 64 ? -3.546 -7.172 3.892 1.00 0.00 65 HIS A C 12
ATOM 11984 O O . HIS A 1 64 ? -4.115 -8.241 4.198 1.00 0.00 65 HIS A O 12
ATOM 12001 N N . ASP A 1 1 ? -10.890 -12.851 -2.592 1.00 0.00 2 ASP A N 13
ATOM 12002 C CA . ASP A 1 1 ? -10.892 -11.383 -2.820 1.00 0.00 2 ASP A CA 13
ATOM 12003 C C . ASP A 1 1 ? -10.079 -10.659 -1.754 1.00 0.00 2 ASP A C 13
ATOM 12004 O O . ASP A 1 1 ? -9.829 -11.202 -0.678 1.00 0.00 2 ASP A O 13
ATOM 12015 N N . LEU A 1 2 ? -9.667 -9.431 -2.057 1.00 0.00 3 LEU A N 13
ATOM 12016 C CA . LEU A 1 2 ? -8.883 -8.645 -1.114 1.00 0.00 3 LEU A CA 13
ATOM 12017 C C . LEU A 1 2 ? -9.711 -7.518 -0.507 1.00 0.00 3 LEU A C 13
ATOM 12018 O O . LEU A 1 2 ? -10.481 -6.846 -1.191 1.00 0.00 3 LEU A O 13
ATOM 12034 N N . LYS A 1 3 ? -9.546 -7.345 0.794 1.00 0.00 4 LYS A N 13
ATOM 12035 C CA . LYS A 1 3 ? -10.266 -6.326 1.556 1.00 0.00 4 LYS A CA 13
ATOM 12036 C C . LYS A 1 3 ? -9.340 -5.210 2.035 1.00 0.00 4 LYS A C 13
ATOM 12037 O O . LYS A 1 3 ? -8.478 -5.441 2.882 1.00 0.00 4 LYS A O 13
ATOM 12056 N N . CYS A 1 4 ? -9.523 -3.996 1.517 1.00 0.00 5 CYS A N 13
ATOM 12057 C CA . CYS A 1 4 ? -8.692 -2.872 1.942 1.00 0.00 5 CYS A CA 13
ATOM 12058 C C . CYS A 1 4 ? -8.840 -2.675 3.450 1.00 0.00 5 CYS A C 13
ATOM 12059 O O . CYS A 1 4 ? -9.954 -2.558 3.961 1.00 0.00 5 CYS A O 13
ATOM 12066 N N . LYS A 1 5 ? -7.716 -2.675 4.161 1.00 0.00 6 LYS A N 13
ATOM 12067 C CA . LYS A 1 5 ? -7.735 -2.534 5.615 1.00 0.00 6 LYS A CA 13
ATOM 12068 C C . LYS A 1 5 ? -7.529 -1.090 6.061 1.00 0.00 6 LYS A C 13
ATOM 12069 O O . LYS A 1 5 ? -7.126 -0.842 7.198 1.00 0.00 6 LYS A O 13
ATOM 12088 N N . TRP A 1 6 ? -7.815 -0.138 5.182 1.00 0.00 7 TRP A N 13
ATOM 12089 C CA . TRP A 1 6 ? -7.662 1.269 5.529 1.00 0.00 7 TRP A CA 13
ATOM 12090 C C . TRP A 1 6 ? -8.895 1.764 6.280 1.00 0.00 7 TRP A C 13
ATOM 12091 O O . TRP A 1 6 ? -10.028 1.520 5.864 1.00 0.00 7 TRP A O 13
ATOM 12112 N N . LYS A 1 7 ? -8.667 2.443 7.400 1.00 0.00 8 LYS A N 13
ATOM 12113 C CA . LYS A 1 7 ? -9.756 2.953 8.227 1.00 0.00 8 LYS A CA 13
ATOM 12114 C C . LYS A 1 7 ? -10.567 4.022 7.500 1.00 0.00 8 LYS A C 13
ATOM 12115 O O . LYS A 1 7 ? -11.797 4.019 7.549 1.00 0.00 8 LYS A O 13
ATOM 12134 N N . GLU A 1 8 ? -9.875 4.940 6.836 1.00 0.00 9 GLU A N 13
ATOM 12135 C CA . GLU A 1 8 ? -10.540 6.018 6.113 1.00 0.00 9 GLU A CA 13
ATOM 12136 C C . GLU A 1 8 ? -11.036 5.560 4.741 1.00 0.00 9 GLU A C 13
ATOM 12137 O O . GLU A 1 8 ? -11.601 6.352 3.987 1.00 0.00 9 GLU A O 13
ATOM 12149 N N . CYS A 1 9 ? -10.819 4.289 4.413 1.00 0.00 10 CYS A N 13
ATOM 12150 C CA . CYS A 1 9 ? -11.246 3.759 3.123 1.00 0.00 10 CYS A CA 13
ATOM 12151 C C . CYS A 1 9 ? -12.421 2.791 3.271 1.00 0.00 10 CYS A C 13
ATOM 12152 O O . CYS A 1 9 ? -12.323 1.790 3.981 1.00 0.00 10 CYS A O 13
ATOM 12159 N N . PRO A 1 10 ? -13.554 3.074 2.599 1.00 0.00 11 PRO A N 13
ATOM 12160 C CA . PRO A 1 10 ? -14.744 2.242 2.646 1.00 0.00 11 PRO A CA 13
ATOM 12161 C C . PRO A 1 10 ? -14.887 1.353 1.411 1.00 0.00 11 PRO A C 13
ATOM 12162 O O . PRO A 1 10 ? -15.985 0.898 1.090 1.00 0.00 11 PRO A O 13
ATOM 12173 N N . GLU A 1 11 ? -13.779 1.124 0.709 1.00 0.00 12 GLU A N 13
ATOM 12174 C CA . GLU A 1 11 ? -13.800 0.309 -0.502 1.00 0.00 12 GLU A CA 13
ATOM 12175 C C . GLU A 1 11 ? -13.051 -1.007 -0.312 1.00 0.00 12 GLU A C 13
ATOM 12176 O O . GLU A 1 11 ? -12.025 -1.062 0.367 1.00 0.00 12 GLU A O 13
ATOM 12188 N N . SER A 1 12 ? -13.574 -2.064 -0.927 1.00 0.00 13 SER A N 13
ATOM 12189 C CA . SER A 1 12 ? -12.967 -3.387 -0.844 1.00 0.00 13 SER A CA 13
ATOM 12190 C C . SER A 1 12 ? -12.616 -3.905 -2.237 1.00 0.00 13 SER A C 13
ATOM 12191 O O . SER A 1 12 ? -13.106 -3.389 -3.242 1.00 0.00 13 SER A O 13
ATOM 12199 N N . ALA A 1 13 ? -11.765 -4.924 -2.292 1.00 0.00 14 ALA A N 13
ATOM 12200 C CA . ALA A 1 13 ? -11.350 -5.506 -3.565 1.00 0.00 14 ALA A CA 13
ATOM 12201 C C . ALA A 1 13 ? -11.925 -6.907 -3.744 1.00 0.00 14 ALA A C 13
ATOM 12202 O O . ALA A 1 13 ? -12.261 -7.581 -2.770 1.00 0.00 14 ALA A O 13
ATOM 12209 N N . SER A 1 14 ? -12.044 -7.336 -4.998 1.00 0.00 15 SER A N 13
ATOM 12210 C CA . SER A 1 14 ? -12.589 -8.654 -5.310 1.00 0.00 15 SER A CA 13
ATOM 12211 C C . SER A 1 14 ? -11.482 -9.694 -5.491 1.00 0.00 15 SER A C 13
ATOM 12212 O O . SER A 1 14 ? -11.749 -10.896 -5.495 1.00 0.00 15 SER A O 13
ATOM 12220 N N . SER A 1 15 ? -10.244 -9.232 -5.648 1.00 0.00 16 SER A N 13
ATOM 12221 C CA . SER A 1 15 ? -9.110 -10.135 -5.832 1.00 0.00 16 SER A CA 13
ATOM 12222 C C . SER A 1 15 ? -7.875 -9.628 -5.092 1.00 0.00 16 SER A C 13
ATOM 12223 O O . SER A 1 15 ? -7.699 -8.424 -4.912 1.00 0.00 16 SER A O 13
ATOM 12231 N N . LEU A 1 16 ? -7.014 -10.555 -4.674 1.00 0.00 17 LEU A N 13
ATOM 12232 C CA . LEU A 1 16 ? -5.787 -10.200 -3.962 1.00 0.00 17 LEU A CA 13
ATOM 12233 C C . LEU A 1 16 ? -5.014 -9.133 -4.732 1.00 0.00 17 LEU A C 13
ATOM 12234 O O . LEU A 1 16 ? -4.396 -8.245 -4.143 1.00 0.00 17 LEU A O 13
ATOM 12250 N N . PHE A 1 17 ? -5.064 -9.232 -6.052 1.00 0.00 18 PHE A N 13
ATOM 12251 C CA . PHE A 1 17 ? -4.384 -8.290 -6.927 1.00 0.00 18 PHE A CA 13
ATOM 12252 C C . PHE A 1 17 ? -5.054 -6.919 -6.891 1.00 0.00 18 PHE A C 13
ATOM 12253 O O . PHE A 1 17 ? -4.392 -5.892 -7.040 1.00 0.00 18 PHE A O 13
ATOM 12270 N N . ASP A 1 18 ? -6.375 -6.911 -6.730 1.00 0.00 19 ASP A N 13
ATOM 12271 C CA . ASP A 1 18 ? -7.132 -5.664 -6.721 1.00 0.00 19 ASP A CA 13
ATOM 12272 C C . ASP A 1 18 ? -6.664 -4.708 -5.625 1.00 0.00 19 ASP A C 13
ATOM 12273 O O . ASP A 1 18 ? -6.507 -3.514 -5.882 1.00 0.00 19 ASP A O 13
ATOM 12282 N N . LEU A 1 19 ? -6.432 -5.206 -4.408 1.00 0.00 20 LEU A N 13
ATOM 12283 C CA . LEU A 1 19 ? -5.978 -4.328 -3.337 1.00 0.00 20 LEU A CA 13
ATOM 12284 C C . LEU A 1 19 ? -4.670 -3.646 -3.720 1.00 0.00 20 LEU A C 13
ATOM 12285 O O . LEU A 1 19 ? -4.477 -2.465 -3.451 1.00 0.00 20 LEU A O 13
ATOM 12301 N N . GLN A 1 20 ? -3.774 -4.395 -4.351 1.00 0.00 21 GLN A N 13
ATOM 12302 C CA . GLN A 1 20 ? -2.486 -3.852 -4.766 1.00 0.00 21 GLN A CA 13
ATOM 12303 C C . GLN A 1 20 ? -2.664 -2.686 -5.731 1.00 0.00 21 GLN A C 13
ATOM 12304 O O . GLN A 1 20 ? -2.063 -1.628 -5.556 1.00 0.00 21 GLN A O 13
ATOM 12318 N N . ARG A 1 21 ? -3.494 -2.882 -6.748 1.00 0.00 22 ARG A N 13
ATOM 12319 C CA . ARG A 1 21 ? -3.745 -1.840 -7.735 1.00 0.00 22 ARG A CA 13
ATOM 12320 C C . ARG A 1 21 ? -4.533 -0.694 -7.115 1.00 0.00 22 ARG A C 13
ATOM 12321 O O . ARG A 1 21 ? -4.288 0.476 -7.409 1.00 0.00 22 ARG A O 13
ATOM 12342 N N . HIS A 1 22 ? -5.480 -1.041 -6.254 1.00 0.00 23 HIS A N 13
ATOM 12343 C CA . HIS A 1 22 ? -6.310 -0.049 -5.586 1.00 0.00 23 HIS A CA 13
ATOM 12344 C C . HIS A 1 22 ? -5.494 0.759 -4.578 1.00 0.00 23 HIS A C 13
ATOM 12345 O O . HIS A 1 22 ? -5.581 1.984 -4.540 1.00 0.00 23 HIS A O 13
ATOM 12359 N N . LEU A 1 23 ? -4.714 0.066 -3.758 1.00 0.00 24 LEU A N 13
ATOM 12360 C CA . LEU A 1 23 ? -3.901 0.725 -2.742 1.00 0.00 24 LEU A CA 13
ATOM 12361 C C . LEU A 1 23 ? -2.759 1.527 -3.355 1.00 0.00 24 LEU A C 13
ATOM 12362 O O . LEU A 1 23 ? -2.471 2.639 -2.916 1.00 0.00 24 LEU A O 13
ATOM 12378 N N . LEU A 1 24 ? -2.094 0.958 -4.353 1.00 0.00 25 LEU A N 13
ATOM 12379 C CA . LEU A 1 24 ? -0.972 1.641 -4.984 1.00 0.00 25 LEU A CA 13
ATOM 12380 C C . LEU A 1 24 ? -1.415 2.893 -5.735 1.00 0.00 25 LEU A C 13
ATOM 12381 O O . LEU A 1 24 ? -0.787 3.944 -5.626 1.00 0.00 25 LEU A O 13
ATOM 12397 N N . LYS A 1 25 ? -2.490 2.778 -6.504 1.00 0.00 26 LYS A N 13
ATOM 12398 C CA . LYS A 1 25 ? -2.995 3.910 -7.276 1.00 0.00 26 LYS A CA 13
ATOM 12399 C C . LYS A 1 25 ? -3.792 4.891 -6.422 1.00 0.00 26 LYS A C 13
ATOM 12400 O O . LYS A 1 25 ? -3.688 6.106 -6.593 1.00 0.00 26 LYS A O 13
ATOM 12419 N N . ASP A 1 26 ? -4.619 4.354 -5.534 1.00 0.00 27 ASP A N 13
ATOM 12420 C CA . ASP A 1 26 ? -5.475 5.180 -4.685 1.00 0.00 27 ASP A CA 13
ATOM 12421 C C . ASP A 1 26 ? -4.768 5.695 -3.434 1.00 0.00 27 ASP A C 13
ATOM 12422 O O . ASP A 1 26 ? -4.911 6.863 -3.071 1.00 0.00 27 ASP A O 13
ATOM 12431 N N . HIS A 1 27 ? -4.041 4.818 -2.755 1.00 0.00 28 HIS A N 13
ATOM 12432 C CA . HIS A 1 27 ? -3.361 5.196 -1.519 1.00 0.00 28 HIS A CA 13
ATOM 12433 C C . HIS A 1 27 ? -1.881 5.518 -1.731 1.00 0.00 28 HIS A C 13
ATOM 12434 O O . HIS A 1 27 ? -1.156 5.753 -0.764 1.00 0.00 28 HIS A O 13
ATOM 12448 N N . VAL A 1 28 ? -1.426 5.534 -2.980 1.00 0.00 29 VAL A N 13
ATOM 12449 C CA . VAL A 1 28 ? -0.026 5.834 -3.259 1.00 0.00 29 VAL A CA 13
ATOM 12450 C C . VAL A 1 28 ? 0.122 6.721 -4.489 1.00 0.00 29 VAL A C 13
ATOM 12451 O O . VAL A 1 28 ? -0.282 6.356 -5.593 1.00 0.00 29 VAL A O 13
ATOM 12464 N N . SER A 1 29 ? 0.715 7.889 -4.282 1.00 0.00 30 SER A N 13
ATOM 12465 C CA . SER A 1 29 ? 0.938 8.840 -5.358 1.00 0.00 30 SER A CA 13
ATOM 12466 C C . SER A 1 29 ? 2.065 8.370 -6.274 1.00 0.00 30 SER A C 13
ATOM 12467 O O . SER A 1 29 ? 2.108 8.723 -7.452 1.00 0.00 30 SER A O 13
AT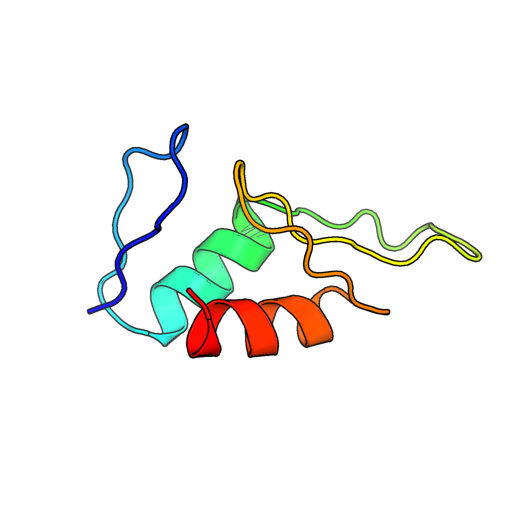OM 12475 N N . GLN A 1 30 ? 2.977 7.573 -5.718 1.00 0.00 31 GLN A N 13
ATOM 12476 C CA . GLN A 1 30 ? 4.115 7.044 -6.470 1.00 0.00 31 GLN A CA 13
ATOM 12477 C C . GLN A 1 30 ? 4.773 8.124 -7.325 1.00 0.00 31 GLN A C 13
ATOM 12478 O O . GLN A 1 30 ? 4.580 8.174 -8.539 1.00 0.00 31 GLN A O 13
ATOM 12492 N N . ASP A 1 31 ? 5.555 8.984 -6.679 1.00 0.00 32 ASP A N 13
ATOM 12493 C CA . ASP A 1 31 ? 6.247 10.062 -7.377 1.00 0.00 32 ASP A CA 13
ATOM 12494 C C . ASP A 1 31 ? 7.594 9.585 -7.911 1.00 0.00 32 ASP A C 13
ATOM 12495 O O . ASP A 1 31 ? 8.009 9.966 -9.006 1.00 0.00 32 ASP A O 13
ATOM 12504 N N . PHE A 1 32 ? 8.271 8.748 -7.131 1.00 0.00 33 PHE A N 13
ATOM 12505 C CA . PHE A 1 32 ? 9.571 8.216 -7.524 1.00 0.00 33 PHE A CA 13
ATOM 12506 C C . PHE A 1 32 ? 10.594 9.336 -7.691 1.00 0.00 33 PHE A C 13
ATOM 12507 O O . PHE A 1 32 ? 10.300 10.502 -7.427 1.00 0.00 33 PHE A O 13
ATOM 12524 N N . LYS A 1 33 ? 11.795 8.973 -8.132 1.00 0.00 34 LYS A N 13
ATOM 12525 C CA . LYS A 1 33 ? 12.865 9.945 -8.337 1.00 0.00 34 LYS A CA 13
ATOM 12526 C C . LYS A 1 33 ? 13.328 10.537 -7.009 1.00 0.00 34 LYS A C 13
ATOM 12527 O O . LYS A 1 33 ? 13.591 11.736 -6.910 1.00 0.00 34 LYS A O 13
ATOM 12546 N N . HIS A 1 34 ? 13.426 9.689 -5.990 1.00 0.00 35 HIS A N 13
ATOM 12547 C CA . HIS A 1 34 ? 13.859 10.130 -4.669 1.00 0.00 35 HIS A CA 13
ATOM 12548 C C . HIS A 1 34 ? 15.356 9.886 -4.478 1.00 0.00 35 HIS A C 13
ATOM 12549 O O . HIS A 1 34 ? 15.858 8.804 -4.784 1.00 0.00 35 HIS A O 13
ATOM 12564 N N . PRO A 1 35 ? 16.095 10.889 -3.968 1.00 0.00 36 PRO A N 13
ATOM 12565 C CA . PRO A 1 35 ? 17.539 10.766 -3.742 1.00 0.00 36 PRO A CA 13
ATOM 12566 C C . PRO A 1 35 ? 17.889 9.552 -2.889 1.00 0.00 36 PRO A C 13
ATOM 12567 O O . PRO A 1 35 ? 18.771 8.768 -3.238 1.00 0.00 36 PRO A O 13
ATOM 12578 N N . MET A 1 36 ? 17.191 9.403 -1.768 1.00 0.00 37 MET A N 13
ATOM 12579 C CA . MET A 1 36 ? 17.426 8.285 -0.863 1.00 0.00 37 MET A CA 13
ATOM 12580 C C . MET A 1 36 ? 16.416 8.295 0.281 1.00 0.00 37 MET A C 13
ATOM 12581 O O . MET A 1 36 ? 16.782 8.154 1.449 1.00 0.00 37 MET A O 13
ATOM 12595 N N . GLU A 1 37 ? 15.143 8.465 -0.062 1.00 0.00 38 GLU A N 13
ATOM 12596 C CA . GLU A 1 37 ? 14.079 8.496 0.935 1.00 0.00 38 GLU A CA 13
ATOM 12597 C C . GLU A 1 37 ? 13.164 7.280 0.798 1.00 0.00 38 GLU A C 13
ATOM 12598 O O . GLU A 1 37 ? 12.210 7.297 0.020 1.00 0.00 38 GLU A O 13
ATOM 12610 N N . PRO A 1 38 ? 13.443 6.205 1.556 1.00 0.00 39 PRO A N 13
ATOM 12611 C CA . PRO A 1 38 ? 12.637 4.980 1.515 1.00 0.00 39 PRO A CA 13
ATOM 12612 C C . PRO A 1 38 ? 11.164 5.250 1.803 1.00 0.00 39 PRO A C 13
ATOM 12613 O O . PRO A 1 38 ? 10.821 6.227 2.470 1.00 0.00 39 PRO A O 13
ATOM 12624 N N . LEU A 1 39 ? 10.297 4.381 1.296 1.00 0.00 40 LEU A N 13
ATOM 12625 C CA . LEU A 1 39 ? 8.860 4.528 1.498 1.00 0.00 40 LEU A CA 13
ATOM 12626 C C . LEU A 1 39 ? 8.407 3.766 2.742 1.00 0.00 40 LEU A C 13
ATOM 12627 O O . LEU A 1 39 ? 8.998 2.751 3.111 1.00 0.00 40 LEU A O 13
ATOM 12643 N N . ALA A 1 40 ? 7.368 4.277 3.397 1.00 0.00 41 ALA A N 13
ATOM 12644 C CA . ALA A 1 40 ? 6.847 3.663 4.614 1.00 0.00 41 ALA A CA 13
ATOM 12645 C C . ALA A 1 40 ? 5.349 3.387 4.522 1.00 0.00 41 ALA A C 13
ATOM 12646 O O . ALA A 1 40 ? 4.620 4.083 3.815 1.00 0.00 41 ALA A O 13
ATOM 12653 N N . CYS A 1 41 ? 4.897 2.369 5.253 1.00 0.00 42 CYS A N 13
ATOM 12654 C CA . CYS A 1 41 ? 3.485 1.998 5.270 1.00 0.00 42 CYS A CA 13
ATOM 12655 C C . CYS A 1 41 ? 2.655 3.163 5.794 1.00 0.00 42 CYS A C 13
ATOM 12656 O O . CYS A 1 41 ? 3.089 3.896 6.683 1.00 0.00 42 CYS A O 13
ATOM 12663 N N . ASN A 1 42 ? 1.474 3.348 5.220 1.00 0.00 43 ASN A N 13
ATOM 12664 C CA . ASN A 1 42 ? 0.604 4.448 5.612 1.00 0.00 43 ASN A CA 13
ATOM 12665 C C . ASN A 1 42 ? -0.605 3.962 6.402 1.00 0.00 43 ASN A C 13
ATOM 12666 O O . ASN A 1 42 ? -1.700 4.511 6.277 1.00 0.00 43 ASN A O 13
ATOM 12677 N N . TRP A 1 43 ? -0.398 2.944 7.229 1.00 0.00 44 TRP A N 13
ATOM 12678 C CA . TRP A 1 43 ? -1.472 2.406 8.052 1.00 0.00 44 TRP A CA 13
ATOM 12679 C C . TRP A 1 43 ? -1.453 3.055 9.434 1.00 0.00 44 TRP A C 13
ATOM 12680 O O . TRP A 1 43 ? -0.395 3.434 9.938 1.00 0.00 44 TRP A O 13
ATOM 12701 N N . GLU A 1 44 ? -2.629 3.201 10.029 1.00 0.00 45 GLU A N 13
ATOM 12702 C CA . GLU A 1 44 ? -2.757 3.829 11.341 1.00 0.00 45 GLU A CA 13
ATOM 12703 C C . GLU A 1 44 ? -1.951 3.102 12.418 1.00 0.00 45 GLU A C 13
ATOM 12704 O O . GLU A 1 44 ? -1.294 3.740 13.241 1.00 0.00 45 GLU A O 13
ATOM 12716 N N . ASP A 1 45 ? -2.022 1.774 12.433 1.00 0.00 46 ASP A N 13
ATOM 12717 C CA . ASP A 1 45 ? -1.313 0.990 13.442 1.00 0.00 46 ASP A CA 13
ATOM 12718 C C . ASP A 1 45 ? -0.021 0.376 12.905 1.00 0.00 46 ASP A C 13
ATOM 12719 O O . ASP A 1 45 ? 0.902 0.095 13.671 1.00 0.00 46 ASP A O 13
ATOM 12728 N N . CYS A 1 46 ? 0.042 0.149 11.598 1.00 0.00 47 CYS A N 13
ATOM 12729 C CA . CYS A 1 46 ? 1.226 -0.453 10.993 1.00 0.00 47 CYS A CA 13
ATOM 12730 C C . CYS A 1 46 ? 2.391 0.527 10.918 1.00 0.00 47 CYS A C 13
ATOM 12731 O O . CYS A 1 46 ? 2.213 1.703 10.598 1.00 0.00 47 CYS A O 13
ATOM 12738 N N . ASP A 1 47 ? 3.587 0.019 11.196 1.00 0.00 48 ASP A N 13
ATOM 12739 C CA . ASP A 1 47 ? 4.802 0.823 11.145 1.00 0.00 48 ASP A CA 13
ATOM 12740 C C . ASP A 1 47 ? 5.779 0.232 10.130 1.00 0.00 48 ASP A C 13
ATOM 12741 O O . ASP A 1 47 ? 6.991 0.427 10.226 1.00 0.00 48 ASP A O 13
ATOM 12750 N N . PHE A 1 48 ? 5.232 -0.495 9.159 1.00 0.00 49 PHE A N 13
ATOM 12751 C CA . PHE A 1 48 ? 6.027 -1.128 8.115 1.00 0.00 49 PHE A CA 13
ATOM 12752 C C . PHE A 1 48 ? 6.737 -0.090 7.254 1.00 0.00 49 PHE A C 13
ATOM 12753 O O . PHE A 1 48 ? 6.191 0.972 6.962 1.00 0.00 49 PHE A O 13
ATOM 12770 N N . LEU A 1 49 ? 7.960 -0.413 6.856 1.00 0.00 50 LEU A N 13
ATOM 12771 C CA . LEU A 1 49 ? 8.760 0.479 6.027 1.00 0.00 50 LEU A CA 13
ATOM 12772 C C . LEU A 1 49 ? 9.468 -0.300 4.922 1.00 0.00 50 LEU A C 13
ATOM 12773 O O . LEU A 1 49 ? 10.019 -1.375 5.162 1.00 0.00 50 LEU A O 13
ATOM 12789 N N . GLY A 1 50 ? 9.448 0.248 3.711 1.00 0.00 51 GLY A N 13
ATOM 12790 C CA . GLY A 1 50 ? 10.089 -0.409 2.587 1.00 0.00 51 GLY A CA 13
ATOM 12791 C C . GLY A 1 50 ? 11.008 0.520 1.818 1.00 0.00 51 GLY A C 13
ATOM 12792 O O . GLY A 1 50 ? 10.999 1.731 2.034 1.00 0.00 51 GLY A O 13
ATOM 12796 N N . ASP A 1 51 ? 11.803 -0.050 0.918 1.00 0.00 52 ASP A N 13
ATOM 12797 C CA . ASP A 1 51 ? 12.734 0.734 0.114 1.00 0.00 52 ASP A CA 13
ATOM 12798 C C . ASP A 1 51 ? 11.998 1.497 -0.983 1.00 0.00 52 ASP A C 13
ATOM 12799 O O . ASP A 1 51 ? 12.406 2.592 -1.370 1.00 0.00 52 ASP A O 13
ATOM 12808 N N . ASP A 1 52 ? 10.913 0.912 -1.481 1.00 0.00 53 ASP A N 13
ATOM 12809 C CA . ASP A 1 52 ? 10.122 1.540 -2.534 1.00 0.00 53 ASP A CA 13
ATOM 12810 C C . ASP A 1 52 ? 8.651 1.153 -2.415 1.00 0.00 53 ASP A C 13
ATOM 12811 O O . ASP A 1 52 ? 8.288 0.296 -1.610 1.00 0.00 53 ASP A O 13
ATOM 12820 N N . THR A 1 53 ? 7.809 1.795 -3.219 1.00 0.00 54 THR A N 13
ATOM 12821 C CA . THR A 1 53 ? 6.376 1.520 -3.201 1.00 0.00 54 THR A CA 13
ATOM 12822 C C . THR A 1 53 ? 6.093 0.048 -3.471 1.00 0.00 54 THR A C 13
ATOM 12823 O O . THR A 1 53 ? 5.332 -0.590 -2.743 1.00 0.00 54 THR A O 13
ATOM 12834 N N . ALA A 1 54 ? 6.707 -0.490 -4.520 1.00 0.00 55 ALA A N 13
ATOM 12835 C CA . ALA A 1 54 ? 6.513 -1.890 -4.875 1.00 0.00 55 ALA A CA 13
ATOM 12836 C C . ALA A 1 54 ? 6.840 -2.795 -3.693 1.00 0.00 55 ALA A C 13
ATOM 12837 O O . ALA A 1 54 ? 6.174 -3.802 -3.466 1.00 0.00 55 ALA A O 13
ATOM 12844 N N . SER A 1 55 ? 7.860 -2.419 -2.930 1.00 0.00 56 SER A N 13
ATOM 12845 C CA . SER A 1 55 ? 8.256 -3.188 -1.759 1.00 0.00 56 SER A CA 13
ATOM 12846 C C . SER A 1 55 ? 7.128 -3.194 -0.737 1.00 0.00 56 SER A C 13
ATOM 12847 O O . SER A 1 55 ? 6.926 -4.177 -0.024 1.00 0.00 56 SER A O 13
ATOM 12855 N N . ILE A 1 56 ? 6.384 -2.092 -0.682 1.00 0.00 57 ILE A N 13
ATOM 12856 C CA . ILE A 1 56 ? 5.266 -1.980 0.240 1.00 0.00 57 ILE A CA 13
ATOM 12857 C C . ILE A 1 56 ? 4.126 -2.873 -0.213 1.00 0.00 57 ILE A C 13
ATOM 12858 O O . ILE A 1 56 ? 3.525 -3.581 0.591 1.00 0.00 57 ILE A O 13
ATOM 12874 N N . VAL A 1 57 ? 3.837 -2.836 -1.512 1.00 0.00 58 VAL A N 13
ATOM 12875 C CA . VAL A 1 57 ? 2.760 -3.642 -2.073 1.00 0.00 58 VAL A CA 13
ATOM 12876 C C . VAL A 1 57 ? 2.959 -5.113 -1.733 1.00 0.00 58 VAL A C 13
ATOM 12877 O O . VAL A 1 57 ? 1.997 -5.843 -1.496 1.00 0.00 58 VAL A O 13
ATOM 12890 N N . ASN A 1 58 ? 4.216 -5.533 -1.681 1.00 0.00 59 ASN A N 13
ATOM 12891 C CA . ASN A 1 58 ? 4.538 -6.903 -1.335 1.00 0.00 59 ASN A CA 13
ATOM 12892 C C . ASN A 1 58 ? 4.175 -7.141 0.124 1.00 0.00 59 ASN A C 13
ATOM 12893 O O . ASN A 1 58 ? 3.620 -8.176 0.483 1.00 0.00 59 ASN A O 13
ATOM 12904 N N . HIS A 1 59 ? 4.485 -6.159 0.960 1.00 0.00 60 HIS A N 13
ATOM 12905 C CA . HIS A 1 59 ? 4.178 -6.238 2.379 1.00 0.00 60 HIS A CA 13
ATOM 12906 C C . HIS A 1 59 ? 2.673 -6.128 2.614 1.00 0.00 60 HIS A C 13
ATOM 12907 O O . HIS A 1 59 ? 2.109 -6.852 3.433 1.00 0.00 60 HIS A O 13
ATOM 12921 N N . ILE A 1 60 ? 2.030 -5.202 1.905 1.00 0.00 61 ILE A N 13
ATOM 12922 C CA . ILE A 1 60 ? 0.596 -4.986 2.056 1.00 0.00 61 ILE A CA 13
ATOM 12923 C C . ILE A 1 60 ? -0.197 -6.251 1.783 1.00 0.00 61 ILE A C 13
ATOM 12924 O O . ILE A 1 60 ? -1.111 -6.591 2.525 1.00 0.00 61 ILE A O 13
ATOM 12940 N N . ASN A 1 61 ? 0.139 -6.944 0.713 1.00 0.00 62 ASN A N 13
ATOM 12941 C CA . ASN A 1 61 ? -0.575 -8.163 0.369 1.00 0.00 62 ASN A CA 13
ATOM 12942 C C . ASN A 1 61 ? -0.345 -9.252 1.423 1.00 0.00 62 ASN A C 13
ATOM 12943 O O . ASN A 1 61 ? -1.245 -10.038 1.719 1.00 0.00 62 ASN A O 13
ATOM 12954 N N . ALA A 1 62 ? 0.872 -9.308 1.967 1.00 0.00 63 ALA A N 13
ATOM 12955 C CA . ALA A 1 62 ? 1.218 -10.319 2.961 1.00 0.00 63 ALA A CA 13
ATOM 12956 C C . ALA A 1 62 ? 0.721 -9.961 4.359 1.00 0.00 63 ALA A C 13
ATOM 12957 O O . ALA A 1 62 ? 0.170 -10.806 5.066 1.00 0.00 63 ALA A O 13
ATOM 12964 N N . GLN A 1 63 ? 0.931 -8.713 4.759 1.00 0.00 64 GLN A N 13
ATOM 12965 C CA . GLN A 1 63 ? 0.517 -8.258 6.081 1.00 0.00 64 GLN A CA 13
ATOM 12966 C C . GLN A 1 63 ? -0.855 -7.593 6.057 1.00 0.00 64 GLN A C 13
ATOM 12967 O O . GLN A 1 63 ? -1.497 -7.451 7.098 1.00 0.00 64 GLN A O 13
ATOM 12981 N N . HIS A 1 64 ? -1.308 -7.188 4.876 1.00 0.00 65 HIS A N 13
ATOM 12982 C CA . HIS A 1 64 ? -2.617 -6.542 4.758 1.00 0.00 65 HIS A CA 13
ATOM 12983 C C . HIS A 1 64 ? -3.472 -7.238 3.705 1.00 0.00 65 HIS A C 13
ATOM 12984 O O . HIS A 1 64 ? -2.974 -8.198 3.080 1.00 0.00 65 HIS A O 13
ATOM 13001 N N . ASP A 1 1 ? -10.472 -11.992 -3.404 1.00 0.00 2 ASP A N 14
ATOM 13002 C CA . ASP A 1 1 ? -11.278 -10.935 -2.738 1.00 0.00 2 ASP A CA 14
ATOM 13003 C C . ASP A 1 1 ? -10.457 -10.194 -1.689 1.00 0.00 2 ASP A C 14
ATOM 13004 O O . ASP A 1 1 ? -10.544 -10.492 -0.498 1.00 0.00 2 ASP A O 14
ATOM 13015 N N . LEU A 1 2 ? -9.658 -9.229 -2.136 1.00 0.00 3 LEU A N 14
ATOM 13016 C CA . LEU A 1 2 ? -8.827 -8.454 -1.224 1.00 0.00 3 LEU A CA 14
ATOM 13017 C C . LEU A 1 2 ? -9.600 -7.272 -0.649 1.00 0.00 3 LEU A C 14
ATOM 13018 O O . LEU A 1 2 ? -10.266 -6.531 -1.369 1.00 0.00 3 LEU A O 14
ATOM 13034 N N . LYS A 1 3 ? -9.510 -7.128 0.663 1.00 0.00 4 LYS A N 14
ATOM 13035 C CA . LYS A 1 3 ? -10.198 -6.065 1.393 1.00 0.00 4 LYS A CA 14
ATOM 13036 C C . LYS A 1 3 ? -9.224 -5.026 1.947 1.00 0.00 4 LYS A C 14
ATOM 13037 O O . LYS A 1 3 ? -8.436 -5.330 2.842 1.00 0.00 4 LYS A O 14
ATOM 13056 N N . CYS A 1 4 ? -9.283 -3.796 1.435 1.00 0.00 5 CYS A N 14
ATOM 13057 C CA . CYS A 1 4 ? -8.399 -2.741 1.927 1.00 0.00 5 CYS A CA 14
ATOM 13058 C C . CYS A 1 4 ? -8.629 -2.544 3.423 1.00 0.00 5 CYS A C 14
ATOM 13059 O O . CYS A 1 4 ? -9.760 -2.334 3.862 1.00 0.00 5 CYS A O 14
ATOM 13066 N N . LYS A 1 5 ? -7.559 -2.637 4.207 1.00 0.00 6 LYS A N 14
ATOM 13067 C CA . LYS A 1 5 ? -7.666 -2.492 5.655 1.00 0.00 6 LYS A CA 14
ATOM 13068 C C . LYS A 1 5 ? -7.494 -1.042 6.098 1.00 0.00 6 LYS A C 14
ATOM 13069 O O . LYS A 1 5 ? -7.349 -0.767 7.289 1.00 0.00 6 LYS A O 14
ATOM 13088 N N . TRP A 1 6 ? -7.522 -0.113 5.147 1.00 0.00 7 TRP A N 14
ATOM 13089 C CA . TRP A 1 6 ? -7.380 1.299 5.475 1.00 0.00 7 TRP A CA 14
ATOM 13090 C C . TRP A 1 6 ? -8.651 1.816 6.140 1.00 0.00 7 TRP A C 14
ATOM 13091 O O . TRP A 1 6 ? -9.757 1.575 5.656 1.00 0.00 7 TRP A O 14
ATOM 13112 N N . LYS A 1 7 ? -8.489 2.517 7.255 1.00 0.00 8 LYS A N 14
ATOM 13113 C CA . LYS A 1 7 ? -9.627 3.056 7.990 1.00 0.00 8 LYS A CA 14
ATOM 13114 C C . LYS A 1 7 ? -10.345 4.133 7.183 1.00 0.00 8 LYS A C 14
ATOM 13115 O O . LYS A 1 7 ? -11.572 4.228 7.210 1.00 0.00 8 LYS A O 14
ATOM 13134 N N . GLU A 1 8 ? -9.573 4.948 6.473 1.00 0.00 9 GLU A N 14
ATOM 13135 C CA . GLU A 1 8 ? -10.136 6.025 5.667 1.00 0.00 9 GLU A CA 14
ATOM 13136 C C . GLU A 1 8 ? -10.512 5.551 4.263 1.00 0.00 9 GLU A C 14
ATOM 13137 O O . GLU A 1 8 ? -10.891 6.360 3.415 1.00 0.00 9 GLU A O 14
ATOM 13149 N N . CYS A 1 9 ? -10.404 4.248 4.009 1.00 0.00 10 CYS A N 14
ATOM 13150 C CA . CYS A 1 9 ? -10.734 3.710 2.693 1.00 0.00 10 CYS A CA 14
ATOM 13151 C C . CYS A 1 9 ? -12.025 2.889 2.727 1.00 0.00 10 CYS A C 14
ATOM 13152 O O . CYS A 1 9 ? -12.129 1.915 3.473 1.00 0.00 10 CYS A O 14
ATOM 13159 N N . PRO A 1 10 ? -13.030 3.271 1.914 1.00 0.00 11 PRO A N 14
ATOM 13160 C CA . PRO A 1 10 ? -14.308 2.585 1.841 1.00 0.00 11 PRO A CA 14
ATOM 13161 C C . PRO A 1 10 ? -14.417 1.675 0.616 1.00 0.00 11 PRO A C 14
ATOM 13162 O O . PRO A 1 10 ? -15.504 1.210 0.275 1.00 0.00 11 PRO A O 14
ATOM 13173 N N . GLU A 1 11 ? -13.291 1.443 -0.055 1.00 0.00 12 GLU A N 14
ATOM 13174 C CA . GLU A 1 11 ? -13.274 0.611 -1.255 1.00 0.00 12 GLU A CA 14
ATOM 13175 C C . GLU A 1 11 ? -12.707 -0.777 -0.976 1.00 0.00 12 GLU A C 14
ATOM 13176 O O . GLU A 1 11 ? -11.771 -0.934 -0.192 1.00 0.00 12 GLU A O 14
ATOM 13188 N N . SER A 1 12 ? -13.280 -1.779 -1.636 1.00 0.00 13 SER A N 14
ATOM 13189 C CA . SER A 1 12 ? -12.838 -3.160 -1.478 1.00 0.00 13 SER A CA 14
ATOM 13190 C C . SER A 1 12 ? -12.271 -3.695 -2.792 1.00 0.00 13 SER A C 14
ATOM 13191 O O . SER A 1 12 ? -12.502 -3.122 -3.856 1.00 0.00 13 SER A O 14
ATOM 13199 N N . ALA A 1 13 ? -11.527 -4.793 -2.709 1.00 0.00 14 ALA A N 14
ATOM 13200 C CA . ALA A 1 13 ? -10.924 -5.401 -3.892 1.00 0.00 14 ALA A CA 14
ATOM 13201 C C . ALA A 1 13 ? -11.499 -6.791 -4.155 1.00 0.00 14 ALA A C 14
ATOM 13202 O O . ALA A 1 13 ? -12.004 -7.447 -3.244 1.00 0.00 14 ALA A O 14
ATOM 13209 N N . SER A 1 14 ? -11.420 -7.232 -5.408 1.00 0.00 15 SER A N 14
ATOM 13210 C CA . SER A 1 14 ? -11.934 -8.543 -5.794 1.00 0.00 15 SER A CA 14
ATOM 13211 C C . SER A 1 14 ? -10.839 -9.606 -5.733 1.00 0.00 15 SER A C 14
ATOM 13212 O O . SER A 1 14 ? -11.125 -10.795 -5.591 1.00 0.00 15 SER A O 14
ATOM 13220 N N . SER A 1 15 ? -9.586 -9.173 -5.840 1.00 0.00 16 SER A N 14
ATOM 13221 C CA . SER A 1 15 ? -8.453 -10.092 -5.796 1.00 0.00 16 SER A CA 14
ATOM 13222 C C . SER A 1 15 ? -7.291 -9.482 -5.016 1.00 0.00 16 SER A C 14
ATOM 13223 O O . SER A 1 15 ? -7.213 -8.264 -4.856 1.00 0.00 16 SER A O 14
ATOM 13231 N N . LEU A 1 16 ? -6.387 -10.333 -4.534 1.00 0.00 17 LEU A N 14
ATOM 13232 C CA . LEU A 1 16 ? -5.228 -9.869 -3.773 1.00 0.00 17 LEU A CA 14
ATOM 13233 C C . LEU A 1 16 ? -4.505 -8.756 -4.522 1.00 0.00 17 LEU A C 14
ATOM 13234 O O . LEU A 1 16 ? -4.051 -7.778 -3.928 1.00 0.00 17 LEU A O 14
ATOM 13250 N N . PHE A 1 17 ? -4.417 -8.917 -5.833 1.00 0.00 18 PHE A N 14
ATOM 13251 C CA . PHE A 1 17 ? -3.769 -7.941 -6.693 1.00 0.00 18 PHE A CA 14
ATOM 13252 C C . PHE A 1 17 ? -4.557 -6.635 -6.728 1.00 0.00 18 PHE A C 14
ATOM 13253 O O . PHE A 1 17 ? -3.977 -5.557 -6.863 1.00 0.00 18 PHE A O 14
ATOM 13270 N N . ASP A 1 18 ? -5.884 -6.734 -6.640 1.00 0.00 19 ASP A N 14
ATOM 13271 C CA . ASP A 1 18 ? -6.730 -5.547 -6.700 1.00 0.00 19 ASP A CA 14
ATOM 13272 C C . ASP A 1 18 ? -6.383 -4.551 -5.596 1.00 0.00 19 ASP A C 14
ATOM 13273 O O . ASP A 1 18 ? -6.241 -3.361 -5.870 1.00 0.00 19 ASP A O 14
ATOM 13282 N N . LEU A 1 19 ? -6.219 -5.021 -4.358 1.00 0.00 20 LEU A N 14
ATOM 13283 C CA . LEU A 1 19 ? -5.859 -4.121 -3.268 1.00 0.00 20 LEU A CA 14
ATOM 13284 C C . LEU A 1 19 ? -4.399 -3.710 -3.380 1.00 0.00 20 LEU A C 14
ATOM 13285 O O . LEU A 1 19 ? -4.043 -2.560 -3.124 1.00 0.00 20 LEU A O 14
ATOM 13301 N N . GLN A 1 20 ? -3.558 -4.664 -3.762 1.00 0.00 21 GLN A N 14
ATOM 13302 C CA . GLN A 1 20 ? -2.130 -4.416 -3.908 1.00 0.00 21 GLN A CA 14
ATOM 13303 C C . GLN A 1 20 ? -1.877 -3.278 -4.893 1.00 0.00 21 GLN A C 14
ATOM 13304 O O . GLN A 1 20 ? -1.121 -2.350 -4.603 1.00 0.00 21 GLN A O 14
ATOM 13318 N N . ARG A 1 21 ? -2.521 -3.350 -6.052 1.00 0.00 22 ARG A N 14
ATOM 13319 C CA . ARG A 1 21 ? -2.376 -2.320 -7.074 1.00 0.00 22 ARG A CA 14
ATOM 13320 C C . ARG A 1 21 ? -3.107 -1.042 -6.669 1.00 0.00 22 ARG A C 14
ATOM 13321 O O . ARG A 1 21 ? -2.593 0.063 -6.841 1.00 0.00 22 ARG A O 14
ATOM 13342 N N . HIS A 1 22 ? -4.315 -1.206 -6.140 1.00 0.00 23 HIS A N 14
ATOM 13343 C CA . HIS A 1 22 ? -5.137 -0.075 -5.718 1.00 0.00 23 HIS A CA 14
ATOM 13344 C C . HIS A 1 22 ? -4.428 0.766 -4.659 1.00 0.00 23 HIS A C 14
ATOM 13345 O O . HIS A 1 22 ? -4.505 1.992 -4.679 1.00 0.00 23 HIS A O 14
ATOM 13359 N N . LEU A 1 23 ? -3.756 0.106 -3.726 1.00 0.00 24 LEU A N 14
ATOM 13360 C CA . LEU A 1 23 ? -3.063 0.810 -2.655 1.00 0.00 24 LEU A CA 14
ATOM 13361 C C . LEU A 1 23 ? -1.920 1.675 -3.178 1.00 0.00 24 LEU A C 14
ATOM 13362 O O . LEU A 1 23 ? -1.757 2.818 -2.752 1.00 0.00 24 LEU A O 14
ATOM 13378 N N . LEU A 1 24 ? -1.122 1.131 -4.085 1.00 0.00 25 LEU A N 14
ATOM 13379 C CA . LEU A 1 24 ? 0.007 1.874 -4.631 1.00 0.00 25 LEU A CA 14
ATOM 13380 C C . LEU A 1 24 ? -0.458 3.068 -5.463 1.00 0.00 25 LEU A C 14
ATOM 13381 O O . LEU A 1 24 ? 0.087 4.164 -5.349 1.00 0.00 25 LEU A O 14
ATOM 13397 N N . LYS A 1 25 ? -1.457 2.850 -6.306 1.00 0.00 26 LYS A N 14
ATOM 13398 C CA . LYS A 1 25 ? -1.979 3.913 -7.160 1.00 0.00 26 LYS A CA 14
ATOM 13399 C C . LYS A 1 25 ? -2.912 4.866 -6.413 1.00 0.00 26 LYS A C 14
ATOM 13400 O O . LYS A 1 25 ? -2.886 6.077 -6.638 1.00 0.00 26 LYS A O 14
ATOM 13419 N N . ASP A 1 26 ? -3.768 4.308 -5.565 1.00 0.00 27 ASP A N 14
ATOM 13420 C CA . ASP A 1 26 ? -4.750 5.101 -4.830 1.00 0.00 27 ASP A CA 14
ATOM 13421 C C . ASP A 1 26 ? -4.194 5.746 -3.561 1.00 0.00 27 ASP A C 14
ATOM 13422 O O . ASP A 1 26 ? -4.469 6.914 -3.286 1.00 0.00 27 ASP A O 14
ATOM 13431 N N . HIS A 1 27 ? -3.450 4.984 -2.769 1.00 0.00 28 HIS A N 14
ATOM 13432 C CA . HIS A 1 27 ? -2.914 5.507 -1.512 1.00 0.00 28 HIS A CA 14
ATOM 13433 C C . HIS A 1 27 ? -1.510 6.092 -1.662 1.00 0.00 28 HIS A C 14
ATOM 13434 O O . HIS A 1 27 ? -0.897 6.497 -0.675 1.00 0.00 28 HIS A O 14
ATOM 13448 N N . VAL A 1 28 ? -1.004 6.155 -2.890 1.00 0.00 29 VAL A N 14
ATOM 13449 C CA . VAL A 1 28 ? 0.321 6.717 -3.129 1.00 0.00 29 VAL A CA 14
ATOM 13450 C C . VAL A 1 28 ? 0.377 7.440 -4.467 1.00 0.00 29 VAL A C 14
ATOM 13451 O O . VAL A 1 28 ? 0.615 6.835 -5.512 1.00 0.00 29 VAL A O 14
ATOM 13464 N N . SER A 1 29 ? 0.154 8.745 -4.414 1.00 0.00 30 SER A N 14
ATOM 13465 C CA . SER A 1 29 ? 0.172 9.582 -5.602 1.00 0.00 30 SER A CA 14
ATOM 13466 C C . SER A 1 29 ? 1.597 9.791 -6.105 1.00 0.00 30 SER A C 14
ATOM 13467 O O . SER A 1 29 ? 1.821 9.978 -7.301 1.00 0.00 30 SER A O 14
ATOM 13475 N N . GLN A 1 30 ? 2.555 9.766 -5.184 1.00 0.00 31 GLN A N 14
ATOM 13476 C CA . GLN A 1 30 ? 3.957 9.960 -5.535 1.00 0.00 31 GLN A CA 14
ATOM 13477 C C . GLN A 1 30 ? 4.168 11.342 -6.150 1.00 0.00 31 GLN A C 14
ATOM 13478 O O . GLN A 1 30 ? 3.746 11.603 -7.277 1.00 0.00 31 GLN A O 14
ATOM 13492 N N . ASP A 1 31 ? 4.816 12.225 -5.396 1.00 0.00 32 ASP A N 14
ATOM 13493 C CA . ASP A 1 31 ? 5.076 13.584 -5.858 1.00 0.00 32 ASP A CA 14
ATOM 13494 C C . ASP A 1 31 ? 5.974 13.592 -7.089 1.00 0.00 32 ASP A C 14
ATOM 13495 O O . ASP A 1 31 ? 5.787 14.399 -7.999 1.00 0.00 32 ASP A O 14
ATOM 13504 N N . PHE A 1 32 ? 6.955 12.698 -7.107 1.00 0.00 33 PHE A N 14
ATOM 13505 C CA . PHE A 1 32 ? 7.885 12.616 -8.225 1.00 0.00 33 PHE A CA 14
ATOM 13506 C C . PHE A 1 32 ? 8.875 11.471 -8.029 1.00 0.00 33 PHE A C 14
ATOM 13507 O O . PHE A 1 32 ? 8.693 10.622 -7.156 1.00 0.00 33 PHE A O 14
ATOM 13524 N N . LYS A 1 33 ? 9.921 11.457 -8.847 1.00 0.00 34 LYS A N 14
ATOM 13525 C CA . LYS A 1 33 ? 10.942 10.419 -8.768 1.00 0.00 34 LYS A CA 14
ATOM 13526 C C . LYS A 1 33 ? 11.877 10.664 -7.587 1.00 0.00 34 LYS A C 14
ATOM 13527 O O . LYS A 1 33 ? 12.747 11.533 -7.642 1.00 0.00 34 LYS A O 14
ATOM 13546 N N . HIS A 1 34 ? 11.690 9.892 -6.522 1.00 0.00 35 HIS A N 14
ATOM 13547 C CA . HIS A 1 34 ? 12.517 10.024 -5.328 1.00 0.00 35 HIS A CA 14
ATOM 13548 C C . HIS A 1 34 ? 13.920 9.470 -5.573 1.00 0.00 35 HIS A C 14
ATOM 13549 O O . HIS A 1 34 ? 14.080 8.428 -6.210 1.00 0.00 35 HIS A O 14
ATOM 13564 N N . PRO A 1 35 ? 14.959 10.160 -5.070 1.00 0.00 36 PRO A N 14
ATOM 13565 C CA . PRO A 1 35 ? 16.350 9.725 -5.241 1.00 0.00 36 PRO A CA 14
ATOM 13566 C C . PRO A 1 35 ? 16.672 8.481 -4.421 1.00 0.00 36 PRO A C 14
ATOM 13567 O O . PRO A 1 35 ? 17.419 7.609 -4.865 1.00 0.00 36 PRO A O 14
ATOM 13578 N N . MET A 1 36 ? 16.103 8.405 -3.222 1.00 0.00 37 MET A N 14
ATOM 13579 C CA . MET A 1 36 ? 16.329 7.268 -2.338 1.00 0.00 37 MET A CA 14
ATOM 13580 C C . MET A 1 36 ? 15.425 7.348 -1.111 1.00 0.00 37 MET A C 14
ATOM 13581 O O . MET A 1 36 ? 15.894 7.280 0.026 1.00 0.00 37 MET A O 14
ATOM 13595 N N . GLU A 1 37 ? 14.126 7.495 -1.350 1.00 0.00 38 GLU A N 14
ATOM 13596 C CA . GLU A 1 37 ? 13.155 7.587 -0.266 1.00 0.00 38 GLU A CA 14
ATOM 13597 C C . GLU A 1 37 ? 12.294 6.326 -0.194 1.00 0.00 38 GLU A C 14
ATOM 13598 O O . GLU A 1 37 ? 11.334 6.180 -0.950 1.00 0.00 38 GLU A O 14
ATOM 13610 N N . PRO A 1 38 ? 12.626 5.394 0.718 1.00 0.00 39 PRO A N 14
ATOM 13611 C CA . PRO A 1 38 ? 11.874 4.144 0.878 1.00 0.00 39 PRO A CA 14
ATOM 13612 C C . PRO A 1 38 ? 10.393 4.389 1.135 1.00 0.00 39 PRO A C 14
ATOM 13613 O O . PRO A 1 38 ? 10.008 5.437 1.654 1.00 0.00 39 PRO A O 14
ATOM 13624 N N . LEU A 1 39 ? 9.566 3.415 0.772 1.00 0.00 40 LEU A N 14
ATOM 13625 C CA . LEU A 1 39 ? 8.127 3.527 0.968 1.00 0.00 40 LEU A CA 14
ATOM 13626 C C . LEU A 1 39 ? 7.693 2.805 2.239 1.00 0.00 40 LEU A C 14
ATOM 13627 O O . LEU A 1 39 ? 7.636 1.576 2.283 1.00 0.00 40 LEU A O 14
ATOM 13643 N N . ALA A 1 40 ? 7.388 3.584 3.269 1.00 0.00 41 ALA A N 14
ATOM 13644 C CA . ALA A 1 40 ? 6.955 3.039 4.549 1.00 0.00 41 ALA A CA 14
ATOM 13645 C C . ALA A 1 40 ? 5.456 2.766 4.548 1.00 0.00 41 ALA A C 14
ATOM 13646 O O . ALA A 1 40 ? 4.702 3.428 3.835 1.00 0.00 41 ALA A O 14
ATOM 13653 N N . CYS A 1 41 ? 5.022 1.795 5.349 1.00 0.00 42 CYS A N 14
ATOM 13654 C CA . CYS A 1 41 ? 3.603 1.461 5.423 1.00 0.00 42 CYS A CA 14
ATOM 13655 C C . CYS A 1 41 ? 2.825 2.678 5.896 1.00 0.00 42 CYS A C 14
ATOM 13656 O O . CYS A 1 41 ? 3.306 3.452 6.724 1.00 0.00 42 CYS A O 14
ATOM 13663 N N . ASN A 1 42 ? 1.642 2.865 5.337 1.00 0.00 43 ASN A N 14
ATOM 13664 C CA . ASN A 1 42 ? 0.821 4.016 5.670 1.00 0.00 43 ASN A CA 14
ATOM 13665 C C . ASN A 1 42 ? -0.409 3.625 6.481 1.00 0.00 43 ASN A C 14
ATOM 13666 O O . ASN A 1 42 ? -1.477 4.217 6.329 1.00 0.00 43 ASN A O 14
ATOM 13677 N N . TRP A 1 43 ? -0.250 2.637 7.356 1.00 0.00 44 TRP A N 14
ATOM 13678 C CA . TRP A 1 43 ? -1.350 2.190 8.198 1.00 0.00 44 TRP A CA 14
ATOM 13679 C C . TRP A 1 43 ? -1.312 2.890 9.553 1.00 0.00 44 TRP A C 14
ATOM 13680 O O . TRP A 1 43 ? -0.245 3.243 10.056 1.00 0.00 44 TRP A O 14
ATOM 13701 N N . GLU A 1 44 ? -2.490 3.103 10.124 1.00 0.00 45 GLU A N 14
ATOM 13702 C CA . GLU A 1 44 ? -2.621 3.780 11.409 1.00 0.00 45 GLU A CA 14
ATOM 13703 C C . GLU A 1 44 ? -1.746 3.157 12.498 1.00 0.00 45 GLU A C 14
ATOM 13704 O O . GLU A 1 44 ? -1.011 3.864 13.188 1.00 0.00 45 GLU A O 14
ATOM 13716 N N . ASP A 1 45 ? -1.852 1.844 12.677 1.00 0.00 46 ASP A N 14
ATOM 13717 C CA . ASP A 1 45 ? -1.090 1.158 13.720 1.00 0.00 46 ASP A CA 14
ATOM 13718 C C . ASP A 1 45 ? 0.144 0.434 13.181 1.00 0.00 46 ASP A C 14
ATOM 13719 O O . ASP A 1 45 ? 1.022 0.050 13.954 1.00 0.00 46 ASP A O 14
ATOM 13728 N N . CYS A 1 46 ? 0.214 0.229 11.870 1.00 0.00 47 CYS A N 14
ATOM 13729 C CA . CYS A 1 46 ? 1.354 -0.473 11.285 1.00 0.00 47 CYS A CA 14
ATOM 13730 C C . CYS A 1 46 ? 2.580 0.426 11.173 1.00 0.00 47 CYS A C 14
ATOM 13731 O O . CYS A 1 46 ? 2.490 1.573 10.734 1.00 0.00 47 CYS A O 14
ATOM 13738 N N . ASP A 1 47 ? 3.730 -0.120 11.559 1.00 0.00 48 ASP A N 14
ATOM 13739 C CA . ASP A 1 47 ? 4.993 0.606 11.492 1.00 0.00 48 ASP A CA 14
ATOM 13740 C C . ASP A 1 47 ? 5.919 -0.035 10.458 1.00 0.00 48 ASP A C 14
ATOM 13741 O O . ASP A 1 47 ? 7.125 0.212 10.449 1.00 0.00 48 ASP A O 14
ATOM 13750 N N . PHE A 1 48 ? 5.338 -0.860 9.590 1.00 0.00 49 PHE A N 14
ATOM 13751 C CA . PHE A 1 48 ? 6.088 -1.546 8.545 1.00 0.00 49 PHE A CA 14
ATOM 13752 C C . PHE A 1 48 ? 6.691 -0.553 7.558 1.00 0.00 49 PHE A C 14
ATOM 13753 O O . PHE A 1 48 ? 6.083 0.464 7.233 1.00 0.00 49 PHE A O 14
ATOM 13770 N N . LEU A 1 49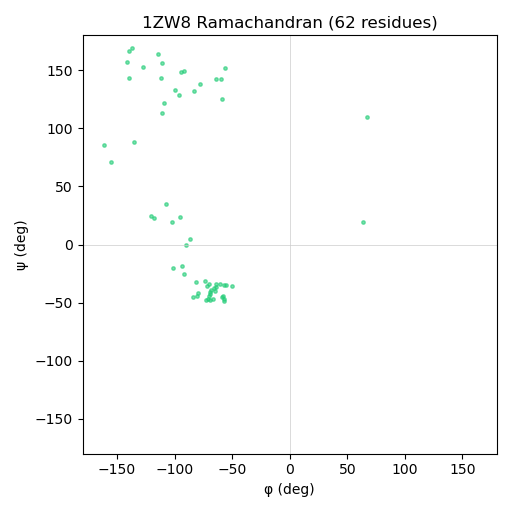 ? 7.894 -0.859 7.088 1.00 0.00 50 LEU A N 14
ATOM 13771 C CA . LEU A 1 49 ? 8.583 0.000 6.134 1.00 0.00 50 LEU A CA 14
ATOM 13772 C C . LEU A 1 49 ? 9.244 -0.825 5.032 1.00 0.00 50 LEU A C 14
ATOM 13773 O O . LEU A 1 49 ? 9.819 -1.881 5.296 1.00 0.00 50 LEU A O 14
ATOM 13789 N N . GLY A 1 50 ? 9.160 -0.336 3.796 1.00 0.00 51 GLY A N 14
ATOM 13790 C CA . GLY A 1 50 ? 9.757 -1.044 2.676 1.00 0.00 51 GLY A CA 14
ATOM 13791 C C . GLY A 1 50 ? 10.645 -0.148 1.833 1.00 0.00 51 GLY A C 14
ATOM 13792 O O . GLY A 1 50 ? 10.491 1.074 1.838 1.00 0.00 51 GLY A O 14
ATOM 13796 N N . ASP A 1 51 ? 11.587 -0.756 1.117 1.00 0.00 52 ASP A N 14
ATOM 13797 C CA . ASP A 1 51 ? 12.515 -0.008 0.274 1.00 0.00 52 ASP A CA 14
ATOM 13798 C C . ASP A 1 51 ? 11.845 0.471 -1.010 1.00 0.00 52 ASP A C 14
ATOM 13799 O O . ASP A 1 51 ? 12.186 1.528 -1.541 1.00 0.00 52 ASP A O 14
ATOM 13808 N N . ASP A 1 52 ? 10.894 -0.310 -1.509 1.00 0.00 53 ASP A N 14
ATOM 13809 C CA . ASP A 1 52 ? 10.185 0.042 -2.735 1.00 0.00 53 ASP A CA 14
ATOM 13810 C C . ASP A 1 52 ? 8.687 -0.207 -2.588 1.00 0.00 53 ASP A C 14
ATOM 13811 O O . ASP A 1 52 ? 8.265 -1.043 -1.791 1.00 0.00 53 ASP A O 14
ATOM 13820 N N . THR A 1 53 ? 7.890 0.521 -3.366 1.00 0.00 54 THR A N 14
ATOM 13821 C CA . THR A 1 53 ? 6.437 0.378 -3.323 1.00 0.00 54 THR A CA 14
ATOM 13822 C C . THR A 1 53 ? 6.030 -1.077 -3.518 1.00 0.00 54 THR A C 14
ATOM 13823 O O . THR A 1 53 ? 5.102 -1.566 -2.876 1.00 0.00 54 THR A O 14
ATOM 13834 N N . ALA A 1 54 ? 6.735 -1.761 -4.408 1.00 0.00 55 ALA A N 14
ATOM 13835 C CA . ALA A 1 54 ? 6.460 -3.161 -4.691 1.00 0.00 55 ALA A CA 14
ATOM 13836 C C . ALA A 1 54 ? 6.804 -4.048 -3.496 1.00 0.00 55 ALA A C 14
ATOM 13837 O O . ALA A 1 54 ? 6.127 -5.042 -3.233 1.00 0.00 55 ALA A O 14
ATOM 13844 N N . SER A 1 55 ? 7.860 -3.685 -2.777 1.00 0.00 56 SER A N 14
ATOM 13845 C CA . SER A 1 55 ? 8.289 -4.450 -1.613 1.00 0.00 56 SER A CA 14
ATOM 13846 C C . SER A 1 55 ? 7.314 -4.253 -0.466 1.00 0.00 56 SER A C 14
ATOM 13847 O O . SER A 1 55 ? 6.910 -5.211 0.192 1.00 0.00 56 SER A O 14
ATOM 13855 N N . ILE A 1 56 ? 6.930 -3.005 -0.234 1.00 0.00 57 ILE A N 14
ATOM 13856 C CA . ILE A 1 56 ? 5.989 -2.701 0.835 1.00 0.00 57 ILE A CA 14
ATOM 13857 C C . ILE A 1 56 ? 4.635 -3.347 0.543 1.00 0.00 57 ILE A C 14
ATOM 13858 O O . ILE A 1 56 ? 4.055 -4.002 1.408 1.00 0.00 57 ILE A O 14
ATOM 13874 N N . VAL A 1 57 ? 4.137 -3.171 -0.683 1.00 0.00 58 VAL A N 14
ATOM 13875 C CA . VAL A 1 57 ? 2.850 -3.745 -1.063 1.00 0.00 58 VAL A CA 14
ATOM 13876 C C . VAL A 1 57 ? 2.857 -5.243 -0.822 1.00 0.00 58 VAL A C 14
ATOM 13877 O O . VAL A 1 57 ? 1.850 -5.822 -0.417 1.00 0.00 58 VAL A O 14
ATOM 13890 N N . ASN A 1 58 ? 4.013 -5.863 -1.035 1.00 0.00 59 ASN A N 14
ATOM 13891 C CA . ASN A 1 58 ? 4.148 -7.287 -0.794 1.00 0.00 59 ASN A CA 14
ATOM 13892 C C . ASN A 1 58 ? 3.801 -7.566 0.660 1.00 0.00 59 ASN A C 14
ATOM 13893 O O . ASN A 1 58 ? 3.129 -8.544 0.978 1.00 0.00 59 ASN A O 14
ATOM 13904 N N . HIS A 1 59 ? 4.241 -6.669 1.539 1.00 0.00 60 HIS A N 14
ATOM 13905 C CA . HIS A 1 59 ? 3.947 -6.789 2.956 1.00 0.00 60 HIS A CA 14
ATOM 13906 C C . HIS A 1 59 ? 2.473 -6.501 3.197 1.00 0.00 60 HIS A C 14
ATOM 13907 O O . HIS A 1 59 ? 1.812 -7.165 3.994 1.00 0.00 60 HIS A O 14
ATOM 13921 N N . ILE A 1 60 ? 1.981 -5.477 2.509 1.00 0.00 61 ILE A N 14
ATOM 13922 C CA . ILE A 1 60 ? 0.599 -5.051 2.642 1.00 0.00 61 ILE A CA 14
ATOM 13923 C C . ILE A 1 60 ? -0.381 -6.167 2.315 1.00 0.00 61 ILE A C 14
ATOM 13924 O O . ILE A 1 60 ? -1.365 -6.360 3.022 1.00 0.00 61 ILE A O 14
ATOM 13940 N N . ASN A 1 61 ? -0.123 -6.892 1.242 1.00 0.00 62 ASN A N 14
ATOM 13941 C CA . ASN A 1 61 ? -1.012 -7.978 0.849 1.00 0.00 62 ASN A CA 14
ATOM 13942 C C . ASN A 1 61 ? -0.995 -9.104 1.888 1.00 0.00 62 ASN A C 14
ATOM 13943 O O . ASN A 1 61 ? -2.019 -9.738 2.146 1.00 0.00 62 ASN A O 14
ATOM 13954 N N . ALA A 1 62 ? 0.179 -9.359 2.464 1.00 0.00 63 ALA A N 14
ATOM 13955 C CA . ALA A 1 62 ? 0.338 -10.418 3.453 1.00 0.00 63 ALA A CA 14
ATOM 13956 C C . ALA A 1 62 ? -0.149 -9.990 4.831 1.00 0.00 63 ALA A C 14
ATOM 13957 O O . ALA A 1 62 ? -0.815 -10.751 5.532 1.00 0.00 63 ALA A O 14
ATOM 13964 N N . GLN A 1 63 ? 0.207 -8.773 5.219 1.00 0.00 64 GLN A N 14
ATOM 13965 C CA . GLN A 1 63 ? -0.171 -8.243 6.522 1.00 0.00 64 GLN A CA 14
ATOM 13966 C C . GLN A 1 63 ? -1.466 -7.439 6.457 1.00 0.00 64 GLN A C 14
ATOM 13967 O O . GLN A 1 63 ? -2.056 -7.123 7.490 1.00 0.00 64 GLN A O 14
ATOM 13981 N N . HIS A 1 64 ? -1.912 -7.115 5.248 1.00 0.00 65 HIS A N 14
ATOM 13982 C CA . HIS A 1 64 ? -3.150 -6.353 5.080 1.00 0.00 65 HIS A CA 14
ATOM 13983 C C . HIS A 1 64 ? -3.947 -6.876 3.889 1.00 0.00 65 HIS A C 14
ATOM 13984 O O . HIS A 1 64 ? -4.766 -6.107 3.344 1.00 0.00 65 HIS A O 14
ATOM 14001 N N . ASP A 1 1 ? -12.741 -11.666 -3.544 1.00 0.00 2 ASP A N 15
ATOM 14002 C CA . ASP A 1 1 ? -12.950 -10.233 -3.208 1.00 0.00 2 ASP A CA 15
ATOM 14003 C C . ASP A 1 1 ? -11.973 -9.768 -2.132 1.00 0.00 2 ASP A C 15
ATOM 14004 O O . ASP A 1 1 ? -12.030 -10.227 -0.991 1.00 0.00 2 ASP A O 15
ATOM 14015 N N . LEU A 1 2 ? -11.081 -8.853 -2.500 1.00 0.00 3 LEU A N 15
ATOM 14016 C CA . LEU A 1 2 ? -10.100 -8.329 -1.559 1.00 0.00 3 LEU A CA 15
ATOM 14017 C C . LEU A 1 2 ? -10.680 -7.165 -0.763 1.00 0.00 3 LEU A C 15
ATOM 14018 O O . LEU A 1 2 ? -11.414 -6.334 -1.292 1.00 0.00 3 LEU A O 15
ATOM 14034 N N . LYS A 1 3 ? -10.359 -7.137 0.519 1.00 0.00 4 LYS A N 15
ATOM 14035 C CA . LYS A 1 3 ? -10.856 -6.101 1.424 1.00 0.00 4 LYS A CA 15
ATOM 14036 C C . LYS A 1 3 ? -9.755 -5.153 1.894 1.00 0.00 4 LYS A C 15
ATOM 14037 O O . LYS A 1 3 ? -8.877 -5.551 2.660 1.00 0.00 4 LYS A O 15
ATOM 14056 N N . CYS A 1 4 ? -9.815 -3.893 1.468 1.00 0.00 5 CYS A N 15
ATOM 14057 C CA . CYS A 1 4 ? -8.826 -2.909 1.899 1.00 0.00 5 CYS A CA 15
ATOM 14058 C C . CYS A 1 4 ? -8.873 -2.784 3.423 1.00 0.00 5 CYS A C 15
ATOM 14059 O O . CYS A 1 4 ? -9.937 -2.552 3.997 1.00 0.00 5 CYS A O 15
ATOM 14066 N N . LYS A 1 5 ? -7.729 -2.963 4.076 1.00 0.00 6 LYS A N 15
ATOM 14067 C CA . LYS A 1 5 ? -7.669 -2.895 5.535 1.00 0.00 6 LYS A CA 15
ATOM 14068 C C . LYS A 1 5 ? -7.653 -1.455 6.048 1.00 0.00 6 LYS A C 15
ATOM 14069 O O . LYS A 1 5 ? -7.602 -1.226 7.256 1.00 0.00 6 LYS A O 15
ATOM 14088 N N . TRP A 1 6 ? -7.705 -0.484 5.140 1.00 0.00 7 TRP A N 15
ATOM 14089 C CA . TRP A 1 6 ? -7.703 0.918 5.540 1.00 0.00 7 TRP A CA 15
ATOM 14090 C C . TRP A 1 6 ? -9.050 1.295 6.151 1.00 0.00 7 TRP A C 15
ATOM 14091 O O . TRP A 1 6 ? -10.103 0.983 5.595 1.00 0.00 7 TRP A O 15
ATOM 14112 N N . LYS A 1 7 ? -9.010 1.952 7.307 1.00 0.00 8 LYS A N 15
ATOM 14113 C CA . LYS A 1 7 ? -10.228 2.355 8.003 1.00 0.00 8 LYS A CA 15
ATOM 14114 C C . LYS A 1 7 ? -10.866 3.573 7.348 1.00 0.00 8 LYS A C 15
ATOM 14115 O O . LYS A 1 7 ? -12.090 3.700 7.310 1.00 0.00 8 LYS A O 15
ATOM 14134 N N . GLU A 1 8 ? -10.032 4.471 6.838 1.00 0.00 9 GLU A N 15
ATOM 14135 C CA . GLU A 1 8 ? -10.519 5.683 6.191 1.00 0.00 9 GLU A CA 15
ATOM 14136 C C . GLU A 1 8 ? -10.808 5.451 4.708 1.00 0.00 9 GLU A C 15
ATOM 14137 O O . GLU A 1 8 ? -11.047 6.401 3.962 1.00 0.00 9 GLU A O 15
ATOM 14149 N N . CYS A 1 9 ? -10.780 4.191 4.281 1.00 0.00 10 CYS A N 15
ATOM 14150 C CA . CYS A 1 9 ? -11.034 3.859 2.884 1.00 0.00 10 CYS A CA 15
ATOM 14151 C C . CYS A 1 9 ? -12.382 3.155 2.717 1.00 0.00 10 CYS A C 15
ATOM 14152 O O . CYS A 1 9 ? -12.627 2.117 3.331 1.00 0.00 10 CYS A O 15
ATOM 14159 N N . PRO A 1 10 ? -13.280 3.712 1.881 1.00 0.00 11 PRO A N 15
ATOM 14160 C CA . PRO A 1 10 ? -14.598 3.148 1.633 1.00 0.00 11 PRO A CA 15
ATOM 14161 C C . PRO A 1 10 ? -14.653 2.327 0.345 1.00 0.00 11 PRO A C 15
ATOM 14162 O O . PRO A 1 10 ? -15.717 2.173 -0.255 1.00 0.00 11 PRO A O 15
ATOM 14173 N N . GLU A 1 11 ? -13.503 1.816 -0.083 1.00 0.00 12 GLU A N 15
ATOM 14174 C CA . GLU A 1 11 ? -13.429 1.028 -1.310 1.00 0.00 12 GLU A CA 15
ATOM 14175 C C . GLU A 1 11 ? -12.874 -0.368 -1.048 1.00 0.00 12 GLU A C 15
ATOM 14176 O O . GLU A 1 11 ? -11.981 -0.549 -0.220 1.00 0.00 12 GLU A O 15
ATOM 14188 N N . SER A 1 12 ? -13.411 -1.351 -1.764 1.00 0.00 13 SER A N 15
ATOM 14189 C CA . SER A 1 12 ? -12.976 -2.734 -1.621 1.00 0.00 13 SER A CA 15
ATOM 14190 C C . SER A 1 12 ? -12.317 -3.233 -2.905 1.00 0.00 13 SER A C 15
ATOM 14191 O O . SER A 1 12 ? -12.466 -2.632 -3.969 1.00 0.00 13 SER A O 15
ATOM 14199 N N . ALA A 1 13 ? -11.585 -4.335 -2.791 1.00 0.00 14 ALA A N 15
ATOM 14200 C CA . ALA A 1 13 ? -10.892 -4.929 -3.929 1.00 0.00 14 ALA A CA 15
ATOM 14201 C C . ALA A 1 13 ? -11.531 -6.259 -4.323 1.00 0.00 14 ALA A C 15
ATOM 14202 O O . ALA A 1 13 ? -12.217 -6.888 -3.520 1.00 0.00 14 ALA A O 15
ATOM 14209 N N . SER A 1 14 ? -11.322 -6.672 -5.570 1.00 0.00 15 SER A N 15
ATOM 14210 C CA . SER A 1 14 ? -11.897 -7.919 -6.069 1.00 0.00 15 SER A CA 15
ATOM 14211 C C . SER A 1 14 ? -10.951 -9.107 -5.874 1.00 0.00 15 SER A C 15
ATOM 14212 O O . SER A 1 14 ? -11.400 -10.233 -5.656 1.00 0.00 15 SER A O 15
ATOM 14220 N N . SER A 1 15 ? -9.646 -8.863 -5.968 1.00 0.00 16 SER A N 15
ATOM 14221 C CA . SER A 1 15 ? -8.661 -9.934 -5.813 1.00 0.00 16 SER A CA 15
ATOM 14222 C C . SER A 1 15 ? -7.429 -9.463 -5.043 1.00 0.00 16 SER A C 15
ATOM 14223 O O . SER A 1 15 ? -7.259 -8.271 -4.788 1.00 0.00 16 SER A O 15
ATOM 14231 N N . LEU A 1 16 ? -6.567 -10.416 -4.681 1.00 0.00 17 LEU A N 15
ATOM 14232 C CA . LEU A 1 16 ? -5.340 -10.115 -3.944 1.00 0.00 17 LEU A CA 15
ATOM 14233 C C . LEU A 1 16 ? -4.560 -9.001 -4.630 1.00 0.00 17 LEU A C 15
ATOM 14234 O O . LEU A 1 16 ? -4.057 -8.086 -3.978 1.00 0.00 17 LEU A O 15
ATOM 14250 N N . PHE A 1 17 ? -4.474 -9.084 -5.950 1.00 0.00 18 PHE A N 15
ATOM 14251 C CA . PHE A 1 17 ? -3.768 -8.085 -6.734 1.00 0.00 18 PHE A CA 15
ATOM 14252 C C . PHE A 1 17 ? -4.497 -6.748 -6.681 1.00 0.00 18 PHE A C 15
ATOM 14253 O O . PHE A 1 17 ? -3.867 -5.690 -6.684 1.00 0.00 18 PHE A O 15
ATOM 14270 N N . ASP A 1 18 ? -5.828 -6.796 -6.645 1.00 0.00 19 ASP A N 15
ATOM 14271 C CA . ASP A 1 18 ? -6.621 -5.575 -6.606 1.00 0.00 19 ASP A CA 15
ATOM 14272 C C . ASP A 1 18 ? -6.306 -4.755 -5.360 1.00 0.00 19 ASP A C 15
ATOM 14273 O O . ASP A 1 18 ? -6.100 -3.547 -5.454 1.00 0.00 19 ASP A O 15
ATOM 14282 N N . LEU A 1 19 ? -6.237 -5.404 -4.194 1.00 0.00 20 LEU A N 15
ATOM 14283 C CA . LEU A 1 19 ? -5.912 -4.690 -2.968 1.00 0.00 20 LEU A CA 15
ATOM 14284 C C . LEU A 1 19 ? -4.510 -4.102 -3.070 1.00 0.00 20 LEU A C 15
ATOM 14285 O O . LEU A 1 19 ? -4.261 -2.980 -2.634 1.00 0.00 20 LEU A O 15
ATOM 14301 N N . GLN A 1 20 ? -3.599 -4.873 -3.655 1.00 0.00 21 GLN A N 15
ATOM 14302 C CA . GLN A 1 20 ? -2.217 -4.441 -3.823 1.00 0.00 21 GLN A CA 15
ATOM 14303 C C . GLN A 1 20 ? -2.121 -3.257 -4.782 1.00 0.00 21 GLN A C 15
ATOM 14304 O O . GLN A 1 20 ? -1.463 -2.260 -4.486 1.00 0.00 21 GLN A O 15
ATOM 14318 N N . ARG A 1 21 ? -2.778 -3.373 -5.931 1.00 0.00 22 ARG A N 15
ATOM 14319 C CA . ARG A 1 21 ? -2.760 -2.310 -6.930 1.00 0.00 22 ARG A CA 15
ATOM 14320 C C . ARG A 1 21 ? -3.563 -1.105 -6.455 1.00 0.00 22 ARG A C 15
ATOM 14321 O O . ARG A 1 21 ? -3.141 0.040 -6.621 1.00 0.00 22 ARG A O 15
ATOM 14342 N N . HIS A 1 22 ? -4.721 -1.369 -5.859 1.00 0.00 23 HIS A N 15
ATOM 14343 C CA . HIS A 1 22 ? -5.582 -0.306 -5.356 1.00 0.00 23 HIS A CA 15
ATOM 14344 C C . HIS A 1 22 ? -4.845 0.530 -4.313 1.00 0.00 23 HIS A C 15
ATOM 14345 O O . HIS A 1 22 ? -4.870 1.758 -4.357 1.00 0.00 23 HIS A O 15
ATOM 14359 N N . LEU A 1 23 ? -4.193 -0.145 -3.374 1.00 0.00 24 LEU A N 15
ATOM 14360 C CA . LEU A 1 23 ? -3.456 0.536 -2.318 1.00 0.00 24 LEU A CA 15
ATOM 14361 C C . LEU A 1 23 ? -2.221 1.239 -2.865 1.00 0.00 24 LEU A C 15
ATOM 14362 O O . LEU A 1 23 ? -1.905 2.360 -2.467 1.00 0.00 24 LEU A O 15
ATOM 14378 N N . LEU A 1 24 ? -1.520 0.569 -3.764 1.00 0.00 25 LEU A N 15
ATOM 14379 C CA . LEU A 1 24 ? -0.310 1.125 -4.348 1.00 0.00 25 LEU A CA 15
ATOM 14380 C C . LEU A 1 24 ? -0.617 2.351 -5.207 1.00 0.00 25 LEU A C 15
ATOM 14381 O O . LEU A 1 24 ? 0.060 3.374 -5.109 1.00 0.00 25 LEU A O 15
ATOM 14397 N N . LYS A 1 25 ? -1.632 2.241 -6.053 1.00 0.00 26 LYS A N 15
ATOM 14398 C CA . LYS A 1 25 ? -2.015 3.342 -6.931 1.00 0.00 26 LYS A CA 15
ATOM 14399 C C . LYS A 1 25 ? -2.855 4.402 -6.217 1.00 0.00 26 LYS A C 15
ATOM 14400 O O . LYS A 1 25 ? -2.689 5.599 -6.452 1.00 0.00 26 LYS A O 15
ATOM 14419 N N . ASP A 1 26 ? -3.792 3.952 -5.388 1.00 0.00 27 ASP A N 15
ATOM 14420 C CA . ASP A 1 26 ? -4.701 4.866 -4.688 1.00 0.00 27 ASP A CA 15
ATOM 14421 C C . ASP A 1 26 ? -4.133 5.453 -3.394 1.00 0.00 27 ASP A C 15
ATOM 14422 O O . ASP A 1 26 ? -4.268 6.651 -3.146 1.00 0.00 27 ASP A O 15
ATOM 14431 N N . HIS A 1 27 ? -3.538 4.615 -2.552 1.00 0.00 28 HIS A N 15
ATOM 14432 C CA . HIS A 1 27 ? -3.009 5.085 -1.271 1.00 0.00 28 HIS A CA 15
ATOM 14433 C C . HIS A 1 27 ? -1.547 5.517 -1.359 1.00 0.00 28 HIS A C 15
ATOM 14434 O O . HIS A 1 27 ? -0.937 5.854 -0.345 1.00 0.00 28 HIS A O 15
ATOM 14448 N N . VAL A 1 28 ? -0.986 5.518 -2.562 1.00 0.00 29 VAL A N 15
ATOM 14449 C CA . VAL A 1 28 ? 0.404 5.924 -2.746 1.00 0.00 29 VAL A CA 15
ATOM 14450 C C . VAL A 1 28 ? 0.714 6.169 -4.210 1.00 0.00 29 VAL A C 15
ATOM 14451 O O . VAL A 1 28 ? 1.453 5.415 -4.845 1.00 0.00 29 VAL A O 15
ATOM 14464 N N . SER A 1 29 ? 0.137 7.232 -4.733 1.00 0.00 30 SER A N 15
ATOM 14465 C CA . SER A 1 29 ? 0.324 7.611 -6.120 1.00 0.00 30 SER A CA 15
ATOM 14466 C C . SER A 1 29 ? 1.717 8.192 -6.358 1.00 0.00 30 SER A C 15
ATOM 14467 O O . SER A 1 29 ? 2.193 8.237 -7.492 1.00 0.00 30 SER A O 15
ATOM 14475 N N . GLN A 1 30 ? 2.363 8.639 -5.281 1.00 0.00 31 GLN A N 15
ATOM 14476 C CA . GLN A 1 30 ? 3.702 9.223 -5.366 1.00 0.00 31 GLN A CA 15
ATOM 14477 C C . GLN A 1 30 ? 3.639 10.649 -5.903 1.00 0.00 31 GLN A C 15
ATOM 14478 O O . GLN A 1 30 ? 3.121 10.891 -6.992 1.00 0.00 31 GLN A O 15
ATOM 14492 N N . ASP A 1 31 ? 4.171 11.589 -5.127 1.00 0.00 32 ASP A N 15
ATOM 14493 C CA . ASP A 1 31 ? 4.176 12.994 -5.519 1.00 0.00 32 ASP A CA 15
ATOM 14494 C C . ASP A 1 31 ? 5.230 13.260 -6.585 1.00 0.00 32 ASP A C 15
ATOM 14495 O O . ASP A 1 31 ? 5.013 14.048 -7.505 1.00 0.00 32 ASP A O 15
ATOM 14504 N N . PHE A 1 32 ? 6.375 12.605 -6.446 1.00 0.00 33 PHE A N 15
ATOM 14505 C CA . PHE A 1 32 ? 7.469 12.779 -7.389 1.00 0.00 33 PHE A CA 15
ATOM 14506 C C . PHE A 1 32 ? 8.304 11.505 -7.493 1.00 0.00 33 PHE A C 15
ATOM 14507 O O . PHE A 1 32 ? 7.845 10.419 -7.136 1.00 0.00 33 PHE A O 15
ATOM 14524 N N . LYS A 1 33 ? 9.529 11.645 -7.984 1.00 0.00 34 LYS A N 15
ATOM 14525 C CA . LYS A 1 33 ? 10.430 10.508 -8.138 1.00 0.00 34 LYS A CA 15
ATOM 14526 C C . LYS A 1 33 ? 11.742 10.750 -7.399 1.00 0.00 34 LYS A C 15
ATOM 14527 O O . LYS A 1 33 ? 12.641 11.415 -7.913 1.00 0.00 34 LYS A O 15
ATOM 14546 N N . HIS A 1 34 ? 11.845 10.206 -6.191 1.00 0.00 35 HIS A N 15
ATOM 14547 C CA . HIS A 1 34 ? 13.048 10.364 -5.383 1.00 0.00 35 HIS A CA 15
ATOM 14548 C C . HIS A 1 34 ? 14.148 9.415 -5.854 1.00 0.00 35 HIS A C 15
ATOM 14549 O O . HIS A 1 34 ? 13.882 8.257 -6.176 1.00 0.00 35 HIS A O 15
ATOM 14564 N N . PRO A 1 35 ? 15.406 9.892 -5.901 1.00 0.00 36 PRO A N 15
ATOM 14565 C CA . PRO A 1 35 ? 16.542 9.074 -6.336 1.00 0.00 36 PRO A CA 15
ATOM 14566 C C . PRO A 1 35 ? 16.913 8.007 -5.311 1.00 0.00 36 PRO A C 15
ATOM 14567 O O . PRO A 1 35 ? 17.253 6.880 -5.669 1.00 0.00 36 PRO A O 15
ATOM 14578 N N . MET A 1 36 ? 16.844 8.371 -4.035 1.00 0.00 37 MET A N 15
ATOM 14579 C CA . MET A 1 36 ? 17.172 7.446 -2.957 1.00 0.00 37 MET A CA 15
ATOM 14580 C C . MET A 1 36 ? 16.443 7.828 -1.672 1.00 0.00 37 MET A C 15
ATOM 14581 O O . MET A 1 36 ? 17.009 8.483 -0.797 1.00 0.00 37 MET A O 15
ATOM 14595 N N . GLU A 1 37 ? 15.185 7.415 -1.567 1.00 0.00 38 GLU A N 15
ATOM 14596 C CA . GLU A 1 37 ? 14.377 7.714 -0.390 1.00 0.00 38 GLU A CA 15
ATOM 14597 C C . GLU A 1 37 ? 13.281 6.665 -0.202 1.00 0.00 38 GLU A C 15
ATOM 14598 O O . GLU A 1 37 ? 12.184 6.801 -0.745 1.00 0.00 38 GLU A O 15
ATOM 14610 N N . PRO A 1 38 ? 13.563 5.599 0.569 1.00 0.00 39 PRO A N 15
ATOM 14611 C CA . PRO A 1 38 ? 12.595 4.529 0.818 1.00 0.00 39 PRO A CA 15
ATOM 14612 C C . PRO A 1 38 ? 11.288 5.046 1.395 1.00 0.00 39 PRO A C 15
ATOM 14613 O O . PRO A 1 38 ? 11.244 6.108 2.015 1.00 0.00 39 PRO A O 15
ATOM 14624 N N . LEU A 1 39 ? 10.222 4.288 1.175 1.00 0.00 40 LEU A N 15
ATOM 14625 C CA . LEU A 1 39 ? 8.905 4.667 1.660 1.00 0.00 40 LEU A CA 15
ATOM 14626 C C . LEU A 1 39 ? 8.428 3.732 2.772 1.00 0.00 40 LEU A C 15
ATOM 14627 O O . LEU A 1 39 ? 8.790 2.557 2.817 1.00 0.00 40 LEU A O 15
ATOM 14643 N N . ALA A 1 40 ? 7.635 4.288 3.683 1.00 0.00 41 ALA A N 15
ATOM 14644 C CA . ALA A 1 40 ? 7.112 3.552 4.833 1.00 0.00 41 ALA A CA 15
ATOM 14645 C C . ALA A 1 40 ? 5.619 3.263 4.701 1.00 0.00 41 ALA A C 15
ATOM 14646 O O . ALA A 1 40 ? 4.894 3.988 4.019 1.00 0.00 41 ALA A O 15
ATOM 14653 N N . CYS A 1 41 ? 5.164 2.200 5.367 1.00 0.00 42 CYS A N 15
ATOM 14654 C CA . CYS A 1 41 ? 3.754 1.818 5.330 1.00 0.00 42 CYS A CA 15
ATOM 14655 C C . CYS A 1 41 ? 2.910 2.974 5.854 1.00 0.00 42 CYS A C 15
ATOM 14656 O O . CYS A 1 41 ? 3.325 3.695 6.761 1.00 0.00 42 CYS A O 15
ATOM 14663 N N . ASN A 1 42 ? 1.750 3.177 5.245 1.00 0.00 43 ASN A N 15
ATOM 14664 C CA . ASN A 1 42 ? 0.881 4.284 5.619 1.00 0.00 43 ASN A CA 15
ATOM 14665 C C . ASN A 1 42 ? -0.351 3.825 6.391 1.00 0.00 43 ASN A C 15
ATOM 14666 O O . ASN A 1 42 ? -1.440 4.370 6.214 1.00 0.00 43 ASN A O 15
ATOM 14677 N N . TRP A 1 43 ? -0.171 2.841 7.263 1.00 0.00 44 TRP A N 15
ATOM 14678 C CA . TRP A 1 43 ? -1.273 2.344 8.075 1.00 0.00 44 TRP A CA 15
ATOM 14679 C C . TRP A 1 43 ? -1.286 3.045 9.430 1.00 0.00 44 TRP A C 15
ATOM 14680 O O . TRP A 1 43 ? -0.240 3.434 9.949 1.00 0.00 44 TRP A O 15
ATOM 14701 N N . GLU A 1 44 ? -2.476 3.223 9.987 1.00 0.00 45 GLU A N 15
ATOM 14702 C CA . GLU A 1 44 ? -2.630 3.901 11.270 1.00 0.00 45 GLU A CA 15
ATOM 14703 C C . GLU A 1 44 ? -1.834 3.221 12.384 1.00 0.00 45 GLU A C 15
ATOM 14704 O O . GLU A 1 44 ? -1.182 3.892 13.183 1.00 0.00 45 GLU A O 15
ATOM 14716 N N . ASP A 1 45 ? -1.904 1.895 12.453 1.00 0.00 46 ASP A N 15
ATOM 14717 C CA . ASP A 1 45 ? -1.201 1.152 13.496 1.00 0.00 46 ASP A CA 15
ATOM 14718 C C . ASP A 1 45 ? 0.090 0.514 12.983 1.00 0.00 46 ASP A C 15
ATOM 14719 O O . ASP A 1 45 ? 1.011 0.258 13.759 1.00 0.00 46 ASP A O 15
ATOM 14728 N N . CYS A 1 46 ? 0.148 0.237 11.686 1.00 0.00 47 CYS A N 15
ATOM 14729 C CA . CYS A 1 46 ? 1.326 -0.395 11.099 1.00 0.00 47 CYS A CA 15
ATOM 14730 C C . CYS A 1 46 ? 2.513 0.558 11.019 1.00 0.00 47 CYS A C 15
ATOM 14731 O O . CYS A 1 46 ? 2.386 1.698 10.573 1.00 0.00 47 CYS A O 15
ATOM 14738 N N . ASP A 1 47 ? 3.674 0.060 11.430 1.00 0.00 48 ASP A N 15
ATOM 14739 C CA . ASP A 1 47 ? 4.909 0.832 11.384 1.00 0.00 48 ASP A CA 15
ATOM 14740 C C . ASP A 1 47 ? 5.877 0.192 10.390 1.00 0.00 48 ASP A C 15
ATOM 14741 O O . ASP A 1 47 ? 7.091 0.380 10.470 1.00 0.00 48 ASP A O 15
ATOM 14750 N N . PHE A 1 48 ? 5.313 -0.573 9.457 1.00 0.00 49 PHE A N 15
ATOM 14751 C CA . PHE A 1 48 ? 6.085 -1.266 8.435 1.00 0.00 49 PHE A CA 15
ATOM 14752 C C . PHE A 1 48 ? 6.800 -0.283 7.513 1.00 0.00 49 PHE A C 15
ATOM 14753 O O . PHE A 1 48 ? 6.265 0.770 7.172 1.00 0.00 49 PHE A O 15
ATOM 14770 N N . LEU A 1 49 ? 8.013 -0.644 7.118 1.00 0.00 50 LEU A N 15
ATOM 14771 C CA . LEU A 1 49 ? 8.816 0.191 6.233 1.00 0.00 50 LEU A CA 15
ATOM 14772 C C . LEU A 1 49 ? 9.488 -0.659 5.160 1.00 0.00 50 LEU A C 15
ATOM 14773 O O . LEU A 1 49 ? 9.902 -1.789 5.421 1.00 0.00 50 LEU A O 15
ATOM 14789 N N . GLY A 1 50 ? 9.592 -0.113 3.952 1.00 0.00 51 GLY A N 15
ATOM 14790 C CA . GLY A 1 50 ? 10.213 -0.844 2.862 1.00 0.00 51 GLY A CA 15
ATOM 14791 C C . GLY A 1 50 ? 11.270 -0.031 2.140 1.00 0.00 51 GLY A C 15
ATOM 14792 O O . GLY A 1 50 ? 11.318 1.193 2.269 1.00 0.00 51 GLY A O 15
ATOM 14796 N N . ASP A 1 51 ? 12.119 -0.714 1.379 1.00 0.00 52 ASP A N 15
ATOM 14797 C CA . ASP A 1 51 ? 13.183 -0.052 0.632 1.00 0.00 52 ASP A CA 15
ATOM 14798 C C . ASP A 1 51 ? 12.647 0.540 -0.668 1.00 0.00 52 ASP A C 15
ATOM 14799 O O . ASP A 1 51 ? 13.133 1.567 -1.141 1.00 0.00 52 ASP A O 15
ATOM 14808 N N . ASP A 1 52 ? 11.644 -0.117 -1.241 1.00 0.00 53 ASP A N 15
ATOM 14809 C CA . ASP A 1 52 ? 11.042 0.341 -2.488 1.00 0.00 53 ASP A CA 15
ATOM 14810 C C . ASP A 1 52 ? 9.520 0.276 -2.412 1.00 0.00 53 ASP A C 15
ATOM 14811 O O . ASP A 1 52 ? 8.960 -0.352 -1.514 1.00 0.00 53 ASP A O 15
ATOM 14820 N N . THR A 1 53 ? 8.856 0.930 -3.361 1.00 0.00 54 THR A N 15
ATOM 14821 C CA . THR A 1 53 ? 7.398 0.946 -3.402 1.00 0.00 54 THR A CA 15
ATOM 14822 C C . THR A 1 53 ? 6.842 -0.472 -3.480 1.00 0.00 54 THR A C 15
ATOM 14823 O O . THR A 1 53 ? 5.832 -0.791 -2.853 1.00 0.00 54 THR A O 15
ATOM 14834 N N . ALA A 1 54 ? 7.509 -1.317 -4.257 1.00 0.00 55 ALA A N 15
ATOM 14835 C CA . ALA A 1 54 ? 7.085 -2.701 -4.423 1.00 0.00 55 ALA A CA 15
ATOM 14836 C C . ALA A 1 54 ? 7.243 -3.489 -3.127 1.00 0.00 55 ALA A C 15
ATOM 14837 O O . ALA A 1 54 ? 6.430 -4.358 -2.813 1.00 0.00 55 ALA A O 15
ATOM 14844 N N . SER A 1 55 ? 8.294 -3.189 -2.377 1.00 0.00 56 SER A N 15
ATOM 14845 C CA . SER A 1 55 ? 8.547 -3.881 -1.119 1.00 0.00 56 SER A CA 15
ATOM 14846 C C . SER A 1 55 ? 7.357 -3.739 -0.176 1.00 0.00 56 SER A C 15
ATOM 14847 O O . SER A 1 55 ? 7.049 -4.656 0.585 1.00 0.00 56 SER A O 15
ATOM 14855 N N . ILE A 1 56 ? 6.681 -2.593 -0.233 1.00 0.00 57 ILE A N 15
ATOM 14856 C CA . ILE A 1 56 ? 5.523 -2.365 0.616 1.00 0.00 57 ILE A CA 15
ATOM 14857 C C . ILE A 1 56 ? 4.340 -3.194 0.141 1.00 0.00 57 ILE A C 15
ATOM 14858 O O . ILE A 1 56 ? 3.680 -3.856 0.939 1.00 0.00 57 ILE A O 15
ATOM 14874 N N . VAL A 1 57 ? 4.078 -3.153 -1.163 1.00 0.00 58 VAL A N 15
ATOM 14875 C CA . VAL A 1 57 ? 2.965 -3.893 -1.738 1.00 0.00 58 VAL A CA 15
ATOM 14876 C C . VAL A 1 57 ? 3.068 -5.372 -1.397 1.00 0.00 58 VAL A C 15
ATOM 14877 O O . VAL A 1 57 ? 2.059 -6.039 -1.168 1.00 0.00 58 VAL A O 15
ATOM 14890 N N . ASN A 1 58 ? 4.295 -5.872 -1.334 1.00 0.00 59 ASN A N 15
ATOM 14891 C CA . ASN A 1 58 ? 4.521 -7.264 -0.985 1.00 0.00 59 ASN A CA 15
ATOM 14892 C C . ASN A 1 58 ? 4.097 -7.486 0.459 1.00 0.00 59 ASN A C 15
ATOM 14893 O O . ASN A 1 58 ? 3.459 -8.480 0.790 1.00 0.00 59 ASN A O 15
ATOM 14904 N N . HIS A 1 59 ? 4.450 -6.535 1.311 1.00 0.00 60 HIS A N 15
ATOM 14905 C CA . HIS A 1 59 ? 4.097 -6.600 2.719 1.00 0.00 60 HIS A CA 15
ATOM 14906 C C . HIS A 1 59 ? 2.596 -6.383 2.909 1.00 0.00 60 HIS A C 15
ATOM 14907 O O . HIS A 1 59 ? 1.962 -7.045 3.727 1.00 0.00 60 HIS A O 15
ATOM 14921 N N . ILE A 1 60 ? 2.042 -5.436 2.157 1.00 0.00 61 ILE A N 15
ATOM 14922 C CA . ILE A 1 60 ? 0.623 -5.114 2.253 1.00 0.00 61 ILE A CA 15
ATOM 14923 C C . ILE A 1 60 ? -0.254 -6.318 1.959 1.00 0.00 61 ILE A C 15
ATOM 14924 O O . ILE A 1 60 ? -1.226 -6.571 2.660 1.00 0.00 61 ILE A O 15
ATOM 14940 N N . ASN A 1 61 ? 0.077 -7.051 0.915 1.00 0.00 62 ASN A N 15
ATOM 14941 C CA . ASN A 1 61 ? -0.715 -8.216 0.550 1.00 0.00 62 ASN A CA 15
ATOM 14942 C C . ASN A 1 61 ? -0.623 -9.302 1.627 1.00 0.00 62 ASN A C 15
ATOM 14943 O O . ASN A 1 61 ? -1.596 -10.006 1.895 1.00 0.00 62 ASN A O 15
ATOM 14954 N N . ALA A 1 62 ? 0.561 -9.444 2.224 1.00 0.00 63 ALA A N 15
ATOM 14955 C CA . ALA A 1 62 ? 0.785 -10.457 3.249 1.00 0.00 63 ALA A CA 15
ATOM 14956 C C . ALA A 1 62 ? 0.275 -10.023 4.617 1.00 0.00 63 ALA A C 15
ATOM 14957 O O . ALA A 1 62 ? -0.348 -10.802 5.338 1.00 0.00 63 ALA A O 15
ATOM 14964 N N . GLN A 1 63 ? 0.571 -8.782 4.976 1.00 0.00 64 GLN A N 15
ATOM 14965 C CA . GLN A 1 63 ? 0.175 -8.240 6.268 1.00 0.00 64 GLN A CA 15
ATOM 14966 C C . GLN A 1 63 ? -1.149 -7.489 6.198 1.00 0.00 64 GLN A C 15
ATOM 14967 O O . GLN A 1 63 ? -1.801 -7.276 7.221 1.00 0.00 64 GLN A O 15
ATOM 14981 N N . HIS A 1 64 ? -1.549 -7.086 4.998 1.00 0.00 65 HIS A N 15
ATOM 14982 C CA . HIS A 1 64 ? -2.806 -6.355 4.835 1.00 0.00 65 HIS A CA 15
ATOM 14983 C C . HIS A 1 64 ? -3.661 -6.980 3.737 1.00 0.00 65 HIS A C 15
ATOM 14984 O O . HIS A 1 64 ? -4.761 -6.452 3.472 1.00 0.00 65 HIS A O 15
ATOM 15001 N N . ASP A 1 1 ? -11.000 -12.050 -3.322 1.00 0.00 2 ASP A N 16
ATOM 15002 C CA . ASP A 1 1 ? -11.780 -11.006 -2.606 1.00 0.00 2 ASP A CA 16
ATOM 15003 C C . ASP A 1 1 ? -10.933 -10.324 -1.538 1.00 0.00 2 ASP A C 16
ATOM 15004 O O . ASP A 1 1 ? -10.976 -10.700 -0.367 1.00 0.00 2 ASP A O 16
ATOM 15015 N N . LEU A 1 2 ? -10.162 -9.320 -1.945 1.00 0.00 3 LEU A N 16
ATOM 15016 C CA . LEU A 1 2 ? -9.310 -8.596 -1.011 1.00 0.00 3 LEU A CA 16
ATOM 15017 C C . LEU A 1 2 ? -10.049 -7.409 -0.401 1.00 0.00 3 LEU A C 16
ATOM 15018 O O . LEU A 1 2 ? -10.771 -6.685 -1.083 1.00 0.00 3 LEU A O 16
ATOM 15034 N N . LYS A 1 3 ? -9.874 -7.248 0.901 1.00 0.00 4 LYS A N 16
ATOM 15035 C CA . LYS A 1 3 ? -10.526 -6.180 1.661 1.00 0.00 4 LYS A CA 16
ATOM 15036 C C . LYS A 1 3 ? -9.539 -5.120 2.151 1.00 0.00 4 LYS A C 16
ATOM 15037 O O . LYS A 1 3 ? -8.711 -5.400 3.017 1.00 0.00 4 LYS A O 16
ATOM 15056 N N . CYS A 1 4 ? -9.639 -3.899 1.626 1.00 0.00 5 CYS A N 16
ATOM 15057 C CA . CYS A 1 4 ? -8.752 -2.823 2.068 1.00 0.00 5 CYS A CA 16
ATOM 15058 C C . CYS A 1 4 ? -8.930 -2.600 3.569 1.00 0.00 5 CYS A C 16
ATOM 15059 O O . CYS A 1 4 ? -10.047 -2.394 4.043 1.00 0.00 5 CYS A O 16
ATOM 15066 N N . LYS A 1 5 ? -7.832 -2.658 4.317 1.00 0.00 6 LYS A N 16
ATOM 15067 C CA . LYS A 1 5 ? -7.892 -2.477 5.764 1.00 0.00 6 LYS A CA 16
ATOM 15068 C C . LYS A 1 5 ? -7.622 -1.030 6.165 1.00 0.00 6 LYS A C 16
ATOM 15069 O O . LYS A 1 5 ? -7.238 -0.757 7.302 1.00 0.00 6 LYS A O 16
ATOM 15088 N N . TRP A 1 6 ? -7.834 -0.103 5.237 1.00 0.00 7 TRP A N 16
ATOM 15089 C CA . TRP A 1 6 ? -7.621 1.310 5.520 1.00 0.00 7 TRP A CA 16
ATOM 15090 C C . TRP A 1 6 ? -8.848 1.898 6.210 1.00 0.00 7 TRP A C 16
ATOM 15091 O O . TRP A 1 6 ? -9.978 1.690 5.771 1.00 0.00 7 TRP A O 16
ATOM 15112 N N . LYS A 1 7 ? -8.619 2.620 7.301 1.00 0.00 8 LYS A N 16
ATOM 15113 C CA . LYS A 1 7 ? -9.708 3.224 8.062 1.00 0.00 8 LYS A CA 16
ATOM 15114 C C . LYS A 1 7 ? -10.428 4.298 7.253 1.00 0.00 8 LYS A C 16
ATOM 15115 O O . LYS A 1 7 ? -11.652 4.415 7.313 1.00 0.00 8 LYS A O 16
ATOM 15134 N N . GLU A 1 8 ? -9.664 5.087 6.508 1.00 0.00 9 GLU A N 16
ATOM 15135 C CA . GLU A 1 8 ? -10.237 6.159 5.701 1.00 0.00 9 GLU A CA 16
ATOM 15136 C C . GLU A 1 8 ? -10.666 5.665 4.320 1.00 0.00 9 GLU A C 16
ATOM 15137 O O . GLU A 1 8 ? -11.061 6.462 3.470 1.00 0.00 9 GLU A O 16
ATOM 15149 N N . CYS A 1 9 ? -10.586 4.356 4.091 1.00 0.00 10 CYS A N 16
ATOM 15150 C CA . CYS A 1 9 ? -10.970 3.797 2.799 1.00 0.00 10 CYS A CA 16
ATOM 15151 C C . CYS A 1 9 ? -12.269 2.993 2.895 1.00 0.00 10 CYS A C 16
ATOM 15152 O O . CYS A 1 9 ? -12.359 2.039 3.668 1.00 0.00 10 CYS A O 16
ATOM 15159 N N . PRO A 1 10 ? -13.297 3.371 2.110 1.00 0.00 11 PRO A N 16
ATOM 15160 C CA . PRO A 1 10 ? -14.587 2.703 2.097 1.00 0.00 11 PRO A CA 16
ATOM 15161 C C . PRO A 1 10 ? -14.763 1.781 0.889 1.00 0.00 11 PRO A C 16
ATOM 15162 O O . PRO A 1 10 ? -15.885 1.413 0.541 1.00 0.00 11 PRO A O 16
ATOM 15173 N N . GLU A 1 11 ? -13.656 1.428 0.239 1.00 0.00 12 GLU A N 16
ATOM 15174 C CA . GLU A 1 11 ? -13.708 0.572 -0.944 1.00 0.00 12 GLU A CA 16
ATOM 15175 C C . GLU A 1 11 ? -13.097 -0.801 -0.679 1.00 0.00 12 GLU A C 16
ATOM 15176 O O . GLU A 1 11 ? -12.109 -0.927 0.045 1.00 0.00 12 GLU A O 16
ATOM 15188 N N . SER A 1 12 ? -13.694 -1.827 -1.281 1.00 0.00 13 SER A N 16
ATOM 15189 C CA . SER A 1 12 ? -13.217 -3.197 -1.127 1.00 0.00 13 SER A CA 16
ATOM 15190 C C . SER A 1 12 ? -12.651 -3.724 -2.445 1.00 0.00 13 SER A C 16
ATOM 15191 O O . SER A 1 12 ? -12.900 -3.157 -3.509 1.00 0.00 13 SER A O 16
ATOM 15199 N N . ALA A 1 13 ? -11.885 -4.807 -2.364 1.00 0.00 14 ALA A N 16
ATOM 15200 C CA . ALA A 1 13 ? -11.276 -5.408 -3.548 1.00 0.00 14 ALA A CA 16
ATOM 15201 C C . ALA A 1 13 ? -11.902 -6.763 -3.868 1.00 0.00 14 ALA A C 16
ATOM 15202 O O . ALA A 1 13 ? -12.464 -7.422 -2.993 1.00 0.00 14 ALA A O 16
ATOM 15209 N N . SER A 1 14 ? -11.803 -7.171 -5.131 1.00 0.00 15 SER A N 16
ATOM 15210 C CA . SER A 1 14 ? -12.361 -8.445 -5.574 1.00 0.00 15 SER A CA 16
ATOM 15211 C C . SER A 1 14 ? -11.309 -9.553 -5.552 1.00 0.00 15 SER A C 16
ATOM 15212 O O . SER A 1 14 ? -11.641 -10.732 -5.426 1.00 0.00 15 SER A O 16
ATOM 15220 N N . SER A 1 15 ? -10.041 -9.173 -5.679 1.00 0.00 16 SER A N 16
ATOM 15221 C CA . SER A 1 15 ? -8.948 -10.142 -5.673 1.00 0.00 16 SER A CA 16
ATOM 15222 C C . SER A 1 15 ? -7.742 -9.598 -4.914 1.00 0.00 16 SER A C 16
ATOM 15223 O O . SER A 1 15 ? -7.606 -8.388 -4.737 1.00 0.00 16 SER A O 16
ATOM 15231 N N . LEU A 1 16 ? -6.861 -10.495 -4.472 1.00 0.00 17 LEU A N 16
ATOM 15232 C CA . LEU A 1 16 ? -5.663 -10.092 -3.737 1.00 0.00 17 LEU A CA 16
ATOM 15233 C C . LEU A 1 16 ? -4.922 -8.997 -4.494 1.00 0.00 17 LEU A C 16
ATOM 15234 O O . LEU A 1 16 ? -4.496 -7.998 -3.914 1.00 0.00 17 LEU A O 16
ATOM 15250 N N . PHE A 1 17 ? -4.796 -9.189 -5.798 1.00 0.00 18 PHE A N 16
ATOM 15251 C CA . PHE A 1 17 ? -4.138 -8.225 -6.661 1.00 0.00 18 PHE A CA 16
ATOM 15252 C C . PHE A 1 17 ? -4.886 -6.899 -6.635 1.00 0.00 18 PHE A C 16
ATOM 15253 O O . PHE A 1 17 ? -4.285 -5.832 -6.759 1.00 0.00 18 PHE A O 16
ATOM 15270 N N . ASP A 1 18 ? -6.210 -6.975 -6.497 1.00 0.00 19 ASP A N 16
ATOM 15271 C CA . ASP A 1 18 ? -7.038 -5.777 -6.486 1.00 0.00 19 ASP A CA 16
ATOM 15272 C C . ASP A 1 18 ? -6.625 -4.828 -5.364 1.00 0.00 19 ASP A C 16
ATOM 15273 O O . ASP A 1 18 ? -6.482 -3.631 -5.600 1.00 0.00 19 ASP A O 16
ATOM 15282 N N . LEU A 1 19 ? -6.403 -5.348 -4.154 1.00 0.00 20 LEU A N 16
ATOM 15283 C CA . LEU A 1 19 ? -5.979 -4.493 -3.054 1.00 0.00 20 LEU A CA 16
ATOM 15284 C C . LEU A 1 19 ? -4.578 -3.962 -3.315 1.00 0.00 20 LEU A C 16
ATOM 15285 O O . LEU A 1 19 ? -4.308 -2.778 -3.137 1.00 0.00 20 LEU A O 16
ATOM 15301 N N . GLN A 1 20 ? -3.691 -4.851 -3.743 1.00 0.00 21 GLN A N 16
ATOM 15302 C CA . GLN A 1 20 ? -2.313 -4.478 -4.034 1.00 0.00 21 GLN A CA 16
ATOM 15303 C C . GLN A 1 20 ? -2.261 -3.377 -5.089 1.00 0.00 21 GLN A C 16
ATOM 15304 O O . GLN A 1 20 ? -1.556 -2.382 -4.926 1.00 0.00 21 GLN A O 16
ATOM 15318 N N . ARG A 1 21 ? -3.014 -3.560 -6.167 1.00 0.00 22 ARG A N 16
ATOM 15319 C CA . ARG A 1 21 ? -3.054 -2.580 -7.245 1.00 0.00 22 ARG A CA 16
ATOM 15320 C C . ARG A 1 21 ? -3.816 -1.330 -6.815 1.00 0.00 22 ARG A C 16
ATOM 15321 O O . ARG A 1 21 ? -3.443 -0.212 -7.168 1.00 0.00 22 ARG A O 16
ATOM 15342 N N . HIS A 1 22 ? -4.886 -1.527 -6.052 1.00 0.00 23 HIS A N 16
ATOM 15343 C CA . HIS A 1 22 ? -5.700 -0.414 -5.576 1.00 0.00 23 HIS A CA 16
ATOM 15344 C C . HIS A 1 22 ? -4.934 0.420 -4.551 1.00 0.00 23 HIS A C 16
ATOM 15345 O O . HIS A 1 22 ? -4.911 1.644 -4.630 1.00 0.00 23 HIS A O 16
ATOM 15359 N N . LEU A 1 23 ? -4.317 -0.251 -3.587 1.00 0.00 24 LEU A N 16
ATOM 15360 C CA . LEU A 1 23 ? -3.566 0.437 -2.545 1.00 0.00 24 LEU A CA 16
ATOM 15361 C C . LEU A 1 23 ? -2.335 1.133 -3.105 1.00 0.00 24 LEU A C 16
ATOM 15362 O O . LEU A 1 23 ? -2.024 2.264 -2.733 1.00 0.00 24 LEU A O 16
ATOM 15378 N N . LEU A 1 24 ? -1.629 0.450 -3.988 1.00 0.00 25 LEU A N 16
ATOM 15379 C CA . LEU A 1 24 ? -0.423 1.002 -4.583 1.00 0.00 25 LEU A CA 16
ATOM 15380 C C . LEU A 1 24 ? -0.739 2.206 -5.471 1.00 0.00 25 LEU A C 16
ATOM 15381 O O . LEU A 1 24 ? -0.068 3.234 -5.400 1.00 0.00 25 LEU A O 16
ATOM 15397 N N . LYS A 1 25 ? -1.755 2.069 -6.312 1.00 0.00 26 LYS A N 16
ATOM 15398 C CA . LYS A 1 25 ? -2.149 3.144 -7.219 1.00 0.00 26 LYS A CA 16
ATOM 15399 C C . LYS A 1 25 ? -2.988 4.222 -6.536 1.00 0.00 26 LYS A C 16
ATOM 15400 O O . LYS A 1 25 ? -2.834 5.412 -6.812 1.00 0.00 26 LYS A O 16
ATOM 15419 N N . ASP A 1 26 ? -3.914 3.789 -5.691 1.00 0.00 27 ASP A N 16
ATOM 15420 C CA . ASP A 1 26 ? -4.831 4.711 -5.017 1.00 0.00 27 ASP A CA 16
ATOM 15421 C C . ASP A 1 26 ? -4.253 5.352 -3.756 1.00 0.00 27 ASP A C 16
ATOM 15422 O O . ASP A 1 26 ? -4.412 6.554 -3.543 1.00 0.00 27 ASP A O 16
ATOM 15431 N N . HIS A 1 27 ? -3.618 4.556 -2.905 1.00 0.00 28 HIS A N 16
ATOM 15432 C CA . HIS A 1 27 ? -3.071 5.082 -1.655 1.00 0.00 28 HIS A CA 16
ATOM 15433 C C . HIS A 1 27 ? -1.632 5.574 -1.808 1.00 0.00 28 HIS A C 16
ATOM 15434 O O . HIS A 1 27 ? -1.001 5.965 -0.826 1.00 0.00 28 HIS A O 16
ATOM 15448 N N . VAL A 1 28 ? -1.119 5.576 -3.035 1.00 0.00 29 VAL A N 16
ATOM 15449 C CA . VAL A 1 28 ? 0.238 6.047 -3.283 1.00 0.00 29 VAL A CA 16
ATOM 15450 C C . VAL A 1 28 ? 0.363 6.648 -4.672 1.00 0.00 29 VAL A C 16
ATOM 15451 O O . VAL A 1 28 ? 0.411 5.938 -5.676 1.00 0.00 29 VAL A O 16
ATOM 15464 N N . SER A 1 29 ? 0.414 7.968 -4.708 1.00 0.00 30 SER A N 16
ATOM 15465 C CA . SER A 1 29 ? 0.533 8.704 -5.952 1.00 0.00 30 SER A CA 16
ATOM 15466 C C . SER A 1 29 ? 1.938 8.577 -6.534 1.00 0.00 30 SER A C 16
ATOM 15467 O O . SER A 1 29 ? 2.139 8.741 -7.737 1.00 0.00 30 SER A O 16
ATOM 15475 N N . GLN A 1 30 ? 2.907 8.283 -5.671 1.00 0.00 31 GLN A N 16
ATOM 15476 C CA . GLN A 1 30 ? 4.293 8.134 -6.099 1.00 0.00 31 GLN A CA 16
ATOM 15477 C C . GLN A 1 30 ? 4.810 9.432 -6.712 1.00 0.00 31 GLN A C 16
ATOM 15478 O O . GLN A 1 30 ? 4.791 9.607 -7.930 1.00 0.00 31 GLN A O 16
ATOM 15492 N N . ASP A 1 31 ? 5.269 10.341 -5.857 1.00 0.00 32 ASP A N 16
ATOM 15493 C CA . ASP A 1 31 ? 5.787 11.628 -6.309 1.00 0.00 32 ASP A CA 16
ATOM 15494 C C . ASP A 1 31 ? 7.024 11.446 -7.183 1.00 0.00 32 ASP A C 16
ATOM 15495 O O . ASP A 1 31 ? 7.263 12.224 -8.107 1.00 0.00 32 ASP A O 16
ATOM 15504 N N . PHE A 1 32 ? 7.809 10.416 -6.886 1.00 0.00 33 PHE A N 16
ATOM 15505 C CA . PHE A 1 32 ? 9.022 10.136 -7.646 1.00 0.00 33 PHE A CA 16
ATOM 15506 C C . PHE A 1 32 ? 10.003 11.301 -7.551 1.00 0.00 33 PHE A C 16
ATOM 15507 O O . PHE A 1 32 ? 9.745 12.288 -6.863 1.00 0.00 33 PHE A O 16
ATOM 15524 N N . LYS A 1 33 ? 11.128 11.179 -8.249 1.00 0.00 34 LYS A N 16
ATOM 15525 C CA . LYS A 1 33 ? 12.149 12.221 -8.247 1.00 0.00 34 LYS A CA 16
ATOM 15526 C C . LYS A 1 33 ? 12.748 12.401 -6.855 1.00 0.00 34 LYS A C 16
ATOM 15527 O O . LYS A 1 33 ? 13.198 13.490 -6.500 1.00 0.00 34 LYS A O 16
ATOM 15546 N N . HIS A 1 34 ? 12.754 11.327 -6.072 1.00 0.00 35 HIS A N 16
ATOM 15547 C CA . HIS A 1 34 ? 13.301 11.372 -4.721 1.00 0.00 35 HIS A CA 16
ATOM 15548 C C . HIS A 1 34 ? 14.749 10.879 -4.705 1.00 0.00 35 HIS A C 16
ATOM 15549 O O . HIS A 1 34 ? 15.026 9.743 -5.090 1.00 0.00 35 HIS A O 16
ATOM 15564 N N . PRO A 1 35 ? 15.697 11.726 -4.260 1.00 0.00 36 PRO A N 16
ATOM 15565 C CA . PRO A 1 35 ? 17.116 11.358 -4.203 1.00 0.00 36 PRO A CA 16
ATOM 15566 C C . PRO A 1 35 ? 17.360 10.128 -3.336 1.00 0.00 36 PRO A C 16
ATOM 15567 O O . PRO A 1 35 ? 18.044 9.191 -3.747 1.00 0.00 36 PRO A O 16
ATOM 15578 N N . MET A 1 36 ? 16.796 10.140 -2.132 1.00 0.00 37 MET A N 16
ATOM 15579 C CA . MET A 1 36 ? 16.952 9.026 -1.204 1.00 0.00 37 MET A CA 16
ATOM 15580 C C . MET A 1 36 ? 15.893 9.083 -0.109 1.00 0.00 37 MET A C 16
ATOM 15581 O O . MET A 1 36 ? 16.110 9.675 0.949 1.00 0.00 37 MET A O 16
ATOM 15595 N N . GLU A 1 37 ? 14.746 8.465 -0.370 1.00 0.00 38 GLU A N 16
ATOM 15596 C CA . GLU A 1 37 ? 13.651 8.444 0.592 1.00 0.00 38 GLU A CA 16
ATOM 15597 C C . GLU A 1 37 ? 12.835 7.160 0.462 1.00 0.00 38 GLU A C 16
ATOM 15598 O O . GLU A 1 37 ? 11.896 7.091 -0.332 1.00 0.00 38 GLU A O 16
ATOM 15610 N N . PRO A 1 38 ? 13.183 6.121 1.241 1.00 0.00 39 PRO A N 16
ATOM 15611 C CA . PRO A 1 38 ? 12.475 4.837 1.204 1.00 0.00 39 PRO A CA 16
ATOM 15612 C C . PRO A 1 38 ? 10.982 4.995 1.457 1.00 0.00 39 PRO A C 16
ATOM 15613 O O . PRO A 1 38 ? 10.548 5.952 2.098 1.00 0.00 39 PRO A O 16
ATOM 15624 N N . LEU A 1 39 ? 10.200 4.052 0.946 1.00 0.00 40 LEU A N 16
ATOM 15625 C CA . LEU A 1 39 ? 8.754 4.087 1.114 1.00 0.00 40 LEU A CA 16
ATOM 15626 C C . LEU A 1 39 ? 8.334 3.309 2.360 1.00 0.00 40 LEU A C 16
ATOM 15627 O O . LEU A 1 39 ? 8.773 2.182 2.581 1.00 0.00 40 LEU A O 16
ATOM 15643 N N . ALA A 1 40 ? 7.493 3.933 3.178 1.00 0.00 41 ALA A N 16
ATOM 15644 C CA . ALA A 1 40 ? 7.021 3.323 4.417 1.00 0.00 41 ALA A CA 16
ATOM 15645 C C . ALA A 1 40 ? 5.520 3.053 4.381 1.00 0.00 41 ALA A C 16
ATOM 15646 O O . ALA A 1 40 ? 4.772 3.742 3.688 1.00 0.00 41 ALA A O 16
ATOM 15653 N N . CYS A 1 41 ? 5.085 2.047 5.139 1.00 0.00 42 CYS A N 16
ATOM 15654 C CA . CYS A 1 41 ? 3.672 1.691 5.197 1.00 0.00 42 CYS A CA 16
ATOM 15655 C C . CYS A 1 41 ? 2.868 2.878 5.709 1.00 0.00 42 CYS A C 16
ATOM 15656 O O . CYS A 1 41 ? 3.335 3.639 6.557 1.00 0.00 42 CYS A O 16
ATOM 15663 N N . ASN A 1 42 ? 1.680 3.060 5.152 1.00 0.00 43 ASN A N 16
ATOM 15664 C CA . ASN A 1 42 ? 0.836 4.189 5.515 1.00 0.00 43 ASN A CA 16
ATOM 15665 C C . ASN A 1 42 ? -0.380 3.769 6.333 1.00 0.00 43 ASN A C 16
ATOM 15666 O O . ASN A 1 42 ? -1.457 4.352 6.198 1.00 0.00 43 ASN A O 16
ATOM 15677 N N . TRP A 1 43 ? -0.205 2.776 7.197 1.00 0.00 44 TRP A N 16
ATOM 15678 C CA . TRP A 1 43 ? -1.296 2.314 8.045 1.00 0.00 44 TRP A CA 16
ATOM 15679 C C . TRP A 1 43 ? -1.243 3.010 9.403 1.00 0.00 44 TRP A C 16
ATOM 15680 O O . TRP A 1 43 ? -0.170 3.362 9.891 1.00 0.00 44 TRP A O 16
ATOM 15701 N N . GLU A 1 44 ? -2.411 3.224 9.995 1.00 0.00 45 GLU A N 16
ATOM 15702 C CA . GLU A 1 44 ? -2.511 3.902 11.284 1.00 0.00 45 GLU A CA 16
ATOM 15703 C C . GLU A 1 44 ? -1.700 3.205 12.376 1.00 0.00 45 GLU A C 16
ATOM 15704 O O . GLU A 1 44 ? -0.998 3.861 13.145 1.00 0.00 45 GLU A O 16
ATOM 15716 N N . ASP A 1 45 ? -1.815 1.883 12.463 1.00 0.00 46 ASP A N 16
ATOM 15717 C CA . ASP A 1 45 ? -1.105 1.129 13.494 1.00 0.00 46 ASP A CA 16
ATOM 15718 C C . ASP A 1 45 ? 0.151 0.443 12.960 1.00 0.00 46 ASP A C 16
ATOM 15719 O O . ASP A 1 45 ? 1.084 0.174 13.717 1.00 0.00 46 ASP A O 16
ATOM 15728 N N . CYS A 1 46 ? 0.174 0.144 11.666 1.00 0.00 47 CYS A N 16
ATOM 15729 C CA . CYS A 1 46 ? 1.325 -0.530 11.071 1.00 0.00 47 CYS A CA 16
ATOM 15730 C C . CYS A 1 46 ? 2.527 0.399 10.947 1.00 0.00 47 CYS A C 16
ATOM 15731 O O . CYS A 1 46 ? 2.402 1.546 10.516 1.00 0.00 47 CYS A O 16
ATOM 15738 N N . ASP A 1 47 ? 3.694 -0.121 11.311 1.00 0.00 48 ASP A N 16
ATOM 15739 C CA . ASP A 1 47 ? 4.937 0.636 11.227 1.00 0.00 48 ASP A CA 16
ATOM 15740 C C . ASP A 1 47 ? 5.858 0.016 10.179 1.00 0.00 48 ASP A C 16
ATOM 15741 O O . ASP A 1 47 ? 7.080 0.150 10.246 1.00 0.00 48 ASP A O 16
ATOM 15750 N N . PHE A 1 48 ? 5.251 -0.668 9.212 1.00 0.00 49 PHE A N 16
ATOM 15751 C CA . PHE A 1 48 ? 5.990 -1.323 8.139 1.00 0.00 49 PHE A CA 16
ATOM 15752 C C . PHE A 1 48 ? 6.728 -0.308 7.276 1.00 0.00 49 PHE A C 16
ATOM 15753 O O . PHE A 1 48 ? 6.226 0.782 7.011 1.00 0.00 49 PHE A O 16
ATOM 15770 N N . LEU A 1 49 ? 7.926 -0.682 6.845 1.00 0.00 50 LEU A N 16
ATOM 15771 C CA . LEU A 1 49 ? 8.746 0.186 6.009 1.00 0.00 50 LEU A CA 16
ATOM 15772 C C . LEU A 1 49 ? 9.420 -0.611 4.895 1.00 0.00 50 LEU A C 16
ATOM 15773 O O . LEU A 1 49 ? 9.872 -1.736 5.108 1.00 0.00 50 LEU A O 16
ATOM 15789 N N . GLY A 1 50 ? 9.481 -0.019 3.707 1.00 0.00 51 GLY A N 16
ATOM 15790 C CA . GLY A 1 50 ? 10.097 -0.683 2.573 1.00 0.00 51 GLY A CA 16
ATOM 15791 C C . GLY A 1 50 ? 11.028 0.230 1.800 1.00 0.00 51 GLY A C 16
ATOM 15792 O O . GLY A 1 50 ? 11.053 1.440 2.027 1.00 0.00 51 GLY A O 16
ATOM 15796 N N . ASP A 1 51 ? 11.799 -0.349 0.885 1.00 0.00 52 ASP A N 16
ATOM 15797 C CA . ASP A 1 51 ? 12.736 0.422 0.077 1.00 0.00 52 ASP A CA 16
ATOM 15798 C C . ASP A 1 51 ? 12.042 1.021 -1.144 1.00 0.00 52 ASP A C 16
ATOM 15799 O O . ASP A 1 51 ? 12.407 2.101 -1.609 1.00 0.00 52 ASP A O 16
ATOM 15808 N N . ASP A 1 52 ? 11.042 0.313 -1.660 1.00 0.00 53 ASP A N 16
ATOM 15809 C CA . ASP A 1 52 ? 10.301 0.777 -2.827 1.00 0.00 53 ASP A CA 16
ATOM 15810 C C . ASP A 1 52 ? 8.818 0.442 -2.702 1.00 0.00 53 ASP A C 16
ATOM 15811 O O . ASP A 1 52 ? 8.408 -0.274 -1.788 1.00 0.00 53 ASP A O 16
ATOM 15820 N N . THR A 1 53 ? 8.019 0.965 -3.627 1.00 0.00 54 THR A N 16
ATOM 15821 C CA . THR A 1 53 ? 6.580 0.722 -3.621 1.00 0.00 54 THR A CA 16
ATOM 15822 C C . THR A 1 53 ? 6.279 -0.767 -3.742 1.00 0.00 54 THR A C 16
ATOM 15823 O O . THR A 1 53 ? 5.358 -1.278 -3.104 1.00 0.00 54 THR A O 16
ATOM 15834 N N . ALA A 1 54 ? 7.058 -1.459 -4.566 1.00 0.00 55 ALA A N 16
ATOM 15835 C CA . ALA A 1 54 ? 6.869 -2.890 -4.772 1.00 0.00 55 ALA A CA 16
ATOM 15836 C C . ALA A 1 54 ? 7.041 -3.659 -3.467 1.00 0.00 55 ALA A C 16
ATOM 15837 O O . ALA A 1 54 ? 6.339 -4.636 -3.210 1.00 0.00 55 ALA A O 16
ATOM 15844 N N . SER A 1 55 ? 7.975 -3.213 -2.641 1.00 0.00 56 SER A N 16
ATOM 15845 C CA . SER A 1 55 ? 8.223 -3.860 -1.362 1.00 0.00 56 SER A CA 16
ATOM 15846 C C . SER A 1 55 ? 6.996 -3.744 -0.467 1.00 0.00 56 SER A C 16
ATOM 15847 O O . SER A 1 55 ? 6.701 -4.643 0.320 1.00 0.00 56 SER A O 16
ATOM 15855 N N . ILE A 1 56 ? 6.278 -2.631 -0.598 1.00 0.00 57 ILE A N 16
ATOM 15856 C CA . ILE A 1 56 ? 5.081 -2.404 0.194 1.00 0.00 57 ILE A CA 16
ATOM 15857 C C . ILE A 1 56 ? 3.945 -3.296 -0.277 1.00 0.00 57 ILE A C 16
ATOM 15858 O O . ILE A 1 56 ? 3.279 -3.941 0.528 1.00 0.00 57 ILE A O 16
ATOM 15874 N N . VAL A 1 57 ? 3.727 -3.332 -1.587 1.00 0.00 58 VAL A N 16
ATOM 15875 C CA . VAL A 1 57 ? 2.657 -4.142 -2.151 1.00 0.00 58 VAL A CA 16
ATOM 15876 C C . VAL A 1 57 ? 2.790 -5.595 -1.715 1.00 0.00 58 VAL A C 16
ATOM 15877 O O . VAL A 1 57 ? 1.793 -6.280 -1.486 1.00 0.00 58 VAL A O 16
ATOM 15890 N N . ASN A 1 58 ? 4.028 -6.052 -1.577 1.00 0.00 59 ASN A N 16
ATOM 15891 C CA . ASN A 1 58 ? 4.288 -7.413 -1.140 1.00 0.00 59 ASN A CA 16
ATOM 15892 C C . ASN A 1 58 ? 3.892 -7.569 0.325 1.00 0.00 59 ASN A C 16
ATOM 15893 O O . ASN A 1 58 ? 3.261 -8.548 0.711 1.00 0.00 59 ASN A O 16
ATOM 15904 N N . HIS A 1 59 ? 4.270 -6.588 1.136 1.00 0.00 60 HIS A N 16
ATOM 15905 C CA . HIS A 1 59 ? 3.951 -6.607 2.557 1.00 0.00 60 HIS A CA 16
ATOM 15906 C C . HIS A 1 59 ? 2.456 -6.391 2.787 1.00 0.00 60 HIS A C 16
ATOM 15907 O O . HIS A 1 59 ? 1.841 -7.069 3.606 1.00 0.00 60 HIS A O 16
ATOM 15921 N N . ILE A 1 60 ? 1.886 -5.425 2.075 1.00 0.00 61 ILE A N 16
ATOM 15922 C CA . ILE A 1 60 ? 0.472 -5.103 2.219 1.00 0.00 61 ILE A CA 16
ATOM 15923 C C . ILE A 1 60 ? -0.417 -6.302 1.939 1.00 0.00 61 ILE A C 16
ATOM 15924 O O . ILE A 1 60 ? -1.365 -6.562 2.670 1.00 0.00 61 ILE A O 16
ATOM 15940 N N . ASN A 1 61 ? -0.123 -7.026 0.877 1.00 0.00 62 ASN A N 16
ATOM 15941 C CA . ASN A 1 61 ? -0.926 -8.186 0.527 1.00 0.00 62 ASN A CA 16
ATOM 15942 C C . ASN A 1 61 ? -0.797 -9.284 1.588 1.00 0.00 62 ASN A C 16
ATOM 15943 O O . ASN A 1 61 ? -1.758 -9.996 1.877 1.00 0.00 62 ASN A O 16
ATOM 15954 N N . ALA A 1 62 ? 0.405 -9.426 2.147 1.00 0.00 63 ALA A N 16
ATOM 15955 C CA . ALA A 1 62 ? 0.666 -10.451 3.153 1.00 0.00 63 ALA A CA 16
ATOM 15956 C C . ALA A 1 62 ? 0.197 -10.034 4.539 1.00 0.00 63 ALA A C 16
ATOM 15957 O O . ALA A 1 62 ? -0.398 -10.824 5.272 1.00 0.00 63 ALA A O 16
ATOM 15964 N N . GLN A 1 63 ? 0.497 -8.795 4.898 1.00 0.00 64 GLN A N 16
ATOM 15965 C CA . GLN A 1 63 ? 0.141 -8.265 6.205 1.00 0.00 64 GLN A CA 16
ATOM 15966 C C . GLN A 1 63 ? -1.190 -7.522 6.182 1.00 0.00 64 GLN A C 16
ATOM 15967 O O . GLN A 1 63 ? -1.798 -7.300 7.229 1.00 0.00 64 GLN A O 16
ATOM 15981 N N . HIS A 1 64 ? -1.643 -7.137 4.995 1.00 0.00 65 HIS A N 16
ATOM 15982 C CA . HIS A 1 64 ? -2.912 -6.416 4.875 1.00 0.00 65 HIS A CA 16
ATOM 15983 C C . HIS A 1 64 ? -3.786 -7.034 3.786 1.00 0.00 65 HIS A C 16
ATOM 15984 O O . HIS A 1 64 ? -4.401 -8.088 4.051 1.00 0.00 65 HIS A O 16
ATOM 16001 N N . ASP A 1 1 ? -10.786 -11.849 -3.170 1.00 0.00 2 ASP A N 17
ATOM 16002 C CA . ASP A 1 1 ? -11.618 -10.872 -2.417 1.00 0.00 2 ASP A CA 17
ATOM 16003 C C . ASP A 1 1 ? -10.793 -10.141 -1.364 1.00 0.00 2 ASP A C 17
ATOM 16004 O O . ASP A 1 1 ? -10.901 -10.425 -0.171 1.00 0.00 2 ASP A O 17
ATOM 16015 N N . LEU A 1 2 ? -9.967 -9.197 -1.809 1.00 0.00 3 LEU A N 17
ATOM 16016 C CA . LEU A 1 2 ? -9.132 -8.435 -0.891 1.00 0.00 3 LEU A CA 17
ATOM 16017 C C . LEU A 1 2 ? -9.890 -7.234 -0.335 1.00 0.00 3 LEU A C 17
ATOM 16018 O O . LEU A 1 2 ? -10.574 -6.516 -1.060 1.00 0.00 3 LEU A O 17
ATOM 16034 N N . LYS A 1 3 ? -9.772 -7.055 0.969 1.00 0.00 4 LYS A N 17
ATOM 16035 C CA . LYS A 1 3 ? -10.447 -5.973 1.685 1.00 0.00 4 LYS A CA 17
ATOM 16036 C C . LYS A 1 3 ? -9.468 -4.916 2.197 1.00 0.00 4 LYS A C 17
ATOM 16037 O O . LYS A 1 3 ? -8.672 -5.191 3.094 1.00 0.00 4 LYS A O 17
ATOM 16056 N N . CYS A 1 4 ? -9.539 -3.704 1.650 1.00 0.00 5 CYS A N 17
ATOM 16057 C CA . CYS A 1 4 ? -8.658 -2.628 2.101 1.00 0.00 5 CYS A CA 17
ATOM 16058 C C . CYS A 1 4 ? -8.874 -2.377 3.590 1.00 0.00 5 CYS A C 17
ATOM 16059 O O . CYS A 1 4 ? -10.002 -2.161 4.035 1.00 0.00 5 CYS A O 17
ATOM 16066 N N . LYS A 1 5 ? -7.792 -2.435 4.361 1.00 0.00 6 LYS A N 17
ATOM 16067 C CA . LYS A 1 5 ? -7.874 -2.243 5.805 1.00 0.00 6 LYS A CA 17
ATOM 16068 C C . LYS A 1 5 ? -7.578 -0.802 6.211 1.00 0.00 6 LYS A C 17
ATOM 16069 O O . LYS A 1 5 ? -7.229 -0.536 7.361 1.00 0.00 6 LYS A O 17
ATOM 16088 N N . TRP A 1 6 ? -7.732 0.129 5.276 1.00 0.00 7 TRP A N 17
ATOM 16089 C CA . TRP A 1 6 ? -7.491 1.536 5.570 1.00 0.00 7 TRP A CA 17
ATOM 16090 C C . TRP A 1 6 ? -8.705 2.139 6.270 1.00 0.00 7 TRP A C 17
ATOM 16091 O O . TRP A 1 6 ? -9.840 1.953 5.833 1.00 0.00 7 TRP A O 17
ATOM 16112 N N . LYS A 1 7 ? -8.461 2.850 7.365 1.00 0.00 8 LYS A N 17
ATOM 16113 C CA . LYS A 1 7 ? -9.539 3.465 8.133 1.00 0.00 8 LYS A CA 17
ATOM 16114 C C . LYS A 1 7 ? -10.256 4.546 7.329 1.00 0.00 8 LYS A C 17
ATOM 16115 O O . LYS A 1 7 ? -11.479 4.670 7.396 1.00 0.00 8 LYS A O 17
ATOM 16134 N N . GLU A 1 8 ? -9.492 5.333 6.581 1.00 0.00 9 GLU A N 17
ATOM 16135 C CA . GLU A 1 8 ? -10.063 6.410 5.780 1.00 0.00 9 GLU A CA 17
ATOM 16136 C C . GLU A 1 8 ? -10.502 5.926 4.399 1.00 0.00 9 GLU A C 17
ATOM 16137 O O . GLU A 1 8 ? -10.889 6.730 3.552 1.00 0.00 9 GLU A O 17
ATOM 16149 N N . CYS A 1 9 ? -10.439 4.616 4.165 1.00 0.00 10 CYS A N 17
ATOM 16150 C CA . CYS A 1 9 ? -10.833 4.066 2.872 1.00 0.00 10 CYS A CA 17
ATOM 16151 C C . CYS A 1 9 ? -12.141 3.279 2.968 1.00 0.00 10 CYS A C 17
ATOM 16152 O O . CYS A 1 9 ? -12.242 2.324 3.739 1.00 0.00 10 CYS A O 17
ATOM 16159 N N . PRO A 1 10 ? -13.164 3.669 2.183 1.00 0.00 11 PRO A N 17
ATOM 16160 C CA . PRO A 1 10 ? -14.461 3.014 2.170 1.00 0.00 11 PRO A CA 17
ATOM 16161 C C . PRO A 1 10 ? -14.637 2.086 0.969 1.00 0.00 11 PRO A C 17
ATOM 16162 O O . PRO A 1 10 ? -15.762 1.767 0.584 1.00 0.00 11 PRO A O 17
ATOM 16173 N N . GLU A 1 11 ? -13.525 1.671 0.366 1.00 0.00 12 GLU A N 17
ATOM 16174 C CA . GLU A 1 11 ? -13.574 0.801 -0.806 1.00 0.00 12 GLU A CA 17
ATOM 16175 C C . GLU A 1 11 ? -12.939 -0.558 -0.528 1.00 0.00 12 GLU A C 17
ATOM 16176 O O . GLU A 1 11 ? -11.942 -0.659 0.187 1.00 0.00 12 GLU A O 17
ATOM 16188 N N . SER A 1 12 ? -13.527 -1.600 -1.110 1.00 0.00 13 SER A N 17
ATOM 16189 C CA . SER A 1 12 ? -13.029 -2.960 -0.945 1.00 0.00 13 SER A CA 17
ATOM 16190 C C . SER A 1 12 ? -12.514 -3.507 -2.274 1.00 0.00 13 SER A C 17
ATOM 16191 O O . SER A 1 12 ? -12.817 -2.964 -3.336 1.00 0.00 13 SER A O 17
ATOM 16199 N N . ALA A 1 13 ? -11.733 -4.581 -2.210 1.00 0.00 14 ALA A N 17
ATOM 16200 C CA . ALA A 1 13 ? -11.177 -5.193 -3.412 1.00 0.00 14 ALA A CA 17
ATOM 16201 C C . ALA A 1 13 ? -11.813 -6.556 -3.680 1.00 0.00 14 ALA A C 17
ATOM 16202 O O . ALA A 1 13 ? -12.332 -7.200 -2.767 1.00 0.00 14 ALA A O 17
ATOM 16209 N N . SER A 1 14 ? -11.780 -6.984 -4.940 1.00 0.00 15 SER A N 17
ATOM 16210 C CA . SER A 1 14 ? -12.364 -8.264 -5.331 1.00 0.00 15 SER A CA 17
ATOM 16211 C C . SER A 1 14 ? -11.321 -9.380 -5.343 1.00 0.00 15 SER A C 17
ATOM 16212 O O . SER A 1 14 ? -11.661 -10.556 -5.219 1.00 0.00 15 SER A O 17
ATOM 16220 N N . SER A 1 15 ? -10.054 -9.011 -5.498 1.00 0.00 16 SER A N 17
ATOM 16221 C CA . SER A 1 15 ? -8.973 -9.992 -5.525 1.00 0.00 16 SER A CA 17
ATOM 16222 C C . SER A 1 15 ? -7.741 -9.466 -4.795 1.00 0.00 16 SER A C 17
ATOM 16223 O O . SER A 1 15 ? -7.570 -8.256 -4.644 1.00 0.00 16 SER A O 17
ATOM 16231 N N . LEU A 1 16 ? -6.877 -10.380 -4.353 1.00 0.00 17 LEU A N 17
ATOM 16232 C CA . LEU A 1 16 ? -5.655 -9.996 -3.648 1.00 0.00 17 LEU A CA 17
ATOM 16233 C C . LEU A 1 16 ? -4.903 -8.937 -4.444 1.00 0.00 17 LEU A C 17
ATOM 16234 O O . LEU A 1 16 ? -4.441 -7.937 -3.896 1.00 0.00 17 LEU A O 17
ATOM 16250 N N . PHE A 1 17 ? -4.813 -9.161 -5.746 1.00 0.00 18 PHE A N 17
ATOM 16251 C CA . PHE A 1 17 ? -4.153 -8.231 -6.644 1.00 0.00 18 PHE A CA 17
ATOM 16252 C C . PHE A 1 17 ? -4.895 -6.902 -6.653 1.00 0.00 18 PHE A C 17
ATOM 16253 O O . PHE A 1 17 ? -4.288 -5.841 -6.802 1.00 0.00 18 PHE A O 17
ATOM 16270 N N . ASP A 1 18 ? -6.218 -6.968 -6.509 1.00 0.00 19 ASP A N 17
ATOM 16271 C CA . ASP A 1 18 ? -7.041 -5.766 -6.519 1.00 0.00 19 ASP A CA 17
ATOM 16272 C C . ASP A 1 18 ? -6.618 -4.805 -5.413 1.00 0.00 19 ASP A C 17
ATOM 16273 O O . ASP A 1 18 ? -6.462 -3.611 -5.665 1.00 0.00 19 ASP A O 17
ATOM 16282 N N . LEU A 1 19 ? -6.396 -5.312 -4.195 1.00 0.00 20 LEU A N 17
ATOM 16283 C CA . LEU A 1 19 ? -5.956 -4.445 -3.112 1.00 0.00 20 LEU A CA 17
ATOM 16284 C C . LEU A 1 19 ? -4.592 -3.861 -3.444 1.00 0.00 20 LEU A C 17
ATOM 16285 O O . LEU A 1 19 ? -4.360 -2.666 -3.287 1.00 0.00 20 LEU A O 17
ATOM 16301 N N . GLN A 1 20 ? -3.693 -4.721 -3.908 1.00 0.00 21 GLN A N 17
ATOM 16302 C CA . GLN A 1 20 ? -2.346 -4.303 -4.266 1.00 0.00 21 GLN A CA 17
ATOM 16303 C C . GLN A 1 20 ? -2.381 -3.212 -5.331 1.00 0.00 21 GLN A C 17
ATOM 16304 O O . GLN A 1 20 ? -1.680 -2.207 -5.226 1.00 0.00 21 GLN A O 17
ATOM 16318 N N . ARG A 1 21 ? -3.205 -3.414 -6.352 1.00 0.00 22 ARG A N 17
ATOM 16319 C CA . ARG A 1 21 ? -3.333 -2.442 -7.429 1.00 0.00 22 ARG A CA 17
ATOM 16320 C C . ARG A 1 21 ? -4.081 -1.202 -6.949 1.00 0.00 22 ARG A C 17
ATOM 16321 O O . ARG A 1 21 ? -3.742 -0.079 -7.317 1.00 0.00 22 ARG A O 17
ATOM 16342 N N . HIS A 1 22 ? -5.100 -1.415 -6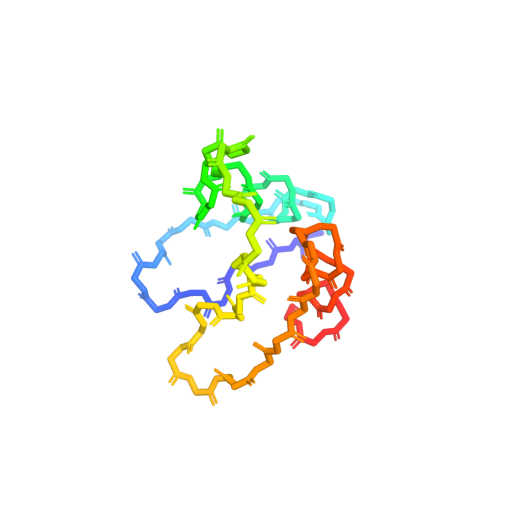.124 1.00 0.00 23 HIS A N 17
ATOM 16343 C CA . HIS A 1 22 ? -5.896 -0.314 -5.594 1.00 0.00 23 HIS A CA 17
ATOM 16344 C C . HIS A 1 22 ? -5.082 0.522 -4.609 1.00 0.00 23 HIS A C 17
ATOM 16345 O O . HIS A 1 22 ? -5.074 1.748 -4.683 1.00 0.00 23 HIS A O 17
ATOM 16359 N N . LEU A 1 23 ? -4.406 -0.147 -3.685 1.00 0.00 24 LEU A N 17
ATOM 16360 C CA . LEU A 1 23 ? -3.603 0.540 -2.680 1.00 0.00 24 LEU A CA 17
ATOM 16361 C C . LEU A 1 23 ? -2.415 1.256 -3.307 1.00 0.00 24 LEU A C 17
ATOM 16362 O O . LEU A 1 23 ? -2.106 2.394 -2.954 1.00 0.00 24 LEU A O 17
ATOM 16378 N N . LEU A 1 24 ? -1.744 0.582 -4.225 1.00 0.00 25 LEU A N 17
ATOM 16379 C CA . LEU A 1 24 ? -0.580 1.152 -4.885 1.00 0.00 25 LEU A CA 17
ATOM 16380 C C . LEU A 1 24 ? -0.962 2.347 -5.759 1.00 0.00 25 LEU A C 17
ATOM 16381 O O . LEU A 1 24 ? -0.302 3.383 -5.728 1.00 0.00 25 LEU A O 17
ATOM 16397 N N . LYS A 1 25 ? -2.020 2.195 -6.544 1.00 0.00 26 LYS A N 17
ATOM 16398 C CA . LYS A 1 25 ? -2.471 3.265 -7.429 1.00 0.00 26 LYS A CA 17
ATOM 16399 C C . LYS A 1 25 ? -3.271 4.338 -6.697 1.00 0.00 26 LYS A C 17
ATOM 16400 O O . LYS A 1 25 ? -3.139 5.528 -6.981 1.00 0.00 26 LYS A O 17
ATOM 16419 N N . ASP A 1 26 ? -4.139 3.902 -5.793 1.00 0.00 27 ASP A N 17
ATOM 16420 C CA . ASP A 1 26 ? -5.010 4.822 -5.061 1.00 0.00 27 ASP A CA 17
ATOM 16421 C C . ASP A 1 26 ? -4.341 5.461 -3.844 1.00 0.00 27 ASP A C 17
ATOM 16422 O O . ASP A 1 26 ? -4.474 6.664 -3.622 1.00 0.00 27 ASP A O 17
ATOM 16431 N N . HIS A 1 27 ? -3.652 4.659 -3.042 1.00 0.00 28 HIS A N 17
ATOM 16432 C CA . HIS A 1 27 ? -3.007 5.176 -1.836 1.00 0.00 28 HIS A CA 17
ATOM 16433 C C . HIS A 1 27 ? -1.553 5.575 -2.082 1.00 0.00 28 HIS A C 17
ATOM 16434 O O . HIS A 1 27 ? -0.841 5.942 -1.147 1.00 0.00 28 HIS A O 17
ATOM 16448 N N . VAL A 1 28 ? -1.112 5.514 -3.335 1.00 0.00 29 VAL A N 17
ATOM 16449 C CA . VAL A 1 28 ? 0.257 5.884 -3.670 1.00 0.00 29 VAL A CA 17
ATOM 16450 C C . VAL A 1 28 ? 0.349 6.400 -5.101 1.00 0.00 29 VAL A C 17
ATOM 16451 O O . VAL A 1 28 ? 0.547 5.634 -6.043 1.00 0.00 29 VAL A O 17
ATOM 16464 N N . SER A 1 29 ? 0.205 7.710 -5.249 1.00 0.00 30 SER A N 17
ATOM 16465 C CA . SER A 1 29 ? 0.269 8.349 -6.554 1.00 0.00 30 SER A CA 17
ATOM 16466 C C . SER A 1 29 ? 1.591 8.043 -7.253 1.00 0.00 30 SER A C 17
ATOM 16467 O O . SER A 1 29 ? 1.650 7.956 -8.479 1.00 0.00 30 SER A O 17
ATOM 16475 N N . GLN A 1 30 ? 2.648 7.881 -6.464 1.00 0.00 31 GLN A N 17
ATOM 16476 C CA . GLN A 1 30 ? 3.969 7.585 -7.007 1.00 0.00 31 GLN A CA 17
ATOM 16477 C C . GLN A 1 30 ? 4.451 8.718 -7.908 1.00 0.00 31 GLN A C 17
ATOM 16478 O O . GLN A 1 30 ? 4.467 8.589 -9.132 1.00 0.00 31 GLN A O 17
ATOM 16492 N N . ASP A 1 31 ? 4.842 9.829 -7.292 1.00 0.00 32 ASP A N 17
ATOM 16493 C CA . ASP A 1 31 ? 5.324 10.987 -8.035 1.00 0.00 32 ASP A CA 17
ATOM 16494 C C . ASP A 1 31 ? 6.694 10.714 -8.644 1.00 0.00 32 ASP A C 17
ATOM 16495 O O . ASP A 1 31 ? 6.986 11.141 -9.761 1.00 0.00 32 ASP A O 17
ATOM 16504 N N . PHE A 1 32 ? 7.533 10.007 -7.897 1.00 0.00 33 PHE A N 17
ATOM 16505 C CA . PHE A 1 32 ? 8.876 9.685 -8.357 1.00 0.00 33 PHE A CA 17
ATOM 16506 C C . PHE A 1 32 ? 9.530 8.658 -7.437 1.00 0.00 33 PHE A C 17
ATOM 16507 O O . PHE A 1 32 ? 8.858 8.013 -6.632 1.00 0.00 33 PHE A O 17
ATOM 16524 N N . LYS A 1 33 ? 10.844 8.512 -7.562 1.00 0.00 34 LYS A N 17
ATOM 16525 C CA . LYS A 1 33 ? 11.590 7.564 -6.742 1.00 0.00 34 LYS A CA 17
ATOM 16526 C C . LYS A 1 33 ? 12.698 8.268 -5.966 1.00 0.00 34 LYS A C 17
ATOM 16527 O O . LYS A 1 33 ? 13.858 8.265 -6.378 1.00 0.00 34 LYS A O 17
ATOM 16546 N N . HIS A 1 34 ? 12.332 8.871 -4.840 1.00 0.00 35 HIS A N 17
ATOM 16547 C CA . HIS A 1 34 ? 13.294 9.580 -4.005 1.00 0.00 35 HIS A CA 17
ATOM 16548 C C . HIS A 1 34 ? 13.935 8.633 -2.989 1.00 0.00 35 HIS A C 17
ATOM 16549 O O . HIS A 1 34 ? 13.239 8.026 -2.175 1.00 0.00 35 HIS A O 17
ATOM 16564 N N . PRO A 1 35 ? 15.273 8.490 -3.021 1.00 0.00 36 PRO A N 17
ATOM 16565 C CA . PRO A 1 35 ? 15.993 7.609 -2.098 1.00 0.00 36 PRO A CA 17
ATOM 16566 C C . PRO A 1 35 ? 16.119 8.207 -0.701 1.00 0.00 36 PRO A C 17
ATOM 16567 O O . PRO A 1 35 ? 16.077 7.489 0.298 1.00 0.00 36 PRO A O 17
ATOM 16578 N N . MET A 1 36 ? 16.276 9.526 -0.639 1.00 0.00 37 MET A N 17
ATOM 16579 C CA . MET A 1 36 ? 16.412 10.221 0.636 1.00 0.00 37 MET A CA 17
ATOM 16580 C C . MET A 1 36 ? 15.206 9.963 1.535 1.00 0.00 37 MET A C 17
ATOM 16581 O O . MET A 1 36 ? 15.319 9.977 2.761 1.00 0.00 37 MET A O 17
ATOM 16595 N N . GLU A 1 37 ? 14.051 9.727 0.919 1.00 0.00 38 GLU A N 17
ATOM 16596 C CA . GLU A 1 37 ? 12.827 9.467 1.667 1.00 0.00 38 GLU A CA 17
ATOM 16597 C C . GLU A 1 37 ? 12.291 8.067 1.372 1.00 0.00 38 GLU A C 17
ATOM 16598 O O . GLU A 1 37 ? 11.547 7.868 0.412 1.00 0.00 38 GLU A O 17
ATOM 16610 N N . PRO A 1 38 ? 12.661 7.074 2.201 1.00 0.00 39 PRO A N 17
ATOM 16611 C CA . PRO A 1 38 ? 12.213 5.687 2.029 1.00 0.00 39 PRO A CA 17
ATOM 16612 C C . PRO A 1 38 ? 10.693 5.573 1.991 1.00 0.00 39 PRO A C 17
ATOM 16613 O O . PRO A 1 38 ? 9.984 6.423 2.530 1.00 0.00 39 PRO A O 17
ATOM 16624 N N . LEU A 1 39 ? 10.197 4.519 1.351 1.00 0.00 40 LEU A N 17
ATOM 16625 C CA . LEU A 1 39 ? 8.760 4.299 1.244 1.00 0.00 40 LEU A CA 17
ATOM 16626 C C . LEU A 1 39 ? 8.262 3.451 2.411 1.00 0.00 40 LEU A C 17
ATOM 16627 O O . LEU A 1 39 ? 8.500 2.244 2.468 1.00 0.00 40 LEU A O 17
ATOM 16643 N N . ALA A 1 40 ? 7.583 4.104 3.346 1.00 0.00 41 ALA A N 17
ATOM 16644 C CA . ALA A 1 40 ? 7.058 3.441 4.533 1.00 0.00 41 ALA A CA 17
ATOM 16645 C C . ALA A 1 40 ? 5.558 3.188 4.429 1.00 0.00 41 ALA A C 17
ATOM 16646 O O . ALA A 1 40 ? 4.838 3.920 3.751 1.00 0.00 41 ALA A O 17
ATOM 16653 N N . CYS A 1 41 ? 5.095 2.147 5.118 1.00 0.00 42 CYS A N 17
ATOM 16654 C CA . CYS A 1 41 ? 3.681 1.793 5.118 1.00 0.00 42 CYS A CA 17
ATOM 16655 C C . CYS A 1 41 ? 2.867 2.951 5.680 1.00 0.00 42 CYS A C 17
ATOM 16656 O O . CYS A 1 41 ? 3.313 3.651 6.589 1.00 0.00 42 CYS A O 17
ATOM 16663 N N . ASN A 1 42 ? 1.694 3.175 5.107 1.00 0.00 43 ASN A N 17
ATOM 16664 C CA . ASN A 1 42 ? 0.845 4.281 5.523 1.00 0.00 43 ASN A CA 17
ATOM 16665 C C . ASN A 1 42 ? -0.387 3.807 6.283 1.00 0.00 43 ASN A C 17
ATOM 16666 O O . ASN A 1 42 ? -1.475 4.360 6.124 1.00 0.00 43 ASN A O 17
ATOM 16677 N N . TRP A 1 43 ? -0.209 2.797 7.126 1.00 0.00 44 TRP A N 17
ATOM 16678 C CA . TRP A 1 43 ? -1.309 2.274 7.923 1.00 0.00 44 TRP A CA 17
ATOM 16679 C C . TRP A 1 43 ? -1.327 2.931 9.300 1.00 0.00 44 TRP A C 17
ATOM 16680 O O . TRP A 1 43 ? -0.284 3.306 9.836 1.00 0.00 44 TRP A O 17
ATOM 16701 N N . GLU A 1 44 ? -2.521 3.084 9.856 1.00 0.00 45 GLU A N 17
ATOM 16702 C CA . GLU A 1 44 ? -2.693 3.715 11.161 1.00 0.00 45 GLU A CA 17
ATOM 16703 C C . GLU A 1 44 ? -1.779 3.110 12.228 1.00 0.00 45 GLU A C 17
ATOM 16704 O O . GLU A 1 44 ? -1.075 3.835 12.930 1.00 0.00 45 GLU A O 17
ATOM 16716 N N . ASP A 1 45 ? -1.813 1.788 12.371 1.00 0.00 46 ASP A N 17
ATOM 16717 C CA . ASP A 1 45 ? -1.002 1.116 13.385 1.00 0.00 46 ASP A CA 17
ATOM 16718 C C . ASP A 1 45 ? 0.260 0.475 12.807 1.00 0.00 46 ASP A C 17
ATOM 16719 O O . ASP A 1 45 ? 1.245 0.290 13.522 1.00 0.00 46 ASP A O 17
ATOM 16728 N N . CYS A 1 46 ? 0.233 0.119 11.527 1.00 0.00 47 CYS A N 17
ATOM 16729 C CA . CYS A 1 46 ? 1.390 -0.518 10.901 1.00 0.00 47 CYS A CA 17
ATOM 16730 C C . CYS A 1 46 ? 2.580 0.429 10.813 1.00 0.00 47 CYS A C 17
ATOM 16731 O O . CYS A 1 46 ? 2.433 1.607 10.487 1.00 0.00 47 CYS A O 17
ATOM 16738 N N . ASP A 1 47 ? 3.764 -0.109 11.090 1.00 0.00 48 ASP A N 17
ATOM 16739 C CA . ASP A 1 47 ? 4.998 0.665 11.030 1.00 0.00 48 ASP A CA 17
ATOM 16740 C C . ASP A 1 47 ? 5.951 0.056 10.005 1.00 0.00 48 ASP A C 17
ATOM 16741 O O . ASP A 1 47 ? 7.170 0.190 10.114 1.00 0.00 48 ASP A O 17
ATOM 16750 N N . PHE A 1 48 ? 5.378 -0.618 9.012 1.00 0.00 49 PHE A N 17
ATOM 16751 C CA . PHE A 1 48 ? 6.154 -1.258 7.958 1.00 0.00 49 PHE A CA 17
ATOM 16752 C C . PHE A 1 48 ? 6.920 -0.230 7.133 1.00 0.00 49 PHE A C 17
ATOM 16753 O O . PHE A 1 48 ? 6.428 0.864 6.868 1.00 0.00 49 PHE A O 17
ATOM 16770 N N . LEU A 1 49 ? 8.132 -0.598 6.737 1.00 0.00 50 LEU A N 17
ATOM 16771 C CA . LEU A 1 49 ? 8.981 0.281 5.941 1.00 0.00 50 LEU A CA 17
ATOM 16772 C C . LEU A 1 49 ? 9.591 -0.475 4.764 1.00 0.00 50 LEU A C 17
ATOM 16773 O O . LEU A 1 49 ? 9.913 -1.658 4.873 1.00 0.00 50 LEU A O 17
ATOM 16789 N N . GLY A 1 50 ? 9.747 0.216 3.639 1.00 0.00 51 GLY A N 17
ATOM 16790 C CA . GLY A 1 50 ? 10.316 -0.407 2.458 1.00 0.00 51 GLY A CA 17
ATOM 16791 C C . GLY A 1 50 ? 11.256 0.517 1.708 1.00 0.00 51 GLY A C 17
ATOM 16792 O O . GLY A 1 50 ? 11.317 1.714 1.990 1.00 0.00 51 GLY A O 17
ATOM 16796 N N . ASP A 1 51 ? 11.990 -0.039 0.749 1.00 0.00 52 ASP A N 17
ATOM 16797 C CA . ASP A 1 51 ? 12.932 0.741 -0.044 1.00 0.00 52 ASP A CA 17
ATOM 16798 C C . ASP A 1 51 ? 12.223 1.443 -1.198 1.00 0.00 52 ASP A C 17
ATOM 16799 O O . ASP A 1 51 ? 12.618 2.534 -1.611 1.00 0.00 52 ASP A O 17
ATOM 16808 N N . ASP A 1 52 ? 11.175 0.811 -1.716 1.00 0.00 53 ASP A N 17
ATOM 16809 C CA . ASP A 1 52 ? 10.412 1.376 -2.823 1.00 0.00 53 ASP A CA 17
ATOM 16810 C C . ASP A 1 52 ? 8.928 1.051 -2.684 1.00 0.00 53 ASP A C 17
ATOM 16811 O O . ASP A 1 52 ? 8.517 0.379 -1.738 1.00 0.00 53 ASP A O 17
ATOM 16820 N N . THR A 1 53 ? 8.130 1.532 -3.631 1.00 0.00 54 THR A N 17
ATOM 16821 C CA . THR A 1 53 ? 6.692 1.292 -3.612 1.00 0.00 54 THR A CA 17
ATOM 16822 C C . THR A 1 53 ? 6.383 -0.188 -3.806 1.00 0.00 54 THR A C 17
ATOM 16823 O O . THR A 1 53 ? 5.502 -0.740 -3.146 1.00 0.00 54 THR A O 17
ATOM 16834 N N . ALA A 1 54 ? 7.111 -0.828 -4.717 1.00 0.00 55 ALA A N 17
ATOM 16835 C CA . ALA A 1 54 ? 6.911 -2.245 -4.995 1.00 0.00 55 ALA A CA 17
ATOM 16836 C C . ALA A 1 54 ? 7.138 -3.083 -3.742 1.00 0.00 55 ALA A C 17
ATOM 16837 O O . ALA A 1 54 ? 6.443 -4.070 -3.506 1.00 0.00 55 ALA A O 17
ATOM 16844 N N . SER A 1 55 ? 8.109 -2.680 -2.935 1.00 0.00 56 SER A N 17
ATOM 16845 C CA . SER A 1 55 ? 8.412 -3.391 -1.702 1.00 0.00 56 SER A CA 17
ATOM 16846 C C . SER A 1 55 ? 7.221 -3.332 -0.754 1.00 0.00 56 SER A C 17
ATOM 16847 O O . SER A 1 55 ? 6.965 -4.271 -0.002 1.00 0.00 56 SER A O 17
ATOM 16855 N N . ILE A 1 56 ? 6.490 -2.220 -0.802 1.00 0.00 57 ILE A N 17
ATOM 16856 C CA . ILE A 1 56 ? 5.322 -2.043 0.046 1.00 0.00 57 ILE A CA 17
ATOM 16857 C C . ILE A 1 56 ? 4.180 -2.928 -0.421 1.00 0.00 57 ILE A C 17
ATOM 16858 O O . ILE A 1 56 ? 3.552 -3.616 0.380 1.00 0.00 57 ILE A O 17
ATOM 16874 N N . VAL A 1 57 ? 3.919 -2.911 -1.725 1.00 0.00 58 VAL A N 17
ATOM 16875 C CA . VAL A 1 57 ? 2.845 -3.712 -2.292 1.00 0.00 58 VAL A CA 17
ATOM 16876 C C . VAL A 1 57 ? 3.021 -5.180 -1.928 1.00 0.00 58 VAL A C 17
ATOM 16877 O O . VAL A 1 57 ? 2.047 -5.896 -1.701 1.00 0.00 58 VAL A O 17
ATOM 16890 N N . ASN A 1 58 ? 4.273 -5.612 -1.846 1.00 0.00 59 ASN A N 17
ATOM 16891 C CA . ASN A 1 58 ? 4.576 -6.983 -1.477 1.00 0.00 59 ASN A CA 17
ATOM 16892 C C . ASN A 1 58 ? 4.214 -7.208 -0.014 1.00 0.00 59 ASN A C 17
ATOM 16893 O O . ASN A 1 58 ? 3.650 -8.236 0.349 1.00 0.00 59 ASN A O 17
ATOM 16904 N N . HIS A 1 59 ? 4.538 -6.227 0.821 1.00 0.00 60 HIS A N 17
ATOM 16905 C CA . HIS A 1 59 ? 4.235 -6.306 2.243 1.00 0.00 60 HIS A CA 17
ATOM 16906 C C . HIS A 1 59 ? 2.732 -6.188 2.486 1.00 0.00 60 HIS A C 17
ATOM 16907 O O . HIS A 1 59 ? 2.164 -6.927 3.287 1.00 0.00 60 HIS A O 17
ATOM 16921 N N . ILE A 1 60 ? 2.100 -5.234 1.808 1.00 0.00 61 ILE A N 17
ATOM 16922 C CA . ILE A 1 60 ? 0.669 -5.003 1.975 1.00 0.00 61 ILE A CA 17
ATOM 16923 C C . ILE A 1 60 ? -0.156 -6.240 1.667 1.00 0.00 61 ILE A C 17
ATOM 16924 O O . ILE A 1 60 ? -1.090 -6.563 2.390 1.00 0.00 61 ILE A O 17
ATOM 16940 N N . ASN A 1 61 ? 0.172 -6.923 0.588 1.00 0.00 62 ASN A N 17
ATOM 16941 C CA . ASN A 1 61 ? -0.576 -8.114 0.214 1.00 0.00 62 ASN A CA 17
ATOM 16942 C C . ASN A 1 61 ? -0.396 -9.223 1.255 1.00 0.00 62 ASN A C 17
ATOM 16943 O O . ASN A 1 61 ? -1.327 -9.975 1.541 1.00 0.00 62 ASN A O 17
ATOM 16954 N N . ALA A 1 62 ? 0.815 -9.328 1.800 1.00 0.00 63 ALA A N 17
ATOM 16955 C CA . ALA A 1 62 ? 1.126 -10.356 2.788 1.00 0.00 63 ALA A CA 17
ATOM 16956 C C . ALA A 1 62 ? 0.646 -9.982 4.185 1.00 0.00 63 ALA A C 17
ATOM 16957 O O . ALA A 1 62 ? 0.091 -10.811 4.907 1.00 0.00 63 ALA A O 17
ATOM 16964 N N . GLN A 1 63 ? 0.888 -8.735 4.566 1.00 0.00 64 GLN A N 17
ATOM 16965 C CA . GLN A 1 63 ? 0.509 -8.249 5.886 1.00 0.00 64 GLN A CA 17
ATOM 16966 C C . GLN A 1 63 ? -0.858 -7.575 5.882 1.00 0.00 64 GLN A C 17
ATOM 16967 O O . GLN A 1 63 ? -1.468 -7.394 6.935 1.00 0.00 64 GLN A O 17
ATOM 16981 N N . HIS A 1 64 ? -1.342 -7.203 4.702 1.00 0.00 65 HIS A N 17
ATOM 16982 C CA . HIS A 1 64 ? -2.647 -6.549 4.600 1.00 0.00 65 HIS A CA 17
ATOM 16983 C C . HIS A 1 64 ? -3.490 -7.185 3.498 1.00 0.00 65 HIS A C 17
ATOM 16984 O O . HIS A 1 64 ? -3.111 -8.274 3.019 1.00 0.00 65 HIS A O 17
ATOM 17001 N N . ASP A 1 1 ? -11.853 -11.996 -2.753 1.00 0.00 2 ASP A N 18
ATOM 17002 C CA . ASP A 1 1 ? -12.455 -10.763 -2.180 1.00 0.00 2 ASP A CA 18
ATOM 17003 C C . ASP A 1 1 ? -11.534 -10.135 -1.140 1.00 0.00 2 ASP A C 18
ATOM 17004 O O . ASP A 1 1 ? -11.560 -10.512 0.032 1.00 0.00 2 ASP A O 18
ATOM 17015 N N . LEU A 1 2 ? -10.718 -9.177 -1.571 1.00 0.00 3 LEU A N 18
ATOM 17016 C CA . LEU A 1 2 ? -9.794 -8.509 -0.664 1.00 0.00 3 LEU A CA 18
ATOM 17017 C C . LEU A 1 2 ? -10.411 -7.238 -0.089 1.00 0.00 3 LEU A C 18
ATOM 17018 O O . LEU A 1 2 ? -11.097 -6.487 -0.782 1.00 0.00 3 LEU A O 18
ATOM 17034 N N . LYS A 1 3 ? -10.171 -7.031 1.196 1.00 0.00 4 LYS A N 18
ATOM 17035 C CA . LYS A 1 3 ? -10.701 -5.879 1.925 1.00 0.00 4 LYS A CA 18
ATOM 17036 C C . LYS A 1 3 ? -9.609 -4.884 2.314 1.00 0.00 4 LYS A C 18
ATOM 17037 O O . LYS A 1 3 ? -8.759 -5.189 3.151 1.00 0.00 4 LYS A O 18
ATOM 17056 N N . CYS A 1 4 ? -9.639 -3.688 1.728 1.00 0.00 5 CYS A N 18
ATOM 17057 C CA . CYS A 1 4 ? -8.650 -2.664 2.059 1.00 0.00 5 CYS A CA 18
ATOM 17058 C C . CYS A 1 4 ? -8.718 -2.348 3.552 1.00 0.00 5 CYS A C 18
ATOM 17059 O O . CYS A 1 4 ? -9.787 -2.042 4.080 1.00 0.00 5 CYS A O 18
ATOM 17066 N N . LYS A 1 5 ? -7.580 -2.445 4.235 1.00 0.00 6 LYS A N 18
ATOM 17067 C CA . LYS A 1 5 ? -7.530 -2.191 5.673 1.00 0.00 6 LYS A CA 18
ATOM 17068 C C . LYS A 1 5 ? -7.325 -0.711 5.994 1.00 0.00 6 LYS A C 18
ATOM 17069 O O . LYS A 1 5 ? -6.986 -0.360 7.124 1.00 0.00 6 LYS A O 18
ATOM 17088 N N . TRP A 1 6 ? -7.541 0.159 5.011 1.00 0.00 7 TRP A N 18
ATOM 17089 C CA . TRP A 1 6 ? -7.385 1.592 5.229 1.00 0.00 7 TRP A CA 18
ATOM 17090 C C . TRP A 1 6 ? -8.646 2.171 5.861 1.00 0.00 7 TRP A C 18
ATOM 17091 O O . TRP A 1 6 ? -9.759 1.903 5.406 1.00 0.00 7 TRP A O 18
ATOM 17112 N N . LYS A 1 7 ? -8.467 2.954 6.920 1.00 0.00 8 LYS A N 18
ATOM 17113 C CA . LYS A 1 7 ? -9.594 3.557 7.625 1.00 0.00 8 LYS A CA 18
ATOM 17114 C C . LYS A 1 7 ? -10.286 4.617 6.774 1.00 0.00 8 LYS A C 18
ATOM 17115 O O . LYS A 1 7 ? -11.510 4.744 6.801 1.00 0.00 8 LYS A O 18
ATOM 17134 N N . GLU A 1 8 ? -9.499 5.380 6.025 1.00 0.00 9 GLU A N 18
ATOM 17135 C CA . GLU A 1 8 ? -10.044 6.432 5.174 1.00 0.00 9 GLU A CA 18
ATOM 17136 C C . GLU A 1 8 ? -10.436 5.900 3.796 1.00 0.00 9 GLU A C 18
ATOM 17137 O O . GLU A 1 8 ? -10.735 6.679 2.891 1.00 0.00 9 GLU A O 18
ATOM 17149 N N . CYS A 1 9 ? -10.430 4.579 3.632 1.00 0.00 10 CYS A N 18
ATOM 17150 C CA . CYS A 1 9 ? -10.782 3.979 2.350 1.00 0.00 10 CYS A CA 18
ATOM 17151 C C . CYS A 1 9 ? -12.134 3.265 2.416 1.00 0.00 10 CYS A C 18
ATOM 17152 O O . CYS A 1 9 ? -12.326 2.361 3.229 1.00 0.00 10 CYS A O 18
ATOM 17159 N N . PRO A 1 10 ? -13.095 3.664 1.559 1.00 0.00 11 PRO A N 18
ATOM 17160 C CA . PRO A 1 10 ? -14.424 3.077 1.512 1.00 0.00 11 PRO A CA 18
ATOM 17161 C C . PRO A 1 10 ? -14.598 2.096 0.352 1.00 0.00 11 PRO A C 18
ATOM 17162 O O . PRO A 1 10 ? -15.722 1.748 -0.010 1.00 0.00 11 PRO A O 18
ATOM 17173 N N . GLU A 1 11 ? -13.486 1.671 -0.245 1.00 0.00 12 GLU A N 18
ATOM 17174 C CA . GLU A 1 11 ? -13.534 0.752 -1.379 1.00 0.00 12 GLU A CA 18
ATOM 17175 C C . GLU A 1 11 ? -12.999 -0.629 -1.016 1.00 0.00 12 GLU A C 18
ATOM 17176 O O . GLU A 1 11 ? -12.044 -0.759 -0.249 1.00 0.00 12 GLU A O 18
ATOM 17188 N N . SER A 1 12 ? -13.622 -1.659 -1.583 1.00 0.00 13 SER A N 18
ATOM 17189 C CA . SER A 1 12 ? -13.217 -3.038 -1.337 1.00 0.00 13 SER A CA 18
ATOM 17190 C C . SER A 1 12 ? -12.716 -3.690 -2.624 1.00 0.00 13 SER A C 18
ATOM 17191 O O . SER A 1 12 ? -12.966 -3.192 -3.721 1.00 0.00 13 SER A O 18
ATOM 17199 N N . ALA A 1 13 ? -12.004 -4.804 -2.482 1.00 0.00 14 ALA A N 18
ATOM 17200 C CA . ALA A 1 13 ? -11.464 -5.521 -3.633 1.00 0.00 14 ALA A CA 18
ATOM 17201 C C . ALA A 1 13 ? -12.157 -6.866 -3.826 1.00 0.00 14 ALA A C 18
ATOM 17202 O O . ALA A 1 13 ? -12.712 -7.432 -2.884 1.00 0.00 14 ALA A O 18
ATOM 17209 N N . SER A 1 14 ? -12.119 -7.373 -5.056 1.00 0.00 15 SER A N 18
ATOM 17210 C CA . SER A 1 14 ? -12.743 -8.652 -5.379 1.00 0.00 15 SER A CA 18
ATOM 17211 C C . SER A 1 14 ? -11.746 -9.803 -5.251 1.00 0.00 15 SER A C 18
ATOM 17212 O O . SER A 1 14 ? -12.139 -10.955 -5.068 1.00 0.00 15 SER A O 18
ATOM 17220 N N . SER A 1 15 ? -10.458 -9.487 -5.350 1.00 0.00 16 SER A N 18
ATOM 17221 C CA . SER A 1 15 ? -9.412 -10.500 -5.244 1.00 0.00 16 SER A CA 18
ATOM 17222 C C . SER A 1 15 ? -8.209 -9.965 -4.469 1.00 0.00 16 SER A C 18
ATOM 17223 O O . SER A 1 15 ? -8.003 -8.755 -4.384 1.00 0.00 16 SER A O 18
ATOM 17231 N N . LEU A 1 16 ? -7.415 -10.876 -3.909 1.00 0.00 17 LEU A N 18
ATOM 17232 C CA . LEU A 1 16 ? -6.228 -10.494 -3.144 1.00 0.00 17 LEU A CA 18
ATOM 17233 C C . LEU A 1 16 ? -5.359 -9.524 -3.938 1.00 0.00 17 LEU A C 18
ATOM 17234 O O . LEU A 1 16 ? -4.775 -8.595 -3.382 1.00 0.00 17 LEU A O 18
ATOM 17250 N N . PHE A 1 17 ? -5.284 -9.751 -5.242 1.00 0.00 18 PHE A N 18
ATOM 17251 C CA . PHE A 1 17 ? -4.495 -8.909 -6.127 1.00 0.00 18 PHE A CA 18
ATOM 17252 C C . PHE A 1 17 ? -5.105 -7.516 -6.253 1.00 0.00 18 PHE A C 18
ATOM 17253 O O . PHE A 1 17 ? -4.387 -6.528 -6.405 1.00 0.00 18 PHE A O 18
ATOM 17270 N N . ASP A 1 18 ? -6.434 -7.445 -6.218 1.00 0.00 19 ASP A N 18
ATOM 17271 C CA . ASP A 1 18 ? -7.125 -6.168 -6.362 1.00 0.00 19 ASP A CA 18
ATOM 17272 C C . ASP A 1 18 ? -6.717 -5.173 -5.278 1.00 0.00 19 ASP A C 18
ATOM 17273 O O . ASP A 1 18 ? -6.451 -4.012 -5.585 1.00 0.00 19 ASP A O 18
ATOM 17282 N N . LEU A 1 19 ? -6.651 -5.607 -4.017 1.00 0.00 20 LEU A N 18
ATOM 17283 C CA . LEU A 1 19 ? -6.257 -4.697 -2.950 1.00 0.00 20 LEU A CA 18
ATOM 17284 C C . LEU A 1 19 ? -4.827 -4.216 -3.157 1.00 0.00 20 LEU A C 18
ATOM 17285 O O . LEU A 1 19 ? -4.534 -3.032 -3.006 1.00 0.00 20 LEU A O 18
ATOM 17301 N N . GLN A 1 20 ? -3.939 -5.143 -3.502 1.00 0.00 21 GLN A N 18
ATOM 17302 C CA . GLN A 1 20 ? -2.539 -4.806 -3.723 1.00 0.00 21 GLN A CA 18
ATOM 17303 C C . GLN A 1 20 ? -2.394 -3.751 -4.808 1.00 0.00 21 GLN A C 18
ATOM 17304 O O . GLN A 1 20 ? -1.709 -2.751 -4.618 1.00 0.00 21 GLN A O 18
ATOM 17318 N N . ARG A 1 21 ? -3.046 -3.984 -5.943 1.00 0.00 22 ARG A N 18
ATOM 17319 C CA . ARG A 1 21 ? -2.980 -3.056 -7.064 1.00 0.00 22 ARG A CA 18
ATOM 17320 C C . ARG A 1 21 ? -3.685 -1.746 -6.744 1.00 0.00 22 ARG A C 18
ATOM 17321 O O . ARG A 1 21 ? -3.154 -0.665 -7.000 1.00 0.00 22 ARG A O 18
ATOM 17342 N N . HIS A 1 22 ? -4.882 -1.847 -6.184 1.00 0.00 23 HIS A N 18
ATOM 17343 C CA . HIS A 1 22 ? -5.660 -0.669 -5.830 1.00 0.00 23 HIS A CA 18
ATOM 17344 C C . HIS A 1 22 ? -4.895 0.210 -4.843 1.00 0.00 23 HIS A C 18
ATOM 17345 O O . HIS A 1 22 ? -4.999 1.433 -4.881 1.00 0.00 23 HIS A O 18
ATOM 17359 N N . LEU A 1 23 ? -4.131 -0.419 -3.957 1.00 0.00 24 LEU A N 18
ATOM 17360 C CA . LEU A 1 23 ? -3.364 0.320 -2.963 1.00 0.00 24 LEU A CA 18
ATOM 17361 C C . LEU A 1 23 ? -2.210 1.087 -3.596 1.00 0.00 24 LEU A C 18
ATOM 17362 O O . LEU A 1 23 ? -2.021 2.272 -3.326 1.00 0.00 24 LEU A O 18
ATOM 17378 N N . LEU A 1 24 ? -1.429 0.405 -4.422 1.00 0.00 25 LEU A N 18
ATOM 17379 C CA . LEU A 1 24 ? -0.283 1.040 -5.065 1.00 0.00 25 LEU A CA 18
ATOM 17380 C C . LEU A 1 24 ? -0.709 2.187 -5.979 1.00 0.00 25 LEU A C 18
ATOM 17381 O O . LEU A 1 24 ? -0.099 3.254 -5.970 1.00 0.00 25 LEU A O 18
ATOM 17397 N N . LYS A 1 25 ? -1.743 1.969 -6.780 1.00 0.00 26 LYS A N 18
ATOM 17398 C CA . LYS A 1 25 ? -2.214 3.000 -7.701 1.00 0.00 26 LYS A CA 18
ATOM 17399 C C . LYS A 1 25 ? -3.080 4.067 -7.021 1.00 0.00 26 LYS A C 18
ATOM 17400 O O . LYS A 1 25 ? -2.973 5.253 -7.333 1.00 0.00 26 LYS A O 18
ATOM 17419 N N . ASP A 1 26 ? -3.972 3.635 -6.133 1.00 0.00 27 ASP A N 18
ATOM 17420 C CA . ASP A 1 26 ? -4.895 4.552 -5.459 1.00 0.00 27 ASP A CA 18
ATOM 17421 C C . ASP A 1 26 ? -4.313 5.241 -4.223 1.00 0.00 27 ASP A C 18
ATOM 17422 O O . ASP A 1 26 ? -4.578 6.422 -3.993 1.00 0.00 27 ASP A O 18
ATOM 17431 N N . HIS A 1 27 ? -3.573 4.507 -3.398 1.00 0.00 28 HIS A N 18
ATOM 17432 C CA . HIS A 1 27 ? -3.036 5.085 -2.164 1.00 0.00 28 HIS A CA 18
ATOM 17433 C C . HIS A 1 27 ? -1.627 5.650 -2.325 1.00 0.00 28 HIS A C 18
ATOM 17434 O O . HIS A 1 27 ? -1.078 6.213 -1.379 1.00 0.00 28 HIS A O 18
ATOM 17448 N N . VAL A 1 28 ? -1.042 5.518 -3.510 1.00 0.00 29 VAL A N 18
ATOM 17449 C CA . VAL A 1 28 ? 0.299 6.044 -3.737 1.00 0.00 29 VAL A CA 18
ATOM 17450 C C . VAL A 1 28 ? 0.567 6.295 -5.212 1.00 0.00 29 VAL A C 18
ATOM 17451 O O . VAL A 1 28 ? 1.026 5.413 -5.937 1.00 0.00 29 VAL A O 18
ATOM 17464 N N . SER A 1 29 ? 0.288 7.515 -5.641 1.00 0.00 30 SER A N 18
ATOM 17465 C CA . SER A 1 29 ? 0.501 7.914 -7.022 1.00 0.00 30 SER A CA 18
ATOM 17466 C C . SER A 1 29 ? 1.986 7.883 -7.379 1.00 0.00 30 SER A C 18
ATOM 17467 O O . SER A 1 29 ? 2.349 7.841 -8.555 1.00 0.00 30 SER A O 18
ATOM 17475 N N . GLN A 1 30 ? 2.840 7.913 -6.354 1.00 0.00 31 GLN A N 18
ATOM 17476 C CA . GLN A 1 30 ? 4.290 7.896 -6.542 1.00 0.00 31 GLN A CA 18
ATOM 17477 C C . GLN A 1 30 ? 4.805 9.286 -6.905 1.00 0.00 31 GLN A C 18
ATOM 17478 O O . GLN A 1 30 ? 4.970 9.613 -8.080 1.00 0.00 31 GLN A O 18
ATOM 17492 N N . ASP A 1 31 ? 5.055 10.097 -5.883 1.00 0.00 32 ASP A N 18
ATOM 17493 C CA . ASP A 1 31 ? 5.550 11.455 -6.079 1.00 0.00 32 ASP A CA 18
ATOM 17494 C C . ASP A 1 31 ? 6.925 11.453 -6.744 1.00 0.00 32 ASP A C 18
ATOM 17495 O O . ASP A 1 31 ? 7.335 12.450 -7.338 1.00 0.00 32 ASP A O 18
ATOM 17504 N N . PHE A 1 32 ? 7.634 10.330 -6.635 1.00 0.00 33 PHE A N 18
ATOM 17505 C CA . PHE A 1 32 ? 8.969 10.192 -7.221 1.00 0.00 33 PHE A CA 18
ATOM 17506 C C . PHE A 1 32 ? 10.007 10.980 -6.424 1.00 0.00 33 PHE A C 18
ATOM 17507 O O . PHE A 1 32 ? 10.993 10.416 -5.952 1.00 0.00 33 PHE A O 18
ATOM 17524 N N . LYS A 1 33 ? 9.783 12.284 -6.280 1.00 0.00 34 LYS A N 18
ATOM 17525 C CA . LYS A 1 33 ? 10.704 13.142 -5.540 1.00 0.00 34 LYS A CA 18
ATOM 17526 C C . LYS A 1 33 ? 10.811 12.700 -4.082 1.00 0.00 34 LYS A C 18
ATOM 17527 O O . LYS A 1 33 ? 10.176 13.278 -3.200 1.00 0.00 34 LYS A O 18
ATOM 17546 N N . HIS A 1 34 ? 11.619 11.673 -3.838 1.00 0.00 35 HIS A N 18
ATOM 17547 C CA . HIS A 1 34 ? 11.812 11.152 -2.489 1.00 0.00 35 HIS A CA 18
ATOM 17548 C C . HIS A 1 34 ? 13.064 11.747 -1.848 1.00 0.00 35 HIS A C 18
ATOM 17549 O O . HIS A 1 34 ? 14.094 11.896 -2.506 1.00 0.00 35 HIS A O 18
ATOM 17564 N N . PRO A 1 35 ? 12.997 12.094 -0.550 1.00 0.00 36 PRO A N 18
ATOM 17565 C CA . PRO A 1 35 ? 14.136 12.670 0.173 1.00 0.00 36 PRO A CA 18
ATOM 17566 C C . PRO A 1 35 ? 15.357 11.757 0.139 1.00 0.00 36 PRO A C 18
ATOM 17567 O O . PRO A 1 35 ? 16.464 12.195 -0.172 1.00 0.00 36 PRO A O 18
ATOM 17578 N N . MET A 1 36 ? 15.145 10.484 0.456 1.00 0.00 37 MET A N 18
ATOM 17579 C CA . MET A 1 36 ? 16.227 9.507 0.457 1.00 0.00 37 MET A CA 18
ATOM 17580 C C . MET A 1 36 ? 16.084 8.545 -0.717 1.00 0.00 37 MET A C 18
ATOM 17581 O O . MET A 1 36 ? 16.832 8.622 -1.692 1.00 0.00 37 MET A O 18
ATOM 17595 N N . GLU A 1 37 ? 15.112 7.642 -0.619 1.00 0.00 38 GLU A N 18
ATOM 17596 C CA . GLU A 1 37 ? 14.858 6.663 -1.672 1.00 0.00 38 GLU A CA 18
ATOM 17597 C C . GLU A 1 37 ? 13.837 5.624 -1.209 1.00 0.00 38 GLU A C 18
ATOM 17598 O O . GLU A 1 37 ? 12.823 5.404 -1.871 1.00 0.00 38 GLU A O 18
ATOM 17610 N N . PRO A 1 38 ? 14.091 4.969 -0.061 1.00 0.00 39 PRO A N 18
ATOM 17611 C CA . PRO A 1 38 ? 13.186 3.950 0.482 1.00 0.00 39 PRO A CA 18
ATOM 17612 C C . PRO A 1 38 ? 11.802 4.506 0.793 1.00 0.00 39 PRO A C 18
ATOM 17613 O O . PRO A 1 38 ? 11.643 5.698 1.052 1.00 0.00 39 PRO A O 18
ATOM 17624 N N . LEU A 1 39 ? 10.807 3.628 0.771 1.00 0.00 40 LEU A N 18
ATOM 17625 C CA . LEU A 1 39 ? 9.433 4.019 1.055 1.00 0.00 40 LEU A CA 18
ATOM 17626 C C . LEU A 1 39 ? 8.924 3.315 2.311 1.00 0.00 40 LEU A C 18
ATOM 17627 O O . LEU A 1 39 ? 9.351 2.205 2.628 1.00 0.00 40 LEU A O 18
ATOM 17643 N N . ALA A 1 40 ? 8.026 3.977 3.033 1.00 0.00 41 ALA A N 18
ATOM 17644 C CA . ALA A 1 40 ? 7.475 3.427 4.268 1.00 0.00 41 ALA A CA 18
ATOM 17645 C C . ALA A 1 40 ? 5.968 3.201 4.176 1.00 0.00 41 ALA A C 18
ATOM 17646 O O . ALA A 1 40 ? 5.268 3.896 3.440 1.00 0.00 41 ALA A O 18
ATOM 17653 N N . CYS A 1 41 ? 5.477 2.226 4.941 1.00 0.00 42 CYS A N 18
ATOM 17654 C CA . CYS A 1 41 ? 4.053 1.906 4.963 1.00 0.00 42 CYS A CA 18
ATOM 17655 C C . CYS A 1 41 ? 3.264 3.120 5.437 1.00 0.00 42 CYS A C 18
ATOM 17656 O O . CYS A 1 41 ? 3.725 3.875 6.294 1.00 0.00 42 CYS A O 18
ATOM 17663 N N . ASN A 1 42 ? 2.095 3.328 4.847 1.00 0.00 43 ASN A N 18
ATOM 17664 C CA . ASN A 1 42 ? 1.270 4.480 5.183 1.00 0.00 43 ASN A CA 18
ATOM 17665 C C . ASN A 1 42 ? 0.015 4.087 5.954 1.00 0.00 43 ASN A C 18
ATOM 17666 O O . ASN A 1 42 ? -1.052 4.668 5.755 1.00 0.00 43 ASN A O 18
ATOM 17677 N N . TRP A 1 43 ? 0.149 3.115 6.848 1.00 0.00 44 TRP A N 18
ATOM 17678 C CA . TRP A 1 43 ? -0.977 2.672 7.660 1.00 0.00 44 TRP A CA 18
ATOM 17679 C C . TRP A 1 43 ? -0.981 3.401 9.001 1.00 0.00 44 TRP A C 18
ATOM 17680 O O . TRP A 1 43 ? 0.071 3.766 9.524 1.00 0.00 44 TRP A O 18
ATOM 17701 N N . GLU A 1 44 ? -2.172 3.626 9.540 1.00 0.00 45 GLU A N 18
ATOM 17702 C CA . GLU A 1 44 ? -2.324 4.332 10.808 1.00 0.00 45 GLU A CA 18
ATOM 17703 C C . GLU A 1 44 ? -1.499 3.700 11.930 1.00 0.00 45 GLU A C 18
ATOM 17704 O O . GLU A 1 44 ? -0.783 4.400 12.647 1.00 0.00 45 GLU A O 18
ATOM 17716 N N . ASP A 1 45 ? -1.622 2.387 12.103 1.00 0.00 46 ASP A N 18
ATOM 17717 C CA . ASP A 1 45 ? -0.902 1.693 13.171 1.00 0.00 46 ASP A CA 18
ATOM 17718 C C . ASP A 1 45 ? 0.341 0.960 12.667 1.00 0.00 46 ASP A C 18
ATOM 17719 O O . ASP A 1 45 ? 1.280 0.732 13.430 1.00 0.00 46 ASP A O 18
ATOM 17728 N N . CYS A 1 46 ? 0.346 0.573 11.397 1.00 0.00 47 CYS A N 18
ATOM 17729 C CA . CYS A 1 46 ? 1.483 -0.153 10.836 1.00 0.00 47 CYS A CA 18
ATOM 17730 C C . CYS A 1 46 ? 2.713 0.737 10.694 1.00 0.00 47 CYS A C 18
ATOM 17731 O O . CYS A 1 46 ? 2.618 1.890 10.274 1.00 0.00 47 CYS A O 18
ATOM 17738 N N . ASP A 1 47 ? 3.869 0.175 11.032 1.00 0.00 48 ASP A N 18
ATOM 17739 C CA . ASP A 1 47 ? 5.136 0.889 10.931 1.00 0.00 48 ASP A CA 18
ATOM 17740 C C . ASP A 1 47 ? 6.049 0.194 9.925 1.00 0.00 48 ASP A C 18
ATOM 17741 O O . ASP A 1 47 ? 7.274 0.264 10.023 1.00 0.00 48 ASP A O 18
ATOM 17750 N N . PHE A 1 48 ? 5.432 -0.481 8.958 1.00 0.00 49 PHE A N 18
ATOM 17751 C CA . PHE A 1 48 ? 6.162 -1.202 7.924 1.00 0.00 49 PHE A CA 18
ATOM 17752 C C . PHE A 1 48 ? 6.978 -0.252 7.058 1.00 0.00 49 PHE A C 18
ATOM 17753 O O . PHE A 1 48 ? 6.549 0.860 6.759 1.00 0.00 49 PHE A O 18
ATOM 17770 N N . LEU A 1 49 ? 8.160 -0.704 6.666 1.00 0.00 50 LEU A N 18
ATOM 17771 C CA . LEU A 1 49 ? 9.052 0.092 5.832 1.00 0.00 50 LEU A CA 18
ATOM 17772 C C . LEU A 1 49 ? 9.733 -0.780 4.782 1.00 0.00 50 LEU A C 18
ATOM 17773 O O . LEU A 1 49 ? 10.180 -1.889 5.077 1.00 0.00 50 LEU A O 18
ATOM 17789 N N . GLY A 1 50 ? 9.807 -0.274 3.555 1.00 0.00 51 GLY A N 18
ATOM 17790 C CA . GLY A 1 50 ? 10.434 -1.022 2.481 1.00 0.00 51 GLY A CA 18
ATOM 17791 C C . GLY A 1 50 ? 11.459 -0.202 1.724 1.00 0.00 51 GLY A C 18
ATOM 17792 O O . GLY A 1 50 ? 11.545 1.013 1.899 1.00 0.00 51 GLY A O 18
ATOM 17796 N N . ASP A 1 51 ? 12.240 -0.870 0.880 1.00 0.00 52 ASP A N 18
ATOM 17797 C CA . ASP A 1 51 ? 13.266 -0.198 0.093 1.00 0.00 52 ASP A CA 18
ATOM 17798 C C . ASP A 1 51 ? 12.667 0.427 -1.164 1.00 0.00 52 ASP A C 18
ATOM 17799 O O . ASP A 1 51 ? 13.169 1.432 -1.669 1.00 0.00 52 ASP A O 18
ATOM 17808 N N . ASP A 1 52 ? 11.592 -0.173 -1.664 1.00 0.00 53 ASP A N 18
ATOM 17809 C CA . ASP A 1 52 ? 10.926 0.326 -2.862 1.00 0.00 53 ASP A CA 18
ATOM 17810 C C . ASP A 1 52 ? 9.412 0.209 -2.729 1.00 0.00 53 ASP A C 18
ATOM 17811 O O . ASP A 1 52 ? 8.907 -0.423 -1.801 1.00 0.00 53 ASP A O 18
ATOM 17820 N N . THR A 1 53 ? 8.692 0.821 -3.664 1.00 0.00 54 THR A N 18
ATOM 17821 C CA . THR A 1 53 ? 7.234 0.784 -3.651 1.00 0.00 54 THR A CA 18
ATOM 17822 C C . THR A 1 53 ? 6.725 -0.644 -3.813 1.00 0.00 54 THR A C 18
ATOM 17823 O O . THR A 1 53 ? 5.836 -1.082 -3.084 1.00 0.00 54 THR A O 18
ATOM 17834 N N . ALA A 1 54 ? 7.296 -1.366 -4.772 1.00 0.00 55 ALA A N 18
ATOM 17835 C CA . ALA A 1 54 ? 6.898 -2.745 -5.025 1.00 0.00 55 ALA A CA 18
ATOM 17836 C C . ALA A 1 54 ? 7.062 -3.599 -3.772 1.00 0.00 55 ALA A C 18
ATOM 17837 O O . ALA A 1 54 ? 6.250 -4.479 -3.498 1.00 0.00 55 ALA A O 18
ATOM 17844 N N . SER A 1 55 ? 8.113 -3.326 -3.008 1.00 0.00 56 SER A N 18
ATOM 17845 C CA . SER A 1 55 ? 8.375 -4.064 -1.779 1.00 0.00 56 SER A CA 18
ATOM 17846 C C . SER A 1 55 ? 7.212 -3.916 -0.805 1.00 0.00 56 SER A C 18
ATOM 17847 O O . SER A 1 55 ? 6.897 -4.839 -0.055 1.00 0.00 56 SER A O 18
ATOM 17855 N N . ILE A 1 56 ? 6.570 -2.750 -0.825 1.00 0.00 57 ILE A N 18
ATOM 17856 C CA . ILE A 1 56 ? 5.439 -2.497 0.054 1.00 0.00 57 ILE A CA 18
ATOM 17857 C C . ILE A 1 56 ? 4.228 -3.298 -0.392 1.00 0.00 57 ILE A C 18
ATOM 17858 O O . ILE A 1 56 ? 3.527 -3.885 0.429 1.00 0.00 57 ILE A O 18
ATOM 17874 N N . VAL A 1 57 ? 3.994 -3.324 -1.700 1.00 0.00 58 VAL A N 18
ATOM 17875 C CA . VAL A 1 57 ? 2.865 -4.056 -2.256 1.00 0.00 58 VAL A CA 18
ATOM 17876 C C . VAL A 1 57 ? 2.915 -5.512 -1.812 1.00 0.00 58 VAL A C 18
ATOM 17877 O O . VAL A 1 57 ? 1.884 -6.136 -1.563 1.00 0.00 58 VAL A O 18
ATOM 17890 N N . ASN A 1 58 ? 4.129 -6.033 -1.683 1.00 0.00 59 ASN A N 18
ATOM 17891 C CA . ASN A 1 58 ? 4.326 -7.398 -1.232 1.00 0.00 59 ASN A CA 18
ATOM 17892 C C . ASN A 1 58 ? 3.939 -7.502 0.238 1.00 0.00 59 ASN A C 18
ATOM 17893 O O . ASN A 1 58 ? 3.308 -8.465 0.664 1.00 0.00 59 ASN A O 18
ATOM 17904 N N . HIS A 1 59 ? 4.320 -6.489 1.006 1.00 0.00 60 HIS A N 18
ATOM 17905 C CA . HIS A 1 59 ? 4.008 -6.443 2.426 1.00 0.00 60 HIS A CA 18
ATOM 17906 C C . HIS A 1 59 ? 2.514 -6.212 2.646 1.00 0.00 60 HIS A C 18
ATOM 17907 O O . HIS A 1 59 ? 1.900 -6.842 3.504 1.00 0.00 60 HIS A O 18
ATOM 17921 N N . ILE A 1 60 ? 1.944 -5.290 1.877 1.00 0.00 61 ILE A N 18
ATOM 17922 C CA . ILE A 1 60 ? 0.529 -4.960 2.000 1.00 0.00 61 ILE A CA 18
ATOM 17923 C C . ILE A 1 60 ? -0.356 -6.177 1.794 1.00 0.00 61 ILE A C 18
ATOM 17924 O O . ILE A 1 60 ? -1.296 -6.403 2.546 1.00 0.00 61 ILE A O 18
ATOM 17940 N N . ASN A 1 61 ? -0.067 -6.955 0.769 1.00 0.00 62 ASN A N 18
ATOM 17941 C CA . ASN A 1 61 ? -0.870 -8.136 0.490 1.00 0.00 62 ASN A CA 18
ATOM 17942 C C . ASN A 1 61 ? -0.731 -9.174 1.608 1.00 0.00 62 ASN A C 18
ATOM 17943 O O . ASN A 1 61 ? -1.694 -9.860 1.951 1.00 0.00 62 ASN A O 18
ATOM 17954 N N . ALA A 1 62 ? 0.479 -9.302 2.153 1.00 0.00 63 ALA A N 18
ATOM 17955 C CA . ALA A 1 62 ? 0.741 -10.279 3.206 1.00 0.00 63 ALA A CA 18
ATOM 17956 C C . ALA A 1 62 ? 0.290 -9.798 4.581 1.00 0.00 63 ALA A C 18
ATOM 17957 O O . ALA A 1 62 ? -0.324 -10.547 5.340 1.00 0.00 63 ALA A O 18
ATOM 17964 N N . GLN A 1 63 ? 0.615 -8.552 4.904 1.00 0.00 64 GLN A N 18
ATOM 17965 C CA . GLN A 1 63 ? 0.260 -7.984 6.198 1.00 0.00 64 GLN A CA 18
ATOM 17966 C C . GLN A 1 63 ? -1.048 -7.201 6.146 1.00 0.00 64 GLN A C 18
ATOM 17967 O O . GLN A 1 63 ? -1.643 -6.913 7.184 1.00 0.00 64 GLN A O 18
ATOM 17981 N N . HIS A 1 64 ? -1.497 -6.857 4.944 1.00 0.00 65 HIS A N 18
ATOM 17982 C CA . HIS A 1 64 ? -2.745 -6.105 4.801 1.00 0.00 65 HIS A CA 18
ATOM 17983 C C . HIS A 1 64 ? -3.663 -6.761 3.774 1.00 0.00 65 HIS A C 18
ATOM 17984 O O . HIS A 1 64 ? -4.662 -6.123 3.382 1.00 0.00 65 HIS A O 18
ATOM 18001 N N . ASP A 1 1 ? -10.303 -12.564 -3.017 1.00 0.00 2 ASP A N 19
ATOM 18002 C CA . ASP A 1 1 ? -11.150 -11.591 -2.276 1.00 0.00 2 ASP A CA 19
ATOM 18003 C C . ASP A 1 1 ? -10.315 -10.758 -1.312 1.00 0.00 2 ASP A C 19
ATOM 18004 O O . ASP A 1 1 ? -10.045 -11.180 -0.188 1.00 0.00 2 ASP A O 19
ATOM 18015 N N . LEU A 1 2 ? -9.908 -9.571 -1.755 1.00 0.00 3 LEU A N 19
ATOM 18016 C CA . LEU A 1 2 ? -9.105 -8.688 -0.919 1.00 0.00 3 LEU A CA 19
ATOM 18017 C C . LEU A 1 2 ? -9.895 -7.450 -0.505 1.00 0.00 3 LEU A C 19
ATOM 18018 O O . LEU A 1 2 ? -10.505 -6.773 -1.327 1.00 0.00 3 LEU A O 19
ATOM 18034 N N . LYS A 1 3 ? -9.882 -7.189 0.790 1.00 0.00 4 LYS A N 19
ATOM 18035 C CA . LYS A 1 3 ? -10.594 -6.058 1.381 1.00 0.00 4 LYS A CA 19
ATOM 18036 C C . LYS A 1 3 ? -9.632 -4.990 1.899 1.00 0.00 4 LYS A C 19
ATOM 18037 O O . LYS A 1 3 ? -8.900 -5.231 2.858 1.00 0.00 4 LYS A O 19
ATOM 18056 N N . CYS A 1 4 ? -9.636 -3.807 1.285 1.00 0.00 5 CYS A N 19
ATOM 18057 C CA . CYS A 1 4 ? -8.754 -2.734 1.738 1.00 0.00 5 CYS A CA 19
ATOM 18058 C C . CYS A 1 4 ? -9.051 -2.426 3.204 1.00 0.00 5 CYS A C 19
ATOM 18059 O O . CYS A 1 4 ? -10.198 -2.177 3.574 1.00 0.00 5 CYS A O 19
ATOM 18066 N N . LYS A 1 5 ? -8.018 -2.481 4.042 1.00 0.00 6 LYS A N 19
ATOM 18067 C CA . LYS A 1 5 ? -8.187 -2.247 5.473 1.00 0.00 6 LYS A CA 19
ATOM 18068 C C . LYS A 1 5 ? -7.776 -0.838 5.884 1.00 0.00 6 LYS A C 19
ATOM 18069 O O . LYS A 1 5 ? -7.368 -0.615 7.024 1.00 0.00 6 LYS A O 19
ATOM 18088 N N . TRP A 1 6 ? -7.898 0.116 4.970 1.00 0.00 7 TRP A N 19
ATOM 18089 C CA . TRP A 1 6 ? -7.549 1.496 5.280 1.00 0.00 7 TRP A CA 19
ATOM 18090 C C . TRP A 1 6 ? -8.709 2.177 6.000 1.00 0.00 7 TRP A C 19
ATOM 18091 O O . TRP A 1 6 ? -9.859 2.081 5.572 1.00 0.00 7 TRP A O 19
ATOM 18112 N N . LYS A 1 7 ? -8.404 2.849 7.105 1.00 0.00 8 LYS A N 19
ATOM 18113 C CA . LYS A 1 7 ? -9.426 3.527 7.896 1.00 0.00 8 LYS A CA 19
ATOM 18114 C C . LYS A 1 7 ? -10.075 4.665 7.117 1.00 0.00 8 LYS A C 19
ATOM 18115 O O . LYS A 1 7 ? -11.287 4.867 7.191 1.00 0.00 8 LYS A O 19
ATOM 18134 N N . GLU A 1 8 ? -9.264 5.411 6.379 1.00 0.00 9 GLU A N 19
ATOM 18135 C CA . GLU A 1 8 ? -9.764 6.535 5.598 1.00 0.00 9 GLU A CA 19
ATOM 18136 C C . GLU A 1 8 ? -10.240 6.094 4.213 1.00 0.00 9 GLU A C 19
ATOM 18137 O O . GLU A 1 8 ? -10.592 6.929 3.380 1.00 0.00 9 GLU A O 19
ATOM 18149 N N . CYS A 1 9 ? -10.246 4.786 3.963 1.00 0.00 10 CYS A N 19
ATOM 18150 C CA . CYS A 1 9 ? -10.676 4.268 2.668 1.00 0.00 10 CYS A CA 19
ATOM 18151 C C . CYS A 1 9 ? -12.018 3.540 2.764 1.00 0.00 10 CYS A C 19
ATOM 18152 O O . CYS A 1 9 ? -12.158 2.583 3.525 1.00 0.00 10 CYS A O 19
ATOM 18159 N N . PRO A 1 10 ? -13.026 3.982 1.988 1.00 0.00 11 PRO A N 19
ATOM 18160 C CA . PRO A 1 10 ? -14.350 3.383 1.975 1.00 0.00 11 PRO A CA 19
ATOM 18161 C C . PRO A 1 10 ? -14.563 2.465 0.771 1.00 0.00 11 PRO A C 19
ATOM 18162 O O . PRO A 1 10 ? -15.663 2.398 0.223 1.00 0.00 11 PRO A O 19
ATOM 18173 N N . GLU A 1 11 ? -13.506 1.774 0.348 1.00 0.00 12 GLU A N 19
ATOM 18174 C CA . GLU A 1 11 ? -13.596 0.885 -0.808 1.00 0.00 12 GLU A CA 19
ATOM 18175 C C . GLU A 1 11 ? -12.942 -0.467 -0.538 1.00 0.00 12 GLU A C 19
ATOM 18176 O O . GLU A 1 11 ? -11.917 -0.554 0.139 1.00 0.00 12 GLU A O 19
ATOM 18188 N N . SER A 1 12 ? -13.547 -1.519 -1.083 1.00 0.00 13 SER A N 19
ATOM 18189 C CA . SER A 1 12 ? -13.038 -2.877 -0.923 1.00 0.00 13 SER A CA 19
ATOM 18190 C C . SER A 1 12 ? -12.593 -3.445 -2.269 1.00 0.00 13 SER A C 19
ATOM 18191 O O . SER A 1 12 ? -12.945 -2.913 -3.322 1.00 0.00 13 SER A O 19
ATOM 18199 N N . ALA A 1 13 ? -11.816 -4.524 -2.229 1.00 0.00 14 ALA A N 19
ATOM 18200 C CA . ALA A 1 13 ? -11.324 -5.154 -3.450 1.00 0.00 14 ALA A CA 19
ATOM 18201 C C . ALA A 1 13 ? -11.991 -6.511 -3.672 1.00 0.00 14 ALA A C 19
ATOM 18202 O O . ALA A 1 13 ? -12.488 -7.131 -2.732 1.00 0.00 14 ALA A O 19
ATOM 18209 N N . SER A 1 14 ? -12.020 -6.956 -4.926 1.00 0.00 15 SER A N 19
ATOM 18210 C CA . SER A 1 14 ? -12.649 -8.227 -5.276 1.00 0.00 15 SER A CA 19
ATOM 18211 C C . SER A 1 14 ? -11.658 -9.390 -5.238 1.00 0.00 15 SER A C 19
ATOM 18212 O O . SER A 1 14 ? -12.052 -10.537 -5.031 1.00 0.00 15 SER A O 19
ATOM 18220 N N . SER A 1 15 ? -10.379 -9.099 -5.450 1.00 0.00 16 SER A N 19
ATOM 18221 C CA . SER A 1 15 ? -9.354 -10.141 -5.442 1.00 0.00 16 SER A CA 19
ATOM 18222 C C . SER A 1 15 ? -8.068 -9.652 -4.783 1.00 0.00 16 SER A C 19
ATOM 18223 O O . SER A 1 15 ? -7.876 -8.451 -4.592 1.00 0.00 16 SER A O 19
ATOM 18231 N N . LEU A 1 16 ? -7.183 -10.590 -4.445 1.00 0.00 17 LEU A N 19
ATOM 18232 C CA . LEU A 1 16 ? -5.908 -10.251 -3.816 1.00 0.00 17 LEU A CA 19
ATOM 18233 C C . LEU A 1 16 ? -5.172 -9.204 -4.645 1.00 0.00 17 LEU A C 19
ATOM 18234 O O . LEU A 1 16 ? -4.517 -8.312 -4.110 1.00 0.00 17 LEU A O 19
ATOM 18250 N N . PHE A 1 17 ? -5.294 -9.326 -5.958 1.00 0.00 18 PHE A N 19
ATOM 18251 C CA . PHE A 1 17 ? -4.658 -8.397 -6.879 1.00 0.00 18 PHE A CA 19
ATOM 18252 C C . PHE A 1 17 ? -5.334 -7.030 -6.834 1.00 0.00 18 PHE A C 19
ATOM 18253 O O . PHE A 1 17 ? -4.684 -6.000 -7.012 1.00 0.00 18 PHE A O 19
ATOM 18270 N N . ASP A 1 18 ? -6.650 -7.029 -6.631 1.00 0.00 19 ASP A N 19
ATOM 18271 C CA . ASP A 1 18 ? -7.417 -5.787 -6.606 1.00 0.00 19 ASP A CA 19
ATOM 18272 C C . ASP A 1 18 ? -6.936 -4.827 -5.517 1.00 0.00 19 ASP A C 19
ATOM 18273 O O . ASP A 1 18 ? -6.763 -3.639 -5.785 1.00 0.00 19 ASP A O 19
ATOM 18282 N N . LEU A 1 19 ? -6.701 -5.320 -4.298 1.00 0.00 20 LEU A N 19
ATOM 18283 C CA . LEU A 1 19 ? -6.226 -4.443 -3.232 1.00 0.00 20 LEU A CA 19
ATOM 18284 C C . LEU A 1 19 ? -4.811 -3.966 -3.531 1.00 0.00 20 LEU A C 19
ATOM 18285 O O . LEU A 1 19 ? -4.488 -2.799 -3.339 1.00 0.00 20 LEU A O 19
ATOM 18301 N N . GLN A 1 20 ? -3.970 -4.879 -4.004 1.00 0.00 21 GLN A N 19
ATOM 18302 C CA . GLN A 1 20 ? -2.588 -4.547 -4.329 1.00 0.00 21 GLN A CA 19
ATOM 18303 C C . GLN A 1 20 ? -2.526 -3.431 -5.365 1.00 0.00 21 GLN A C 19
ATOM 18304 O O . GLN A 1 20 ? -1.793 -2.456 -5.200 1.00 0.00 21 GLN A O 19
ATOM 18318 N N . ARG A 1 21 ? -3.300 -3.579 -6.433 1.00 0.00 22 ARG A N 19
ATOM 18319 C CA . ARG A 1 21 ? -3.333 -2.583 -7.496 1.00 0.00 22 ARG A CA 19
ATOM 18320 C C . ARG A 1 21 ? -3.999 -1.300 -7.012 1.00 0.00 22 ARG A C 19
ATOM 18321 O O . ARG A 1 21 ? -3.564 -0.198 -7.344 1.00 0.00 22 ARG A O 19
ATOM 18342 N N . HIS A 1 22 ? -5.056 -1.455 -6.227 1.00 0.00 23 HIS A N 19
ATOM 18343 C CA . HIS A 1 22 ? -5.789 -0.316 -5.691 1.00 0.00 23 HIS A CA 19
ATOM 18344 C C . HIS A 1 22 ? -4.953 0.433 -4.653 1.00 0.00 23 HIS A C 19
ATOM 18345 O O . HIS A 1 22 ? -4.864 1.657 -4.682 1.00 0.00 23 HIS A O 19
ATOM 18359 N N . LEU A 1 23 ? -4.355 -0.312 -3.733 1.00 0.00 24 LEU A N 19
ATOM 18360 C CA . LEU A 1 23 ? -3.541 0.278 -2.676 1.00 0.00 24 LEU A CA 19
ATOM 18361 C C . LEU A 1 23 ? -2.243 0.872 -3.213 1.00 0.00 24 LEU A C 19
ATOM 18362 O O . LEU A 1 23 ? -1.838 1.963 -2.814 1.00 0.00 24 LEU A O 19
ATOM 18378 N N . LEU A 1 24 ? -1.581 0.146 -4.100 1.00 0.00 25 LEU A N 19
ATOM 18379 C CA . LEU A 1 24 ? -0.317 0.606 -4.661 1.00 0.00 25 LEU A CA 19
ATOM 18380 C C . LEU A 1 24 ? -0.502 1.853 -5.525 1.00 0.00 25 LEU A C 19
ATOM 18381 O O . LEU A 1 24 ? 0.261 2.810 -5.418 1.00 0.00 25 LEU A O 19
ATOM 18397 N N . LYS A 1 25 ? -1.504 1.838 -6.390 1.00 0.00 26 LYS A N 19
ATOM 18398 C CA . LYS A 1 25 ? -1.756 2.973 -7.273 1.00 0.00 26 LYS A CA 19
ATOM 18399 C C . LYS A 1 25 ? -2.481 4.118 -6.573 1.00 0.00 26 LYS A C 19
ATOM 18400 O O . LYS A 1 25 ? -2.182 5.290 -6.802 1.00 0.00 26 LYS A O 19
ATOM 18419 N N . ASP A 1 26 ? -3.468 3.769 -5.762 1.00 0.00 27 ASP A N 19
ATOM 18420 C CA . ASP A 1 26 ? -4.286 4.766 -5.072 1.00 0.00 27 ASP A CA 19
ATOM 18421 C C . ASP A 1 26 ? -3.677 5.282 -3.768 1.00 0.00 27 ASP A C 19
ATOM 18422 O O . ASP A 1 26 ? -3.712 6.483 -3.497 1.00 0.00 27 ASP A O 19
ATOM 18431 N N . HIS A 1 27 ? -3.169 4.380 -2.938 1.00 0.00 28 HIS A N 19
ATOM 18432 C CA . HIS A 1 27 ? -2.618 4.775 -1.640 1.00 0.00 28 HIS A CA 19
ATOM 18433 C C . HIS A 1 27 ? -1.118 5.069 -1.677 1.00 0.00 28 HIS A C 19
ATOM 18434 O O . HIS A 1 27 ? -0.514 5.314 -0.633 1.00 0.00 28 HIS A O 19
ATOM 18448 N N . VAL A 1 28 ? -0.511 5.059 -2.859 1.00 0.00 29 VAL A N 19
ATOM 18449 C CA . VAL A 1 28 ? 0.915 5.342 -2.961 1.00 0.00 29 VAL A CA 19
ATOM 18450 C C . VAL A 1 28 ? 1.217 6.283 -4.108 1.00 0.00 29 VAL A C 19
ATOM 18451 O O . VAL A 1 28 ? 1.368 5.871 -5.258 1.00 0.00 29 VAL A O 19
ATOM 18464 N N . SER A 1 29 ? 1.316 7.552 -3.765 1.00 0.00 30 SER A N 19
ATOM 18465 C CA . SER A 1 29 ? 1.616 8.594 -4.723 1.00 0.00 30 SER A CA 19
ATOM 18466 C C . SER A 1 29 ? 2.984 8.367 -5.364 1.00 0.00 30 SER A C 19
ATOM 18467 O O . SER A 1 29 ? 3.278 8.908 -6.430 1.00 0.00 30 SER A O 19
ATOM 18475 N N . GLN A 1 30 ? 3.815 7.561 -4.700 1.00 0.00 31 GLN A N 19
ATOM 18476 C CA . GLN A 1 30 ? 5.158 7.246 -5.187 1.00 0.00 31 GLN A CA 19
ATOM 18477 C C . GLN A 1 30 ? 6.135 8.370 -4.857 1.00 0.00 31 GLN A C 19
ATOM 18478 O O . GLN A 1 30 ? 5.763 9.370 -4.242 1.00 0.00 31 GLN A O 19
ATOM 18492 N N . ASP A 1 31 ? 7.390 8.194 -5.260 1.00 0.00 32 ASP A N 19
ATOM 18493 C CA . ASP A 1 31 ? 8.426 9.187 -4.998 1.00 0.00 32 ASP A CA 19
ATOM 18494 C C . ASP A 1 31 ? 8.113 10.511 -5.687 1.00 0.00 32 ASP A C 19
ATOM 18495 O O . ASP A 1 31 ? 8.361 11.581 -5.134 1.00 0.00 32 ASP A O 19
ATOM 18504 N N . PHE A 1 32 ? 7.567 10.433 -6.897 1.00 0.00 33 PHE A N 19
ATOM 18505 C CA . PHE A 1 32 ? 7.222 11.629 -7.662 1.00 0.00 33 PHE A CA 19
ATOM 18506 C C . PHE A 1 32 ? 8.477 12.381 -8.095 1.00 0.00 33 PHE A C 19
ATOM 18507 O O . PHE A 1 32 ? 8.790 12.452 -9.284 1.00 0.00 33 PHE A O 19
ATOM 18524 N N . LYS A 1 33 ? 9.192 12.940 -7.124 1.00 0.00 34 LYS A N 19
ATOM 18525 C CA . LYS A 1 33 ? 10.413 13.687 -7.405 1.00 0.00 34 LYS A CA 19
ATOM 18526 C C . LYS A 1 33 ? 11.312 13.743 -6.174 1.00 0.00 34 LYS A C 19
ATOM 18527 O O . LYS A 1 33 ? 12.008 14.733 -5.946 1.00 0.00 34 LYS A O 19
ATOM 18546 N N . HIS A 1 34 ? 11.293 12.675 -5.383 1.00 0.00 35 HIS A N 19
ATOM 18547 C CA . HIS A 1 34 ? 12.107 12.603 -4.175 1.00 0.00 35 HIS A CA 19
ATOM 18548 C C . HIS A 1 34 ? 13.528 12.145 -4.502 1.00 0.00 35 HIS A C 19
ATOM 18549 O O . HIS A 1 34 ? 13.723 11.247 -5.321 1.00 0.00 35 HIS A O 19
ATOM 18564 N N . PRO A 1 35 ? 14.543 12.755 -3.864 1.00 0.00 36 PRO A N 19
ATOM 18565 C CA . PRO A 1 35 ? 15.947 12.400 -4.095 1.00 0.00 36 PRO A CA 19
ATOM 18566 C C . PRO A 1 35 ? 16.294 11.024 -3.536 1.00 0.00 36 PRO A C 19
ATOM 18567 O O . PRO A 1 35 ? 16.955 10.223 -4.198 1.00 0.00 36 PRO A O 19
ATOM 18578 N N . MET A 1 36 ? 15.844 10.757 -2.315 1.00 0.00 37 MET A N 19
ATOM 18579 C CA . MET A 1 36 ? 16.106 9.477 -1.666 1.00 0.00 37 MET A CA 19
ATOM 18580 C C . MET A 1 36 ? 15.168 9.270 -0.480 1.00 0.00 37 MET A C 19
ATOM 18581 O O . MET A 1 36 ? 15.567 9.420 0.675 1.00 0.00 37 MET A O 19
ATOM 18595 N N . GLU A 1 37 ? 13.919 8.925 -0.775 1.00 0.00 38 GLU A N 19
ATOM 18596 C CA . GLU A 1 37 ? 12.922 8.698 0.266 1.00 0.00 38 GLU A CA 19
ATOM 18597 C C . GLU A 1 37 ? 12.328 7.293 0.155 1.00 0.00 38 GLU A C 19
ATOM 18598 O O . GLU A 1 37 ? 11.511 7.026 -0.726 1.00 0.00 38 GLU A O 19
ATOM 18610 N N . PRO A 1 38 ? 12.731 6.372 1.050 1.00 0.00 39 PRO A N 19
ATOM 18611 C CA . PRO A 1 38 ? 12.231 4.992 1.042 1.00 0.00 39 PRO A CA 19
ATOM 18612 C C . PRO A 1 38 ? 10.711 4.926 1.120 1.00 0.00 39 PRO A C 19
ATOM 18613 O O . PRO A 1 38 ? 10.064 5.840 1.632 1.00 0.00 39 PRO A O 19
ATOM 18624 N N . LEU A 1 39 ? 10.147 3.838 0.608 1.00 0.00 40 LEU A N 19
ATOM 18625 C CA . LEU A 1 39 ? 8.703 3.648 0.618 1.00 0.00 40 LEU A CA 19
ATOM 18626 C C . LEU A 1 39 ? 8.266 2.896 1.873 1.00 0.00 40 LEU A C 19
ATOM 18627 O O . LEU A 1 39 ? 8.568 1.716 2.042 1.00 0.00 40 LEU A O 19
ATOM 18643 N N . ALA A 1 40 ? 7.568 3.602 2.757 1.00 0.00 41 ALA A N 19
ATOM 18644 C CA . ALA A 1 40 ? 7.097 3.032 4.015 1.00 0.00 41 ALA A CA 19
ATOM 18645 C C . ALA A 1 40 ? 5.583 2.832 4.018 1.00 0.00 41 ALA A C 19
ATOM 18646 O O . ALA A 1 40 ? 4.852 3.542 3.329 1.00 0.00 41 ALA A O 19
ATOM 18653 N N . CYS A 1 41 ? 5.119 1.860 4.805 1.00 0.00 42 CYS A N 19
ATOM 18654 C CA . CYS A 1 41 ? 3.691 1.571 4.901 1.00 0.00 42 CYS A CA 19
ATOM 18655 C C . CYS A 1 41 ? 2.950 2.800 5.406 1.00 0.00 42 CYS A C 19
ATOM 18656 O O . CYS A 1 41 ? 3.462 3.549 6.238 1.00 0.00 42 CYS A O 19
ATOM 18663 N N . ASN A 1 42 ? 1.758 3.024 4.870 1.00 0.00 43 ASN A N 19
ATOM 18664 C CA . ASN A 1 42 ? 0.967 4.188 5.238 1.00 0.00 43 ASN A CA 19
ATOM 18665 C C . ASN A 1 42 ? -0.294 3.806 6.007 1.00 0.00 43 ASN A C 19
ATOM 18666 O O . ASN A 1 42 ? -1.359 4.384 5.793 1.00 0.00 43 ASN A O 19
ATOM 18677 N N . TRP A 1 43 ? -0.166 2.844 6.914 1.00 0.00 44 TRP A N 19
ATOM 18678 C CA . TRP A 1 43 ? -1.300 2.411 7.721 1.00 0.00 44 TRP A CA 19
ATOM 18679 C C . TRP A 1 43 ? -1.320 3.157 9.053 1.00 0.00 44 TRP A C 19
ATOM 18680 O O . TRP A 1 43 ? -0.274 3.530 9.583 1.00 0.00 44 TRP A O 19
ATOM 18701 N N . GLU A 1 44 ? -2.518 3.387 9.574 1.00 0.00 45 GLU A N 19
ATOM 18702 C CA . GLU A 1 44 ? -2.689 4.109 10.832 1.00 0.00 45 GLU A CA 19
ATOM 18703 C C . GLU A 1 44 ? -1.827 3.535 11.957 1.00 0.00 45 GLU A C 19
ATOM 18704 O O . GLU A 1 44 ? -1.123 4.276 12.643 1.00 0.00 45 GLU A O 19
ATOM 18716 N N . ASP A 1 45 ? -1.903 2.224 12.165 1.00 0.00 46 ASP A N 19
ATOM 18717 C CA . ASP A 1 45 ? -1.144 1.583 13.237 1.00 0.00 46 ASP A CA 19
ATOM 18718 C C . ASP A 1 45 ? 0.116 0.882 12.726 1.00 0.00 46 ASP A C 19
ATOM 18719 O O . ASP A 1 45 ? 1.076 0.707 13.477 1.00 0.00 46 ASP A O 19
ATOM 18728 N N . CYS A 1 46 ? 0.112 0.467 11.465 1.00 0.00 47 CYS A N 19
ATOM 18729 C CA . CYS A 1 46 ? 1.266 -0.228 10.900 1.00 0.00 47 CYS A CA 19
ATOM 18730 C C . CYS A 1 46 ? 2.466 0.698 10.748 1.00 0.00 47 CYS A C 19
ATOM 18731 O O . CYS A 1 46 ? 2.339 1.835 10.293 1.00 0.00 47 CYS A O 19
ATOM 18738 N N . ASP A 1 47 ? 3.636 0.187 11.117 1.00 0.00 48 ASP A N 19
ATOM 18739 C CA . ASP A 1 47 ? 4.877 0.943 11.011 1.00 0.00 48 ASP A CA 19
ATOM 18740 C C . ASP A 1 47 ? 5.826 0.261 10.028 1.00 0.00 48 ASP A C 19
ATOM 18741 O O . ASP A 1 47 ? 7.044 0.421 10.107 1.00 0.00 48 ASP A O 19
ATOM 18750 N N . PHE A 1 48 ? 5.249 -0.503 9.103 1.00 0.00 49 PHE A N 19
ATOM 18751 C CA . PHE A 1 48 ? 6.023 -1.221 8.098 1.00 0.00 49 PHE A CA 19
ATOM 18752 C C . PHE A 1 48 ? 6.763 -0.256 7.180 1.00 0.00 49 PHE A C 19
ATOM 18753 O O . PHE A 1 48 ? 6.249 0.804 6.828 1.00 0.00 49 PHE A O 19
ATOM 18770 N N . LEU A 1 49 ? 7.978 -0.634 6.805 1.00 0.00 50 LEU A N 19
ATOM 18771 C CA . LEU A 1 49 ? 8.803 0.190 5.931 1.00 0.00 50 LEU A CA 19
ATOM 18772 C C . LEU A 1 49 ? 9.422 -0.649 4.816 1.00 0.00 50 LEU A C 19
ATOM 18773 O O . LEU A 1 49 ? 9.831 -1.789 5.035 1.00 0.00 50 LEU A O 19
ATOM 18789 N N . GLY A 1 50 ? 9.485 -0.074 3.619 1.00 0.00 51 GLY A N 19
ATOM 18790 C CA . GLY A 1 50 ? 10.054 -0.776 2.484 1.00 0.00 51 GLY A CA 19
ATOM 18791 C C . GLY A 1 50 ? 11.038 0.080 1.709 1.00 0.00 51 GLY A C 19
ATOM 18792 O O . GLY A 1 50 ? 11.133 1.286 1.936 1.00 0.00 51 GLY A O 19
ATOM 18796 N N . ASP A 1 51 ? 11.772 -0.545 0.794 1.00 0.00 52 ASP A N 19
ATOM 18797 C CA . ASP A 1 51 ? 12.755 0.169 -0.013 1.00 0.00 52 ASP A CA 19
ATOM 18798 C C . ASP A 1 51 ? 12.148 0.632 -1.334 1.00 0.00 52 ASP A C 19
ATOM 18799 O O . ASP A 1 51 ? 12.530 1.671 -1.873 1.00 0.00 52 ASP A O 19
ATOM 18808 N N . ASP A 1 52 ? 11.202 -0.145 -1.852 1.00 0.00 53 ASP A N 19
ATOM 18809 C CA . ASP A 1 52 ? 10.546 0.188 -3.112 1.00 0.00 53 ASP A CA 19
ATOM 18810 C C . ASP A 1 52 ? 9.035 0.007 -3.005 1.00 0.00 53 ASP A C 19
ATOM 18811 O O . ASP A 1 52 ? 8.535 -0.560 -2.034 1.00 0.00 53 ASP A O 19
ATOM 18820 N N . THR A 1 53 ? 8.314 0.491 -4.012 1.00 0.00 54 THR A N 19
ATOM 18821 C CA . THR A 1 53 ? 6.859 0.382 -4.032 1.00 0.00 54 THR A CA 19
ATOM 18822 C C . THR A 1 53 ? 6.424 -1.078 -4.017 1.00 0.00 54 THR A C 19
ATOM 18823 O O . THR A 1 53 ? 5.422 -1.432 -3.395 1.00 0.00 54 THR A O 19
ATOM 18834 N N . ALA A 1 54 ? 7.181 -1.921 -4.710 1.00 0.00 55 ALA A N 19
ATOM 18835 C CA . ALA A 1 54 ? 6.874 -3.343 -4.781 1.00 0.00 55 ALA A CA 19
ATOM 18836 C C . ALA A 1 54 ? 7.050 -4.017 -3.423 1.00 0.00 55 ALA A C 19
ATOM 18837 O O . ALA A 1 54 ? 6.302 -4.924 -3.064 1.00 0.00 55 ALA A O 19
ATOM 18844 N N . SER A 1 55 ? 8.049 -3.575 -2.674 1.00 0.00 56 SER A N 19
ATOM 18845 C CA . SER A 1 55 ? 8.320 -4.144 -1.361 1.00 0.00 56 SER A CA 19
ATOM 18846 C C . SER A 1 55 ? 7.123 -3.971 -0.429 1.00 0.00 56 SER A C 19
ATOM 18847 O O . SER A 1 55 ? 6.863 -4.827 0.417 1.00 0.00 56 SER A O 19
ATOM 18855 N N . ILE A 1 56 ? 6.395 -2.866 -0.581 1.00 0.00 57 ILE A N 19
ATOM 18856 C CA . ILE A 1 56 ? 5.235 -2.614 0.263 1.00 0.00 57 ILE A CA 19
ATOM 18857 C C . ILE A 1 56 ? 4.083 -3.530 -0.108 1.00 0.00 57 ILE A C 19
ATOM 18858 O O . ILE A 1 56 ? 3.478 -4.159 0.758 1.00 0.00 57 ILE A O 19
ATOM 18874 N N . VAL A 1 57 ? 3.783 -3.604 -1.401 1.00 0.00 58 VAL A N 19
ATOM 18875 C CA . VAL A 1 57 ? 2.690 -4.438 -1.877 1.00 0.00 58 VAL A CA 19
ATOM 18876 C C . VAL A 1 57 ? 2.869 -5.879 -1.426 1.00 0.00 58 VAL A C 19
ATOM 18877 O O . VAL A 1 57 ? 1.897 -6.566 -1.112 1.00 0.00 58 VAL A O 19
ATOM 18890 N N . ASN A 1 58 ? 4.117 -6.324 -1.362 1.00 0.00 59 ASN A N 19
ATOM 18891 C CA . ASN A 1 58 ? 4.411 -7.672 -0.911 1.00 0.00 59 ASN A CA 19
ATOM 18892 C C . ASN A 1 58 ? 4.038 -7.795 0.561 1.00 0.00 59 ASN A C 19
ATOM 18893 O O . ASN A 1 58 ? 3.463 -8.790 0.993 1.00 0.00 59 ASN A O 19
ATOM 18904 N N . HIS A 1 59 ? 4.365 -6.761 1.323 1.00 0.00 60 HIS A N 19
ATOM 18905 C CA . HIS A 1 59 ? 4.055 -6.729 2.744 1.00 0.00 60 HIS A CA 19
ATOM 18906 C C . HIS A 1 59 ? 2.552 -6.566 2.968 1.00 0.00 60 HIS A C 19
ATOM 18907 O O . HIS A 1 59 ? 1.966 -7.224 3.827 1.00 0.00 60 HIS A O 19
ATOM 18921 N N . ILE A 1 60 ? 1.942 -5.664 2.205 1.00 0.00 61 ILE A N 19
ATOM 18922 C CA . ILE A 1 60 ? 0.516 -5.385 2.331 1.00 0.00 61 ILE A CA 19
ATOM 18923 C C . ILE A 1 60 ? -0.342 -6.607 2.040 1.00 0.00 61 ILE A C 19
ATOM 18924 O O . ILE A 1 60 ? -1.304 -6.879 2.750 1.00 0.00 61 ILE A O 19
ATOM 18940 N N . ASN A 1 61 ? -0.007 -7.341 0.996 1.00 0.00 62 ASN A N 19
ATOM 18941 C CA . ASN A 1 61 ? -0.783 -8.522 0.646 1.00 0.00 62 ASN A CA 19
ATOM 18942 C C . ASN A 1 61 ? -0.658 -9.598 1.730 1.00 0.00 62 ASN A C 19
ATOM 18943 O O . ASN A 1 61 ? -1.623 -10.299 2.036 1.00 0.00 62 ASN A O 19
ATOM 18954 N N . ALA A 1 62 ? 0.544 -9.735 2.290 1.00 0.00 63 ALA A N 19
ATOM 18955 C CA . ALA A 1 62 ? 0.803 -10.738 3.317 1.00 0.00 63 ALA A CA 19
ATOM 18956 C C . ALA A 1 62 ? 0.330 -10.298 4.699 1.00 0.00 63 ALA A C 19
ATOM 18957 O O . ALA A 1 62 ? -0.272 -11.079 5.436 1.00 0.00 63 ALA A O 19
ATOM 18964 N N . GLN A 1 63 ? 0.627 -9.054 5.055 1.00 0.00 64 GLN A N 19
ATOM 18965 C CA . GLN A 1 63 ? 0.254 -8.525 6.361 1.00 0.00 64 GLN A CA 19
ATOM 18966 C C . GLN A 1 63 ? -1.076 -7.781 6.325 1.00 0.00 64 GLN A C 19
ATOM 18967 O O . GLN A 1 63 ? -1.711 -7.590 7.362 1.00 0.00 64 GLN A O 19
ATOM 18981 N N . HIS A 1 64 ? -1.504 -7.365 5.138 1.00 0.00 65 HIS A N 19
ATOM 18982 C CA . HIS A 1 64 ? -2.775 -6.648 5.012 1.00 0.00 65 HIS A CA 19
ATOM 18983 C C . HIS A 1 64 ? -3.687 -7.340 4.004 1.00 0.00 65 HIS A C 19
ATOM 18984 O O . HIS A 1 64 ? -3.405 -8.505 3.654 1.00 0.00 65 HIS A O 19
ATOM 19001 N N . ASP A 1 1 ? -11.279 -11.966 -3.199 1.00 0.00 2 ASP A N 20
ATOM 19002 C CA . ASP A 1 1 ? -11.961 -10.783 -2.609 1.00 0.00 2 ASP A CA 20
ATOM 19003 C C . ASP A 1 1 ? -11.106 -10.136 -1.527 1.00 0.00 2 ASP A C 20
ATOM 19004 O O . ASP A 1 1 ? -11.215 -10.482 -0.350 1.00 0.00 2 ASP A O 20
ATOM 19015 N N . LEU A 1 2 ? -10.257 -9.193 -1.926 1.00 0.00 3 LEU A N 20
ATOM 19016 C CA . LEU A 1 2 ? -9.393 -8.506 -0.975 1.00 0.00 3 LEU A CA 20
ATOM 19017 C C . LEU A 1 2 ? -10.110 -7.312 -0.354 1.00 0.00 3 LEU A C 20
ATOM 19018 O O . LEU A 1 2 ? -10.829 -6.576 -1.026 1.00 0.00 3 LEU A O 20
ATOM 19034 N N . LYS A 1 3 ? -9.919 -7.158 0.945 1.00 0.00 4 LYS A N 20
ATOM 19035 C CA . LYS A 1 3 ? -10.550 -6.086 1.716 1.00 0.00 4 LYS A CA 20
ATOM 19036 C C . LYS A 1 3 ? -9.545 -5.041 2.198 1.00 0.00 4 LYS A C 20
ATOM 19037 O O . LYS A 1 3 ? -8.707 -5.334 3.050 1.00 0.00 4 LYS A O 20
ATOM 19056 N N . CYS A 1 4 ? -9.641 -3.817 1.681 1.00 0.00 5 CYS A N 20
ATOM 19057 C CA . CYS A 1 4 ? -8.738 -2.752 2.112 1.00 0.00 5 CYS A CA 20
ATOM 19058 C C . CYS A 1 4 ? -8.888 -2.535 3.615 1.00 0.00 5 CYS A C 20
ATOM 19059 O O . CYS A 1 4 ? -9.994 -2.325 4.113 1.00 0.00 5 CYS A O 20
ATOM 19066 N N . LYS A 1 5 ? -7.774 -2.612 4.337 1.00 0.00 6 LYS A N 20
ATOM 19067 C CA . LYS A 1 5 ? -7.792 -2.451 5.787 1.00 0.00 6 LYS A CA 20
ATOM 19068 C C . LYS A 1 5 ? -7.677 -0.988 6.205 1.00 0.00 6 LYS A C 20
ATOM 19069 O O . LYS A 1 5 ? -7.555 -0.688 7.392 1.00 0.00 6 LYS A O 20
ATOM 19088 N N . TRP A 1 6 ? -7.725 -0.076 5.239 1.00 0.00 7 TRP A N 20
ATOM 19089 C CA . TRP A 1 6 ? -7.632 1.344 5.549 1.00 0.00 7 TRP A CA 20
ATOM 19090 C C . TRP A 1 6 ? -8.928 1.827 6.193 1.00 0.00 7 TRP A C 20
ATOM 19091 O O . TRP A 1 6 ? -10.020 1.545 5.700 1.00 0.00 7 TRP A O 20
ATOM 19112 N N . LYS A 1 7 ? -8.800 2.544 7.304 1.00 0.00 8 LYS A N 20
ATOM 19113 C CA . LYS A 1 7 ? -9.963 3.052 8.024 1.00 0.00 8 LYS A CA 20
ATOM 19114 C C . LYS A 1 7 ? -10.656 4.163 7.245 1.00 0.00 8 LYS A C 20
ATOM 19115 O O . LYS A 1 7 ? -11.882 4.271 7.257 1.00 0.00 8 LYS A O 20
ATOM 19134 N N . GLU A 1 8 ? -9.866 4.991 6.574 1.00 0.00 9 GLU A N 20
ATOM 19135 C CA . GLU A 1 8 ? -10.408 6.098 5.796 1.00 0.00 9 GLU A CA 20
ATOM 19136 C C . GLU A 1 8 ? -10.769 5.664 4.376 1.00 0.00 9 GLU A C 20
ATOM 19137 O O . GLU A 1 8 ? -11.106 6.499 3.537 1.00 0.00 9 GLU A O 20
ATOM 19149 N N . CYS A 1 9 ? -10.696 4.363 4.103 1.00 0.00 10 CYS A N 20
ATOM 19150 C CA . CYS A 1 9 ? -11.017 3.855 2.773 1.00 0.00 10 CYS A CA 20
ATOM 19151 C C . CYS A 1 9 ? -12.331 3.072 2.773 1.00 0.00 10 CYS A C 20
ATOM 19152 O O . CYS A 1 9 ? -12.479 2.095 3.508 1.00 0.00 10 CYS A O 20
ATOM 19159 N N . PRO A 1 10 ? -13.307 3.490 1.945 1.00 0.00 11 PRO A N 20
ATOM 19160 C CA . PRO A 1 10 ? -14.604 2.842 1.841 1.00 0.00 11 PRO A CA 20
ATOM 19161 C C . PRO A 1 10 ? -14.709 1.931 0.618 1.00 0.00 11 PRO A C 20
ATOM 19162 O O . PRO A 1 10 ? -15.808 1.588 0.184 1.00 0.00 11 PRO A O 20
ATOM 19173 N N . GLU A 1 11 ? -13.563 1.558 0.052 1.00 0.00 12 GLU A N 20
ATOM 19174 C CA . GLU A 1 11 ? -13.540 0.708 -1.135 1.00 0.00 12 GLU A CA 20
ATOM 19175 C C . GLU A 1 11 ? -13.001 -0.685 -0.824 1.00 0.00 12 GLU A C 20
ATOM 19176 O O . GLU A 1 11 ? -12.084 -0.846 -0.019 1.00 0.00 12 GLU A O 20
ATOM 19188 N N . SER A 1 12 ? -13.580 -1.689 -1.478 1.00 0.00 13 SER A N 20
ATOM 19189 C CA . SER A 1 12 ? -13.167 -3.074 -1.290 1.00 0.00 13 SER A CA 20
ATOM 19190 C C . SER A 1 12 ? -12.534 -3.625 -2.565 1.00 0.00 13 SER A C 20
ATOM 19191 O O . SER A 1 12 ? -12.690 -3.053 -3.644 1.00 0.00 13 SER A O 20
ATOM 19199 N N . ALA A 1 13 ? -11.818 -4.737 -2.434 1.00 0.00 14 ALA A N 20
ATOM 19200 C CA . ALA A 1 13 ? -11.158 -5.363 -3.575 1.00 0.00 14 ALA A CA 20
ATOM 19201 C C . ALA A 1 13 ? -11.824 -6.689 -3.935 1.00 0.00 14 ALA A C 20
ATOM 19202 O O . ALA A 1 13 ? -12.473 -7.316 -3.097 1.00 0.00 14 ALA A O 20
ATOM 19209 N N . SER A 1 14 ? -11.667 -7.106 -5.189 1.00 0.00 15 SER A N 20
ATOM 19210 C CA . SER A 1 14 ? -12.262 -8.352 -5.663 1.00 0.00 15 SER A CA 20
ATOM 19211 C C . SER A 1 14 ? -11.268 -9.510 -5.598 1.00 0.00 15 SER A C 20
ATOM 19212 O O . SER A 1 14 ? -11.661 -10.667 -5.451 1.00 0.00 15 SER A O 20
ATOM 19220 N N . SER A 1 15 ? -9.981 -9.196 -5.710 1.00 0.00 16 SER A N 20
ATOM 19221 C CA . SER A 1 15 ? -8.940 -10.219 -5.663 1.00 0.00 16 SER A CA 20
ATOM 19222 C C . SER A 1 15 ? -7.719 -9.721 -4.896 1.00 0.00 16 SER A C 20
ATOM 19223 O O . SER A 1 15 ? -7.523 -8.516 -4.739 1.00 0.00 16 SER A O 20
ATOM 19231 N N . LEU A 1 16 ? -6.891 -10.656 -4.429 1.00 0.00 17 LEU A N 20
ATOM 19232 C CA . LEU A 1 16 ? -5.682 -10.307 -3.686 1.00 0.00 17 LEU A CA 20
ATOM 19233 C C . LEU A 1 16 ? -4.872 -9.270 -4.452 1.00 0.00 17 LEU A C 20
ATOM 19234 O O . LEU A 1 16 ? -4.268 -8.372 -3.865 1.00 0.00 17 LEU A O 20
ATOM 19250 N N . PHE A 1 17 ? -4.887 -9.396 -5.770 1.00 0.00 18 PHE A N 20
ATOM 19251 C CA . PHE A 1 17 ? -4.181 -8.474 -6.641 1.00 0.00 18 PHE A CA 20
ATOM 19252 C C . PHE A 1 17 ? -4.865 -7.112 -6.635 1.00 0.00 18 PHE A C 20
ATOM 19253 O O . PHE A 1 17 ? -4.212 -6.076 -6.764 1.00 0.00 18 PHE A O 20
ATOM 19270 N N . ASP A 1 18 ? -6.190 -7.123 -6.507 1.00 0.00 19 ASP A N 20
ATOM 19271 C CA . ASP A 1 18 ? -6.965 -5.889 -6.513 1.00 0.00 19 ASP A CA 20
ATOM 19272 C C . ASP A 1 18 ? -6.533 -4.945 -5.393 1.00 0.00 19 ASP A C 20
ATOM 19273 O O . ASP A 1 18 ? -6.357 -3.750 -5.632 1.00 0.00 19 ASP A O 20
ATOM 19282 N N . LEU A 1 19 ? -6.340 -5.461 -4.176 1.00 0.00 20 LEU A N 20
ATOM 19283 C CA . LEU A 1 19 ? -5.909 -4.606 -3.079 1.00 0.00 20 LEU A CA 20
ATOM 19284 C C . LEU A 1 19 ? -4.582 -3.939 -3.415 1.00 0.00 20 LEU A C 20
ATOM 19285 O O . LEU A 1 19 ? -4.412 -2.738 -3.222 1.00 0.00 20 LEU A O 20
ATOM 19301 N N . GLN A 1 20 ? -3.643 -4.730 -3.917 1.00 0.00 21 GLN A N 20
ATOM 19302 C CA . GLN A 1 20 ? -2.327 -4.219 -4.274 1.00 0.00 21 GLN A CA 20
ATOM 19303 C C . GLN A 1 20 ? -2.424 -3.134 -5.338 1.00 0.00 21 GLN A C 20
ATOM 19304 O O . GLN A 1 20 ? -1.834 -2.065 -5.197 1.00 0.00 21 GLN A O 20
ATOM 19318 N N . ARG A 1 21 ? -3.171 -3.412 -6.400 1.00 0.00 22 ARG A N 20
ATOM 19319 C CA . ARG A 1 21 ? -3.336 -2.452 -7.485 1.00 0.00 22 ARG A CA 20
ATOM 19320 C C . ARG A 1 21 ? -4.017 -1.180 -6.989 1.00 0.00 22 ARG A C 20
ATOM 19321 O O . ARG A 1 21 ? -3.591 -0.069 -7.302 1.00 0.00 22 ARG A O 20
ATOM 19342 N N . HIS A 1 22 ? -5.085 -1.356 -6.224 1.00 0.00 23 HIS A N 20
ATOM 19343 C CA . HIS A 1 22 ? -5.845 -0.233 -5.688 1.00 0.00 23 HIS A CA 20
ATOM 19344 C C . HIS A 1 22 ? -5.071 0.529 -4.613 1.00 0.00 23 HIS A C 20
ATOM 19345 O O . HIS A 1 22 ? -5.065 1.756 -4.602 1.00 0.00 23 HIS A O 20
ATOM 19359 N N . LEU A 1 23 ? -4.455 -0.196 -3.689 1.00 0.00 24 LEU A N 20
ATOM 19360 C CA . LEU A 1 23 ? -3.730 0.433 -2.593 1.00 0.00 24 LEU A CA 20
ATOM 19361 C C . LEU A 1 23 ? -2.456 1.133 -3.042 1.00 0.00 24 LEU A C 20
ATOM 19362 O O . LEU A 1 23 ? -2.188 2.264 -2.640 1.00 0.00 24 LEU A O 20
ATOM 19378 N N . LEU A 1 24 ? -1.654 0.455 -3.840 1.00 0.00 25 LEU A N 20
ATOM 19379 C CA . LEU A 1 24 ? -0.394 1.024 -4.286 1.00 0.00 25 LEU A CA 20
ATOM 19380 C C . LEU A 1 24 ? -0.595 2.249 -5.183 1.00 0.00 25 LEU A C 20
ATOM 19381 O O . LEU A 1 24 ? 0.090 3.254 -5.022 1.00 0.00 25 LEU A O 20
ATOM 19397 N N . LYS A 1 25 ? -1.523 2.165 -6.128 1.00 0.00 26 LYS A N 20
ATOM 19398 C CA . LYS A 1 25 ? -1.782 3.283 -7.038 1.00 0.00 26 LYS A CA 20
ATOM 19399 C C . LYS A 1 25 ? -2.640 4.380 -6.408 1.00 0.00 26 LYS A C 20
ATOM 19400 O O . LYS A 1 25 ? -2.416 5.568 -6.642 1.00 0.00 26 LYS A O 20
ATOM 19419 N N . ASP A 1 26 ? -3.658 3.972 -5.661 1.00 0.00 27 ASP A N 20
ATOM 19420 C CA . ASP A 1 26 ? -4.600 4.914 -5.055 1.00 0.00 27 ASP A CA 20
ATOM 19421 C C . ASP A 1 26 ? -4.124 5.522 -3.734 1.00 0.00 27 ASP A C 20
ATOM 19422 O O . ASP A 1 26 ? -4.335 6.710 -3.490 1.00 0.00 27 ASP A O 20
ATOM 19431 N N . HIS A 1 27 ? -3.530 4.714 -2.865 1.00 0.00 28 HIS A N 20
ATOM 19432 C CA . HIS A 1 27 ? -3.094 5.211 -1.559 1.00 0.00 28 HIS A CA 20
ATOM 19433 C C . HIS A 1 27 ? -1.669 5.766 -1.578 1.00 0.00 28 HIS A C 20
ATOM 19434 O O . HIS A 1 27 ? -1.133 6.132 -0.532 1.00 0.00 28 HIS A O 20
ATOM 19448 N N . VAL A 1 28 ? -1.057 5.845 -2.756 1.00 0.00 29 VAL A N 20
ATOM 19449 C CA . VAL A 1 28 ? 0.298 6.377 -2.864 1.00 0.00 29 VAL A CA 20
ATOM 19450 C C . VAL A 1 28 ? 0.358 7.514 -3.866 1.00 0.00 29 VAL A C 20
ATOM 19451 O O . VAL A 1 28 ? 0.518 7.305 -5.069 1.00 0.00 29 VAL A O 20
ATOM 19464 N N . SER A 1 29 ? 0.223 8.719 -3.345 1.00 0.00 30 SER A N 20
ATOM 19465 C CA . SER A 1 29 ? 0.250 9.923 -4.152 1.00 0.00 30 SER A CA 20
ATOM 19466 C C . SER A 1 29 ? 1.664 10.238 -4.631 1.00 0.00 30 SER A C 20
ATOM 19467 O O . SER A 1 29 ? 1.852 10.826 -5.696 1.00 0.00 30 SER A O 20
ATOM 19475 N N . GLN A 1 30 ? 2.656 9.844 -3.837 1.00 0.00 31 GLN A N 20
ATOM 19476 C CA . GLN A 1 30 ? 4.053 10.086 -4.179 1.00 0.00 31 GLN A CA 20
ATOM 19477 C C . GLN A 1 30 ? 4.397 9.480 -5.536 1.00 0.00 31 GLN A C 20
ATOM 19478 O O . GLN A 1 30 ? 4.707 8.293 -5.637 1.00 0.00 31 GLN A O 20
ATOM 19492 N N . ASP A 1 31 ? 4.341 10.304 -6.578 1.00 0.00 32 ASP A N 20
ATOM 19493 C CA . ASP A 1 31 ? 4.647 9.850 -7.929 1.00 0.00 32 ASP A CA 20
ATOM 19494 C C . ASP A 1 31 ? 6.142 9.954 -8.212 1.00 0.00 32 ASP A C 20
ATOM 19495 O O . ASP A 1 31 ? 6.711 9.116 -8.912 1.00 0.00 32 ASP A O 20
ATOM 19504 N N . PHE A 1 32 ? 6.773 10.987 -7.663 1.00 0.00 33 PHE A N 20
ATOM 19505 C CA . PHE A 1 32 ? 8.202 11.201 -7.857 1.00 0.00 33 PHE A CA 20
ATOM 19506 C C . PHE A 1 32 ? 9.007 10.016 -7.333 1.00 0.00 33 PHE A C 20
ATOM 19507 O O . PHE A 1 32 ? 8.640 9.396 -6.335 1.00 0.00 33 PHE A O 20
ATOM 19524 N N . LYS A 1 33 ? 10.107 9.708 -8.012 1.00 0.00 34 LYS A N 20
ATOM 19525 C CA . LYS A 1 33 ? 10.966 8.598 -7.614 1.00 0.00 34 LYS A CA 20
ATOM 19526 C C . LYS A 1 33 ? 12.218 9.107 -6.908 1.00 0.00 34 LYS A C 20
ATOM 19527 O O . LYS A 1 33 ? 13.291 9.187 -7.506 1.00 0.00 34 LYS A O 20
ATOM 19546 N N . HIS A 1 34 ? 12.074 9.450 -5.632 1.00 0.00 35 HIS A N 20
ATOM 19547 C CA . HIS A 1 34 ? 13.193 9.952 -4.844 1.00 0.00 35 HIS A CA 20
ATOM 19548 C C . HIS A 1 34 ? 14.036 8.799 -4.297 1.00 0.00 35 HIS A C 20
ATOM 19549 O O . HIS A 1 34 ? 13.513 7.899 -3.640 1.00 0.00 35 HIS A O 20
ATOM 19564 N N . PRO A 1 35 ? 15.356 8.808 -4.562 1.00 0.00 36 PRO A N 20
ATOM 19565 C CA . PRO A 1 35 ? 16.260 7.755 -4.091 1.00 0.00 36 PRO A CA 20
ATOM 19566 C C . PRO A 1 35 ? 16.592 7.893 -2.609 1.00 0.00 36 PRO A C 20
ATOM 19567 O O . PRO A 1 35 ? 16.888 6.906 -1.935 1.00 0.00 36 PRO A O 20
ATOM 19578 N N . MET A 1 36 ? 16.542 9.122 -2.106 1.00 0.00 37 MET A N 20
ATOM 19579 C CA . MET A 1 36 ? 16.839 9.386 -0.703 1.00 0.00 37 MET A CA 20
ATOM 19580 C C . MET A 1 36 ? 15.557 9.495 0.115 1.00 0.00 37 MET A C 20
ATOM 19581 O O . MET A 1 36 ? 15.468 10.294 1.047 1.00 0.00 37 MET A O 20
ATOM 19595 N N . GLU A 1 37 ? 14.566 8.683 -0.239 1.00 0.00 38 GLU A N 20
ATOM 19596 C CA . GLU A 1 37 ? 13.288 8.685 0.463 1.00 0.00 38 GLU A CA 20
ATOM 19597 C C . GLU A 1 37 ? 12.641 7.303 0.415 1.00 0.00 38 GLU A C 20
ATOM 19598 O O . GLU A 1 37 ? 11.830 7.019 -0.467 1.00 0.00 38 GLU A O 20
ATOM 19610 N N . PRO A 1 38 ? 12.996 6.422 1.366 1.00 0.00 39 PRO A N 20
ATOM 19611 C CA . PRO A 1 38 ? 12.449 5.063 1.428 1.00 0.00 39 PRO A CA 20
ATOM 19612 C C . PRO A 1 38 ? 10.927 5.050 1.484 1.00 0.00 39 PRO A C 20
ATOM 19613 O O . PRO A 1 38 ? 10.303 6.011 1.933 1.00 0.00 39 PRO A O 20
ATOM 19624 N N . LEU A 1 39 ? 10.337 3.953 1.024 1.00 0.00 40 LEU A N 20
ATOM 19625 C CA . LEU A 1 39 ? 8.888 3.809 1.020 1.00 0.00 40 LEU A CA 20
ATOM 19626 C C . LEU A 1 39 ? 8.408 3.142 2.307 1.00 0.00 40 LEU A C 20
ATOM 19627 O O . LEU A 1 39 ? 8.785 2.011 2.610 1.00 0.00 40 LEU A O 20
ATOM 19643 N N . ALA A 1 40 ? 7.584 3.859 3.065 1.00 0.00 41 ALA A N 20
ATOM 19644 C CA . ALA A 1 40 ? 7.060 3.352 4.329 1.00 0.00 41 ALA A CA 20
ATOM 19645 C C . ALA A 1 40 ? 5.556 3.112 4.261 1.00 0.00 41 ALA A C 20
ATOM 19646 O O . ALA A 1 40 ? 4.845 3.774 3.505 1.00 0.00 41 ALA A O 20
ATOM 19653 N N . CYS A 1 41 ? 5.075 2.163 5.062 1.00 0.00 42 CYS A N 20
ATOM 19654 C CA . CYS A 1 41 ? 3.652 1.842 5.094 1.00 0.00 42 CYS A CA 20
ATOM 19655 C C . CYS A 1 41 ? 2.855 3.062 5.532 1.00 0.00 42 CYS A C 20
ATOM 19656 O O . CYS A 1 41 ? 3.302 3.841 6.374 1.00 0.00 42 CYS A O 20
ATOM 19663 N N . ASN A 1 42 ? 1.686 3.237 4.935 1.00 0.00 43 ASN A N 20
ATOM 19664 C CA . ASN A 1 42 ? 0.839 4.379 5.240 1.00 0.00 43 ASN A CA 20
ATOM 19665 C C . ASN A 1 42 ? -0.367 3.973 6.080 1.00 0.00 43 ASN A C 20
ATOM 19666 O O . ASN A 1 42 ? -1.454 4.533 5.935 1.00 0.00 43 ASN A O 20
ATOM 19677 N N . TRP A 1 43 ? -0.164 3.004 6.966 1.00 0.00 44 TRP A N 20
ATOM 19678 C CA . TRP A 1 43 ? -1.232 2.532 7.838 1.00 0.00 44 TRP A CA 20
ATOM 19679 C C . TRP A 1 43 ? -1.192 3.254 9.181 1.00 0.00 44 TRP A C 20
ATOM 19680 O O . TRP A 1 43 ? -0.128 3.651 9.657 1.00 0.00 44 TRP A O 20
ATOM 19701 N N . GLU A 1 44 ? -2.364 3.432 9.775 1.00 0.00 45 GLU A N 20
ATOM 19702 C CA . GLU A 1 44 ? -2.486 4.120 11.055 1.00 0.00 45 GLU A CA 20
ATOM 19703 C C . GLU A 1 44 ? -1.603 3.496 12.137 1.00 0.00 45 GLU A C 20
ATOM 19704 O O . GLU A 1 44 ? -0.870 4.203 12.828 1.00 0.00 45 GLU A O 20
ATOM 19716 N N . ASP A 1 45 ? -1.697 2.179 12.305 1.00 0.00 46 ASP A N 20
ATOM 19717 C CA . ASP A 1 45 ? -0.922 1.490 13.336 1.00 0.00 46 ASP A CA 20
ATOM 19718 C C . ASP A 1 45 ? 0.312 0.780 12.777 1.00 0.00 46 ASP A C 20
ATOM 19719 O O . ASP A 1 45 ? 1.285 0.568 13.501 1.00 0.00 46 ASP A O 20
ATOM 19728 N N . CYS A 1 46 ? 0.274 0.398 11.506 1.00 0.00 47 CYS A N 20
ATOM 19729 C CA . CYS A 1 46 ? 1.404 -0.304 10.899 1.00 0.00 47 CYS A CA 20
ATOM 19730 C C . CYS A 1 46 ? 2.626 0.597 10.773 1.00 0.00 47 CYS A C 20
ATOM 19731 O O . CYS A 1 46 ? 2.529 1.741 10.328 1.00 0.00 47 CYS A O 20
ATOM 19738 N N . ASP A 1 47 ? 3.780 0.059 11.154 1.00 0.00 48 ASP A N 20
ATOM 19739 C CA . ASP A 1 47 ? 5.037 0.791 11.072 1.00 0.00 48 ASP A CA 20
ATOM 19740 C C . ASP A 1 47 ? 5.965 0.133 10.053 1.00 0.00 48 ASP A C 20
ATOM 19741 O O . ASP A 1 47 ? 7.186 0.268 10.129 1.00 0.00 48 ASP A O 20
ATOM 19750 N N . PHE A 1 48 ? 5.369 -0.581 9.102 1.00 0.00 49 PHE A N 20
ATOM 19751 C CA . PHE A 1 48 ? 6.123 -1.269 8.062 1.00 0.00 49 PHE A CA 20
ATOM 19752 C C . PHE A 1 48 ? 6.873 -0.279 7.178 1.00 0.00 49 PHE A C 20
ATOM 19753 O O . PHE A 1 48 ? 6.370 0.799 6.864 1.00 0.00 49 PHE A O 20
ATOM 19770 N N . LEU A 1 49 ? 8.079 -0.662 6.781 1.00 0.00 50 LEU A N 20
ATOM 19771 C CA . LEU A 1 49 ? 8.911 0.179 5.931 1.00 0.00 50 LEU A CA 20
ATOM 19772 C C . LEU A 1 49 ? 9.629 -0.657 4.876 1.00 0.00 50 LEU A C 20
ATOM 19773 O O . LEU A 1 49 ? 10.037 -1.788 5.137 1.00 0.00 50 LEU A O 20
ATOM 19789 N N . GLY A 1 50 ? 9.778 -0.090 3.683 1.00 0.00 51 GLY A N 20
ATOM 19790 C CA . GLY A 1 50 ? 10.446 -0.793 2.603 1.00 0.00 51 GLY A CA 20
ATOM 19791 C C . GLY A 1 50 ? 11.441 0.085 1.870 1.00 0.00 51 GLY A C 20
ATOM 19792 O O . GLY A 1 50 ? 11.475 1.299 2.072 1.00 0.00 51 GLY A O 20
ATOM 19796 N N . ASP A 1 51 ? 12.256 -0.531 1.020 1.00 0.00 52 ASP A N 20
ATOM 19797 C CA . ASP A 1 51 ? 13.260 0.201 0.256 1.00 0.00 52 ASP A CA 20
ATOM 19798 C C . ASP A 1 51 ? 12.633 0.921 -0.935 1.00 0.00 52 ASP A C 20
ATOM 19799 O O . ASP A 1 51 ? 13.129 1.958 -1.375 1.00 0.00 52 ASP A O 20
ATOM 19808 N N . ASP A 1 52 ? 11.542 0.365 -1.454 1.00 0.00 53 ASP A N 20
ATOM 19809 C CA . ASP A 1 52 ? 10.853 0.957 -2.595 1.00 0.00 53 ASP A CA 20
ATOM 19810 C C . ASP A 1 52 ? 9.361 0.644 -2.553 1.00 0.00 53 ASP A C 20
ATOM 19811 O O . ASP A 1 52 ? 8.889 -0.055 -1.656 1.00 0.00 53 ASP A O 20
ATOM 19820 N N . THR A 1 53 ? 8.623 1.164 -3.528 1.00 0.00 54 THR A N 20
ATOM 19821 C CA . THR A 1 53 ? 7.184 0.937 -3.601 1.00 0.00 54 THR A CA 20
ATOM 19822 C C . THR A 1 53 ? 6.875 -0.549 -3.735 1.00 0.00 54 THR A C 20
ATOM 19823 O O . THR A 1 53 ? 5.841 -1.024 -3.267 1.00 0.00 54 THR A O 20
ATOM 19834 N N . ALA A 1 54 ? 7.780 -1.279 -4.378 1.00 0.00 55 ALA A N 20
ATOM 19835 C CA . ALA A 1 54 ? 7.604 -2.712 -4.574 1.00 0.00 55 ALA A CA 20
ATOM 19836 C C . ALA A 1 54 ? 7.607 -3.452 -3.243 1.00 0.00 55 ALA A C 20
ATOM 19837 O O . ALA A 1 54 ? 6.876 -4.424 -3.057 1.00 0.00 55 ALA A O 20
ATOM 19844 N N . SER A 1 55 ? 8.431 -2.988 -2.317 1.00 0.00 56 SER A N 20
ATOM 19845 C CA . SER A 1 55 ? 8.517 -3.609 -1.004 1.00 0.00 56 SER A CA 20
ATOM 19846 C C . SER A 1 55 ? 7.193 -3.473 -0.262 1.00 0.00 56 SER A C 20
ATOM 19847 O O . SER A 1 55 ? 6.805 -4.356 0.503 1.00 0.00 56 SER A O 20
ATOM 19855 N N . ILE A 1 56 ? 6.500 -2.359 -0.492 1.00 0.00 57 ILE A N 20
ATOM 19856 C CA . ILE A 1 56 ? 5.221 -2.113 0.156 1.00 0.00 57 ILE A CA 20
ATOM 19857 C C . ILE A 1 56 ? 4.132 -3.000 -0.426 1.00 0.00 57 ILE A C 20
ATOM 19858 O O . ILE A 1 56 ? 3.379 -3.635 0.307 1.00 0.00 57 ILE A O 20
ATOM 19874 N N . VAL A 1 57 ? 4.052 -3.040 -1.749 1.00 0.00 58 VAL A N 20
ATOM 19875 C CA . VAL A 1 57 ? 3.041 -3.843 -2.417 1.00 0.00 58 VAL A CA 20
ATOM 19876 C C . VAL A 1 57 ? 3.123 -5.301 -1.977 1.00 0.00 58 VAL A C 20
ATOM 19877 O O . VAL A 1 57 ? 2.102 -5.966 -1.803 1.00 0.00 58 VAL A O 20
ATOM 19890 N N . ASN A 1 58 ? 4.342 -5.784 -1.778 1.00 0.00 59 ASN A N 20
ATOM 19891 C CA . ASN A 1 58 ? 4.553 -7.154 -1.335 1.00 0.00 59 ASN A CA 20
ATOM 19892 C C . ASN A 1 58 ? 4.097 -7.320 0.112 1.00 0.00 59 ASN A C 20
ATOM 19893 O O . ASN A 1 58 ? 3.450 -8.303 0.463 1.00 0.00 59 ASN A O 20
ATOM 19904 N N . HIS A 1 59 ? 4.449 -6.353 0.951 1.00 0.00 60 HIS A N 20
ATOM 19905 C CA . HIS A 1 59 ? 4.080 -6.394 2.361 1.00 0.00 60 HIS A CA 20
ATOM 19906 C C . HIS A 1 59 ? 2.579 -6.179 2.557 1.00 0.00 60 HIS A C 20
ATOM 19907 O O . HIS A 1 59 ? 1.938 -6.902 3.316 1.00 0.00 60 HIS A O 20
ATOM 19921 N N . ILE A 1 60 ? 2.030 -5.165 1.896 1.00 0.00 61 ILE A N 20
ATOM 19922 C CA . ILE A 1 60 ? 0.613 -4.846 2.032 1.00 0.00 61 ILE A CA 20
ATOM 19923 C C . ILE A 1 60 ? -0.280 -6.018 1.660 1.00 0.00 61 ILE A C 20
ATOM 19924 O O . ILE A 1 60 ? -1.261 -6.296 2.341 1.00 0.00 61 ILE A O 20
ATOM 19940 N N . ASN A 1 61 ? 0.047 -6.700 0.580 1.00 0.00 62 ASN A N 20
ATOM 19941 C CA . ASN A 1 61 ? -0.757 -7.832 0.150 1.00 0.00 62 ASN A CA 20
ATOM 19942 C C . ASN A 1 61 ? -0.686 -8.967 1.177 1.00 0.00 62 ASN A C 20
ATOM 19943 O O . ASN A 1 61 ? -1.673 -9.661 1.419 1.00 0.00 62 ASN A O 20
ATOM 19954 N N . ALA A 1 62 ? 0.498 -9.160 1.759 1.00 0.00 63 ALA A N 20
ATOM 19955 C CA . ALA A 1 62 ? 0.709 -10.221 2.740 1.00 0.00 63 ALA A CA 20
ATOM 19956 C C . ALA A 1 62 ? 0.219 -9.838 4.131 1.00 0.00 63 ALA A C 20
ATOM 19957 O O . ALA A 1 62 ? -0.408 -10.640 4.824 1.00 0.00 63 ALA A O 20
ATOM 19964 N N . GLN A 1 63 ? 0.535 -8.618 4.542 1.00 0.00 64 GLN A N 20
ATOM 19965 C CA . GLN A 1 63 ? 0.159 -8.131 5.862 1.00 0.00 64 GLN A CA 20
ATOM 19966 C C . GLN A 1 63 ? -1.162 -7.371 5.839 1.00 0.00 64 GLN A C 20
ATOM 19967 O O . GLN A 1 63 ? -1.770 -7.147 6.886 1.00 0.00 64 GLN A O 20
ATOM 19981 N N . HIS A 1 64 ? -1.608 -6.977 4.653 1.00 0.00 65 HIS A N 20
ATOM 19982 C CA . HIS A 1 64 ? -2.869 -6.244 4.535 1.00 0.00 65 HIS A CA 20
ATOM 19983 C C . HIS A 1 64 ? -3.719 -6.808 3.401 1.00 0.00 65 HIS A C 20
ATOM 19984 O O . HIS A 1 64 ? -4.832 -6.285 3.181 1.00 0.00 65 HIS A O 20
#

Organism: Saccharomyces cerevisiae (strain ATCC 204508 / S288c) (NCBI:txid559292)

InterPro domains:
  IPR013087 Zinc finger C2H2-type [PF00096] (738-762)
  IPR013087 Zinc finger C2H2-type [PF00096] (768-790)
  IPR013087 Zinc finger C2H2-type [PF00096] (796-818)
  IPR013087 Zinc finger C2H2-type [PF00096] (825-846)
  IPR013087 Zinc finger C2H2-type [PF13912] (712-728)
  IPR013087 Zinc finger C2H2-type [PS00028] (581-604)
  IPR013087 Zinc finger C2H2-type [PS00028] (707-730)
  IPR013087 Zinc finger C2H2-type [PS00028] (740-762)
  IPR013087 Zinc finger C2H2-type [PS00028] (770-790)
  IPR013087 Zinc finger C2H2-type [PS00028] (798-818)
  IPR013087 Zinc finger C2H2-type [PS00028] (826-846)
  IPR013087 Zinc finger C2H2-type [PS50157] (705-730)
  IPR013087 Zinc finger C2H2-type [PS50157] (738-767)
  IPR013087 Zinc finger C2H2-type [PS50157] (768-795)
  IPR013087 Zinc finger C2H2-type [PS50157] (796-823)
  IPR013087 Zinc finger C2H2-type [PS50157] (824-851)
  IPR013087 Zinc finger C2H2-type [SM00355] (579-604)
  IPR013087 Zinc finger C2H2-type [SM00355] (616-641)
  IPR013087 Zinc finger C2H2-type [SM00355] (705-730)
  IPR013087 Zinc finger C2H2-type [SM00355] (738-762)

GO terms:
  GO:0034224 cellular response to zinc ion starvation (P, IDA)
  GO:0005634 nucleus (C, IDA)
  GO:0000977 RNA polymerase II transcription regulatory region sequence-specific DNA binding (F, IDA)
  GO:0000981 DNA-binding transcription factor activity, RNA polymerase II-specific (F, IDA)
  GO:0008270 zinc ion binding (F, IDA)
  GO:0045944 positive regulation of transcription by RNA polymerase II (P, IDA)
  GO:0034224 cellular response to zinc ion starvation (P, IMP)
  GO:0000977 RNA polymerase II transcription regulatory region sequence-specific DNA binding (F, IMP)
  GO:0008270 zinc ion binding (F, IMP)
  GO:0045944 positive regulation of transcription by RNA polymerase II (P, IMP)
  GO:0006357 regulation of transcription by RNA polymerase II (P, IMP)
  GO:0005634 nucleus (C, EXP)

Sequence (64 aa):
DLKCKWKECPESASSLFDLQRHLLKDHVSQDFKHPMEPLACNWEDCDFLGDDTASIVNHINAQHDLKCKWKECPESASSLFDLQRHLLKDHVSQDFKHPMEPLACNWEDCDFLGDDTASIVNHINAQHDLKCKWKECPESASSLFDLQRHLLKDHVSQDFKHPMEPLACNWEDCDFLGDDTASIVNHINAQHDLKCKWKECPESASSLFDLQRHLLKDHVSQDFKHPMEPLACNWEDCDFLGDDTASIVNHINAQHDLKCKWKECPESASSLFDLQRHLLKDHVSQDFKHPMEPLACNWEDCDFLGDDTASIVNHINAQHDLKCKWKECPESASSLFDLQRHLLKDHVSQDFKHPMEPLACNWEDCDFLGDDTASIVNHINAQHDLKCKWKECPESASSLFDLQRHLLKDHVSQDFKHPMEPLACNWEDCDFLGDDTASIVNHINAQHDLKCKWKECPESASSLFDLQRHLLKDHVSQDFKHPMEPLACNWEDCDFLGDDTASIVNHINAQHDLKCKWKECPESASSLFDLQRHLLKDHVSQDFKHPMEPLACNWEDCDFLGDDTASIVNHINAQHDLKCKWKECPESASSLFDLQRHLLKDHVSQDFKHPMEPLACNWEDCDFLGDDTASIVNHINAQHDLKCKWKECPESASSLFDLQRHLLKDHVSQDFKHPMEPLACNWEDCDFLGDDTASIVNHINAQHDLKCKWKECPESASSLFDLQRHLLKDHVSQDFKHPMEPLACNWEDCDFLGDDTASIVNHINAQHDLKCKWKECPESASSLFDLQRHLLKDHVSQDFKHPMEPLACNWEDCDFLGDDTASIVNHINAQHDLKCKWKECPESASSLFDLQRHLLKDHVSQDFKHPMEPLACNWEDCDFLGDDTASIVNHINAQHDLKCKWKECPESASSLFDLQRHLLKDHVSQDFKHPMEPLACNWEDCDFLGDDTASIVNHINAQHDLKCKWKECPESASSLFDLQRHLLKDHVSQDFKHPMEPLACNWEDCDFLGDDTASIVNHINAQHDLKCKWKECPESASSLFDLQRHLLKDHVSQDFKHPMEPLACNWEDCDFLGDDTASIVNHINAQHDLKCKWKECPESASSLFDLQRHLLKDHVSQDFKHPMEPLACNWEDCDFLGDDTASIVNHINAQHDLKCKWKECPESASSLFDLQRHLLKDHVSQDFKHPMEPLACNWEDCDFLGDDTASIVNHINAQHDLKCKWKECPESASSLFDLQRHLLKDHVSQDFKHPMEPLACNWEDCDFLGDDTASIVNHINAQH

Radius of gyration: 11.49 Å; Cα contacts (8 Å, |Δi|>4): 78; chains: 1; bounding box: 31×23×22 Å